Protein AF-0000000069252201 (afdb_homodimer)

Solvent-accessible surface area (backbone atoms only — not comparable to full-atom values): 45010 Å² total; per-residue (Å²): 130,64,85,84,80,60,53,30,58,42,53,48,96,88,67,46,31,59,50,56,50,21,46,72,71,64,35,52,68,57,28,49,48,43,48,70,77,14,39,67,87,47,99,46,14,28,62,64,76,52,54,41,86,80,57,35,38,39,60,61,37,42,59,51,65,39,81,77,77,43,73,64,48,50,53,48,49,53,54,51,60,71,68,33,57,72,73,65,67,64,39,52,22,66,89,60,44,33,35,63,30,46,22,29,64,68,66,37,59,64,60,56,43,50,39,23,70,76,35,23,62,58,40,48,53,45,40,46,33,95,71,32,28,44,34,49,31,47,71,74,44,80,77,65,60,80,61,80,70,64,83,59,61,48,50,35,80,58,55,37,48,46,65,42,64,46,58,45,96,87,65,36,45,66,80,39,38,26,34,38,37,25,33,50,89,90,62,57,44,52,44,73,39,42,54,62,62,52,23,28,31,10,70,50,43,43,54,53,60,72,69,46,64,80,40,76,39,72,92,70,69,38,64,24,26,75,45,77,48,64,62,80,33,49,57,70,48,49,49,40,52,52,48,25,70,44,41,36,45,89,69,64,95,49,65,87,35,63,71,54,32,48,30,45,40,46,49,26,65,76,38,45,44,41,64,55,59,42,32,47,29,37,40,41,44,64,68,43,43,84,82,44,67,65,65,58,24,51,51,47,27,55,52,37,66,73,36,60,84,68,82,56,91,44,60,43,42,29,45,41,20,37,48,53,41,33,62,40,38,37,76,66,41,62,82,43,55,39,67,58,34,19,51,52,48,37,53,38,51,50,50,49,51,50,52,50,56,52,59,68,68,50,78,77,73,71,82,71,82,69,72,83,70,80,81,73,75,79,72,81,82,75,85,76,79,78,78,79,74,83,79,84,75,73,61,81,75,81,76,81,126,130,64,82,86,79,59,52,29,59,43,54,50,96,87,67,44,31,59,50,54,51,21,46,72,71,64,34,52,68,57,26,49,47,42,46,68,76,14,37,66,86,48,99,46,13,28,62,65,77,53,55,41,87,79,58,36,38,38,60,60,35,42,59,52,65,40,81,78,78,42,72,65,47,52,52,47,48,54,55,52,60,72,68,32,57,70,73,64,68,62,40,51,22,65,89,60,45,35,36,64,30,46,21,29,66,67,64,38,60,65,59,56,42,50,39,22,71,77,36,24,62,58,38,48,54,45,41,46,32,93,73,31,28,43,36,52,29,47,72,75,46,81,77,64,59,79,60,81,69,65,83,58,60,48,50,35,79,58,54,36,47,46,65,42,64,46,58,45,98,85,65,37,45,65,79,39,38,28,33,38,37,25,33,50,90,89,61,56,44,52,45,72,39,41,54,62,61,51,23,28,31,10,70,49,43,43,54,52,59,71,68,46,65,79,41,76,39,74,93,67,70,39,63,23,26,74,43,78,47,63,61,79,31,50,58,70,48,48,50,41,51,52,48,24,71,43,39,36,46,90,68,63,94,48,64,86,35,63,70,55,33,48,29,44,40,46,48,26,65,76,39,46,44,40,64,55,59,43,31,47,27,37,40,41,44,64,69,42,41,83,81,44,65,64,66,57,25,52,50,47,26,54,53,38,66,73,35,59,84,68,82,55,90,44,60,44,42,30,46,41,19,35,48,54,41,32,62,40,38,37,76,66,40,62,83,44,55,40,68,59,34,20,51,52,48,36,53,39,51,51,51,50,51,50,50,50,55,52,58,68,68,50,77,77,72,73,82,70,82,70,72,84,70,80,80,74,76,79,73,83,81,74,82,75,83,81,78,80,74,83,80,86,76,74,62,82,79,82,77,81,126

pLDDT: mean 83.56, std 21.28, range [17.75, 97.94]

Radius of gyration: 44.45 Å; Cα contacts (8 Å, |Δi|>4): 1201; chains: 2; bounding box: 53×154×88 Å

Organism: Polarella glacialis (NCBI:txid89957)

Structure (mmCIF, N/CA/C/O backbone):
data_AF-0000000069252201-model_v1
#
loop_
_entity.id
_entity.type
_entity.pdbx_description
1 polymer 'BTB domain-containing protein'
#
loop_
_atom_site.group_PDB
_atom_site.id
_atom_site.type_symbol
_atom_site.label_atom_id
_atom_site.label_alt_id
_atom_site.label_comp_id
_atom_site.label_asym_id
_atom_site.label_entity_id
_atom_site.label_seq_id
_atom_site.pdbx_PDB_ins_code
_atom_site.Cartn_x
_atom_site.Cartn_y
_atom_site.Cartn_z
_atom_site.occupancy
_atom_site.B_iso_or_equiv
_atom_site.auth_seq_id
_atom_site.auth_comp_id
_atom_site.auth_asym_id
_atom_site.auth_atom_id
_atom_site.pdbx_PDB_model_num
ATOM 1 N N . MET A 1 1 ? -22.672 -64.25 -41 1 34.28 1 MET A N 1
ATOM 2 C CA . MET A 1 1 ? -21.609 -65.125 -40.469 1 34.28 1 MET A CA 1
ATOM 3 C C . MET A 1 1 ? -22.156 -66.5 -40.094 1 34.28 1 MET A C 1
ATOM 5 O O . MET A 1 1 ? -22.984 -66.625 -39.188 1 34.28 1 MET A O 1
ATOM 9 N N . LYS A 1 2 ? -22.391 -67.312 -40.875 1 43.56 2 LYS A N 1
ATOM 10 C CA . LYS A 1 2 ? -22.953 -68.625 -40.531 1 43.56 2 LYS A CA 1
ATOM 11 C C . LYS A 1 2 ? -22.062 -69.375 -39.531 1 43.56 2 LYS A C 1
ATOM 13 O O . LYS A 1 2 ? -20.828 -69.375 -39.656 1 43.56 2 LYS A O 1
ATOM 18 N N . MET A 1 3 ? -22.422 -69.688 -38.312 1 45.91 3 MET A N 1
ATOM 19 C CA . MET A 1 3 ? -21.812 -70.25 -37.156 1 45.91 3 MET A CA 1
ATOM 20 C C . MET A 1 3 ? -20.75 -71.312 -37.531 1 45.91 3 MET A C 1
ATOM 22 O O . MET A 1 3 ? -19.75 -71.438 -36.812 1 45.91 3 MET A O 1
ATOM 26 N N . GLY A 1 4 ? -20.969 -72.125 -38.531 1 48.31 4 GLY A N 1
ATOM 27 C CA . GLY A 1 4 ? -20.219 -73.312 -38.781 1 48.31 4 GLY A CA 1
ATOM 28 C C . GLY A 1 4 ? -19.016 -73.125 -39.688 1 48.31 4 GLY A C 1
ATOM 29 O O . GLY A 1 4 ? -18.062 -73.875 -39.656 1 48.31 4 GLY A O 1
ATOM 30 N N . ALA A 1 5 ? -18.953 -72.25 -40.656 1 52.31 5 ALA A N 1
ATOM 31 C CA . ALA A 1 5 ? -17.953 -72.25 -41.719 1 52.31 5 ALA A CA 1
ATOM 32 C C . ALA A 1 5 ? -16.844 -71.25 -41.438 1 52.31 5 ALA A C 1
ATOM 34 O O . ALA A 1 5 ? -15.781 -71.312 -42.062 1 52.31 5 ALA A O 1
ATOM 35 N N . CYS A 1 6 ? -17.094 -70.188 -40.781 1 61.78 6 CYS A N 1
ATOM 36 C CA . CYS A 1 6 ? -16 -69.25 -40.625 1 61.78 6 CYS A CA 1
ATOM 37 C C . CYS A 1 6 ? -15.523 -69.188 -39.188 1 61.78 6 CYS A C 1
ATOM 39 O O . CYS A 1 6 ? -16.344 -69 -38.281 1 61.78 6 CYS A O 1
ATOM 41 N N . ASP A 1 7 ? -14.516 -69.75 -38.844 1 68.12 7 ASP A N 1
ATOM 42 C CA . ASP A 1 7 ? -13.938 -69.562 -37.5 1 68.12 7 ASP A CA 1
ATOM 43 C C . ASP A 1 7 ? -13.047 -68.375 -37.438 1 68.12 7 ASP A C 1
ATOM 45 O O . ASP A 1 7 ? -12.93 -67.625 -38.438 1 68.12 7 ASP A O 1
ATOM 49 N N . GLY A 1 8 ? -12.695 -67.875 -36.25 1 71 8 GLY A N 1
ATOM 50 C CA . GLY A 1 8 ? -11.93 -66.688 -36 1 71 8 GLY A CA 1
ATOM 51 C C . GLY A 1 8 ? -10.539 -66.688 -36.625 1 71 8 GLY A C 1
ATOM 52 O O . GLY A 1 8 ? -9.898 -65.688 -36.75 1 71 8 GLY A O 1
ATOM 53 N N . ALA A 1 9 ? -10.188 -67.875 -37.125 1 76.75 9 ALA A N 1
ATOM 54 C CA . ALA A 1 9 ? -8.828 -68 -37.625 1 76.75 9 ALA A CA 1
ATOM 55 C C . ALA A 1 9 ? -8.812 -68.062 -39.156 1 76.75 9 ALA A C 1
ATOM 57 O O . ALA A 1 9 ? -7.746 -67.938 -39.75 1 76.75 9 ALA A O 1
ATOM 58 N N . VAL A 1 10 ? -9.969 -68.062 -39.656 1 78.5 10 VAL A N 1
ATOM 59 C CA . VAL A 1 10 ? -10.078 -68.188 -41.094 1 78.5 10 VAL A CA 1
ATOM 60 C C . VAL A 1 10 ? -9.617 -66.938 -41.75 1 78.5 10 VAL A C 1
ATOM 62 O O . VAL A 1 10 ? -9.922 -65.812 -41.281 1 78.5 10 VAL A O 1
ATOM 65 N N . ARG A 1 11 ? -8.82 -67.062 -42.906 1 81.81 11 ARG A N 1
ATOM 66 C CA . ARG A 1 11 ? -8.336 -65.938 -43.656 1 81.81 11 ARG A CA 1
ATOM 67 C C . ARG A 1 11 ? -8.836 -66 -45.094 1 81.81 11 ARG A C 1
ATOM 69 O O . ARG A 1 11 ? -9.07 -67.062 -45.656 1 81.81 11 ARG A O 1
ATOM 76 N N . ASP A 1 12 ? -9.078 -64.875 -45.594 1 80.31 12 ASP A N 1
ATOM 77 C CA . ASP A 1 12 ? -9.539 -64.812 -46.969 1 80.31 12 ASP A CA 1
ATOM 78 C C . ASP A 1 12 ? -8.367 -65 -47.938 1 80.31 12 ASP A C 1
ATOM 80 O O . ASP A 1 12 ? -7.246 -65.25 -47.531 1 80.31 12 ASP A O 1
ATOM 84 N N . ALA A 1 13 ? -8.68 -64.812 -49.188 1 77.62 13 ALA A N 1
ATOM 85 C CA . ALA A 1 13 ? -7.695 -65 -50.25 1 77.62 13 ALA A CA 1
ATOM 86 C C . ALA A 1 13 ? -6.559 -63.969 -50.125 1 77.62 13 ALA A C 1
ATOM 88 O O . ALA A 1 13 ? -5.43 -64.25 -50.562 1 77.62 13 ALA A O 1
ATOM 89 N N . SER A 1 14 ? -6.863 -62.906 -49.562 1 78.81 14 SER A N 1
ATOM 90 C CA . SER A 1 14 ? -5.859 -61.875 -49.406 1 78.81 14 SER A CA 1
ATOM 91 C C . SER A 1 14 ? -5.016 -62.094 -48.156 1 78.81 14 SER A C 1
ATOM 93 O O . SER A 1 14 ? -4.051 -61.375 -47.906 1 78.81 14 SER A O 1
ATOM 95 N N . GLY A 1 15 ? -5.391 -63.188 -47.375 1 81.5 15 GLY A N 1
ATOM 96 C CA . GLY A 1 15 ? -4.613 -63.562 -46.219 1 81.5 15 GLY A CA 1
ATOM 97 C C . GLY A 1 15 ? -5.066 -62.844 -44.938 1 81.5 15 GLY A C 1
ATOM 98 O O . GLY A 1 15 ? -4.391 -62.906 -43.906 1 81.5 15 GLY A O 1
ATOM 99 N N . HIS A 1 16 ? -6.168 -62.188 -44.969 1 88.75 16 HIS A N 1
ATOM 100 C CA . HIS A 1 16 ? -6.633 -61.438 -43.812 1 88.75 16 HIS A CA 1
ATOM 101 C C . HIS A 1 16 ? -7.789 -62.125 -43.125 1 88.75 16 HIS A C 1
ATOM 103 O O . HIS A 1 16 ? -8.602 -62.781 -43.781 1 88.75 16 HIS A O 1
ATOM 109 N N . SER A 1 17 ? -7.863 -62 -41.844 1 88.5 17 SER A N 1
ATOM 110 C CA . SER A 1 17 ? -8.914 -62.625 -41.031 1 88.5 17 SER A CA 1
ATOM 111 C C . SER A 1 17 ? -10.203 -61.812 -41.094 1 88.5 17 SER A C 1
ATOM 113 O O . SER A 1 17 ? -10.211 -60.688 -41.594 1 88.5 17 SER A O 1
ATOM 115 N N . VAL A 1 18 ? -11.234 -62.375 -40.625 1 86.75 18 VAL A N 1
ATOM 116 C CA . VAL A 1 18 ? -12.516 -61.688 -40.531 1 86.75 18 VAL A CA 1
ATOM 117 C C . VAL A 1 18 ? -12.414 -60.5 -39.594 1 86.75 18 VAL A C 1
ATOM 119 O O . VAL A 1 18 ? -12.992 -59.438 -39.875 1 86.75 18 VAL A O 1
ATOM 122 N N . LEU A 1 19 ? -11.703 -60.781 -38.562 1 89.88 19 LEU A N 1
ATOM 123 C CA . LEU A 1 19 ? -11.492 -59.688 -37.594 1 89.88 19 LEU A CA 1
ATOM 124 C C . LEU A 1 19 ? -10.797 -58.5 -38.281 1 89.88 19 LEU A C 1
ATOM 126 O O . LEU A 1 19 ? -11.219 -57.344 -38.094 1 89.88 19 LEU A O 1
ATOM 130 N N . TRP A 1 20 ? -9.758 -58.75 -38.969 1 91.88 20 TRP A N 1
ATOM 131 C CA . TRP A 1 20 ? -9.023 -57.719 -39.656 1 91.88 20 TRP A CA 1
ATOM 132 C C . TRP A 1 20 ? -9.938 -56.906 -40.594 1 91.88 20 TRP A C 1
ATOM 134 O O . TRP A 1 20 ? -9.953 -55.688 -40.562 1 91.88 20 TRP A O 1
ATOM 144 N N . HIS A 1 21 ? -10.719 -57.594 -41.406 1 90.44 21 HIS A N 1
ATOM 145 C CA . HIS A 1 21 ? -11.617 -56.969 -42.375 1 90.44 21 HIS A CA 1
ATOM 146 C C . HIS A 1 21 ? -12.688 -56.156 -41.656 1 90.44 21 HIS A C 1
ATOM 148 O O . HIS A 1 21 ? -13.047 -55.062 -42.094 1 90.44 21 HIS A O 1
ATOM 154 N N . ALA A 1 22 ? -13.164 -56.75 -40.594 1 90.25 22 ALA A N 1
ATOM 155 C CA . ALA A 1 22 ? -14.195 -56.062 -39.812 1 90.25 22 ALA A CA 1
ATOM 156 C C . ALA A 1 22 ? -13.688 -54.719 -39.344 1 90.25 22 ALA A C 1
ATOM 158 O O . ALA A 1 22 ? -14.391 -53.688 -39.438 1 90.25 22 ALA A O 1
ATOM 159 N N . ILE A 1 23 ? -12.469 -54.625 -38.844 1 90.88 23 ILE A N 1
ATOM 160 C CA . ILE A 1 23 ? -11.883 -53.406 -38.344 1 90.88 23 ILE A CA 1
ATOM 161 C C . ILE A 1 23 ? -11.531 -52.469 -39.5 1 90.88 23 ILE A C 1
ATOM 163 O O . ILE A 1 23 ? -11.836 -51.281 -39.469 1 90.88 23 ILE A O 1
ATOM 167 N N . ALA A 1 24 ? -10.938 -52.969 -40.531 1 89.38 24 ALA A N 1
ATOM 168 C CA . ALA A 1 24 ? -10.477 -52.188 -41.688 1 89.38 24 ALA A CA 1
ATOM 169 C C . ALA A 1 24 ? -11.641 -51.5 -42.344 1 89.38 24 ALA A C 1
ATOM 171 O O . ALA A 1 24 ? -11.484 -50.375 -42.875 1 89.38 24 ALA A O 1
ATOM 172 N N . PHE A 1 25 ? -12.773 -52.125 -42.344 1 88.12 25 PHE A N 1
ATOM 173 C CA . PHE A 1 25 ? -13.922 -51.562 -43.031 1 88.12 25 PHE A CA 1
ATOM 174 C C . PHE A 1 25 ? -14.867 -50.875 -42.062 1 88.12 25 PHE A C 1
ATOM 176 O O . PHE A 1 25 ? -15.984 -50.5 -42.438 1 88.12 25 PHE A O 1
ATOM 183 N N . GLY A 1 26 ? -14.492 -50.812 -40.812 1 87.38 26 GLY A N 1
ATOM 184 C CA . GLY A 1 26 ? -15.203 -50 -39.844 1 87.38 26 GLY A CA 1
ATOM 185 C C . GLY A 1 26 ? -16.391 -50.719 -39.219 1 87.38 26 GLY A C 1
ATOM 186 O O . GLY A 1 26 ? -17.297 -50.062 -38.656 1 87.38 26 GLY A O 1
ATOM 187 N N . HIS A 1 27 ? -16.469 -51.938 -39.406 1 90.44 27 HIS A N 1
ATOM 188 C CA . HIS A 1 27 ? -17.531 -52.719 -38.812 1 90.44 27 HIS A CA 1
ATOM 189 C C . HIS A 1 27 ? -17.172 -53.156 -37.375 1 90.44 27 HIS A C 1
ATOM 191 O O . HIS A 1 27 ? -16.891 -54.312 -37.125 1 90.44 27 HIS A O 1
ATOM 197 N N . VAL A 1 28 ? -17.266 -52.25 -36.469 1 89.88 28 VAL A N 1
ATOM 198 C CA . VAL A 1 28 ? -16.812 -52.406 -35.094 1 89.88 28 VAL A CA 1
ATOM 199 C C . VAL A 1 28 ? -17.688 -53.438 -34.375 1 89.88 28 VAL A C 1
ATOM 201 O O . VAL A 1 28 ? -17.188 -54.25 -33.594 1 89.88 28 VAL A O 1
ATOM 204 N N . GLY A 1 29 ? -18.969 -53.406 -34.688 1 89.56 29 GLY A N 1
ATOM 205 C CA . GLY A 1 29 ? -19.875 -54.375 -34.125 1 89.56 29 GLY A CA 1
ATOM 206 C C . GLY A 1 29 ? -19.516 -55.812 -34.469 1 89.56 29 GLY A C 1
ATOM 207 O O . GLY A 1 29 ? -19.516 -56.688 -33.625 1 89.56 29 GLY A O 1
ATOM 208 N N . LEU A 1 30 ? -19.234 -55.969 -35.75 1 89.56 30 LEU A N 1
ATOM 209 C CA . LEU A 1 30 ? -18.844 -57.281 -36.25 1 89.56 30 LEU A CA 1
ATOM 210 C C . LEU A 1 30 ? -17.516 -57.719 -35.594 1 89.56 30 LEU A C 1
ATOM 212 O O . LEU A 1 30 ? -17.359 -58.875 -35.25 1 89.56 30 LEU A O 1
ATOM 216 N N . ALA A 1 31 ? -16.625 -56.812 -35.531 1 90.44 31 ALA A N 1
ATOM 217 C CA . ALA A 1 31 ? -15.328 -57.125 -34.938 1 90.44 31 ALA A CA 1
ATOM 218 C C . ALA A 1 31 ? -15.5 -57.562 -33.469 1 90.44 31 ALA A C 1
ATOM 220 O O . ALA A 1 31 ? -14.867 -58.531 -33.031 1 90.44 31 ALA A O 1
ATOM 221 N N . SER A 1 32 ? -16.359 -56.906 -32.75 1 91.19 32 SER A N 1
ATOM 222 C CA . SER A 1 32 ? -16.625 -57.25 -31.359 1 91.19 32 SER A CA 1
ATOM 223 C C . SER A 1 32 ? -17.266 -58.625 -31.25 1 91.19 32 SER A C 1
ATOM 225 O O . SER A 1 32 ? -16.938 -59.375 -30.328 1 91.19 32 SER A O 1
ATOM 227 N N . LEU A 1 33 ? -18.125 -58.844 -32.156 1 89.06 33 LEU A N 1
ATOM 228 C CA . LEU A 1 33 ? -18.797 -60.125 -32.188 1 89.06 33 LEU A CA 1
ATOM 229 C C . LEU A 1 33 ? -17.797 -61.25 -32.438 1 89.06 33 LEU A C 1
ATOM 231 O O . LEU A 1 33 ? -17.906 -62.344 -31.844 1 89.06 33 LEU A O 1
ATOM 235 N N . VAL A 1 34 ? -16.922 -61.031 -33.375 1 88.31 34 VAL A N 1
ATOM 236 C CA . VAL A 1 34 ? -15.891 -62.031 -33.719 1 88.31 34 VAL A CA 1
ATOM 237 C C . VAL A 1 34 ? -15.062 -62.344 -32.469 1 88.31 34 VAL A C 1
ATOM 239 O O . VAL A 1 34 ? -14.773 -63.5 -32.188 1 88.31 34 VAL A O 1
ATOM 242 N N . LEU A 1 35 ? -14.742 -61.344 -31.672 1 88.62 35 LEU A N 1
ATOM 243 C CA . LEU A 1 35 ? -13.93 -61.531 -30.469 1 88.62 35 LEU A CA 1
ATOM 244 C C . LEU A 1 35 ? -14.727 -62.25 -29.391 1 88.62 35 LEU A C 1
ATOM 246 O O . LEU A 1 35 ? -14.156 -63 -28.578 1 88.62 35 LEU A O 1
ATOM 250 N N . ASP A 1 36 ? -16.016 -62.062 -29.344 1 88.56 36 ASP A N 1
ATOM 251 C CA . ASP A 1 36 ? -16.875 -62.75 -28.391 1 88.56 36 ASP A CA 1
ATOM 252 C C . ASP A 1 36 ? -17.016 -64.25 -28.719 1 88.56 36 ASP A C 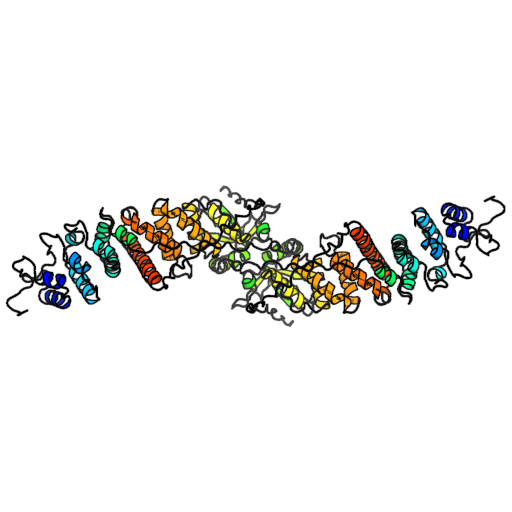1
ATOM 254 O O . ASP A 1 36 ? -16.938 -65.062 -27.828 1 88.56 36 ASP A O 1
ATOM 258 N N . GLU A 1 37 ? -17.203 -64.5 -29.969 1 87.44 37 GLU A N 1
ATOM 259 C CA . GLU A 1 37 ? -17.484 -65.812 -30.422 1 87.44 37 GLU A CA 1
ATOM 260 C C . GLU A 1 37 ? -16.203 -66.625 -30.562 1 87.44 37 GLU A C 1
ATOM 262 O O . GLU A 1 37 ? -16.219 -67.875 -30.375 1 87.44 37 GLU A O 1
ATOM 267 N N . PHE A 1 38 ? -15.188 -65.938 -30.953 1 88 38 PHE A N 1
ATOM 268 C CA . PHE A 1 38 ? -13.906 -66.625 -31.172 1 88 38 PHE A CA 1
ATOM 269 C C . PHE A 1 38 ? -12.805 -65.938 -30.359 1 88 38 PHE A C 1
ATOM 271 O O . PHE A 1 38 ? -11.922 -65.312 -30.922 1 88 38 PHE A O 1
ATOM 278 N N . PRO A 1 39 ? -12.82 -66.188 -29.078 1 85.88 39 PRO A N 1
ATOM 279 C CA . PRO A 1 39 ? -11.836 -65.5 -28.219 1 85.88 39 PRO A CA 1
ATOM 280 C C . PRO A 1 39 ? -10.398 -65.875 -28.562 1 85.88 39 PRO A C 1
ATOM 282 O O . PRO A 1 39 ? -10.125 -67 -28.922 1 85.88 39 PRO A O 1
ATOM 285 N N . ALA A 1 40 ? -9.57 -64.875 -28.406 1 83.5 40 ALA A N 1
ATOM 286 C CA . ALA A 1 40 ? -8.156 -65.125 -28.703 1 83.5 40 ALA A CA 1
ATOM 287 C C . ALA A 1 40 ? -7.566 -66.188 -27.812 1 83.5 40 ALA A C 1
ATOM 289 O O . ALA A 1 40 ? -7.898 -66.312 -26.625 1 83.5 40 ALA A O 1
ATOM 290 N N . GLY A 1 41 ? -6.684 -66.938 -28.375 1 80.88 41 GLY A N 1
ATOM 291 C CA . GLY A 1 41 ? -6.035 -68 -27.641 1 80.88 41 GLY A CA 1
ATOM 292 C C . GLY A 1 41 ? -6.703 -69.375 -27.812 1 80.88 41 GLY A C 1
ATOM 293 O O . GLY A 1 41 ? -6.102 -70.438 -27.547 1 80.88 41 GLY A O 1
ATOM 294 N N . SER A 1 42 ? -7.969 -69.375 -28.203 1 81.38 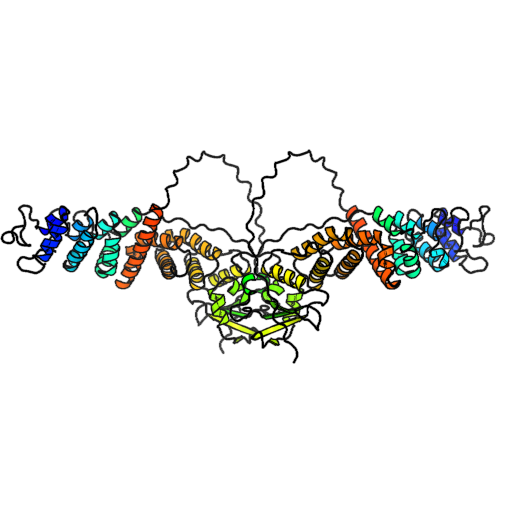42 SER A N 1
ATOM 295 C CA . SER A 1 42 ? -8.656 -70.625 -28.438 1 81.38 42 SER A CA 1
ATOM 296 C C . SER A 1 42 ? -8.219 -71.25 -29.766 1 81.38 42 SER A C 1
ATOM 298 O O . SER A 1 42 ? -7.59 -70.562 -30.594 1 81.38 42 SER A O 1
ATOM 300 N N . GLN A 1 43 ? -8.469 -72.5 -30.094 1 79.38 43 GLN A N 1
ATOM 301 C CA . GLN A 1 43 ? -8.07 -73.25 -31.281 1 79.38 43 GLN A CA 1
ATOM 302 C C . GLN A 1 43 ? -8.648 -72.625 -32.531 1 79.38 43 GLN A C 1
ATOM 304 O O . GLN A 1 43 ? -7.988 -72.562 -33.594 1 79.38 43 GLN A O 1
ATOM 309 N N . VAL A 1 44 ? -9.852 -72 -32.438 1 80.38 44 VAL A N 1
ATOM 310 C CA . VAL A 1 44 ? -10.492 -71.312 -33.594 1 80.38 44 VAL A CA 1
ATOM 311 C C . VAL A 1 44 ? -10.625 -69.812 -33.312 1 80.38 44 VAL A C 1
ATOM 313 O O . VAL A 1 44 ? -11.5 -69.188 -33.875 1 80.38 44 VAL A O 1
ATOM 316 N N . GLY A 1 45 ? -9.828 -69.438 -32.438 1 85.75 45 GLY A N 1
ATOM 317 C CA . GLY A 1 45 ? -9.969 -68.062 -32 1 85.75 45 GLY A CA 1
ATOM 318 C C . GLY A 1 45 ? -9.352 -67.062 -32.969 1 85.75 45 GLY A C 1
ATOM 319 O O . GLY A 1 45 ? -8.539 -67.375 -33.812 1 85.75 45 GLY A O 1
ATOM 320 N N . ALA A 1 46 ? -9.836 -65.75 -32.812 1 87.19 46 ALA A N 1
ATOM 321 C CA . ALA A 1 46 ? -9.266 -64.625 -33.594 1 87.19 46 ALA A CA 1
ATOM 322 C C . ALA A 1 46 ? -7.789 -64.438 -33.281 1 87.19 46 ALA A C 1
ATOM 324 O O . ALA A 1 46 ? -7.359 -64.688 -32.156 1 87.19 46 ALA A O 1
ATOM 325 N N . ASP A 1 47 ? -6.996 -64.125 -34.219 1 86.88 47 ASP A N 1
ATOM 326 C CA . ASP A 1 47 ? -5.559 -63.906 -34.031 1 86.88 47 ASP A CA 1
ATOM 327 C C . ASP A 1 47 ? -5.227 -62.438 -33.812 1 86.88 47 ASP A C 1
ATOM 329 O O . ASP A 1 47 ? -5.152 -61.656 -34.75 1 86.88 47 ASP A O 1
ATOM 333 N N . PRO A 1 48 ? -5.016 -62.125 -32.625 1 86.69 48 PRO A N 1
ATOM 334 C CA . PRO A 1 48 ? -4.699 -60.719 -32.312 1 86.69 48 PRO A CA 1
ATOM 335 C C . PRO A 1 48 ? -3.307 -60.312 -32.812 1 86.69 48 PRO A C 1
ATOM 337 O O . PRO A 1 48 ? -2.957 -59.125 -32.781 1 86.69 48 PRO A O 1
ATOM 340 N N . THR A 1 49 ? -2.504 -61.219 -33.344 1 89.44 49 THR A N 1
ATOM 341 C CA . THR A 1 49 ? -1.132 -60.969 -33.75 1 89.44 49 THR A CA 1
ATOM 342 C C . THR A 1 49 ? -1.059 -60.688 -35.25 1 89.44 49 THR A C 1
ATOM 344 O O . THR A 1 49 ? 0.03 -60.531 -35.781 1 89.44 49 THR A O 1
ATOM 347 N N . GLU A 1 50 ? -2.199 -60.656 -35.781 1 91.19 50 GLU A N 1
ATOM 348 C CA . GLU A 1 50 ? -2.227 -60.469 -37.219 1 91.19 50 GLU A CA 1
ATOM 349 C C . GLU A 1 50 ? -1.604 -59.125 -37.625 1 91.19 50 GLU A C 1
ATOM 351 O O . GLU A 1 50 ? -1.887 -58.094 -37 1 91.19 50 GLU A O 1
ATOM 356 N N . VAL A 1 51 ? -0.634 -59.156 -38.625 1 92.38 51 VAL A N 1
ATOM 357 C CA . VAL A 1 51 ? 0.021 -57.969 -39.156 1 92.38 51 VAL A CA 1
ATOM 358 C C . VAL A 1 51 ? -0.143 -57.969 -40.688 1 92.38 51 VAL A C 1
ATOM 360 O O . VAL A 1 51 ? -0.039 -59 -41.344 1 92.38 51 VAL A O 1
ATOM 363 N N . HIS A 1 52 ? -0.482 -56.844 -41.219 1 91.56 52 HIS A N 1
ATOM 364 C CA . HIS A 1 52 ? -0.577 -56.719 -42.656 1 91.56 52 HIS A CA 1
ATOM 365 C C . HIS A 1 52 ? 0.762 -57.031 -43.312 1 91.56 52 HIS A C 1
ATOM 367 O O . HIS A 1 52 ? 1.773 -56.406 -43 1 91.56 52 HIS A O 1
ATOM 373 N N . PRO A 1 53 ? 0.821 -57.938 -44.188 1 87.44 53 PRO A N 1
ATOM 374 C CA . PRO A 1 53 ? 2.1 -58.406 -44.719 1 87.44 53 PRO A CA 1
ATOM 375 C C . PRO A 1 53 ? 2.84 -57.312 -45.5 1 87.44 53 PRO A C 1
ATOM 377 O O . PRO A 1 53 ? 4.066 -57.219 -45.406 1 87.44 53 PRO A O 1
ATOM 380 N N . ARG A 1 54 ? 2.195 -56.469 -46.188 1 90.69 54 ARG A N 1
ATOM 381 C CA . ARG A 1 54 ? 2.84 -55.438 -47 1 90.69 54 ARG A CA 1
ATOM 382 C C . ARG A 1 54 ? 2.965 -54.125 -46.25 1 90.69 54 ARG A C 1
ATOM 384 O O . ARG A 1 54 ? 4.027 -53.5 -46.25 1 90.69 54 ARG A O 1
ATOM 391 N N . LYS A 1 55 ? 1.899 -53.719 -45.594 1 92.12 55 LYS A N 1
ATOM 392 C CA . LYS A 1 55 ? 1.851 -52.406 -44.969 1 92.12 55 LYS A CA 1
ATOM 393 C C . LYS A 1 55 ? 2.4 -52.438 -43.531 1 92.12 55 LYS A C 1
ATOM 395 O O . LYS A 1 55 ? 2.732 -51.406 -42.969 1 92.12 55 LYS A O 1
ATOM 400 N N . GLY A 1 56 ? 2.475 -53.625 -42.969 1 92.62 56 GLY A N 1
ATOM 401 C CA . GLY A 1 56 ? 3.033 -53.812 -41.656 1 92.62 56 GLY A CA 1
ATOM 402 C C . GLY A 1 56 ? 2.119 -53.312 -40.531 1 92.62 56 GLY A C 1
ATOM 403 O O . GLY A 1 56 ? 2.543 -53.156 -39.406 1 92.62 56 GLY A O 1
ATOM 404 N N . ASP A 1 57 ? 0.878 -52.969 -40.781 1 94.56 57 ASP A N 1
ATOM 405 C CA . ASP A 1 57 ? -0.078 -52.469 -39.812 1 94.56 57 ASP A CA 1
ATOM 406 C C . ASP A 1 57 ? -0.524 -53.594 -38.844 1 94.56 57 ASP A C 1
ATOM 408 O O . ASP A 1 57 ? -0.762 -54.719 -39.281 1 94.56 57 ASP A O 1
ATOM 412 N N . THR A 1 58 ? -0.497 -53.312 -37.594 1 95.31 58 THR A N 1
ATOM 413 C CA . THR A 1 58 ? -1.127 -54.188 -36.594 1 95.31 58 THR A CA 1
ATOM 414 C C . THR A 1 58 ? -2.605 -53.844 -36.438 1 95.31 58 THR A C 1
ATOM 416 O O . THR A 1 58 ? -3.1 -52.906 -37.062 1 95.31 58 THR A O 1
ATOM 419 N N . LEU A 1 59 ? -3.303 -54.688 -35.594 1 94.38 59 LEU A N 1
ATOM 420 C CA . LEU A 1 59 ? -4.711 -54.375 -35.344 1 94.38 59 LEU A CA 1
ATOM 421 C C . LEU A 1 59 ? -4.875 -53.031 -34.688 1 94.38 59 LEU A C 1
ATOM 423 O O . LEU A 1 59 ? -5.855 -52.312 -34.938 1 94.38 59 LEU A O 1
ATOM 427 N N . LEU A 1 60 ? -3.885 -52.625 -33.875 1 95.5 60 LEU A N 1
ATOM 428 C CA . LEU A 1 60 ? -3.943 -51.344 -33.188 1 95.5 60 LEU A CA 1
ATOM 429 C C . LEU A 1 60 ? -3.766 -50.188 -34.188 1 95.5 60 LEU A C 1
ATOM 431 O O . LEU A 1 60 ? -4.41 -49.156 -34.062 1 95.5 60 LEU A O 1
ATOM 435 N N . HIS A 1 61 ? -2.918 -50.375 -35.156 1 95.62 61 HIS A N 1
ATOM 436 C CA . HIS A 1 61 ? -2.799 -49.406 -36.219 1 95.62 61 HIS A CA 1
ATOM 437 C C . HIS A 1 61 ? -4.141 -49.156 -36.906 1 95.62 61 HIS A C 1
ATOM 439 O O . HIS A 1 61 ? -4.543 -48 -37.125 1 95.62 61 HIS A O 1
ATOM 445 N N . LEU A 1 62 ? -4.781 -50.219 -37.188 1 94 62 LEU A N 1
ATOM 446 C CA . LEU A 1 62 ? -6.062 -50.156 -37.875 1 94 62 LEU A CA 1
ATOM 447 C C . LEU A 1 62 ? -7.105 -49.438 -37.031 1 94 62 LEU A C 1
ATOM 449 O O . LEU A 1 62 ? -7.859 -48.594 -37.562 1 94 62 LEU A O 1
ATOM 453 N N . LEU A 1 63 ? -7.145 -49.812 -35.844 1 94.94 63 LEU A N 1
ATOM 454 C CA . LEU A 1 63 ? -8.125 -49.219 -34.969 1 94.94 63 LEU A CA 1
ATOM 455 C C . LEU A 1 63 ? -7.906 -47.719 -34.844 1 94.94 63 LEU A C 1
ATOM 457 O O . LEU A 1 63 ? -8.867 -46.938 -34.75 1 94.94 63 LEU A O 1
ATOM 461 N N . CYS A 1 64 ? -6.645 -47.25 -34.812 1 94.19 64 CYS A N 1
ATOM 462 C CA . CYS A 1 64 ? -6.32 -45.812 -34.688 1 94.19 64 CYS A CA 1
ATOM 463 C C . CYS A 1 64 ? -6.668 -45.094 -35.969 1 94.19 64 CYS A C 1
ATOM 465 O O . CYS A 1 64 ? -6.742 -43.844 -36 1 94.19 64 CYS A O 1
ATOM 467 N N . GLN A 1 65 ? -6.953 -45.781 -37.062 1 90.25 65 GLN A N 1
ATOM 468 C CA . GLN A 1 65 ? -7.309 -45.188 -38.344 1 90.25 65 GLN A CA 1
ATOM 469 C C . GLN A 1 65 ? -8.828 -45.125 -38.5 1 90.25 65 GLN A C 1
ATOM 471 O O . GLN A 1 65 ? -9.32 -44.5 -39.438 1 90.25 65 GLN A O 1
ATOM 476 N N . CYS A 1 66 ? -9.508 -45.719 -37.594 1 89.25 66 CYS A N 1
ATOM 477 C CA . CYS A 1 66 ? -10.961 -45.688 -37.656 1 89.25 66 CYS A CA 1
ATOM 478 C C . CYS A 1 66 ? -11.516 -44.281 -37.5 1 89.25 66 CYS A C 1
ATOM 480 O O . CYS A 1 66 ? -11.141 -43.594 -36.562 1 89.25 66 CYS A O 1
ATOM 482 N N . ARG A 1 67 ? -12.383 -43.906 -38.406 1 86.12 67 ARG A N 1
ATOM 483 C CA . ARG A 1 67 ? -13.023 -42.594 -38.344 1 86.12 67 ARG A CA 1
ATOM 484 C C . ARG A 1 67 ? -14.531 -42.719 -38.531 1 86.12 67 ARG A C 1
ATOM 486 O O . ARG A 1 67 ? -14.992 -43.281 -39.531 1 86.12 67 ARG A O 1
ATOM 493 N N . PRO A 1 68 ? -15.367 -42.406 -37.594 1 87.75 68 PRO A N 1
ATOM 494 C CA . PRO A 1 68 ? -15.039 -41.781 -36.312 1 87.75 68 PRO A CA 1
ATOM 495 C C . PRO A 1 68 ? -14.586 -42.75 -35.25 1 87.75 68 PRO A C 1
ATOM 497 O O . PRO A 1 68 ? -14.938 -43.938 -35.312 1 87.75 68 PRO A O 1
ATOM 500 N N . PHE A 1 69 ? -13.703 -42.281 -34.344 1 91.81 69 PHE A N 1
ATOM 501 C CA . PHE A 1 69 ? -13.328 -43.094 -33.219 1 91.81 69 PHE A CA 1
ATOM 502 C C . PHE A 1 69 ? -14.398 -43 -32.125 1 91.81 69 PHE A C 1
ATOM 504 O O . PHE A 1 69 ? -14.391 -42.094 -31.297 1 91.81 69 PHE A O 1
ATOM 511 N N . THR A 1 70 ? -15.25 -43.938 -32.125 1 92 70 THR A N 1
ATOM 512 C CA . THR A 1 70 ? -16.438 -43.938 -31.266 1 92 70 THR A CA 1
ATOM 513 C C . THR A 1 70 ? -16.156 -44.688 -29.969 1 92 70 THR A C 1
ATOM 515 O O . THR A 1 70 ? -15.07 -45.219 -29.766 1 92 70 THR A O 1
ATOM 518 N N . ALA A 1 71 ? -17.156 -44.656 -29.125 1 93.69 71 ALA A N 1
ATOM 519 C CA . ALA A 1 71 ? -17.062 -45.406 -27.875 1 93.69 71 ALA A CA 1
ATOM 520 C C . ALA A 1 71 ? -16.922 -46.906 -28.109 1 93.69 71 ALA A C 1
ATOM 522 O O . ALA A 1 71 ? -16.25 -47.594 -27.359 1 93.69 71 ALA A O 1
ATOM 523 N N . GLU A 1 72 ? -17.578 -47.312 -29.141 1 92.5 72 GLU A N 1
ATOM 524 C CA . GLU A 1 72 ? -17.484 -48.75 -29.484 1 92.5 72 GLU A CA 1
ATOM 525 C C . GLU A 1 72 ? -16.078 -49.094 -29.953 1 92.5 72 GLU A C 1
ATOM 527 O O . GLU A 1 72 ? -15.562 -50.156 -29.625 1 92.5 72 GLU A O 1
ATOM 532 N N . THR A 1 73 ? -15.562 -48.219 -30.75 1 94.25 73 THR A N 1
ATOM 533 C CA . THR A 1 73 ? -14.195 -48.438 -31.203 1 94.25 73 THR A CA 1
ATOM 534 C C . THR A 1 73 ? -13.227 -48.469 -30.031 1 94.25 73 THR A C 1
ATOM 536 O O . THR A 1 73 ? -12.281 -49.25 -30.016 1 94.25 73 THR A O 1
ATOM 539 N N . ALA A 1 74 ? -13.469 -47.594 -29.062 1 95.81 74 ALA A N 1
ATOM 540 C CA . ALA A 1 74 ? -12.641 -47.531 -27.859 1 95.81 74 ALA A CA 1
ATOM 541 C C . ALA A 1 74 ? -12.703 -48.844 -27.094 1 95.81 74 ALA A C 1
ATOM 543 O O . ALA A 1 74 ? -11.68 -49.344 -26.609 1 95.81 74 ALA A O 1
ATOM 544 N N . GLU A 1 75 ? -13.891 -49.375 -26.984 1 95.12 75 GLU A N 1
ATOM 545 C CA . GLU A 1 75 ? -14.055 -50.656 -26.297 1 95.12 75 GLU A CA 1
ATOM 546 C C . GLU A 1 75 ? -13.328 -51.781 -27.031 1 95.12 75 GLU A C 1
ATOM 548 O O . GLU A 1 75 ? -12.742 -52.656 -26.406 1 95.12 75 GLU A O 1
ATOM 553 N N . LEU A 1 76 ? -13.492 -51.75 -28.312 1 94.56 76 LEU A N 1
ATOM 554 C CA . LEU A 1 76 ? -12.781 -52.75 -29.125 1 94.56 76 LEU A CA 1
ATOM 555 C C . LEU A 1 76 ? -11.273 -52.594 -28.953 1 94.56 76 LEU A C 1
ATOM 557 O O . LEU A 1 76 ? -10.547 -53.594 -28.875 1 94.56 76 LEU A O 1
ATOM 561 N N . PHE A 1 77 ? -10.797 -51.375 -28.922 1 95.94 77 PHE A N 1
ATOM 562 C CA . PHE A 1 77 ? -9.383 -51.094 -28.703 1 95.94 77 PHE A CA 1
ATOM 563 C C . PHE A 1 77 ? -8.906 -51.688 -27.391 1 95.94 77 PHE A C 1
ATOM 565 O O . PHE A 1 77 ? -7.832 -52.281 -27.328 1 95.94 77 PHE A O 1
ATOM 572 N N . LYS A 1 78 ? -9.656 -51.531 -26.344 1 95.81 78 LYS A N 1
ATOM 573 C CA . LYS A 1 78 ? -9.336 -52.094 -25.047 1 95.81 78 LYS A CA 1
ATOM 574 C C . LYS A 1 78 ? -9.188 -53.594 -25.109 1 95.81 78 LYS A C 1
ATOM 576 O O . LYS A 1 78 ? -8.234 -54.156 -24.562 1 95.81 78 LYS A O 1
ATOM 581 N N . ARG A 1 79 ? -10.07 -54.188 -25.797 1 93.25 79 ARG A N 1
ATOM 582 C CA . ARG A 1 79 ? -10.094 -55.625 -25.891 1 93.25 79 ARG A CA 1
ATOM 583 C C . ARG A 1 79 ? -8.898 -56.156 -26.688 1 93.25 79 ARG A C 1
ATOM 585 O O . ARG A 1 79 ? -8.25 -57.125 -26.281 1 93.25 79 ARG A O 1
ATOM 592 N N . VAL A 1 80 ? -8.695 -55.5 -27.781 1 93.5 80 VAL A N 1
ATOM 593 C CA . VAL A 1 80 ? -7.598 -55.938 -28.656 1 93.5 80 VAL A CA 1
ATOM 594 C C . VAL A 1 80 ? -6.266 -55.719 -27.938 1 93.5 80 VAL A C 1
ATOM 596 O O . VAL A 1 80 ? -5.387 -56.594 -27.984 1 93.5 80 VAL A O 1
ATOM 599 N N . SER A 1 81 ? -6.066 -54.594 -27.25 1 94.12 81 SER A N 1
ATOM 600 C CA . SER A 1 81 ? -4.82 -54.281 -26.562 1 94.12 81 SER A CA 1
ATOM 601 C C . SER A 1 81 ? -4.559 -55.25 -25.422 1 94.12 81 SER A C 1
ATOM 603 O O . SER A 1 81 ? -3.404 -55.531 -25.078 1 94.12 81 SER A O 1
ATOM 605 N N . SER A 1 82 ? -5.582 -55.781 -24.828 1 92.19 82 SER A N 1
ATOM 606 C CA . SER A 1 82 ? -5.438 -56.656 -23.672 1 92.19 82 SER A CA 1
ATOM 607 C C . SER A 1 82 ? -4.938 -58.031 -24.094 1 92.19 82 SER A C 1
ATOM 609 O O . SER A 1 82 ? -4.328 -58.75 -23.297 1 92.19 82 SER A O 1
ATOM 611 N N . VAL A 1 83 ? -5.168 -58.375 -25.328 1 89.56 83 VAL A N 1
ATOM 612 C CA . VAL A 1 83 ? -4.824 -59.75 -25.75 1 89.56 83 VAL A CA 1
ATOM 613 C C . VAL A 1 83 ? -3.596 -59.719 -26.656 1 89.56 83 VAL A C 1
ATOM 615 O O . VAL A 1 83 ? -2.975 -60.75 -26.906 1 89.56 83 VAL A O 1
ATOM 618 N N . MET A 1 84 ? -3.297 -58.594 -27.125 1 90.75 84 MET A N 1
ATOM 619 C CA . MET A 1 84 ? -2.168 -58.438 -28.031 1 90.75 84 MET A CA 1
ATOM 620 C C . MET A 1 84 ? -0.845 -58.625 -27.297 1 90.75 84 MET A C 1
ATOM 622 O O . MET A 1 84 ? -0.669 -58.094 -26.203 1 90.75 84 MET A O 1
ATOM 626 N N . PRO A 1 85 ? 0.078 -59.406 -27.859 1 89.94 85 PRO A N 1
ATOM 627 C CA . PRO A 1 85 ? 1.41 -59.531 -27.25 1 89.94 85 PRO A CA 1
ATOM 628 C C . PRO A 1 85 ? 2.127 -58.188 -27.156 1 89.94 85 PRO A C 1
ATOM 630 O O . PRO A 1 85 ? 2.016 -57.344 -28.062 1 89.94 85 PRO A O 1
ATOM 633 N N . ARG A 1 86 ? 2.961 -58.031 -26.25 1 89.25 86 ARG A N 1
ATOM 634 C CA . ARG A 1 86 ? 3.635 -56.781 -25.922 1 89.25 86 ARG A CA 1
ATOM 635 C C . ARG A 1 86 ? 4.594 -56.375 -27.031 1 89.25 86 ARG A C 1
ATOM 637 O O . ARG A 1 86 ? 4.773 -55.188 -27.297 1 89.25 86 ARG A O 1
ATOM 644 N N . LEU A 1 87 ? 5.113 -57.344 -27.656 1 88.62 87 LEU A N 1
ATOM 645 C CA . LEU A 1 87 ? 6.074 -57.062 -28.719 1 88.62 87 LEU A CA 1
ATOM 646 C C . LEU A 1 87 ? 5.406 -56.344 -29.875 1 88.62 87 LEU A C 1
ATOM 648 O O . LEU A 1 87 ? 6.043 -55.531 -30.578 1 88.62 87 LEU A O 1
ATOM 652 N N . LEU A 1 88 ? 4.156 -56.656 -30.078 1 91.62 88 LEU A N 1
ATOM 653 C CA . LEU A 1 88 ? 3.438 -56.031 -31.188 1 91.62 88 LEU A CA 1
ATOM 654 C C . LEU A 1 88 ? 2.963 -54.625 -30.844 1 91.62 88 LEU A C 1
ATOM 656 O O . LEU A 1 88 ? 2.627 -53.844 -31.734 1 91.62 88 LEU A O 1
ATOM 660 N N . PHE A 1 89 ? 2.98 -54.375 -29.562 1 91.12 89 PHE A N 1
ATOM 661 C CA . PHE A 1 89 ? 2.549 -53.062 -29.094 1 91.12 89 PHE A CA 1
ATOM 662 C C . PHE A 1 89 ? 3.504 -51.969 -29.578 1 91.12 89 PHE A C 1
ATOM 664 O O . PHE A 1 89 ? 3.082 -50.875 -29.859 1 91.12 89 PHE A O 1
ATOM 671 N N . VAL A 1 90 ? 4.777 -52.312 -29.672 1 91.69 90 VAL A N 1
ATOM 672 C CA . VAL A 1 90 ? 5.801 -51.312 -29.969 1 91.69 90 VAL A CA 1
ATOM 673 C C . VAL A 1 90 ? 6.195 -51.438 -31.438 1 91.69 90 VAL A C 1
ATOM 675 O O . VAL A 1 90 ? 7.148 -50.781 -31.875 1 91.69 90 VAL A O 1
ATOM 678 N N . LYS A 1 91 ? 5.441 -52.156 -32.188 1 94.25 91 LYS A N 1
ATOM 679 C CA . LYS A 1 91 ? 5.781 -52.375 -33.594 1 94.25 91 LYS A CA 1
ATOM 680 C C . LYS A 1 91 ? 5.48 -51.156 -34.438 1 94.25 91 LYS A C 1
ATOM 682 O O . LYS A 1 91 ? 4.457 -50.5 -34.25 1 94.25 91 LYS A O 1
ATOM 687 N N . HIS A 1 92 ? 6.418 -50.906 -35.406 1 95 92 HIS A N 1
ATOM 688 C CA . HIS A 1 92 ? 6.215 -49.875 -36.438 1 95 92 HIS A CA 1
ATOM 689 C C . HIS A 1 92 ? 5.746 -50.5 -37.75 1 95 92 HIS A C 1
ATOM 691 O O . HIS A 1 92 ? 6.18 -51.594 -38.094 1 95 92 HIS A O 1
ATOM 697 N N . ASN A 1 93 ? 4.898 -49.844 -38.375 1 94.81 93 ASN A N 1
ATOM 698 C CA . ASN A 1 93 ? 4.484 -50.344 -39.688 1 94.81 93 ASN A CA 1
ATOM 699 C C . ASN A 1 93 ? 5.512 -50 -40.75 1 94.81 93 ASN A C 1
ATOM 701 O O . ASN A 1 93 ? 6.617 -49.562 -40.438 1 94.81 93 ASN A O 1
ATOM 705 N N . ALA A 1 94 ? 5.145 -50.25 -41.969 1 94.06 94 ALA A N 1
ATOM 706 C CA . ALA A 1 94 ? 6.098 -50.125 -43.062 1 94.06 94 ALA A CA 1
ATOM 707 C C . ALA A 1 94 ? 6.434 -48.656 -43.312 1 94.06 94 ALA A C 1
ATOM 709 O O . ALA A 1 94 ? 7.512 -48.312 -43.812 1 94.06 94 ALA A O 1
ATOM 710 N N . ALA A 1 95 ? 5.555 -47.75 -42.969 1 93.44 95 ALA A N 1
ATOM 711 C CA . ALA A 1 95 ? 5.777 -46.312 -43.094 1 93.44 95 ALA A CA 1
ATOM 712 C C . ALA A 1 95 ? 6.609 -45.75 -41.938 1 93.44 95 ALA A C 1
ATOM 714 O O . ALA A 1 95 ? 6.977 -44.594 -41.938 1 93.44 95 ALA A O 1
ATOM 715 N N . GLY A 1 96 ? 6.891 -46.656 -40.938 1 92.62 96 GLY A N 1
ATOM 716 C CA . GLY A 1 96 ? 7.707 -46.25 -39.812 1 92.62 96 GLY A CA 1
ATOM 717 C C . GLY A 1 96 ? 6.891 -45.688 -38.656 1 92.62 96 GLY A C 1
ATOM 718 O O . GLY A 1 96 ? 7.445 -45.062 -37.75 1 92.62 96 GLY A O 1
ATOM 719 N N . HIS A 1 97 ? 5.578 -45.875 -38.719 1 94.62 97 HIS A N 1
ATOM 720 C CA . HIS A 1 97 ? 4.707 -45.281 -37.688 1 94.62 97 HIS A CA 1
ATOM 721 C C . HIS A 1 97 ? 4.234 -46.312 -36.688 1 94.62 97 HIS A C 1
ATOM 723 O O . HIS A 1 97 ? 3.834 -47.438 -37.062 1 94.62 97 HIS A O 1
ATOM 729 N N . SER A 1 98 ? 4.414 -46 -35.469 1 95.88 98 SER A N 1
ATOM 730 C CA . SER A 1 98 ? 3.709 -46.781 -34.438 1 95.88 98 SER A CA 1
ATOM 731 C C . SER A 1 98 ? 2.227 -46.406 -34.406 1 95.88 98 SER A C 1
ATOM 733 O O . SER A 1 98 ? 1.812 -45.406 -34.969 1 95.88 98 SER A O 1
ATOM 735 N N . PHE A 1 99 ? 1.406 -47.281 -33.75 1 96.12 99 PHE A N 1
ATOM 736 C CA . PHE A 1 99 ? -0.005 -46.938 -33.656 1 96.12 99 PHE A CA 1
ATOM 737 C C . PHE A 1 99 ? -0.181 -45.656 -32.844 1 96.12 99 PHE A C 1
ATOM 739 O O . PHE A 1 99 ? -1.13 -44.906 -33.094 1 96.12 99 PHE A O 1
ATOM 746 N N . LEU A 1 100 ? 0.729 -45.406 -31.891 1 95.31 100 LEU A N 1
ATOM 747 C CA . LEU A 1 100 ? 0.673 -44.219 -31.078 1 95.31 100 LEU A CA 1
ATOM 748 C C . LEU A 1 100 ? 0.931 -42.969 -31.922 1 95.31 100 LEU A C 1
ATOM 750 O O . LEU A 1 100 ? 0.326 -41.906 -31.688 1 95.31 100 LEU A O 1
ATOM 754 N N . ALA A 1 101 ? 1.856 -43.062 -32.812 1 95.25 101 ALA A N 1
ATOM 755 C CA . ALA A 1 101 ? 2.111 -41.969 -33.719 1 95.25 101 ALA A CA 1
ATOM 756 C C . ALA A 1 101 ? 0.863 -41.625 -34.531 1 95.25 101 ALA A C 1
ATOM 758 O O . ALA A 1 101 ? 0.571 -40.438 -34.781 1 95.25 101 ALA A O 1
ATOM 759 N N . MET A 1 102 ? 0.2 -42.594 -34.938 1 94.69 102 MET A N 1
ATOM 760 C CA . MET A 1 102 ? -1.034 -42.406 -35.719 1 94.69 102 MET A CA 1
ATOM 761 C C . MET A 1 102 ? -2.104 -41.75 -34.844 1 94.69 102 MET A C 1
ATOM 763 O O . MET A 1 102 ? -2.824 -40.875 -35.312 1 94.69 102 MET A O 1
ATOM 767 N N . ALA A 1 103 ? -2.182 -42.219 -33.625 1 95 103 ALA A N 1
ATOM 768 C CA . ALA A 1 103 ? -3.115 -41.625 -32.688 1 95 103 ALA A CA 1
ATOM 769 C C . ALA A 1 103 ? -2.779 -40.156 -32.469 1 95 103 ALA A C 1
ATOM 771 O O . ALA A 1 103 ? -3.676 -39.312 -32.375 1 95 103 ALA A O 1
ATOM 772 N N . ALA A 1 104 ? -1.502 -39.812 -32.312 1 94.06 104 ALA A N 1
ATOM 773 C CA . ALA A 1 104 ? -1.04 -38.438 -32.125 1 94.06 104 ALA A CA 1
ATOM 774 C C . ALA A 1 104 ? -1.366 -37.562 -33.312 1 94.06 104 ALA A C 1
ATOM 776 O O . ALA A 1 104 ? -1.812 -36.438 -33.156 1 94.06 104 ALA A O 1
ATOM 777 N N . LEU A 1 105 ? -1.172 -38.094 -34.5 1 91.62 105 LEU A N 1
ATOM 778 C CA . LEU A 1 105 ? -1.423 -37.375 -35.719 1 91.62 105 LEU A CA 1
ATOM 779 C C . LEU A 1 105 ? -2.906 -37.031 -35.875 1 91.62 105 LEU A C 1
ATOM 781 O O . LEU A 1 105 ? -3.268 -35.969 -36.375 1 91.62 105 LEU A O 1
ATOM 785 N N . SER A 1 106 ? -3.699 -37.969 -35.469 1 91.31 106 SER A N 1
ATOM 786 C CA . SER A 1 106 ? -5.141 -37.812 -35.594 1 91.31 106 SER A CA 1
ATOM 787 C C . SER A 1 106 ? -5.738 -37.156 -34.375 1 91.31 106 SER A C 1
ATOM 789 O O . SER A 1 106 ? -6.961 -37.031 -34.25 1 91.31 106 SER A O 1
ATOM 791 N N . LEU A 1 107 ? -4.957 -36.719 -33.406 1 92.44 107 LEU A N 1
ATOM 792 C CA . LEU A 1 107 ? -5.352 -36.062 -32.156 1 92.44 107 LEU A CA 1
ATOM 793 C C . LEU A 1 107 ? -6.359 -36.906 -31.375 1 92.44 107 LEU A C 1
ATOM 795 O O . LEU A 1 107 ? -7.398 -36.406 -30.953 1 92.44 107 LEU A O 1
ATOM 799 N N . ASN A 1 108 ? -6.156 -38.219 -31.422 1 94.12 108 ASN A N 1
ATOM 800 C CA . ASN A 1 108 ? -6.977 -39.125 -30.625 1 94.12 108 ASN A CA 1
ATOM 801 C C . ASN A 1 108 ? -6.535 -39.156 -29.172 1 94.12 108 ASN A C 1
ATOM 803 O O . ASN A 1 108 ? -5.824 -40.062 -28.75 1 94.12 108 ASN A O 1
ATOM 807 N N . PHE A 1 109 ? -7.016 -38.25 -28.359 1 94.19 109 PHE A N 1
ATOM 808 C CA . PHE A 1 109 ? -6.59 -38.062 -26.984 1 94.19 109 PHE A CA 1
ATOM 809 C C . PHE A 1 109 ? -6.992 -39.25 -26.125 1 94.19 109 PHE A C 1
ATOM 811 O O . PHE A 1 109 ? -6.312 -39.594 -25.156 1 94.19 109 PHE A O 1
ATOM 818 N N . TRP A 1 110 ? -8.086 -39.875 -26.5 1 95.31 110 TRP A N 1
ATOM 819 C CA . TRP A 1 110 ? -8.523 -41.031 -25.719 1 95.31 110 TRP A CA 1
ATOM 820 C C . TRP A 1 110 ? -7.48 -42.156 -25.734 1 95.31 110 TRP A C 1
ATOM 822 O O . TRP A 1 110 ? -7.109 -42.688 -24.688 1 95.31 110 TRP A O 1
ATOM 832 N N . VAL A 1 111 ? -6.996 -42.5 -26.953 1 96.56 111 VAL A N 1
ATOM 833 C CA . VAL A 1 111 ? -6.004 -43.562 -27.109 1 96.56 111 VAL A CA 1
ATOM 834 C C . VAL A 1 111 ? -4.727 -43.188 -26.359 1 96.56 111 VAL A C 1
ATOM 836 O O . VAL A 1 111 ? -4.148 -44.031 -25.656 1 96.56 111 VAL A O 1
ATOM 839 N N . LEU A 1 112 ? -4.316 -41.938 -26.547 1 95.44 112 LEU A N 1
ATOM 840 C CA . LEU A 1 112 ? -3.084 -41.469 -25.922 1 95.44 112 LEU A CA 1
ATOM 841 C C . LEU A 1 112 ? -3.166 -41.594 -24.391 1 95.44 112 LEU A C 1
ATOM 843 O O . LEU A 1 112 ? -2.238 -42.094 -23.766 1 95.44 112 LEU A O 1
ATOM 847 N N . LYS A 1 113 ? -4.27 -41.188 -23.859 1 94.56 113 LYS A N 1
ATOM 848 C CA . LYS A 1 113 ? -4.465 -41.25 -22.422 1 94.56 113 LYS A CA 1
ATOM 849 C C . LYS A 1 113 ? -4.578 -42.719 -21.938 1 94.56 113 LYS A C 1
ATOM 851 O O . LYS A 1 113 ? -3.963 -43.094 -20.938 1 94.56 113 LYS A O 1
ATOM 856 N N . PHE A 1 114 ? -5.32 -43.5 -22.672 1 96.06 114 PHE A N 1
ATOM 857 C CA . PHE A 1 114 ? -5.586 -44.875 -22.281 1 96.06 114 PHE A CA 1
ATOM 858 C C . PHE A 1 114 ? -4.289 -45.688 -22.219 1 96.06 114 PHE A C 1
ATOM 860 O O . PHE A 1 114 ? -4.051 -46.406 -21.25 1 96.06 114 PHE A O 1
ATOM 867 N N . VAL A 1 115 ? -3.49 -45.5 -23.188 1 95.31 115 VAL A N 1
ATOM 868 C CA . VAL A 1 115 ? -2.291 -46.344 -23.266 1 95.31 115 VAL A CA 1
ATOM 869 C C . VAL A 1 115 ? -1.258 -45.844 -22.266 1 95.31 115 VAL A C 1
ATOM 871 O O . VAL A 1 115 ? -0.49 -46.656 -21.719 1 95.31 115 VAL A O 1
ATOM 874 N N . SER A 1 116 ? -1.226 -44.531 -22.016 1 93.06 116 SER A N 1
ATOM 875 C CA . SER A 1 116 ? -0.29 -44 -21.047 1 93.06 116 SER A CA 1
ATOM 876 C C . SER A 1 116 ? -0.566 -44.531 -19.641 1 93.06 116 SER A C 1
ATOM 878 O O . SER A 1 116 ? 0.365 -44.812 -18.875 1 93.06 116 SER A O 1
ATOM 880 N N . VAL A 1 117 ? -1.786 -44.781 -19.328 1 93.31 117 VAL A N 1
ATOM 881 C CA . VAL A 1 117 ? -2.191 -45.188 -17.984 1 93.31 117 VAL A CA 1
ATOM 882 C C . VAL A 1 117 ? -2.098 -46.719 -17.875 1 93.31 117 VAL A C 1
ATOM 884 O O . VAL A 1 117 ? -1.62 -47.219 -16.859 1 93.31 117 VAL A O 1
ATOM 887 N N . ASN A 1 118 ? -2.475 -47.438 -18.875 1 94.94 118 ASN A N 1
ATOM 888 C CA . ASN A 1 118 ? -2.664 -48.875 -18.766 1 94.94 118 ASN A CA 1
ATOM 889 C C . ASN A 1 118 ? -1.431 -49.656 -19.234 1 94.94 118 ASN A C 1
ATOM 891 O O . ASN A 1 118 ? -1.232 -50.812 -18.859 1 94.94 118 ASN A O 1
ATOM 895 N N . TYR A 1 119 ? -0.64 -49.062 -20.062 1 94.94 119 TYR A N 1
ATOM 896 C CA . TYR A 1 119 ? 0.55 -49.719 -20.594 1 94.94 119 TYR A CA 1
ATOM 897 C C . TYR A 1 119 ? 1.761 -48.781 -20.516 1 94.94 119 TYR A C 1
ATOM 899 O O . TYR A 1 119 ? 2.361 -48.438 -21.531 1 94.94 119 TYR A O 1
ATOM 907 N N . PRO A 1 120 ? 2.193 -48.469 -19.266 1 94.62 120 PRO A N 1
ATOM 908 C CA . PRO A 1 120 ? 3.236 -47.469 -19.062 1 94.62 120 PRO A CA 1
ATOM 909 C C . PRO A 1 120 ? 4.578 -47.875 -19.672 1 94.62 120 PRO A C 1
ATOM 911 O O . PRO A 1 120 ? 5.273 -47.031 -20.25 1 94.62 120 PRO A O 1
ATOM 914 N N . GLU A 1 121 ? 4.992 -49.125 -19.609 1 94.75 121 GLU A N 1
ATOM 915 C CA . GLU A 1 121 ? 6.277 -49.562 -20.141 1 94.75 121 GLU A CA 1
ATOM 916 C C . GLU A 1 121 ? 6.312 -49.469 -21.656 1 94.75 121 GLU A C 1
ATOM 918 O O . GLU A 1 121 ? 7.281 -48.969 -22.234 1 94.75 121 GLU A O 1
ATOM 923 N N . GLU A 1 122 ? 5.23 -49.969 -22.312 1 94.44 122 GLU A N 1
ATOM 924 C CA . GLU A 1 122 ? 5.156 -49.938 -23.766 1 94.44 122 GLU A CA 1
ATOM 925 C C . GLU A 1 122 ? 5.07 -48.531 -24.297 1 94.44 122 GLU A C 1
ATOM 927 O O . GLU A 1 122 ? 5.699 -48.188 -25.297 1 94.44 122 GLU A O 1
ATOM 932 N N . THR A 1 123 ? 4.27 -47.781 -23.562 1 94.12 123 THR A N 1
ATOM 933 C CA . THR A 1 123 ? 4.098 -46.406 -23.984 1 94.12 123 THR A CA 1
ATOM 934 C C . THR A 1 123 ? 5.422 -45.656 -23.922 1 94.12 123 THR A C 1
ATOM 936 O O . THR A 1 123 ? 5.762 -44.906 -24.844 1 94.12 123 THR A O 1
ATOM 939 N N . LYS A 1 124 ? 6.09 -45.75 -22.812 1 94.62 124 LYS A N 1
ATOM 940 C CA . LYS A 1 124 ? 7.391 -45.125 -22.672 1 94.62 124 LYS A CA 1
ATOM 941 C C . LYS A 1 124 ? 8.344 -45.531 -23.781 1 94.62 124 LYS A C 1
ATOM 943 O O . LYS A 1 124 ? 9.062 -44.719 -24.344 1 94.62 124 LYS A O 1
ATOM 948 N N . ALA A 1 125 ? 8.305 -46.812 -24.078 1 93.81 125 ALA A N 1
ATOM 949 C CA . ALA A 1 125 ? 9.18 -47.312 -25.125 1 93.81 125 ALA A CA 1
ATOM 950 C C . ALA A 1 125 ? 8.883 -46.656 -26.469 1 93.81 125 ALA A C 1
ATOM 952 O O . ALA A 1 125 ? 9.797 -46.344 -27.234 1 93.81 125 ALA A O 1
ATOM 953 N N . ILE A 1 126 ? 7.645 -46.469 -26.75 1 94.56 126 ILE A N 1
ATOM 954 C CA . ILE A 1 126 ? 7.254 -45.875 -28.031 1 94.56 126 ILE A CA 1
ATOM 955 C C . ILE A 1 126 ? 7.617 -44.406 -28.031 1 94.56 126 ILE A C 1
ATOM 957 O O . ILE A 1 126 ? 8.195 -43.906 -29.016 1 94.56 126 ILE A O 1
ATOM 961 N N . VAL A 1 127 ? 7.301 -43.75 -26.969 1 94.69 127 VAL A N 1
ATOM 962 C CA . VAL A 1 127 ? 7.48 -42.312 -26.875 1 94.69 127 VAL A CA 1
ATOM 963 C C . VAL A 1 127 ? 8.969 -41.969 -26.953 1 94.69 127 VAL A C 1
ATOM 965 O O . VAL A 1 127 ? 9.344 -40.938 -27.531 1 94.69 127 VAL A O 1
ATOM 968 N N . CYS A 1 128 ? 9.805 -42.781 -26.406 1 93.75 128 CYS A N 1
ATOM 969 C CA . CYS A 1 128 ? 11.234 -42.531 -26.359 1 93.75 128 CYS A CA 1
ATOM 970 C C . CYS A 1 128 ? 11.938 -43.094 -27.594 1 93.75 128 CYS A C 1
ATOM 972 O O . CYS A 1 128 ? 13.156 -43 -27.719 1 93.75 128 CYS A O 1
ATOM 974 N N . SER A 1 129 ? 11.156 -43.688 -28.484 1 91.88 129 SER A N 1
ATOM 975 C CA . SER A 1 129 ? 11.719 -44.188 -29.734 1 91.88 129 SER A CA 1
ATOM 976 C C . SER A 1 129 ? 12.117 -43.062 -30.656 1 91.88 129 SER A C 1
ATOM 978 O O . SER A 1 129 ? 11.719 -41.906 -30.453 1 91.88 129 SER A O 1
ATOM 980 N N . PRO A 1 130 ? 12.961 -43.281 -31.656 1 89.94 130 PRO A N 1
ATOM 981 C CA . PRO A 1 130 ? 13.398 -42.25 -32.594 1 89.94 130 PRO A CA 1
ATOM 982 C C . PRO A 1 130 ? 12.234 -41.625 -33.344 1 89.94 130 PRO A C 1
ATOM 984 O O . PRO A 1 130 ? 12.367 -40.5 -33.875 1 89.94 130 PRO A O 1
ATOM 987 N N . GLU A 1 131 ? 11.117 -42.312 -33.438 1 90.62 131 GLU A N 1
ATOM 988 C CA . GLU A 1 131 ? 9.945 -41.781 -34.125 1 90.62 131 GLU A CA 1
ATOM 989 C C . GLU A 1 131 ? 9.391 -40.562 -33.375 1 90.62 131 GLU A C 1
ATOM 991 O O . GLU A 1 131 ? 8.859 -39.625 -34.031 1 90.62 131 GLU A O 1
ATOM 996 N N . ALA A 1 132 ? 9.523 -40.5 -32.156 1 89.88 132 ALA A N 1
ATOM 997 C CA . ALA A 1 132 ? 9.047 -39.406 -31.297 1 89.88 132 ALA A CA 1
ATOM 998 C C . ALA A 1 132 ? 7.617 -39.031 -31.656 1 89.88 132 ALA A C 1
ATOM 1000 O O . ALA A 1 132 ? 7.371 -37.875 -32.094 1 89.88 132 ALA A O 1
ATOM 1001 N N . PRO A 1 133 ? 6.695 -39.875 -31.406 1 91.75 133 PRO A N 1
ATOM 1002 C CA . PRO A 1 133 ? 5.32 -39.656 -31.859 1 91.75 133 PRO A CA 1
ATOM 1003 C C . PRO A 1 133 ? 4.691 -38.406 -31.281 1 91.75 133 PRO A C 1
ATOM 1005 O O . PRO A 1 133 ? 3.826 -37.781 -31.922 1 91.75 133 PRO A O 1
ATOM 1008 N N . LEU A 1 134 ? 5.152 -38 -30.156 1 93.31 134 LEU A N 1
ATOM 1009 C CA . LEU A 1 134 ? 4.52 -36.875 -29.5 1 93.31 134 LEU A CA 1
ATOM 1010 C C . LEU A 1 134 ? 4.938 -35.562 -30.156 1 93.31 134 LEU A C 1
ATOM 1012 O O . LEU A 1 134 ? 4.297 -34.531 -29.953 1 93.31 134 LEU A O 1
ATOM 1016 N N . ARG A 1 135 ? 5.961 -35.531 -30.875 1 91.5 135 ARG A N 1
ATOM 1017 C CA . ARG A 1 135 ? 6.367 -34.344 -31.625 1 91.5 135 ARG A CA 1
ATOM 1018 C C . ARG A 1 135 ? 5.301 -33.938 -32.656 1 91.5 135 ARG A C 1
ATOM 1020 O O . ARG A 1 135 ? 5.059 -32.75 -32.875 1 91.5 135 ARG A O 1
ATOM 1027 N N . SER A 1 136 ? 4.773 -34.969 -33.281 1 88.5 136 SER A N 1
ATOM 1028 C CA . SER A 1 136 ? 3.715 -34.75 -34.25 1 88.5 136 SER A CA 1
ATOM 1029 C C . SER A 1 136 ? 2.473 -34.156 -33.594 1 88.5 136 SER A C 1
ATOM 1031 O O . SER A 1 136 ? 1.765 -33.344 -34.188 1 88.5 136 SER A O 1
ATOM 1033 N N . LEU A 1 137 ? 2.268 -34.625 -32.406 1 90.44 137 LEU A N 1
ATOM 1034 C CA . LEU A 1 137 ? 1.154 -34.062 -31.641 1 90.44 137 LEU A CA 1
ATOM 1035 C C . LEU A 1 137 ? 1.342 -32.562 -31.422 1 90.44 137 LEU A C 1
ATOM 1037 O O . LEU A 1 137 ? 0.405 -31.781 -31.609 1 90.44 137 LEU A O 1
ATOM 1041 N N . ALA A 1 138 ? 2.51 -32.125 -31.047 1 90.56 138 ALA A N 1
ATOM 1042 C CA . ALA A 1 138 ? 2.842 -30.719 -30.812 1 90.56 138 ALA A CA 1
ATOM 1043 C C . ALA A 1 138 ? 2.635 -29.875 -32.062 1 90.56 138 ALA A C 1
ATOM 1045 O O . ALA A 1 138 ? 2.258 -28.703 -31.984 1 90.56 138 ALA A O 1
ATOM 1046 N N . GLY A 1 139 ? 2.865 -30.469 -33.188 1 88.69 139 GLY A N 1
ATOM 1047 C CA . GLY A 1 139 ? 2.717 -29.766 -34.438 1 88.69 139 GLY A CA 1
ATOM 1048 C C . GLY A 1 139 ? 1.269 -29.547 -34.844 1 88.69 139 GLY A C 1
ATOM 1049 O O . GLY A 1 139 ? 0.967 -28.703 -35.688 1 88.69 139 GLY A O 1
ATOM 1050 N N . ASN A 1 140 ? 0.396 -30.312 -34.25 1 87.88 140 ASN A N 1
ATOM 1051 C CA . ASN A 1 140 ? -1.003 -30.281 -34.656 1 87.88 140 ASN A CA 1
ATOM 1052 C C . ASN A 1 140 ? -1.875 -29.562 -33.656 1 87.88 140 ASN A C 1
ATOM 1054 O O . ASN A 1 140 ? -3.104 -29.578 -33.75 1 87.88 140 ASN A O 1
ATOM 1058 N N . ILE A 1 141 ? -1.225 -28.969 -32.656 1 88 141 ILE A N 1
ATOM 1059 C CA . ILE A 1 141 ? -1.978 -28.219 -31.672 1 88 141 ILE A CA 1
ATOM 1060 C C . ILE A 1 141 ? -1.574 -26.75 -31.719 1 88 141 ILE A C 1
ATOM 1062 O O . ILE A 1 141 ? -0.494 -26.406 -32.219 1 88 141 ILE A O 1
ATOM 1066 N N . PRO A 1 142 ? -2.553 -25.922 -31.203 1 86.56 142 PRO A N 1
ATOM 1067 C CA . PRO A 1 142 ? -2.221 -24.5 -31.188 1 86.56 142 PRO A CA 1
ATOM 1068 C C . PRO A 1 142 ? -1.067 -24.172 -30.25 1 86.56 142 PRO A C 1
ATOM 1070 O O . PRO A 1 142 ? -0.93 -24.797 -29.188 1 86.56 142 PRO A O 1
ATOM 1073 N N . GLU A 1 143 ? -0.3 -23.219 -30.688 1 88.94 143 GLU A N 1
ATOM 1074 C CA . GLU A 1 143 ? 0.78 -22.75 -29.828 1 88.94 143 GLU A CA 1
ATOM 1075 C C . GLU A 1 143 ? 0.231 -22.062 -28.578 1 88.94 143 GLU A C 1
ATOM 1077 O O . GLU A 1 143 ? -0.812 -21.406 -28.641 1 88.94 143 GLU A O 1
ATOM 1082 N N . PRO A 1 144 ? 0.965 -22.281 -27.516 1 90.94 144 PRO A N 1
ATOM 1083 C CA . PRO A 1 144 ? 0.504 -21.625 -26.281 1 90.94 144 PRO A CA 1
ATOM 1084 C C . PRO A 1 144 ? 0.552 -20.109 -26.375 1 90.94 144 PRO A C 1
ATOM 1086 O O . PRO A 1 144 ? 1.428 -19.547 -27.047 1 90.94 144 PRO A O 1
ATOM 1089 N N . CYS A 1 145 ? -0.385 -19.5 -25.641 1 87.19 145 CYS A N 1
ATOM 1090 C CA . CYS A 1 145 ? -0.481 -18.031 -25.625 1 87.19 145 CYS A CA 1
ATOM 1091 C C . CYS A 1 145 ? 0.398 -17.438 -24.531 1 87.19 145 CYS A C 1
ATOM 1093 O O . CYS A 1 145 ? 0.439 -17.953 -23.422 1 87.19 145 CYS A O 1
ATOM 1095 N N . PRO A 1 146 ? 1.055 -16.391 -24.922 1 89.56 146 PRO A N 1
ATOM 1096 C CA . PRO A 1 146 ? 1.851 -15.719 -23.891 1 89.56 146 PRO A CA 1
ATOM 1097 C C . PRO A 1 146 ? 0.992 -15.125 -22.781 1 89.56 146 PRO A C 1
ATOM 1099 O O . PRO A 1 146 ? -0.131 -14.68 -23.031 1 89.56 146 PRO A O 1
ATOM 1102 N N . PRO A 1 147 ? 1.599 -15.203 -21.609 1 89.69 147 PRO A N 1
ATOM 1103 C CA . PRO A 1 147 ? 0.847 -14.602 -20.5 1 89.69 147 PRO A CA 1
ATOM 1104 C C . PRO A 1 147 ? 0.787 -13.078 -20.578 1 89.69 147 PRO A C 1
ATOM 1106 O O . PRO A 1 147 ? 1.685 -12.453 -21.156 1 89.69 147 PRO A O 1
ATOM 1109 N N . SER A 1 148 ? -0.33 -12.523 -20.062 1 83.81 148 SER A N 1
ATOM 1110 C CA . SER A 1 148 ? -0.445 -11.07 -19.953 1 83.81 148 SER A CA 1
ATOM 1111 C C . SER A 1 148 ? 0.151 -10.578 -18.641 1 83.81 148 SER A C 1
ATOM 1113 O O . SER A 1 148 ? -0.109 -11.148 -17.578 1 83.81 148 SER A O 1
ATOM 1115 N N . PHE A 1 149 ? 1.177 -9.766 -18.781 1 82 149 PHE A N 1
ATOM 1116 C CA . PHE A 1 149 ? 1.764 -9.211 -17.562 1 82 149 PHE A CA 1
ATOM 1117 C C . PHE A 1 149 ? 1.498 -7.711 -17.469 1 82 149 PHE A C 1
ATOM 1119 O O . PHE A 1 149 ? 1.837 -6.957 -18.375 1 82 149 PHE A O 1
ATOM 1126 N N . VAL A 1 150 ? 0.763 -7.367 -16.453 1 82.06 150 VAL A N 1
ATOM 1127 C CA . VAL A 1 150 ? 0.543 -5.961 -16.141 1 82.06 150 VAL A CA 1
ATOM 1128 C C . VAL A 1 150 ? 1.281 -5.598 -14.852 1 82.06 150 VAL A C 1
ATOM 1130 O O . VAL A 1 150 ? 1.013 -6.172 -13.789 1 82.06 150 VAL A O 1
ATOM 1133 N N . PRO A 1 151 ? 2.215 -4.676 -14.961 1 82.25 151 PRO A N 1
ATOM 1134 C CA . PRO A 1 151 ? 2.898 -4.266 -13.734 1 82.25 151 PRO A CA 1
ATOM 1135 C C . PRO A 1 151 ? 1.947 -3.678 -12.695 1 82.25 151 PRO A C 1
ATOM 1137 O O . PRO A 1 151 ? 1.03 -2.932 -13.047 1 82.25 151 PRO A O 1
ATOM 1140 N N . PRO A 1 152 ? 2.189 -4.109 -11.531 1 82.56 152 PRO A N 1
ATOM 1141 C CA . PRO A 1 152 ? 1.308 -3.574 -10.492 1 82.56 152 PRO A CA 1
ATOM 1142 C C . PRO A 1 152 ? 1.634 -2.127 -10.125 1 82.56 152 PRO A C 1
ATOM 1144 O O . PRO A 1 152 ? 2.73 -1.644 -10.422 1 82.56 152 PRO A O 1
ATOM 1147 N N . ASP A 1 153 ? 0.625 -1.452 -9.492 1 85.75 153 ASP A N 1
ATOM 1148 C CA . ASP A 1 153 ? 0.873 -0.132 -8.922 1 85.75 153 ASP A CA 1
ATOM 1149 C C . ASP A 1 153 ? 1.756 -0.228 -7.676 1 85.75 153 ASP A C 1
ATOM 1151 O O . ASP A 1 153 ? 1.611 -1.154 -6.875 1 85.75 153 ASP A O 1
ATOM 1155 N N . PRO A 1 154 ? 2.643 0.708 -7.609 1 87.31 154 PRO A N 1
ATOM 1156 C CA . PRO A 1 154 ? 3.486 0.699 -6.414 1 87.31 154 PRO A CA 1
ATOM 1157 C C . PRO A 1 154 ? 2.719 1.065 -5.148 1 87.31 154 PRO A C 1
ATOM 1159 O O . PRO A 1 154 ? 1.615 1.612 -5.227 1 87.31 154 PRO A O 1
ATOM 1162 N N . ILE A 1 155 ? 3.307 0.634 -4.055 1 90.69 155 ILE A N 1
ATOM 1163 C CA . ILE A 1 155 ? 2.783 1.1 -2.775 1 90.69 155 ILE A CA 1
ATOM 1164 C C . ILE A 1 155 ? 2.967 2.611 -2.662 1 90.69 155 ILE A C 1
ATOM 1166 O O . ILE A 1 155 ? 4.039 3.139 -2.973 1 90.69 155 ILE A O 1
ATOM 1170 N N . PRO A 1 156 ? 1.903 3.307 -2.24 1 90.62 156 PRO A N 1
ATOM 1171 C CA . PRO A 1 156 ? 1.998 4.766 -2.176 1 90.62 156 PRO A CA 1
ATOM 1172 C C . PRO A 1 156 ? 3.156 5.246 -1.306 1 90.62 156 PRO A C 1
ATOM 1174 O O . PRO A 1 156 ? 3.518 4.582 -0.331 1 90.62 156 PRO A O 1
ATOM 1177 N N . GLU A 1 157 ? 3.652 6.418 -1.585 1 87.38 157 GLU A N 1
ATOM 1178 C CA . GLU A 1 157 ? 4.832 6.973 -0.929 1 87.38 157 GLU A CA 1
ATOM 1179 C C . GLU A 1 157 ? 4.59 7.18 0.563 1 87.38 157 GLU A C 1
ATOM 1181 O O . GLU A 1 157 ? 5.496 6.996 1.378 1 87.38 157 GLU A O 1
ATOM 1186 N N . HIS A 1 158 ? 3.402 7.566 0.866 1 88.94 158 HIS A N 1
ATOM 1187 C CA . HIS A 1 158 ? 3.109 7.863 2.264 1 88.94 158 HIS A CA 1
ATOM 1188 C C . HIS A 1 158 ? 3.115 6.598 3.111 1 88.94 158 HIS A C 1
ATOM 1190 O O . HIS A 1 158 ? 3.217 6.668 4.34 1 88.94 158 HIS A O 1
ATOM 1196 N N . PHE A 1 159 ? 2.895 5.512 2.469 1 92.62 159 PHE A N 1
ATOM 1197 C CA . PHE A 1 159 ? 2.965 4.223 3.148 1 92.62 159 PHE A CA 1
ATOM 1198 C C . PHE A 1 159 ? 4.359 3.623 3.029 1 92.62 159 PHE A C 1
ATOM 1200 O O . PHE A 1 159 ? 4.578 2.695 2.248 1 92.62 159 PHE A O 1
ATOM 1207 N N . ALA A 1 160 ? 5.258 4.004 3.871 1 91.81 160 ALA A N 1
ATOM 1208 C CA . ALA A 1 160 ? 6.68 3.695 3.756 1 91.81 160 ALA A CA 1
ATOM 1209 C C . ALA A 1 160 ? 7.016 2.391 4.477 1 91.81 160 ALA A C 1
ATOM 1211 O O . ALA A 1 160 ? 7.949 2.342 5.281 1 91.81 160 ALA A O 1
ATOM 1212 N N . VAL A 1 161 ? 6.285 1.38 4.148 1 93.62 161 VAL A N 1
ATOM 1213 C CA . VAL A 1 161 ? 6.457 0.098 4.824 1 93.62 161 VAL A CA 1
ATOM 1214 C C . VAL A 1 161 ? 7.832 -0.479 4.496 1 93.62 161 VAL A C 1
ATOM 1216 O O . VAL A 1 161 ? 8.438 -1.158 5.324 1 93.62 161 VAL A O 1
ATOM 1219 N N . ALA A 1 162 ? 8.359 -0.213 3.322 1 92 162 ALA A N 1
ATOM 1220 C CA . ALA A 1 162 ? 9.664 -0.716 2.9 1 92 162 ALA A CA 1
ATOM 1221 C C . ALA A 1 162 ? 10.773 -0.209 3.82 1 92 162 ALA A C 1
ATOM 1223 O O . ALA A 1 162 ? 11.75 -0.914 4.066 1 92 162 ALA A O 1
ATOM 1224 N N . SER A 1 163 ? 10.602 0.978 4.305 1 90.94 163 SER A N 1
ATOM 1225 C CA . SER A 1 163 ? 11.602 1.57 5.184 1 90.94 163 SER A CA 1
ATOM 1226 C C . SER A 1 163 ? 11.719 0.799 6.496 1 90.94 163 SER A C 1
ATOM 1228 O O . SER A 1 163 ? 12.742 0.864 7.176 1 90.94 163 SER A O 1
ATOM 1230 N N . LEU A 1 164 ? 10.688 0.058 6.816 1 90.94 164 LEU A N 1
ATOM 1231 C CA . LEU A 1 164 ? 10.656 -0.663 8.086 1 90.94 164 LEU A CA 1
ATOM 1232 C C . LEU A 1 164 ? 11.484 -1.943 8 1 90.94 164 LEU A C 1
ATOM 1234 O O . LEU A 1 164 ? 11.789 -2.555 9.031 1 90.94 164 LEU A O 1
ATOM 1238 N N . LEU A 1 165 ? 11.789 -2.34 6.805 1 88.56 165 LEU A N 1
ATOM 1239 C CA . LEU A 1 165 ? 12.594 -3.541 6.633 1 88.56 165 LEU A CA 1
ATOM 1240 C C . LEU A 1 165 ? 14.062 -3.254 6.938 1 88.56 165 LEU A C 1
ATOM 1242 O O . LEU A 1 165 ? 14.836 -4.176 7.203 1 88.56 165 LEU A O 1
ATOM 1246 N N . ALA A 1 166 ? 14.398 -2.025 6.828 1 83.69 166 ALA A N 1
ATOM 1247 C CA . ALA A 1 166 ? 15.781 -1.631 7.074 1 83.69 166 ALA A CA 1
ATOM 1248 C C . ALA A 1 166 ? 16.109 -1.699 8.562 1 83.69 166 ALA A C 1
ATOM 1250 O O . ALA A 1 166 ? 15.289 -1.352 9.406 1 83.69 166 ALA A O 1
ATOM 1251 N N . GLN A 1 167 ? 17.281 -2.195 8.789 1 80.38 167 GLN A N 1
ATOM 1252 C CA . GLN A 1 167 ? 17.734 -2.26 10.172 1 80.38 167 GLN A CA 1
ATOM 1253 C C . GLN A 1 167 ? 18.047 -0.869 10.711 1 80.38 167 GLN A C 1
ATOM 1255 O O . GLN A 1 167 ? 18.594 -0.031 9.992 1 80.38 167 GLN A O 1
ATOM 1260 N N . ASP A 1 168 ? 17.562 -0.613 11.836 1 74.81 168 ASP A N 1
ATOM 1261 C CA . ASP A 1 168 ? 17.859 0.668 12.469 1 74.81 168 ASP A CA 1
ATOM 1262 C C . ASP A 1 168 ? 19.297 0.696 12.992 1 74.81 168 ASP A C 1
ATOM 1264 O O . ASP A 1 168 ? 20.094 -0.198 12.695 1 74.81 168 ASP A O 1
ATOM 1268 N N . GLU A 1 169 ? 19.656 1.76 13.625 1 72.25 169 GLU A N 1
ATOM 1269 C CA . GLU A 1 169 ? 21.016 1.975 14.133 1 72.25 169 GLU A CA 1
ATOM 1270 C C . GLU A 1 169 ? 21.422 0.852 15.078 1 72.25 169 GLU A C 1
ATOM 1272 O O . GLU A 1 169 ? 22.609 0.498 15.148 1 72.25 169 GLU A O 1
ATOM 1277 N N . SER A 1 170 ? 20.5 0.203 15.781 1 72.44 170 SER A N 1
ATOM 1278 C CA . SER A 1 170 ? 20.797 -0.846 16.75 1 72.44 170 SER A CA 1
ATOM 1279 C C . SER A 1 170 ? 20.781 -2.223 16.094 1 72.44 170 SER A C 1
ATOM 1281 O O . SER A 1 170 ? 21 -3.236 16.766 1 72.44 170 SER A O 1
ATOM 1283 N N . GLY A 1 171 ? 20.5 -2.195 14.781 1 75.19 171 GLY A N 1
ATOM 1284 C CA . GLY A 1 171 ? 20.484 -3.455 14.055 1 75.19 171 GLY A CA 1
ATOM 1285 C C . GLY A 1 171 ? 19.141 -4.152 14.125 1 75.19 171 GLY A C 1
ATOM 1286 O O . GLY A 1 171 ? 19 -5.305 13.695 1 75.19 171 GLY A O 1
ATOM 1287 N N . ARG A 1 172 ? 18.203 -3.414 14.703 1 83.25 172 ARG A N 1
ATOM 1288 C CA . ARG A 1 172 ? 16.891 -4.02 14.875 1 83.25 172 ARG A CA 1
ATOM 1289 C C . ARG A 1 172 ? 15.961 -3.648 13.727 1 83.25 172 ARG A C 1
ATOM 1291 O O . ARG A 1 172 ? 16.062 -2.557 13.164 1 83.25 172 ARG A O 1
ATOM 1298 N N . VAL A 1 173 ? 15.133 -4.609 13.297 1 89.94 173 VAL A N 1
ATOM 1299 C CA . VAL A 1 173 ? 14.023 -4.336 12.383 1 89.94 173 VAL A CA 1
ATOM 1300 C C . VAL A 1 173 ? 12.781 -3.971 13.188 1 89.94 173 VAL A C 1
ATOM 1302 O O . VAL A 1 173 ? 12.18 -4.828 13.844 1 89.94 173 VAL A O 1
ATOM 1305 N N . ARG A 1 174 ? 12.438 -2.695 13.117 1 90.5 174 ARG A N 1
ATOM 1306 C CA . ARG A 1 174 ? 11.352 -2.178 13.953 1 90.5 174 ARG A CA 1
ATOM 1307 C C . ARG A 1 174 ? 10.055 -2.936 13.703 1 90.5 174 ARG A C 1
ATOM 1309 O O . ARG A 1 174 ? 9.695 -3.191 12.547 1 90.5 174 ARG A O 1
ATOM 1316 N N . PHE A 1 175 ? 9.398 -3.35 14.727 1 93.12 175 PHE A N 1
ATOM 1317 C CA . PHE A 1 175 ? 8.078 -3.961 14.758 1 93.12 175 PHE A CA 1
ATOM 1318 C C . PHE A 1 175 ? 8.109 -5.352 14.133 1 93.12 175 PHE A C 1
ATOM 1320 O O . PHE A 1 175 ? 7.059 -5.957 13.898 1 93.12 175 PHE A O 1
ATOM 1327 N N . ALA A 1 176 ? 9.297 -5.855 13.742 1 93.81 176 ALA A N 1
ATOM 1328 C CA . ALA A 1 176 ? 9.375 -7.191 13.164 1 93.81 176 ALA A CA 1
ATOM 1329 C C . ALA A 1 176 ? 8.781 -8.234 14.102 1 93.81 176 ALA A C 1
ATOM 1331 O O . ALA A 1 176 ? 8.992 -8.18 15.312 1 93.81 176 ALA A O 1
ATOM 1332 N N . ASP A 1 177 ? 7.984 -9.148 13.555 1 94.56 177 ASP A N 1
ATOM 1333 C CA . ASP A 1 177 ? 7.348 -10.148 14.406 1 94.56 177 ASP A CA 1
ATOM 1334 C C . ASP A 1 177 ? 7.309 -11.508 13.711 1 94.56 177 ASP A C 1
ATOM 1336 O O . ASP A 1 177 ? 6.605 -12.422 14.156 1 94.56 177 ASP A O 1
ATOM 1340 N N . VAL A 1 178 ? 7.98 -11.672 12.602 1 96.56 178 VAL A N 1
ATOM 1341 C CA . VAL A 1 178 ? 8.141 -12.969 11.945 1 96.56 178 VAL A CA 1
ATOM 1342 C C . VAL A 1 178 ? 9.547 -13.078 11.359 1 96.56 178 VAL A C 1
ATOM 1344 O O . VAL A 1 178 ? 10.125 -12.078 10.922 1 96.56 178 VAL A O 1
ATOM 1347 N N . ALA A 1 179 ? 10.094 -14.234 11.453 1 95.81 179 ALA A N 1
ATOM 1348 C CA . ALA A 1 179 ? 11.391 -14.555 10.867 1 95.81 179 ALA A CA 1
ATOM 1349 C C . ALA A 1 179 ? 11.281 -15.695 9.859 1 95.81 179 ALA A C 1
ATOM 1351 O O . ALA A 1 179 ? 10.719 -16.75 10.172 1 95.81 179 ALA A O 1
ATOM 1352 N N . PHE A 1 180 ? 11.742 -15.484 8.602 1 96.81 180 PHE A N 1
ATOM 1353 C CA . PHE A 1 180 ? 11.781 -16.516 7.574 1 96.81 180 PHE A CA 1
ATOM 1354 C C . PHE A 1 180 ? 13.164 -17.156 7.492 1 96.81 180 PHE A C 1
ATOM 1356 O O . PHE A 1 180 ? 14.148 -16.469 7.199 1 96.81 180 PHE A O 1
ATOM 1363 N N . ASP A 1 181 ? 13.234 -18.375 7.793 1 96.56 181 ASP A N 1
ATOM 1364 C CA . ASP A 1 181 ? 14.469 -19.125 7.613 1 96.56 181 ASP A CA 1
ATOM 1365 C C . ASP A 1 181 ? 14.547 -19.734 6.211 1 96.56 181 ASP A C 1
ATOM 1367 O O . ASP A 1 181 ? 13.695 -20.547 5.832 1 96.56 181 ASP A O 1
ATOM 1371 N N . VAL A 1 182 ? 15.492 -19.359 5.453 1 97.31 182 VAL A N 1
ATOM 1372 C CA . VAL A 1 182 ? 15.609 -19.75 4.051 1 97.31 182 VAL A CA 1
ATOM 1373 C C . VAL A 1 182 ? 16.906 -20.531 3.838 1 97.31 182 VAL A C 1
ATOM 1375 O O . VAL A 1 182 ? 17.953 -20.172 4.406 1 97.31 182 VAL A O 1
ATOM 1378 N N . GLY A 1 183 ? 16.891 -21.562 3 1 92.31 183 GLY A N 1
ATOM 1379 C CA . GLY A 1 183 ? 18.062 -22.359 2.682 1 92.31 183 GLY A CA 1
ATOM 1380 C C . GLY A 1 183 ? 18.094 -23.688 3.432 1 92.31 183 GLY A C 1
ATOM 1381 O O . GLY A 1 183 ? 17.172 -24.016 4.16 1 92.31 183 GLY A O 1
ATOM 1382 N N . PRO A 1 184 ? 19.188 -24.375 3.201 1 90.5 184 PRO A N 1
ATOM 1383 C CA . PRO A 1 184 ? 19.344 -25.672 3.879 1 90.5 184 PRO A CA 1
ATOM 1384 C C . PRO A 1 184 ? 19.609 -25.516 5.375 1 90.5 184 PRO A C 1
ATOM 1386 O O . PRO A 1 184 ? 19.953 -24.438 5.836 1 90.5 184 PRO A O 1
ATOM 1389 N N . ASP A 1 185 ? 19.453 -26.516 6.109 1 86.31 185 ASP A N 1
ATOM 1390 C CA . ASP A 1 185 ? 19.547 -26.516 7.566 1 86.31 185 ASP A CA 1
ATOM 1391 C C . ASP A 1 185 ? 20.953 -26.109 8.016 1 86.31 185 ASP A C 1
ATOM 1393 O O . ASP A 1 185 ? 21.125 -25.469 9.062 1 86.31 185 ASP A O 1
ATOM 1397 N N . ASP A 1 186 ? 21.859 -26.469 7.203 1 87.38 186 ASP A N 1
ATOM 1398 C CA . ASP A 1 186 ? 23.25 -26.219 7.594 1 87.38 186 ASP A CA 1
ATOM 1399 C C . ASP A 1 186 ? 23.656 -24.781 7.297 1 87.38 186 ASP A C 1
ATOM 1401 O O . ASP A 1 186 ? 24.641 -24.281 7.855 1 87.38 186 ASP A O 1
ATOM 1405 N N . SER A 1 187 ? 23.031 -24.125 6.414 1 89.56 187 SER A N 1
ATOM 1406 C CA . SER A 1 187 ? 23.344 -22.734 6.043 1 89.56 187 SER A CA 1
ATOM 1407 C C . SER A 1 187 ? 22.078 -21.906 5.898 1 89.56 187 SER A C 1
ATOM 1409 O O . SER A 1 187 ? 21.781 -21.406 4.816 1 89.56 187 SER A O 1
ATOM 1411 N N . THR A 1 188 ? 21.469 -21.734 6.969 1 90.62 188 THR A N 1
ATOM 1412 C CA . THR A 1 188 ? 20.188 -21.047 6.957 1 90.62 188 THR A CA 1
ATOM 1413 C C . THR A 1 188 ? 20.375 -19.531 7.047 1 90.62 188 THR A C 1
ATOM 1415 O O . THR A 1 188 ? 21.234 -19.062 7.793 1 90.62 188 THR A O 1
ATOM 1418 N N . CYS A 1 189 ? 19.75 -18.797 6.145 1 93.5 189 CYS A N 1
ATOM 1419 C CA . CYS A 1 189 ? 19.688 -17.328 6.184 1 93.5 189 CYS A CA 1
ATOM 1420 C C . CYS A 1 189 ? 18.359 -16.844 6.719 1 93.5 189 CYS A C 1
ATOM 1422 O O . CYS A 1 189 ? 17.297 -17.266 6.238 1 93.5 189 CYS A O 1
ATOM 1424 N N . ARG A 1 190 ? 18.422 -15.977 7.668 1 93.62 190 ARG A N 1
ATOM 1425 C CA . ARG A 1 190 ? 17.188 -15.516 8.312 1 93.62 190 ARG A CA 1
ATOM 1426 C C . ARG A 1 190 ? 16.797 -14.141 7.805 1 93.62 190 ARG A C 1
ATOM 1428 O O . ARG A 1 190 ? 17.625 -13.227 7.746 1 93.62 190 ARG A O 1
ATOM 1435 N N . PHE A 1 191 ? 15.523 -13.938 7.414 1 94.5 191 PHE A N 1
ATOM 1436 C CA . PHE A 1 191 ? 14.938 -12.664 7.023 1 94.5 191 PHE A CA 1
ATOM 1437 C C . PHE A 1 191 ? 13.859 -12.234 8.016 1 94.5 191 PHE A C 1
ATOM 1439 O O . PHE A 1 191 ? 12.875 -12.945 8.211 1 94.5 191 PHE A O 1
ATOM 1446 N N . LEU A 1 192 ? 14.062 -11.102 8.688 1 94.69 192 LEU A N 1
ATOM 1447 C CA . LEU A 1 192 ? 13.031 -10.555 9.562 1 94.69 192 LEU A CA 1
ATOM 1448 C C . LEU A 1 192 ? 12 -9.766 8.766 1 94.69 192 LEU A C 1
ATOM 1450 O O . LEU A 1 192 ? 12.352 -9.086 7.797 1 94.69 192 LEU A O 1
ATOM 1454 N N . ALA A 1 193 ? 10.766 -9.914 9.055 1 96.38 193 ALA A N 1
ATOM 1455 C CA . ALA A 1 193 ? 9.672 -9.258 8.344 1 96.38 193 ALA A CA 1
ATOM 1456 C C . ALA A 1 193 ? 8.492 -8.984 9.281 1 96.38 193 ALA A C 1
ATOM 1458 O O . ALA A 1 193 ? 8.648 -9.016 10.5 1 96.38 193 ALA A O 1
ATOM 1459 N N . HIS A 1 194 ? 7.395 -8.562 8.812 1 97.12 194 HIS A N 1
ATOM 1460 C CA . HIS A 1 194 ? 6.188 -8.242 9.562 1 97.12 194 HIS A CA 1
ATOM 1461 C C . HIS A 1 194 ? 5.012 -9.102 9.117 1 97.12 194 HIS A C 1
ATOM 1463 O O . HIS A 1 194 ? 4.66 -9.109 7.934 1 97.12 194 HIS A O 1
ATOM 1469 N N . ARG A 1 195 ? 4.348 -9.773 10 1 96.56 195 ARG A N 1
ATOM 1470 C CA . ARG A 1 195 ? 3.262 -10.695 9.688 1 96.56 195 ARG A CA 1
ATOM 1471 C C . ARG A 1 195 ? 2.143 -9.984 8.93 1 96.56 195 ARG A C 1
ATOM 1473 O O . ARG A 1 195 ? 1.589 -10.531 7.973 1 96.56 195 ARG A O 1
ATOM 1480 N N . VAL A 1 196 ? 1.864 -8.758 9.352 1 96.19 196 VAL A N 1
ATOM 1481 C CA . VAL A 1 196 ? 0.749 -8.031 8.758 1 96.19 196 VAL A CA 1
ATOM 1482 C C . VAL A 1 196 ? 1.037 -7.75 7.285 1 96.19 196 VAL A C 1
ATOM 1484 O O . VAL A 1 196 ? 0.142 -7.848 6.441 1 96.19 196 VAL A O 1
ATOM 1487 N N . VAL A 1 197 ? 2.283 -7.43 6.969 1 96.75 197 VAL A N 1
ATOM 1488 C CA . VAL A 1 197 ? 2.664 -7.082 5.602 1 96.75 197 VAL A CA 1
ATOM 1489 C C . VAL A 1 197 ? 2.609 -8.328 4.719 1 96.75 197 VAL A C 1
ATOM 1491 O O . VAL A 1 197 ? 2.02 -8.297 3.635 1 96.75 197 VAL A O 1
ATOM 1494 N N . VAL A 1 198 ? 3.174 -9.391 5.195 1 97.25 198 VAL A N 1
ATOM 1495 C CA . VAL A 1 198 ? 3.248 -10.609 4.398 1 97.25 198 VAL A CA 1
ATOM 1496 C C . VAL A 1 198 ? 1.882 -11.297 4.375 1 97.25 198 VAL A C 1
ATOM 1498 O O . VAL A 1 198 ? 1.445 -11.781 3.332 1 97.25 198 VAL A O 1
ATOM 1501 N N . GLY A 1 199 ? 1.176 -11.312 5.48 1 96.62 199 GLY A N 1
ATOM 1502 C CA . GLY A 1 199 ? -0.125 -11.953 5.59 1 96.62 199 GLY A CA 1
ATOM 1503 C C . GLY A 1 199 ? -1.197 -11.266 4.762 1 96.62 199 GLY A C 1
ATOM 1504 O O . GLY A 1 199 ? -2.117 -11.922 4.266 1 96.62 199 GLY A O 1
ATOM 1505 N N . ALA A 1 200 ? -1.092 -9.961 4.668 1 96.56 200 ALA A N 1
ATOM 1506 C CA . ALA A 1 200 ? -2.072 -9.195 3.895 1 96.56 200 ALA A CA 1
ATOM 1507 C C . ALA A 1 200 ? -1.952 -9.5 2.404 1 96.56 200 ALA A C 1
ATOM 1509 O O . ALA A 1 200 ? -2.844 -9.164 1.622 1 96.56 200 ALA A O 1
ATOM 1510 N N . GLN A 1 201 ? -0.888 -10.18 2.031 1 96.44 201 GLN A N 1
ATOM 1511 C CA . GLN A 1 201 ? -0.62 -10.375 0.61 1 96.44 201 GLN A CA 1
ATOM 1512 C C . GLN A 1 201 ? -0.554 -11.859 0.267 1 96.44 201 GLN A C 1
ATOM 1514 O O . GLN A 1 201 ? -0.252 -12.227 -0.871 1 96.44 201 GLN A O 1
ATOM 1519 N N . SER A 1 202 ? -0.761 -12.742 1.147 1 96.56 202 SER A N 1
ATOM 1520 C CA . SER A 1 202 ? -0.758 -14.195 0.964 1 96.56 202 SER A CA 1
ATOM 1521 C C . SER A 1 202 ? -1.726 -14.875 1.927 1 96.56 202 SER A C 1
ATOM 1523 O O . SER A 1 202 ? -1.498 -14.891 3.139 1 96.56 202 SER A O 1
ATOM 1525 N N . PRO A 1 203 ? -2.793 -15.484 1.413 1 94.31 203 PRO A N 1
ATOM 1526 C CA . PRO A 1 203 ? -3.709 -16.203 2.301 1 94.31 203 PRO A CA 1
ATOM 1527 C C . PRO A 1 203 ? -3.025 -17.344 3.055 1 94.31 203 PRO A C 1
ATOM 1529 O O . PRO A 1 203 ? -3.42 -17.672 4.176 1 94.31 203 PRO A O 1
ATOM 1532 N N . VAL A 1 204 ? -2.01 -17.953 2.471 1 95.75 204 VAL A N 1
ATOM 1533 C CA . VAL A 1 204 ? -1.262 -19.031 3.117 1 95.75 204 VAL A CA 1
ATOM 1534 C C . VAL A 1 204 ? -0.518 -18.484 4.332 1 95.75 204 VAL A C 1
ATOM 1536 O O . VAL A 1 204 ? -0.602 -19.047 5.426 1 95.75 204 VAL A O 1
ATOM 1539 N N . PHE A 1 205 ? 0.158 -17.359 4.168 1 96.81 205 PHE A N 1
ATOM 1540 C CA . PHE A 1 205 ? 0.889 -16.766 5.281 1 96.81 205 PHE A CA 1
ATOM 1541 C C . PHE A 1 205 ? -0.073 -16.234 6.336 1 96.81 205 PHE A C 1
ATOM 1543 O O . PHE A 1 205 ? 0.224 -16.281 7.531 1 96.81 205 PHE A O 1
ATOM 1550 N N . LEU A 1 206 ? -1.199 -15.695 5.887 1 94.5 206 LEU A N 1
ATOM 1551 C CA . LEU A 1 206 ? -2.203 -15.203 6.824 1 94.5 206 LEU A CA 1
ATOM 1552 C C . LEU A 1 206 ? -2.627 -16.312 7.789 1 94.5 206 LEU A C 1
ATOM 1554 O O . LEU A 1 206 ? -2.766 -16.062 8.992 1 94.5 206 LEU A O 1
ATOM 1558 N N . GLU A 1 207 ? -2.752 -17.5 7.309 1 93.88 207 GLU A N 1
ATOM 1559 C CA . GLU A 1 207 ? -3.209 -18.625 8.117 1 93.88 207 GLU A CA 1
ATOM 1560 C C . GLU A 1 207 ? -2.047 -19.266 8.875 1 93.88 207 GLU A C 1
ATOM 1562 O O . GLU A 1 207 ? -2.135 -19.5 10.078 1 93.88 207 GLU A O 1
ATOM 1567 N N . GLU A 1 208 ? -0.971 -19.516 8.234 1 95.56 208 GLU A N 1
ATOM 1568 C CA . GLU A 1 208 ? 0.126 -20.297 8.805 1 95.56 208 GLU A CA 1
ATOM 1569 C C . GLU A 1 208 ? 0.86 -19.5 9.891 1 95.56 208 GLU A C 1
ATOM 1571 O O . GLU A 1 208 ? 1.267 -20.062 10.906 1 95.56 208 GLU A O 1
ATOM 1576 N N . LEU A 1 209 ? 1.042 -18.219 9.664 1 94.81 209 LEU A N 1
ATOM 1577 C CA . LEU A 1 209 ? 1.825 -17.438 10.609 1 94.81 209 LEU A CA 1
ATOM 1578 C C . LEU A 1 209 ? 1.048 -17.219 11.898 1 94.81 209 LEU A C 1
ATOM 1580 O O . LEU A 1 209 ? 1.642 -16.953 12.945 1 94.81 209 LEU A O 1
ATOM 1584 N N . ASP A 1 210 ? -0.237 -17.203 11.797 1 89 210 ASP A N 1
ATOM 1585 C CA . ASP A 1 210 ? -1.091 -17.047 12.969 1 89 210 ASP A CA 1
ATOM 1586 C C . ASP A 1 210 ? -1.013 -18.266 13.883 1 89 210 ASP A C 1
ATOM 1588 O O . ASP A 1 210 ? -1.195 -18.156 15.102 1 89 210 ASP A O 1
ATOM 1592 N N . ARG A 1 211 ? -0.696 -19.406 13.352 1 91.62 211 ARG A N 1
ATOM 1593 C CA . ARG A 1 211 ? -0.731 -20.672 14.078 1 91.62 211 ARG A CA 1
ATOM 1594 C C . ARG A 1 211 ? 0.638 -21 14.656 1 91.62 211 ARG A C 1
ATOM 1596 O O . ARG A 1 211 ? 0.748 -21.828 15.562 1 91.62 211 ARG A O 1
ATOM 1603 N N . LEU A 1 212 ? 1.646 -20.391 14.25 1 94 212 LEU A N 1
ATOM 1604 C CA . LEU A 1 212 ? 3.006 -20.688 14.68 1 94 212 LEU A CA 1
ATOM 1605 C C . LEU A 1 212 ? 3.252 -20.219 16.109 1 94 212 LEU A C 1
ATOM 1607 O O . LEU A 1 212 ? 2.709 -19.188 16.516 1 94 212 LEU A O 1
ATOM 1611 N N . PRO A 1 213 ? 4.027 -20.906 16.859 1 93.62 213 PRO A N 1
ATOM 1612 C CA . PRO A 1 213 ? 4.371 -20.469 18.219 1 93.62 213 PRO A CA 1
ATOM 1613 C C . PRO A 1 213 ? 5.312 -19.266 18.219 1 93.62 213 PRO A C 1
ATOM 1615 O O . PRO A 1 213 ? 6.016 -19.016 17.234 1 93.62 213 PRO A O 1
ATOM 1618 N N . VAL A 1 214 ? 5.297 -18.547 19.344 1 91.75 214 VAL A N 1
ATOM 1619 C CA . VAL A 1 214 ? 6.16 -17.375 19.516 1 91.75 214 VAL A CA 1
ATOM 1620 C C . VAL A 1 214 ? 7.512 -17.812 20.062 1 91.75 214 VAL A C 1
ATOM 1622 O O . VAL A 1 214 ? 7.582 -18.672 20.953 1 91.75 214 VAL A O 1
ATOM 1625 N N . HIS A 1 215 ? 8.547 -17.297 19.484 1 93.31 215 HIS A N 1
ATOM 1626 C CA . HIS A 1 215 ? 9.914 -17.547 19.906 1 93.31 215 HIS A CA 1
ATOM 1627 C C . HIS A 1 215 ? 10.617 -16.234 20.281 1 93.31 215 HIS A C 1
ATOM 1629 O O . HIS A 1 215 ? 10.328 -15.188 19.719 1 93.31 215 HIS A O 1
ATOM 1635 N N . GLU A 1 216 ? 11.461 -16.359 21.203 1 90.88 216 GLU A N 1
ATOM 1636 C CA . GLU A 1 216 ? 12.305 -15.227 21.562 1 90.88 216 GLU A CA 1
ATOM 1637 C C . GLU A 1 216 ? 13.68 -15.336 20.922 1 90.88 216 GLU A C 1
ATOM 1639 O O . GLU A 1 216 ? 14.414 -16.297 21.172 1 90.88 216 GLU A O 1
ATOM 1644 N N . LEU A 1 217 ? 13.891 -14.438 20.078 1 88.25 217 LEU A N 1
ATOM 1645 C CA . LEU A 1 217 ? 15.219 -14.367 19.484 1 88.25 217 LEU A CA 1
ATOM 1646 C C . LEU A 1 217 ? 16.125 -13.438 20.281 1 88.25 217 LEU A C 1
ATOM 1648 O O . LEU A 1 217 ? 15.984 -12.219 20.203 1 88.25 217 LEU A O 1
ATOM 1652 N N . LYS A 1 218 ? 17.047 -13.93 20.906 1 83.94 218 LYS A N 1
ATOM 1653 C CA . LYS A 1 218 ? 17.891 -13.188 21.828 1 83.94 218 LYS A CA 1
ATOM 1654 C C . LYS A 1 218 ? 18.812 -12.227 21.094 1 83.94 218 LYS A C 1
ATOM 1656 O O . LYS A 1 218 ? 19 -11.086 21.516 1 83.94 218 LYS A O 1
ATOM 1661 N N . GLN A 1 219 ? 19.375 -12.695 19.984 1 79.56 219 GLN A N 1
ATOM 1662 C CA . GLN A 1 219 ? 20.312 -11.867 19.234 1 79.56 219 GLN A CA 1
ATOM 1663 C C . GLN A 1 219 ? 19.609 -10.648 18.641 1 79.56 219 GLN A C 1
ATOM 1665 O O . GLN A 1 219 ? 20.141 -9.539 18.688 1 79.56 219 GLN A O 1
ATOM 1670 N N . GLU A 1 220 ? 18.391 -10.898 18.203 1 77.88 220 GLU A N 1
ATOM 1671 C CA . GLU A 1 220 ? 17.641 -9.828 17.562 1 77.88 220 GLU A CA 1
ATOM 1672 C C . GLU A 1 220 ? 16.797 -9.07 18.578 1 77.88 220 GLU A C 1
ATOM 1674 O O . GLU A 1 220 ? 16.297 -7.973 18.297 1 77.88 220 GLU A O 1
ATOM 1679 N N . ARG A 1 221 ? 16.641 -9.625 19.875 1 80.12 221 ARG A N 1
ATOM 1680 C CA . ARG A 1 221 ? 15.875 -9.016 20.953 1 80.12 221 ARG A CA 1
ATOM 1681 C C . ARG A 1 221 ? 14.422 -8.789 20.562 1 80.12 221 ARG A C 1
ATOM 1683 O O . ARG A 1 221 ? 13.883 -7.699 20.75 1 80.12 221 ARG A O 1
ATOM 1690 N N . ILE A 1 222 ? 13.883 -9.727 19.844 1 84.44 222 ILE A N 1
ATOM 1691 C CA . ILE A 1 222 ? 12.484 -9.625 19.438 1 84.44 222 ILE A CA 1
ATOM 1692 C C . ILE A 1 222 ? 11.766 -10.938 19.734 1 84.44 222 ILE A C 1
ATOM 1694 O O . ILE A 1 222 ? 12.391 -11.992 19.812 1 84.44 222 ILE A O 1
ATOM 1698 N N . SER A 1 223 ? 10.516 -10.867 20.031 1 87.5 223 SER A N 1
ATOM 1699 C CA . SER A 1 223 ? 9.594 -12 20.062 1 87.5 223 SER A CA 1
ATOM 1700 C C . SER A 1 223 ? 8.898 -12.18 18.719 1 87.5 223 SER A C 1
ATOM 1702 O O . SER A 1 223 ? 8.219 -11.273 18.234 1 87.5 223 SER A O 1
ATOM 1704 N N . CYS A 1 224 ? 9.156 -13.312 18.078 1 91.75 224 CYS A N 1
ATOM 1705 C CA . CYS A 1 224 ? 8.617 -13.453 16.734 1 91.75 224 CYS A CA 1
ATOM 1706 C C . CYS A 1 224 ? 8.242 -14.906 16.438 1 91.75 224 CYS A C 1
ATOM 1708 O O . CYS A 1 224 ? 8.508 -15.797 17.25 1 91.75 224 CYS A O 1
ATOM 1710 N N . ARG A 1 225 ? 7.457 -15.156 15.383 1 95.5 225 ARG A N 1
ATOM 1711 C CA . ARG A 1 225 ? 7.191 -16.469 14.797 1 95.5 225 ARG A CA 1
ATOM 1712 C C . ARG A 1 225 ? 8.266 -16.844 13.781 1 95.5 225 ARG A C 1
ATOM 1714 O O . ARG A 1 225 ? 8.758 -15.984 13.039 1 95.5 225 ARG A O 1
ATOM 1721 N N . ILE A 1 226 ? 8.656 -18.109 13.805 1 96.06 226 ILE A N 1
ATOM 1722 C CA . ILE A 1 226 ? 9.68 -18.547 12.859 1 96.06 226 ILE A CA 1
ATOM 1723 C C . ILE A 1 226 ? 9.039 -19.422 11.789 1 96.06 226 ILE A C 1
ATOM 1725 O O . ILE A 1 226 ? 8.359 -20.406 12.102 1 96.06 226 ILE A O 1
ATOM 1729 N N . PHE A 1 227 ? 9.141 -19.109 10.508 1 97.5 227 PHE A N 1
ATOM 1730 C CA . PHE A 1 227 ? 8.633 -19.859 9.375 1 97.5 227 PHE A CA 1
ATOM 1731 C C . PHE A 1 227 ? 9.773 -20.391 8.523 1 97.5 227 PHE A C 1
ATOM 1733 O O . PHE A 1 227 ? 10.617 -19.625 8.047 1 97.5 227 PHE A O 1
ATOM 1740 N N . ARG A 1 228 ? 9.766 -21.641 8.289 1 97 228 ARG A N 1
ATOM 1741 C CA . ARG A 1 228 ? 10.773 -22.281 7.441 1 97 228 ARG A CA 1
ATOM 1742 C C . ARG A 1 228 ? 10.305 -22.328 5.988 1 97 228 ARG A C 1
ATOM 1744 O O . ARG A 1 228 ? 9.367 -23.062 5.66 1 97 228 ARG A O 1
ATOM 1751 N N . VAL A 1 229 ? 10.969 -21.656 5.148 1 97.69 229 VAL A N 1
ATOM 1752 C CA . VAL A 1 229 ? 10.633 -21.609 3.73 1 97.69 229 VAL A CA 1
ATOM 1753 C C . VAL A 1 229 ? 11.07 -22.906 3.057 1 97.69 229 VAL A C 1
ATOM 1755 O O . VAL A 1 229 ? 12.062 -23.516 3.453 1 97.69 229 VAL A O 1
ATOM 1758 N N . ASP A 1 230 ? 10.32 -23.312 2.088 1 96.81 230 ASP A N 1
ATOM 1759 C CA . ASP A 1 230 ? 10.664 -24.516 1.321 1 96.81 230 ASP A CA 1
ATOM 1760 C C . ASP A 1 230 ? 12.125 -24.484 0.896 1 96.81 230 ASP A C 1
ATOM 1762 O O . ASP A 1 230 ? 12.617 -23.484 0.379 1 96.81 230 ASP A O 1
ATOM 1766 N N . GLN A 1 231 ? 12.852 -25.547 1.077 1 95.44 231 GLN A N 1
ATOM 1767 C CA . GLN A 1 231 ? 14.289 -25.641 0.86 1 95.44 231 GLN A CA 1
ATOM 1768 C C . GLN A 1 231 ? 14.641 -25.422 -0.609 1 95.44 231 GLN A C 1
ATOM 1770 O O . GLN A 1 231 ? 15.789 -25.109 -0.942 1 95.44 231 GLN A O 1
ATOM 1775 N N . ARG A 1 232 ? 13.781 -25.578 -1.461 1 95.12 232 ARG A N 1
ATOM 1776 C CA . ARG A 1 232 ? 14.016 -25.453 -2.896 1 95.12 232 ARG A CA 1
ATOM 1777 C C . ARG A 1 232 ? 13.945 -24 -3.334 1 95.12 232 ARG A C 1
ATOM 1779 O O . ARG A 1 232 ? 14.102 -23.688 -4.516 1 95.12 232 ARG A O 1
ATOM 1786 N N . ILE A 1 233 ? 13.711 -23.109 -2.475 1 96.69 233 ILE A N 1
ATOM 1787 C CA . ILE A 1 233 ? 13.703 -21.688 -2.75 1 96.69 233 ILE A CA 1
ATOM 1788 C C . ILE A 1 233 ? 14.953 -21.031 -2.156 1 96.69 233 ILE A C 1
ATOM 1790 O O . ILE A 1 233 ? 15.195 -21.125 -0.949 1 96.69 233 ILE A O 1
ATOM 1794 N N . SER A 1 234 ? 15.703 -20.406 -2.953 1 95.38 234 SER A N 1
ATOM 1795 C CA . SER A 1 234 ? 16.984 -19.828 -2.539 1 95.38 234 SER A CA 1
ATOM 1796 C C . SER A 1 234 ? 16.781 -18.469 -1.852 1 95.38 234 SER A C 1
ATOM 1798 O O . SER A 1 234 ? 15.703 -17.891 -1.936 1 95.38 234 SER A O 1
ATOM 1800 N N . LYS A 1 235 ? 17.844 -18.062 -1.196 1 94.5 235 LYS A N 1
ATOM 1801 C CA . LYS A 1 235 ? 17.828 -16.781 -0.478 1 94.5 235 LYS A CA 1
ATOM 1802 C C . LYS A 1 235 ? 17.625 -15.617 -1.438 1 94.5 235 LYS A C 1
ATOM 1804 O O . LYS A 1 235 ? 16.953 -14.641 -1.107 1 94.5 235 LYS A O 1
ATOM 1809 N N . ASP A 1 236 ? 18.219 -15.688 -2.609 1 93.62 236 ASP A N 1
ATOM 1810 C CA . ASP A 1 236 ? 18.109 -14.609 -3.586 1 93.62 236 ASP A CA 1
ATOM 1811 C C . ASP A 1 236 ? 16.656 -14.438 -4.055 1 93.62 236 ASP A C 1
ATOM 1813 O O . ASP A 1 236 ? 16.172 -13.312 -4.164 1 93.62 236 ASP A O 1
ATOM 1817 N N . VAL A 1 237 ? 15.977 -15.531 -4.344 1 96.31 237 VAL A N 1
ATOM 1818 C CA . VAL A 1 237 ? 14.586 -15.492 -4.781 1 96.31 237 VAL A CA 1
ATOM 1819 C C . VAL A 1 237 ? 13.695 -14.969 -3.652 1 96.31 237 VAL A C 1
ATOM 1821 O O . VAL A 1 237 ? 12.828 -14.125 -3.877 1 96.31 237 VAL A O 1
ATOM 1824 N N . TRP A 1 238 ? 13.969 -15.438 -2.439 1 96.75 238 TRP A N 1
ATOM 1825 C CA . TRP A 1 238 ? 13.141 -15.023 -1.316 1 96.75 238 TRP A CA 1
ATOM 1826 C C . TRP A 1 238 ? 13.32 -13.531 -1.029 1 96.75 238 TRP A C 1
ATOM 1828 O O . TRP A 1 238 ? 12.359 -12.836 -0.687 1 96.75 238 TRP A O 1
ATOM 1838 N N . ARG A 1 239 ? 14.57 -13.109 -1.135 1 93.69 239 ARG A N 1
ATOM 1839 C CA . ARG A 1 239 ? 14.828 -11.68 -1.014 1 93.69 239 ARG A CA 1
ATOM 1840 C C . ARG A 1 239 ? 13.984 -10.883 -2.008 1 93.69 239 ARG A C 1
ATOM 1842 O O . ARG A 1 239 ? 13.406 -9.859 -1.655 1 93.69 239 ARG A O 1
ATOM 1849 N N . GLY A 1 240 ? 13.961 -11.328 -3.283 1 93.62 240 GLY A N 1
ATOM 1850 C CA . GLY A 1 240 ? 13.133 -10.695 -4.297 1 93.62 240 GLY A CA 1
ATOM 1851 C C . GLY A 1 240 ? 11.656 -10.695 -3.949 1 93.62 240 GLY A C 1
ATOM 1852 O O . GLY A 1 240 ? 10.961 -9.703 -4.18 1 93.62 240 GLY A O 1
ATOM 1853 N N . VAL A 1 241 ? 11.188 -11.789 -3.379 1 96.19 241 VAL A N 1
ATOM 1854 C CA . VAL A 1 241 ? 9.789 -11.922 -2.971 1 96.19 241 VAL A CA 1
ATOM 1855 C C . VAL A 1 241 ? 9.469 -10.883 -1.894 1 96.19 241 VAL A C 1
ATOM 1857 O O . VAL A 1 241 ? 8.484 -10.148 -2.008 1 96.19 241 VAL A O 1
ATOM 1860 N N . LEU A 1 242 ? 10.32 -10.773 -0.871 1 95.25 242 LEU A N 1
ATOM 1861 C CA . LEU A 1 242 ? 10.086 -9.836 0.221 1 95.25 242 LEU A CA 1
ATOM 1862 C C . LEU A 1 242 ? 10.141 -8.398 -0.28 1 95.25 242 LEU A C 1
ATOM 1864 O O . LEU A 1 242 ? 9.336 -7.559 0.13 1 95.25 242 LEU A O 1
ATOM 1868 N N . GLN A 1 243 ? 11.094 -8.172 -1.113 1 93.19 243 GLN A N 1
ATOM 1869 C CA . GLN A 1 243 ? 11.195 -6.836 -1.681 1 93.19 243 GLN A CA 1
ATOM 1870 C C . GLN A 1 243 ? 9.914 -6.441 -2.4 1 93.19 243 GLN A C 1
ATOM 1872 O O . GLN A 1 243 ? 9.438 -5.309 -2.266 1 93.19 243 GLN A O 1
ATOM 1877 N N . PHE A 1 244 ? 9.391 -7.289 -3.158 1 93.75 244 PHE A N 1
ATOM 1878 C CA . PHE A 1 244 ? 8.141 -7.004 -3.85 1 93.75 244 PHE A CA 1
ATOM 1879 C C . PHE A 1 244 ? 7.016 -6.762 -2.852 1 93.75 244 PHE A C 1
ATOM 1881 O O . PHE A 1 244 ? 6.227 -5.824 -3.012 1 93.75 244 PHE A O 1
ATOM 1888 N N . LEU A 1 245 ? 6.914 -7.598 -1.875 1 95.56 245 LEU A N 1
ATOM 1889 C CA . LEU A 1 245 ? 5.828 -7.484 -0.907 1 95.56 245 LEU A CA 1
ATOM 1890 C C . LEU A 1 245 ? 5.879 -6.141 -0.189 1 95.56 245 LEU A C 1
ATOM 1892 O O . LEU A 1 245 ? 4.844 -5.621 0.237 1 95.56 245 LEU A O 1
ATOM 1896 N N . TYR A 1 246 ? 7.039 -5.523 -0.099 1 94.62 246 TYR A N 1
ATOM 1897 C CA . TYR A 1 246 ? 7.199 -4.297 0.674 1 94.62 246 TYR A CA 1
ATOM 1898 C C . TYR A 1 246 ? 7.207 -3.076 -0.237 1 94.62 246 TYR A C 1
ATOM 1900 O O . TYR A 1 246 ? 7.055 -1.944 0.23 1 94.62 246 TYR A O 1
ATOM 1908 N N . THR A 1 247 ? 7.355 -3.211 -1.5 1 91.62 247 THR A N 1
ATOM 1909 C CA . THR A 1 247 ? 7.48 -2.053 -2.377 1 91.62 247 THR A CA 1
ATOM 1910 C C . THR A 1 247 ? 6.387 -2.061 -3.441 1 91.62 247 THR A C 1
ATOM 1912 O O . THR A 1 247 ? 6.059 -1.016 -4.012 1 91.62 247 THR A O 1
ATOM 1915 N N . GLY A 1 248 ? 5.867 -3.266 -3.736 1 88.69 248 GLY A N 1
ATOM 1916 C CA . GLY A 1 248 ? 4.91 -3.4 -4.824 1 88.69 248 GLY A CA 1
ATOM 1917 C C . GLY A 1 248 ? 5.555 -3.328 -6.195 1 88.69 248 GLY A C 1
ATOM 1918 O O . GLY A 1 248 ? 4.859 -3.299 -7.215 1 88.69 248 GLY A O 1
ATOM 1919 N N . VAL A 1 249 ? 6.859 -3.199 -6.219 1 86 249 VAL A N 1
ATOM 1920 C CA . VAL A 1 249 ? 7.582 -3.066 -7.48 1 86 249 VAL A CA 1
ATOM 1921 C C . VAL A 1 249 ? 8.383 -4.336 -7.754 1 86 249 VAL A C 1
ATOM 1923 O O . VAL A 1 249 ? 9 -4.895 -6.848 1 86 249 VAL A O 1
ATOM 1926 N N . VAL A 1 250 ? 8.211 -4.785 -8.953 1 78.62 250 VAL A N 1
ATOM 1927 C CA . VAL A 1 250 ? 8.922 -5.996 -9.359 1 78.62 250 VAL A CA 1
ATOM 1928 C C . VAL A 1 250 ? 10.336 -5.637 -9.812 1 78.62 250 VAL A C 1
ATOM 1930 O O . VAL A 1 250 ? 10.523 -4.977 -10.836 1 78.62 250 VAL A O 1
ATOM 1933 N N . HIS A 1 251 ? 11.289 -5.832 -8.914 1 76.12 251 HIS A N 1
ATOM 1934 C CA . HIS A 1 251 ? 12.695 -5.703 -9.281 1 76.12 251 HIS A CA 1
ATOM 1935 C C . HIS A 1 251 ? 13.422 -7.039 -9.164 1 76.12 251 HIS A C 1
ATOM 1937 O O . HIS A 1 251 ? 13.672 -7.516 -8.055 1 76.12 251 HIS A O 1
ATOM 1943 N N . CYS A 1 252 ? 13.375 -7.77 -10.219 1 76.38 252 CYS A N 1
ATOM 1944 C CA . CYS A 1 252 ? 14.062 -9.055 -10.18 1 76.38 252 CYS A CA 1
ATOM 1945 C C . CYS A 1 252 ? 15.328 -9.016 -11.031 1 76.38 252 CYS A C 1
ATOM 1947 O O . CYS A 1 252 ? 15.25 -8.891 -12.258 1 76.38 252 CYS A O 1
ATOM 1949 N N . SER A 1 253 ? 16.469 -9 -10.336 1 80.62 253 SER A N 1
ATOM 1950 C CA . SER A 1 253 ? 17.75 -8.961 -11.031 1 80.62 253 SER A CA 1
ATOM 1951 C C . SER A 1 253 ? 18.031 -10.281 -11.734 1 80.62 253 SER A C 1
ATOM 1953 O O . SER A 1 253 ? 18.969 -10.375 -12.531 1 80.62 253 SER A O 1
ATOM 1955 N N . PHE A 1 254 ? 17.234 -11.258 -11.547 1 86.25 254 PHE A N 1
ATOM 1956 C CA . PHE A 1 254 ? 17.516 -12.586 -12.07 1 86.25 254 PHE A CA 1
ATOM 1957 C C . PHE A 1 254 ? 16.453 -13.023 -13.07 1 86.25 254 PHE A C 1
ATOM 1959 O O . PHE A 1 254 ? 16.188 -14.219 -13.234 1 86.25 254 PHE A O 1
ATOM 1966 N N . THR A 1 255 ? 15.812 -12.078 -13.75 1 89.25 255 THR A N 1
ATOM 1967 C CA . THR A 1 255 ? 14.703 -12.375 -14.641 1 89.25 255 THR A CA 1
ATOM 1968 C C . THR A 1 255 ? 15.172 -13.234 -15.82 1 89.25 255 THR A C 1
ATOM 1970 O O . THR A 1 255 ? 14.367 -13.906 -16.453 1 89.25 255 THR A O 1
ATOM 1973 N N . ASN A 1 256 ? 16.438 -13.242 -16.109 1 92.94 256 ASN A N 1
ATOM 1974 C CA . ASN A 1 256 ? 16.953 -13.984 -17.25 1 92.94 256 ASN A CA 1
ATOM 1975 C C . ASN A 1 256 ? 17.516 -15.344 -16.828 1 92.94 256 ASN A C 1
ATOM 1977 O O . ASN A 1 256 ? 18.031 -16.094 -17.656 1 92.94 256 ASN A O 1
ATOM 1981 N N . ASP A 1 257 ? 17.375 -15.68 -15.555 1 95.88 257 ASP A N 1
ATOM 1982 C CA . ASP A 1 257 ? 17.828 -16.969 -15.039 1 95.88 257 ASP A CA 1
ATOM 1983 C C . ASP A 1 257 ? 16.656 -17.922 -14.867 1 95.88 257 ASP A C 1
ATOM 1985 O O . ASP A 1 257 ? 15.875 -17.797 -13.914 1 95.88 257 ASP A O 1
ATOM 1989 N N . PRO A 1 258 ? 16.547 -18.922 -15.695 1 96.44 258 PRO A N 1
ATOM 1990 C CA . PRO A 1 258 ? 15.375 -19.812 -15.633 1 96.44 258 PRO A CA 1
ATOM 1991 C C . PRO A 1 258 ? 15.297 -20.594 -14.32 1 96.44 258 PRO A C 1
ATOM 1993 O O . PRO A 1 258 ? 14.203 -20.875 -13.828 1 96.44 258 PRO A O 1
ATOM 1996 N N . VAL A 1 259 ? 16.453 -20.938 -13.781 1 96.88 259 VAL A N 1
ATOM 1997 C CA . VAL A 1 259 ? 16.469 -21.703 -12.531 1 96.88 259 VAL A CA 1
ATOM 1998 C C . VAL A 1 259 ? 15.828 -20.891 -11.414 1 96.88 259 VAL A C 1
ATOM 2000 O O . VAL A 1 259 ? 14.969 -21.375 -10.688 1 96.88 259 VAL A O 1
ATOM 2003 N N . LEU A 1 260 ? 16.234 -19.625 -11.297 1 96.94 260 LEU A N 1
ATOM 2004 C CA . LEU A 1 260 ? 15.703 -18.75 -10.258 1 96.94 260 LEU A CA 1
ATOM 2005 C C . LEU A 1 260 ? 14.242 -18.422 -10.523 1 96.94 260 LEU A C 1
ATOM 2007 O O . LEU A 1 260 ? 13.453 -18.266 -9.586 1 96.94 260 LEU A O 1
ATOM 2011 N N . MET A 1 261 ? 13.875 -18.312 -11.781 1 97.19 261 MET A N 1
ATOM 2012 C CA . MET A 1 261 ? 12.484 -18.016 -12.117 1 97.19 261 MET A CA 1
ATOM 2013 C C . MET A 1 261 ? 11.586 -19.203 -11.781 1 97.19 261 MET A C 1
ATOM 2015 O O . MET A 1 261 ? 10.422 -19.016 -11.414 1 97.19 261 MET A O 1
ATOM 2019 N N . VAL A 1 262 ? 12.109 -20.453 -11.945 1 97.94 262 VAL A N 1
ATOM 2020 C CA . VAL A 1 262 ? 11.359 -21.641 -11.523 1 97.94 262 VAL A CA 1
ATOM 2021 C C . VAL A 1 262 ? 11.141 -21.594 -10.016 1 97.94 262 VAL A C 1
ATOM 2023 O O . VAL A 1 262 ? 10.055 -21.922 -9.531 1 97.94 262 VAL A O 1
ATOM 2026 N N . GLU A 1 263 ? 12.203 -21.172 -9.273 1 97.5 263 GLU A N 1
ATOM 2027 C CA . GLU A 1 263 ? 12.078 -21.031 -7.824 1 97.5 263 GLU A CA 1
ATOM 2028 C C . GLU A 1 263 ? 11 -20.016 -7.461 1 97.5 263 GLU A C 1
ATOM 2030 O O . GLU A 1 263 ? 10.234 -20.219 -6.516 1 97.5 263 GLU A O 1
ATOM 2035 N N . LEU A 1 264 ? 10.984 -18.906 -8.195 1 97.12 264 LEU A N 1
ATOM 2036 C CA . LEU A 1 264 ? 9.969 -17.891 -7.949 1 97.12 264 LEU A CA 1
ATOM 2037 C C . LEU A 1 264 ? 8.57 -18.438 -8.211 1 97.12 264 LEU A C 1
ATOM 2039 O O . LEU A 1 264 ? 7.648 -18.203 -7.426 1 97.12 264 LEU A O 1
ATOM 2043 N N . LEU A 1 265 ? 8.414 -19.156 -9.359 1 97 265 LEU A N 1
ATOM 2044 C CA . LEU A 1 265 ? 7.137 -19.797 -9.648 1 97 265 LEU A CA 1
ATOM 2045 C C . LEU A 1 265 ? 6.727 -20.734 -8.531 1 97 265 LEU A C 1
ATOM 2047 O O . LEU A 1 265 ? 5.562 -20.766 -8.133 1 97 265 LEU A O 1
ATOM 2051 N N . ARG A 1 266 ? 7.648 -21.516 -8.062 1 97 266 ARG A N 1
ATOM 2052 C CA . ARG A 1 266 ? 7.398 -22.438 -6.957 1 97 266 ARG A CA 1
ATOM 2053 C C . ARG A 1 266 ? 6.918 -21.688 -5.723 1 97 266 ARG A C 1
ATOM 2055 O O . ARG A 1 266 ? 5.953 -22.094 -5.074 1 97 266 ARG A O 1
ATOM 2062 N N . ALA A 1 267 ? 7.586 -20.609 -5.363 1 97.06 267 ALA A N 1
ATOM 2063 C CA . ALA A 1 267 ? 7.191 -19.797 -4.219 1 97.06 267 ALA A CA 1
ATOM 2064 C C . ALA A 1 267 ? 5.766 -19.266 -4.383 1 97.06 267 ALA A C 1
ATOM 2066 O O . ALA A 1 267 ? 4.969 -19.312 -3.445 1 97.06 267 ALA A O 1
ATOM 2067 N N . CYS A 1 268 ? 5.492 -18.766 -5.602 1 96.44 268 CYS A N 1
ATOM 2068 C CA . CYS A 1 268 ? 4.164 -18.234 -5.879 1 96.44 268 CYS A CA 1
ATOM 2069 C C . CYS A 1 268 ? 3.102 -19.312 -5.719 1 96.44 268 CYS A C 1
ATOM 2071 O O . CYS A 1 268 ? 2.031 -19.062 -5.164 1 96.44 268 CYS A O 1
ATOM 2073 N N . ALA A 1 269 ? 3.404 -20.484 -6.172 1 95.25 269 ALA A N 1
ATOM 2074 C CA . ALA A 1 269 ? 2.445 -21.578 -6.125 1 95.25 269 ALA A CA 1
ATOM 2075 C C . ALA A 1 269 ? 2.264 -22.094 -4.695 1 95.25 269 ALA A C 1
ATOM 2077 O O . ALA A 1 269 ? 1.138 -22.344 -4.258 1 95.25 269 ALA A O 1
ATOM 2078 N N . LEU A 1 270 ? 3.314 -22.25 -3.924 1 95.25 270 LEU A N 1
ATOM 2079 C CA . LEU A 1 270 ? 3.275 -22.812 -2.578 1 95.25 270 LEU A CA 1
ATOM 2080 C C . LEU A 1 270 ? 2.615 -21.844 -1.604 1 95.25 270 LEU A C 1
ATOM 2082 O O . LEU A 1 270 ? 1.835 -22.266 -0.743 1 95.25 270 LEU A O 1
ATOM 2086 N N . TYR A 1 271 ? 2.967 -20.594 -1.779 1 96.5 271 TYR A N 1
ATOM 2087 C CA . TYR A 1 271 ? 2.566 -19.641 -0.749 1 96.5 271 TYR A CA 1
ATOM 2088 C C . TYR A 1 271 ? 1.481 -18.703 -1.266 1 96.5 271 TYR A C 1
ATOM 2090 O O . TYR A 1 271 ? 1.091 -17.766 -0.576 1 96.5 271 TYR A O 1
ATOM 2098 N N . ARG A 1 272 ? 1.031 -18.938 -2.469 1 95.38 272 ARG A N 1
ATOM 2099 C CA . ARG A 1 272 ? -0.022 -18.125 -3.078 1 95.38 272 ARG A CA 1
ATOM 2100 C C . ARG A 1 272 ? 0.311 -16.641 -3.002 1 95.38 272 ARG A C 1
ATOM 2102 O O . ARG A 1 272 ? -0.479 -15.852 -2.484 1 95.38 272 ARG A O 1
ATOM 2109 N N . LEU A 1 273 ? 1.437 -16.359 -3.559 1 96.25 273 LEU A N 1
ATOM 2110 C CA . LEU A 1 273 ? 1.907 -14.984 -3.59 1 96.25 273 LEU A CA 1
ATOM 2111 C C . LEU A 1 273 ? 1.087 -14.148 -4.57 1 96.25 273 LEU A C 1
ATOM 2113 O O . LEU A 1 273 ? 0.272 -14.688 -5.32 1 96.25 273 LEU A O 1
ATOM 2117 N N . PRO A 1 274 ? 1.211 -12.828 -4.57 1 94.5 274 PRO A N 1
ATOM 2118 C CA . PRO A 1 274 ? 0.372 -11.93 -5.371 1 94.5 274 PRO A CA 1
ATOM 2119 C C . PRO A 1 274 ? 0.478 -12.211 -6.871 1 94.5 274 PRO A C 1
ATOM 2121 O O . PRO A 1 274 ? 1.548 -12.586 -7.359 1 94.5 274 PRO A O 1
ATOM 2124 N N . LYS A 1 275 ? -0.557 -11.883 -7.547 1 92.81 275 LYS A N 1
ATOM 2125 C CA . LYS A 1 275 ? -0.724 -12.164 -8.969 1 92.81 275 LYS A CA 1
ATOM 2126 C C . LYS A 1 275 ? 0.382 -11.516 -9.797 1 92.81 275 LYS A C 1
ATOM 2128 O O . LYS A 1 275 ? 0.916 -12.125 -10.719 1 92.81 275 LYS A O 1
ATOM 2133 N N . PRO A 1 276 ? 0.753 -10.242 -9.508 1 92.06 276 PRO A N 1
ATOM 2134 C CA . PRO A 1 276 ? 1.797 -9.641 -10.336 1 92.06 276 PRO A CA 1
ATOM 2135 C C . PRO A 1 276 ? 3.105 -10.43 -10.305 1 92.06 276 PRO A C 1
ATOM 2137 O O . PRO A 1 276 ? 3.822 -10.477 -11.312 1 92.06 276 PRO A O 1
ATOM 2140 N N . LEU A 1 277 ? 3.438 -11.016 -9.188 1 92.88 277 LEU A N 1
ATOM 2141 C CA . LEU A 1 277 ? 4.648 -11.82 -9.086 1 92.88 277 LEU A CA 1
ATOM 2142 C C . LEU A 1 277 ? 4.512 -13.109 -9.891 1 92.88 277 LEU A C 1
ATOM 2144 O O . LEU A 1 277 ? 5.453 -13.531 -10.57 1 92.88 277 LEU A O 1
ATOM 2148 N N . LEU A 1 278 ? 3.355 -13.727 -9.719 1 93.75 278 LEU A N 1
ATOM 2149 C CA . LEU A 1 278 ? 3.07 -14.93 -10.484 1 93.75 278 LEU A CA 1
ATOM 2150 C C . LEU A 1 278 ? 3.143 -14.656 -11.984 1 93.75 278 LEU A C 1
ATOM 2152 O O . LEU A 1 278 ? 3.734 -15.43 -12.734 1 93.75 278 LEU A O 1
ATOM 2156 N N . ASP A 1 279 ? 2.561 -13.562 -12.398 1 93.25 279 ASP A N 1
ATOM 2157 C CA . ASP A 1 279 ? 2.561 -13.188 -13.812 1 93.25 279 ASP A CA 1
ATOM 2158 C C . ASP A 1 279 ? 3.979 -12.914 -14.305 1 93.25 279 ASP A C 1
ATOM 2160 O O . ASP A 1 279 ? 4.312 -13.242 -15.445 1 93.25 279 ASP A O 1
ATOM 2164 N N . LEU A 1 280 ? 4.73 -12.32 -13.5 1 93 280 LEU A N 1
ATOM 2165 C CA . LEU A 1 280 ? 6.125 -12.094 -13.859 1 93 280 LEU A CA 1
ATOM 2166 C C . LEU A 1 280 ? 6.855 -13.406 -14.086 1 93 280 LEU A C 1
ATOM 2168 O O . LEU A 1 280 ? 7.562 -13.57 -15.078 1 93 280 LEU A O 1
ATOM 2172 N N . ALA A 1 281 ? 6.703 -14.312 -13.109 1 95.12 281 ALA A N 1
ATOM 2173 C CA . ALA A 1 281 ? 7.355 -15.617 -13.219 1 95.12 281 ALA A CA 1
ATOM 2174 C C . ALA A 1 281 ? 6.938 -16.344 -14.492 1 95.12 281 ALA A C 1
ATOM 2176 O O . ALA A 1 281 ? 7.781 -16.859 -15.227 1 95.12 281 ALA A O 1
ATOM 2177 N N . GLN A 1 282 ? 5.672 -16.344 -14.773 1 95.25 282 GLN A N 1
ATOM 2178 C CA . GLN A 1 282 ? 5.148 -17.031 -15.945 1 95.25 282 GLN A CA 1
ATOM 2179 C C . GLN A 1 282 ? 5.648 -16.375 -17.234 1 95.25 282 GLN A C 1
ATOM 2181 O O . GLN A 1 282 ? 6.02 -17.078 -18.188 1 95.25 282 GLN A O 1
ATOM 2186 N N . THR A 1 283 ? 5.648 -15.039 -17.297 1 94.31 283 THR A N 1
ATOM 2187 C CA . THR A 1 283 ? 6.094 -14.305 -18.484 1 94.31 283 THR A CA 1
ATOM 2188 C C . THR A 1 283 ? 7.57 -14.578 -18.75 1 94.31 283 THR A C 1
ATOM 2190 O O . THR A 1 283 ? 7.953 -14.852 -19.906 1 94.31 283 THR A O 1
ATOM 2193 N N . ALA A 1 284 ? 8.344 -14.492 -17.734 1 94.88 284 ALA A N 1
ATOM 2194 C CA . ALA A 1 284 ? 9.773 -14.742 -17.906 1 94.88 284 ALA A CA 1
ATOM 2195 C C . ALA A 1 284 ? 10.039 -16.172 -18.359 1 94.88 284 ALA A C 1
ATOM 2197 O O . ALA A 1 284 ? 10.805 -16.406 -19.297 1 94.88 284 ALA A O 1
ATOM 2198 N N . LEU A 1 285 ? 9.367 -17.141 -17.734 1 96.88 285 LEU A N 1
ATOM 2199 C CA . LEU A 1 285 ? 9.578 -18.547 -18.062 1 96.88 285 LEU A CA 1
ATOM 2200 C C . LEU A 1 285 ? 9.07 -18.875 -19.469 1 96.88 285 LEU A C 1
ATOM 2202 O O . LEU A 1 285 ? 9.648 -19.703 -20.156 1 96.88 285 LEU A O 1
ATOM 2206 N N . PHE A 1 286 ? 7.961 -18.266 -19.828 1 96.25 286 PHE A N 1
ATOM 2207 C CA . PHE A 1 286 ? 7.438 -18.453 -21.172 1 96.25 286 PHE A CA 1
ATOM 2208 C C . PHE A 1 286 ? 8.492 -18.109 -22.219 1 96.25 286 PHE A C 1
ATOM 2210 O O . PHE A 1 286 ? 8.625 -18.797 -23.234 1 96.25 286 PHE A O 1
ATOM 2217 N N . GLN A 1 287 ? 9.25 -17.094 -21.984 1 94.44 287 GLN A N 1
ATOM 2218 C CA . GLN A 1 287 ? 10.273 -16.609 -22.906 1 94.44 287 GLN A CA 1
ATOM 2219 C C . GLN A 1 287 ? 11.547 -17.438 -22.812 1 94.44 287 GLN A C 1
ATOM 2221 O O . GLN A 1 287 ? 12.227 -17.672 -23.812 1 94.44 287 GLN A O 1
ATOM 2226 N N . LEU A 1 288 ? 11.867 -17.922 -21.641 1 96.44 288 LEU A N 1
ATOM 2227 C CA . LEU A 1 288 ? 13.164 -18.547 -21.375 1 96.44 288 LEU A CA 1
ATOM 2228 C C . LEU A 1 288 ? 13.133 -20.031 -21.703 1 96.44 288 LEU A C 1
ATOM 2230 O O . LEU A 1 288 ? 14.109 -20.578 -22.203 1 96.44 288 LEU A O 1
ATOM 2234 N N . MET A 1 289 ? 12.094 -20.719 -21.531 1 96.62 289 MET A N 1
ATOM 2235 C CA . MET A 1 289 ? 12 -22.172 -21.547 1 96.62 289 MET A CA 1
ATOM 2236 C C . MET A 1 289 ? 12.461 -22.734 -22.891 1 96.62 289 MET A C 1
ATOM 2238 O O . MET A 1 289 ? 13.203 -23.719 -22.938 1 96.62 289 MET A O 1
ATOM 2242 N N . PRO A 1 290 ? 12.078 -22.078 -24.047 1 94.81 290 PRO A N 1
ATOM 2243 C CA . PRO A 1 290 ? 12.461 -22.656 -25.344 1 94.81 290 PRO A CA 1
ATOM 2244 C C . PRO A 1 290 ? 13.969 -22.672 -25.547 1 94.81 290 PRO A C 1
ATOM 2246 O O . PRO A 1 290 ? 14.477 -23.5 -26.312 1 94.81 290 PRO A O 1
ATOM 2249 N N . SER A 1 291 ? 14.719 -21.812 -24.875 1 95.5 291 SER A N 1
ATOM 2250 C CA . SER A 1 291 ? 16.156 -21.656 -25.109 1 95.5 291 SER A CA 1
ATOM 2251 C C . SER A 1 291 ? 16.969 -22.422 -24.094 1 95.5 291 SER A C 1
ATOM 2253 O O . SER A 1 291 ? 18.203 -22.375 -24.109 1 95.5 291 SER A O 1
ATOM 2255 N N . PHE A 1 292 ? 16.359 -23.141 -23.25 1 95.94 292 PHE A N 1
ATOM 2256 C CA . PHE A 1 292 ? 17.062 -23.859 -22.203 1 95.94 292 PHE A CA 1
ATOM 2257 C C . PHE A 1 292 ? 16.688 -25.344 -22.219 1 95.94 292 PHE A C 1
ATOM 2259 O O . PHE A 1 292 ? 15.75 -25.75 -22.922 1 95.94 292 PHE A O 1
ATOM 2266 N N . PRO A 1 293 ? 17.484 -26.203 -21.547 1 95.25 293 PRO A N 1
ATOM 2267 C CA . PRO A 1 293 ? 17.203 -27.641 -21.531 1 95.25 293 PRO A CA 1
ATOM 2268 C C . PRO A 1 293 ? 15.773 -27.953 -21.094 1 95.25 293 PRO A C 1
ATOM 2270 O O . PRO A 1 293 ? 15.234 -27.281 -20.219 1 95.25 293 PRO A O 1
ATOM 2273 N N . PRO A 1 294 ? 15.188 -28.922 -21.641 1 95.75 294 PRO A N 1
ATOM 2274 C CA . PRO A 1 294 ? 13.773 -29.219 -21.391 1 95.75 294 PRO A CA 1
ATOM 2275 C C . PRO A 1 294 ? 13.492 -29.594 -19.938 1 95.75 294 PRO A C 1
ATOM 2277 O O . PRO A 1 294 ? 12.336 -29.672 -19.531 1 95.75 294 PRO A O 1
ATOM 2280 N N . GLU A 1 295 ? 14.492 -29.844 -19.156 1 94.75 295 GLU A N 1
ATOM 2281 C CA . GLU A 1 295 ? 14.32 -30.125 -17.734 1 94.75 295 GLU A CA 1
ATOM 2282 C C . GLU A 1 295 ? 13.641 -28.953 -17.016 1 94.75 295 GLU A C 1
ATOM 2284 O O . GLU A 1 295 ? 12.914 -29.172 -16.047 1 94.75 295 GLU A O 1
ATOM 2289 N N . ILE A 1 296 ? 13.945 -27.734 -17.5 1 96.62 296 ILE A N 1
ATOM 2290 C CA . ILE A 1 296 ? 13.297 -26.547 -16.938 1 96.62 296 ILE A CA 1
ATOM 2291 C C . ILE A 1 296 ? 11.797 -26.625 -17.172 1 96.62 296 ILE A C 1
ATOM 2293 O O . ILE A 1 296 ? 11.008 -26.359 -16.266 1 96.62 296 ILE A O 1
ATOM 2297 N N . ALA A 1 297 ? 11.461 -26.984 -18.375 1 96.94 297 ALA A N 1
ATOM 2298 C CA . ALA A 1 297 ? 10.047 -27.141 -18.719 1 96.94 297 ALA A CA 1
ATOM 2299 C C . ALA A 1 297 ? 9.391 -28.219 -17.859 1 96.94 297 ALA A C 1
ATOM 2301 O O . ALA A 1 297 ? 8.234 -28.078 -17.453 1 96.94 297 ALA A O 1
ATOM 2302 N N . LEU A 1 298 ? 10.102 -29.281 -17.641 1 95.94 298 LEU A N 1
ATOM 2303 C CA . LEU A 1 298 ? 9.57 -30.359 -16.797 1 95.94 298 LEU A CA 1
ATOM 2304 C C . LEU A 1 298 ? 9.273 -29.844 -15.391 1 95.94 298 LEU A C 1
ATOM 2306 O O . LEU A 1 298 ? 8.242 -30.188 -14.812 1 95.94 298 LEU A O 1
ATOM 2310 N N . GLN A 1 299 ? 10.164 -29.047 -14.836 1 95.5 299 GLN A N 1
ATOM 2311 C CA . GLN A 1 299 ? 9.961 -28.484 -13.508 1 95.5 299 GLN A CA 1
ATOM 2312 C C . GLN A 1 299 ? 8.75 -27.562 -13.484 1 95.5 299 GLN A C 1
ATOM 2314 O O . GLN A 1 299 ? 7.914 -27.656 -12.578 1 95.5 299 GLN A O 1
ATOM 2319 N N . VAL A 1 300 ? 8.672 -26.656 -14.43 1 97.19 300 VAL A N 1
ATOM 2320 C CA . VAL A 1 300 ? 7.547 -25.734 -14.531 1 97.19 300 VAL A CA 1
ATOM 2321 C C . VAL A 1 300 ? 6.238 -26.516 -14.609 1 97.19 300 VAL A C 1
ATOM 2323 O O . VAL A 1 300 ? 5.273 -26.203 -13.914 1 97.19 300 VAL A O 1
ATOM 2326 N N . PHE A 1 301 ? 6.199 -27.562 -15.438 1 96 301 PHE A N 1
ATOM 2327 C CA . PHE A 1 301 ? 5.004 -28.375 -15.609 1 96 301 PHE A CA 1
ATOM 2328 C C . PHE A 1 301 ? 4.609 -29.047 -14.305 1 96 301 PHE A C 1
ATOM 2330 O O . PHE A 1 301 ? 3.43 -29.094 -13.953 1 96 301 PHE A O 1
ATOM 2337 N N . SER A 1 302 ? 5.57 -29.609 -13.609 1 93.5 302 SER A N 1
ATOM 2338 C CA . SER A 1 302 ? 5.316 -30.281 -12.336 1 93.5 302 SER A CA 1
ATOM 2339 C C . SER A 1 302 ? 4.707 -29.328 -11.312 1 93.5 302 SER A C 1
ATOM 2341 O O . SER A 1 302 ? 3.777 -29.688 -10.594 1 93.5 302 SER A O 1
ATOM 2343 N N . ILE A 1 303 ? 5.195 -28.094 -11.258 1 94.88 303 ILE A N 1
ATOM 2344 C CA . ILE A 1 303 ? 4.703 -27.094 -10.312 1 94.88 303 ILE A CA 1
ATOM 2345 C C . ILE A 1 303 ? 3.264 -26.719 -10.664 1 94.88 303 ILE A C 1
ATOM 2347 O O . ILE A 1 303 ? 2.396 -26.672 -9.789 1 94.88 303 ILE A O 1
ATOM 2351 N N . THR A 1 304 ? 3.021 -26.484 -11.93 1 93.31 304 THR A N 1
ATOM 2352 C CA . THR A 1 304 ? 1.724 -25.984 -12.375 1 93.31 304 THR A CA 1
ATOM 2353 C C . THR A 1 304 ? 0.683 -27.109 -12.359 1 93.31 304 THR A C 1
ATOM 2355 O O . THR A 1 304 ? -0.511 -26.844 -12.195 1 93.31 304 THR A O 1
ATOM 2358 N N . ALA A 1 305 ? 1.103 -28.344 -12.555 1 87.25 305 ALA A N 1
ATOM 2359 C CA . ALA A 1 305 ? 0.182 -29.469 -12.516 1 87.25 305 ALA A CA 1
ATOM 2360 C C . ALA A 1 305 ? -0.312 -29.734 -11.094 1 87.25 305 ALA A C 1
ATOM 2362 O O . ALA A 1 305 ? -1.446 -30.172 -10.898 1 87.25 305 ALA A O 1
ATOM 2363 N N . GLY A 1 306 ? 0.497 -29.469 -10.094 1 78.19 306 GLY A N 1
ATOM 2364 C CA . GLY A 1 306 ? 0.14 -29.672 -8.695 1 78.19 306 GLY A CA 1
ATOM 2365 C C . GLY A 1 306 ? -0.698 -28.531 -8.133 1 78.19 306 GLY A C 1
ATOM 2366 O O . GLY A 1 306 ? -1.309 -28.688 -7.066 1 78.19 306 GLY A O 1
ATOM 2367 N N . SER A 1 307 ? -0.737 -27.406 -8.812 1 68.56 307 SER A N 1
ATOM 2368 C CA . SER A 1 307 ? -1.373 -26.219 -8.273 1 68.56 307 SER A CA 1
ATOM 2369 C C . SER A 1 307 ? -2.789 -26.047 -8.812 1 68.56 307 SER A C 1
ATOM 2371 O O . SER A 1 307 ? -3.498 -25.109 -8.438 1 68.56 307 SER A O 1
ATOM 2373 N N . GLY A 1 308 ? -3.225 -26.766 -9.734 1 57.47 308 GLY A N 1
ATOM 2374 C CA . GLY A 1 308 ? -4.5 -26.625 -10.414 1 57.47 308 GLY A CA 1
ATOM 2375 C C . GLY A 1 308 ? -5.672 -26.469 -9.461 1 57.47 308 GLY A C 1
ATOM 2376 O O . GLY A 1 308 ? -6.637 -25.766 -9.758 1 57.47 308 GLY A O 1
ATOM 2377 N N . GLY A 1 309 ? -5.625 -27.062 -8.375 1 53.94 309 GLY A N 1
ATOM 2378 C CA . GLY A 1 309 ? -6.781 -27 -7.5 1 53.94 309 GLY A CA 1
ATOM 2379 C C . GLY A 1 309 ? -6.848 -25.703 -6.699 1 53.94 309 GLY A C 1
ATOM 2380 O O . GLY A 1 309 ? -7.867 -25.406 -6.07 1 53.94 309 GLY A O 1
ATOM 2381 N N . GLN A 1 310 ? -5.863 -24.969 -6.781 1 60.47 310 GLN A N 1
ATOM 2382 C CA . GLN A 1 310 ? -5.754 -23.938 -5.754 1 60.47 310 GLN A CA 1
ATOM 2383 C C . GLN A 1 310 ? -6.113 -22.562 -6.312 1 60.47 310 GLN A C 1
ATOM 2385 O O . GLN A 1 310 ? -5.738 -21.531 -5.738 1 60.47 310 GLN A O 1
ATOM 2390 N N . ASP A 1 311 ? -6.922 -22.438 -7.367 1 73.81 311 ASP A N 1
ATOM 2391 C CA . ASP A 1 311 ? -7.398 -21.172 -7.902 1 73.81 311 ASP A CA 1
ATOM 2392 C C . ASP A 1 311 ? -6.238 -20.328 -8.414 1 73.81 311 ASP A C 1
ATOM 2394 O O . ASP A 1 311 ? -6.305 -19.094 -8.391 1 73.81 311 ASP A O 1
ATOM 2398 N N . LEU A 1 312 ? -5.078 -20.906 -8.633 1 86.81 312 LEU A N 1
ATOM 2399 C CA . LEU A 1 312 ? -3.965 -20.172 -9.219 1 86.81 312 LEU A CA 1
ATOM 2400 C C . LEU A 1 312 ? -4.043 -20.203 -10.742 1 86.81 312 LEU A C 1
ATOM 2402 O O . LEU A 1 312 ? -4.238 -21.266 -11.336 1 86.81 312 LEU A O 1
ATOM 2406 N N . ASP A 1 313 ? -3.98 -19.109 -11.375 1 89.44 313 ASP A N 1
ATOM 2407 C CA . ASP A 1 313 ? -3.988 -19.031 -12.828 1 89.44 313 ASP A CA 1
ATOM 2408 C C . ASP A 1 313 ? -2.598 -19.297 -13.406 1 89.44 313 ASP A C 1
ATOM 2410 O O . ASP A 1 313 ? -1.828 -18.359 -13.641 1 89.44 313 ASP A O 1
ATOM 2414 N N . VAL A 1 314 ? -2.305 -20.547 -13.617 1 92.88 314 VAL A N 1
ATOM 2415 C CA . VAL A 1 314 ? -1.001 -20.938 -14.141 1 92.88 314 VAL A CA 1
ATOM 2416 C C . VAL A 1 314 ? -1.17 -21.594 -15.508 1 92.88 314 VAL A C 1
ATOM 2418 O O . VAL A 1 314 ? -0.35 -22.422 -15.914 1 92.88 314 VAL A O 1
ATOM 2421 N N . ARG A 1 315 ? -2.18 -21.312 -16.234 1 89.69 315 ARG A N 1
ATOM 2422 C CA . ARG A 1 315 ? -2.518 -21.969 -17.484 1 89.69 315 ARG A CA 1
ATOM 2423 C C . ARG A 1 315 ? -1.438 -21.719 -18.531 1 89.69 315 ARG A C 1
ATOM 2425 O O . ARG A 1 315 ? -1.017 -22.656 -19.234 1 89.69 315 ARG A O 1
ATOM 2432 N N . SER A 1 316 ? -1.014 -20.531 -18.656 1 91.38 316 SER A N 1
ATOM 2433 C CA . SER A 1 316 ? -0.035 -20.172 -19.688 1 91.38 316 SER A CA 1
ATOM 2434 C C . SER A 1 316 ? 1.263 -20.953 -19.5 1 91.38 316 SER A C 1
ATOM 2436 O O . SER A 1 316 ? 1.796 -21.516 -20.453 1 91.38 316 SER A O 1
ATOM 2438 N N . ALA A 1 317 ? 1.73 -20.953 -18.266 1 93.88 317 ALA A N 1
ATOM 2439 C CA . ALA A 1 317 ? 2.973 -21.656 -17.969 1 93.88 317 ALA A CA 1
ATOM 2440 C C . ALA A 1 317 ? 2.793 -23.172 -18.141 1 93.88 317 ALA A C 1
ATOM 2442 O O . ALA A 1 317 ? 3.695 -23.859 -18.625 1 93.88 317 ALA A O 1
ATOM 2443 N N . ARG A 1 318 ? 1.666 -23.672 -17.766 1 94.12 318 ARG A N 1
ATOM 2444 C CA . ARG A 1 318 ? 1.375 -25.094 -17.875 1 94.12 318 ARG A CA 1
ATOM 2445 C C . ARG A 1 318 ? 1.329 -25.531 -19.344 1 94.12 318 ARG A C 1
ATOM 2447 O O . ARG A 1 318 ? 1.97 -26.516 -19.719 1 94.12 318 ARG A O 1
ATOM 2454 N N . GLU A 1 319 ? 0.638 -24.812 -20.109 1 93.94 319 GLU A N 1
ATOM 2455 C CA . GLU A 1 319 ? 0.505 -25.141 -21.516 1 93.94 319 GLU A CA 1
ATOM 2456 C C . GLU A 1 319 ? 1.835 -24.969 -22.25 1 93.94 319 GLU A C 1
ATOM 2458 O O . GLU A 1 319 ? 2.191 -25.797 -23.094 1 93.94 319 GLU A O 1
ATOM 2463 N N . ALA A 1 320 ? 2.486 -23.906 -21.969 1 95.56 320 ALA A N 1
ATOM 2464 C CA . ALA A 1 320 ? 3.779 -23.672 -22.609 1 95.56 320 ALA A CA 1
ATOM 2465 C C . ALA A 1 320 ? 4.77 -24.781 -22.266 1 95.56 320 ALA A C 1
ATOM 2467 O O . ALA A 1 320 ? 5.508 -25.25 -23.141 1 95.56 320 ALA A O 1
ATOM 2468 N N . SER A 1 321 ? 4.824 -25.125 -21 1 96.75 321 SER A N 1
ATOM 2469 C CA . SER A 1 321 ? 5.738 -26.172 -20.578 1 96.75 321 SER A CA 1
ATOM 2470 C C . SER A 1 321 ? 5.344 -27.516 -21.188 1 96.75 321 SER A C 1
ATOM 2472 O O . SER A 1 321 ? 6.203 -28.281 -21.641 1 96.75 321 SER A O 1
ATOM 2474 N N . ALA A 1 322 ? 4.066 -27.812 -21.25 1 95.25 322 ALA A N 1
ATOM 2475 C CA . ALA A 1 322 ? 3.584 -29.031 -21.891 1 95.25 322 ALA A CA 1
ATOM 2476 C C . ALA A 1 322 ? 3.984 -29.078 -23.359 1 95.25 322 ALA A C 1
ATOM 2478 O O . ALA A 1 322 ? 4.402 -30.125 -23.859 1 95.25 322 ALA A O 1
ATOM 2479 N N . TYR A 1 323 ? 3.854 -28.016 -24.031 1 94.5 323 TYR A N 1
ATOM 2480 C CA . TYR A 1 323 ? 4.188 -27.906 -25.453 1 94.5 323 TYR A CA 1
ATOM 2481 C C . TYR A 1 323 ? 5.652 -28.25 -25.688 1 94.5 323 TYR A C 1
ATOM 2483 O O . TYR A 1 323 ? 5.977 -29 -26.609 1 94.5 323 TYR A O 1
ATOM 2491 N N . ILE A 1 324 ? 6.484 -27.734 -24.906 1 95.56 324 ILE A N 1
ATOM 2492 C CA . ILE A 1 324 ? 7.918 -27.984 -25.031 1 95.56 324 ILE A CA 1
ATOM 2493 C C . ILE A 1 324 ? 8.211 -29.438 -24.688 1 95.56 324 ILE A C 1
ATOM 2495 O O . ILE A 1 324 ? 9.039 -30.078 -25.344 1 95.56 324 ILE A O 1
ATOM 2499 N N . LEU A 1 325 ? 7.531 -29.969 -23.688 1 95.31 325 LEU A N 1
ATOM 2500 C CA . LEU A 1 325 ? 7.758 -31.344 -23.25 1 95.31 325 LEU A CA 1
ATOM 2501 C C . LEU A 1 325 ? 7.32 -32.344 -24.328 1 95.31 325 LEU A C 1
ATOM 2503 O O . LEU A 1 325 ? 7.945 -33.375 -24.516 1 95.31 325 LEU A O 1
ATOM 2507 N N . LEU A 1 326 ? 6.277 -32 -25.031 1 93.94 326 LEU A N 1
ATOM 2508 C CA . LEU A 1 326 ? 5.844 -32.844 -26.141 1 93.94 326 LEU A CA 1
ATOM 2509 C C . LEU A 1 326 ? 6.941 -32.969 -27.188 1 93.94 326 LEU A C 1
ATOM 2511 O O . LEU A 1 326 ? 7.184 -34.062 -27.703 1 93.94 326 LEU A O 1
ATOM 2515 N N . ARG A 1 327 ? 7.574 -31.953 -27.438 1 92.88 327 ARG A N 1
ATOM 2516 C CA . ARG A 1 327 ? 8.594 -31.906 -28.484 1 92.88 327 ARG A CA 1
ATOM 2517 C C . ARG A 1 327 ? 9.891 -32.562 -28.016 1 92.88 327 ARG A C 1
ATOM 2519 O O . ARG A 1 327 ? 10.68 -33.031 -28.828 1 92.88 327 ARG A O 1
ATOM 2526 N N . SER A 1 328 ? 10.047 -32.625 -26.703 1 93.94 328 SER A N 1
ATOM 2527 C CA . SER A 1 328 ? 11.297 -33.125 -26.141 1 93.94 328 SER A CA 1
ATOM 2528 C C . SER A 1 328 ? 11.055 -34.375 -25.281 1 93.94 328 SER A C 1
ATOM 2530 O O . SER A 1 328 ? 11.867 -34.688 -24.422 1 93.94 328 SER A O 1
ATOM 2532 N N . ALA A 1 329 ? 9.984 -35.062 -25.438 1 93.12 329 ALA A N 1
ATOM 2533 C CA . ALA A 1 329 ? 9.523 -36.156 -24.578 1 93.12 329 ALA A CA 1
ATOM 2534 C C . ALA A 1 329 ? 10.594 -37.25 -24.453 1 93.12 329 ALA A C 1
ATOM 2536 O O . ALA A 1 329 ? 10.883 -37.719 -23.344 1 93.12 329 ALA A O 1
ATOM 2537 N N . PRO A 1 330 ? 11.266 -37.625 -25.578 1 93.06 330 PRO A N 1
ATOM 2538 C CA . PRO A 1 330 ? 12.266 -38.688 -25.438 1 93.06 330 PRO A CA 1
ATOM 2539 C C . PRO A 1 330 ? 13.414 -38.312 -24.516 1 93.06 330 PRO A C 1
ATOM 2541 O O . PRO A 1 330 ? 13.891 -39.125 -23.734 1 93.06 330 PRO A O 1
ATOM 2544 N N . MET A 1 331 ? 13.805 -37.094 -24.547 1 92.12 331 MET A N 1
ATOM 2545 C CA . MET A 1 331 ? 14.93 -36.594 -23.75 1 92.12 331 MET A CA 1
ATOM 2546 C C . MET A 1 331 ? 14.57 -36.562 -22.266 1 92.12 331 MET A C 1
ATOM 2548 O O . MET A 1 331 ? 15.406 -36.844 -21.406 1 92.12 331 MET A O 1
ATOM 2552 N N . VAL A 1 332 ? 13.383 -36.219 -21.953 1 93.12 332 VAL A N 1
ATOM 2553 C CA . VAL A 1 332 ? 12.984 -35.938 -20.594 1 93.12 332 VAL A CA 1
ATOM 2554 C C . VAL A 1 332 ? 12.477 -37.219 -19.922 1 93.12 332 VAL A C 1
ATOM 2556 O O . VAL A 1 332 ? 12.734 -37.438 -18.734 1 93.12 332 VAL A O 1
ATOM 2559 N N . LEU A 1 333 ? 11.812 -38.125 -20.656 1 92.81 333 LEU A N 1
ATOM 2560 C CA . LEU A 1 333 ? 11.109 -39.25 -20.047 1 92.81 333 LEU A CA 1
ATOM 2561 C C . LEU A 1 333 ? 12.008 -40.469 -20.016 1 92.81 333 LEU A C 1
ATOM 2563 O O . LEU A 1 333 ? 11.727 -41.438 -19.297 1 92.81 333 LEU A O 1
ATOM 2567 N N . GLN A 1 334 ? 13.047 -40.469 -20.844 1 91.56 334 GLN A N 1
ATOM 2568 C CA . GLN A 1 334 ? 13.906 -41.625 -20.984 1 91.56 334 GLN A CA 1
ATOM 2569 C C . GLN A 1 334 ? 14.516 -42.031 -19.641 1 91.56 334 GLN A C 1
ATOM 2571 O O . GLN A 1 334 ? 14.594 -43.219 -19.312 1 91.56 334 GLN A O 1
ATOM 2576 N N . ALA A 1 335 ? 14.867 -41.031 -18.859 1 89.31 335 ALA A N 1
ATOM 2577 C CA . ALA A 1 335 ? 15.578 -41.281 -17.609 1 89.31 335 ALA A CA 1
ATOM 2578 C C . ALA A 1 335 ? 14.602 -41.594 -16.484 1 89.31 335 ALA A C 1
ATOM 2580 O O . ALA A 1 335 ? 15.008 -42.062 -15.406 1 89.31 335 ALA A O 1
ATOM 2581 N N . LEU A 1 336 ? 13.336 -41.531 -16.688 1 92.5 336 LEU A N 1
ATOM 2582 C CA . LEU A 1 336 ? 12.336 -41.719 -15.648 1 92.5 336 LEU A CA 1
ATOM 2583 C C . LEU A 1 336 ? 11.859 -43.188 -15.617 1 92.5 336 LEU A C 1
ATOM 2585 O O . LEU A 1 336 ? 11.961 -43.875 -16.625 1 92.5 336 LEU A O 1
ATOM 2589 N N . GLU A 1 337 ? 11.391 -43.594 -14.414 1 94.38 337 GLU A N 1
ATOM 2590 C CA . GLU A 1 337 ? 10.688 -44.844 -14.328 1 94.38 337 GLU A CA 1
ATOM 2591 C C . GLU A 1 337 ? 9.383 -44.812 -15.109 1 94.38 337 GLU A C 1
ATOM 2593 O O . GLU A 1 337 ? 8.758 -43.781 -15.25 1 94.38 337 GLU A O 1
ATOM 2598 N N . ALA A 1 338 ? 8.992 -45.938 -15.602 1 93.69 338 ALA A N 1
ATOM 2599 C CA . ALA A 1 338 ? 7.824 -46.031 -16.469 1 93.69 338 ALA A CA 1
ATOM 2600 C C . ALA A 1 338 ? 6.586 -45.469 -15.781 1 93.69 338 ALA A C 1
ATOM 2602 O O . ALA A 1 338 ? 5.77 -44.781 -16.422 1 93.69 338 ALA A O 1
ATOM 2603 N N . SER A 1 339 ? 6.473 -45.75 -14.555 1 93.5 339 SER A N 1
ATOM 2604 C CA . SER A 1 339 ? 5.305 -45.25 -13.828 1 93.5 339 SER A CA 1
ATOM 2605 C C . SER A 1 339 ? 5.293 -43.719 -13.758 1 93.5 339 SER A C 1
ATOM 2607 O O . SER A 1 339 ? 4.254 -43.094 -13.969 1 93.5 339 SER A O 1
ATOM 2609 N N . ASP A 1 340 ? 6.426 -43.156 -13.438 1 92.94 340 ASP A N 1
ATOM 2610 C CA . ASP A 1 340 ? 6.551 -41.688 -13.359 1 92.94 340 ASP A CA 1
ATOM 2611 C C . ASP A 1 340 ? 6.336 -41.031 -14.727 1 92.94 340 ASP A C 1
ATOM 2613 O O . ASP A 1 340 ? 5.668 -40.031 -14.828 1 92.94 340 ASP A O 1
ATOM 2617 N N . ALA A 1 341 ? 6.961 -41.656 -15.68 1 93.38 341 ALA A N 1
ATOM 2618 C CA . ALA A 1 341 ? 6.809 -41.156 -17.047 1 93.38 341 ALA A CA 1
ATOM 2619 C C . ALA A 1 341 ? 5.344 -41.156 -17.469 1 93.38 341 ALA A C 1
ATOM 2621 O O . ALA A 1 341 ? 4.867 -40.219 -18.109 1 93.38 341 ALA A O 1
ATOM 2622 N N . ALA A 1 342 ? 4.676 -42.25 -17.078 1 92.81 342 ALA A N 1
ATOM 2623 C CA . ALA A 1 342 ? 3.268 -42.375 -17.453 1 92.81 342 ALA A CA 1
ATOM 2624 C C . ALA A 1 342 ? 2.424 -41.281 -16.812 1 92.81 342 ALA A C 1
ATOM 2626 O O . ALA A 1 342 ? 1.497 -40.75 -17.438 1 92.81 342 ALA A O 1
ATOM 2627 N N . GLN A 1 343 ? 2.727 -41 -15.625 1 91.94 343 GLN A N 1
ATOM 2628 C CA . GLN A 1 343 ? 1.98 -39.969 -14.914 1 91.94 343 GLN A CA 1
ATOM 2629 C C . GLN A 1 343 ? 2.172 -38.594 -15.562 1 91.94 343 GLN A C 1
ATOM 2631 O O . GLN A 1 343 ? 1.214 -37.844 -15.719 1 91.94 343 GLN A O 1
ATOM 2636 N N . ILE A 1 344 ? 3.369 -38.281 -15.844 1 92.38 344 ILE A N 1
ATOM 2637 C CA . ILE A 1 344 ? 3.688 -37 -16.5 1 92.38 344 ILE A CA 1
ATOM 2638 C C . ILE A 1 344 ? 3 -36.938 -17.859 1 92.38 344 ILE A C 1
ATOM 2640 O O . ILE A 1 344 ? 2.395 -35.938 -18.203 1 92.38 344 ILE A O 1
ATOM 2644 N N . LEU A 1 345 ? 3.119 -38.062 -18.578 1 93.5 345 LEU A N 1
ATOM 2645 C CA . LEU A 1 345 ? 2.521 -38.125 -19.906 1 93.5 345 LEU A CA 1
ATOM 2646 C C . LEU A 1 345 ? 1.011 -37.938 -19.844 1 93.5 345 LEU A C 1
ATOM 2648 O O . LEU A 1 345 ? 0.441 -37.188 -20.641 1 93.5 345 LEU A O 1
ATOM 2652 N N . ASP A 1 346 ? 0.43 -38.625 -18.969 1 93.69 346 ASP A N 1
ATOM 2653 C CA . ASP A 1 346 ? -1.014 -38.5 -18.812 1 93.69 346 ASP A CA 1
ATOM 2654 C C . ASP A 1 346 ? -1.407 -37.062 -18.516 1 93.69 346 ASP A C 1
ATOM 2656 O O . ASP A 1 346 ? -2.348 -36.531 -19.109 1 93.69 346 ASP A O 1
ATOM 2660 N N . SER A 1 347 ? -0.682 -36.469 -17.578 1 93.06 347 SER A N 1
ATOM 2661 C CA . SER A 1 347 ? -0.957 -35.062 -17.203 1 93.06 347 SER A CA 1
ATOM 2662 C C . SER A 1 347 ? -0.728 -34.125 -18.375 1 93.06 347 SER A C 1
ATOM 2664 O O . SER A 1 347 ? -1.483 -33.156 -18.562 1 93.06 347 SER A O 1
ATOM 2666 N N . MET A 1 348 ? 0.267 -34.344 -19.109 1 93.06 348 MET A N 1
ATOM 2667 C CA . MET A 1 348 ? 0.585 -33.531 -20.266 1 93.06 348 MET A CA 1
ATOM 2668 C C . MET A 1 348 ? -0.521 -33.594 -21.312 1 93.06 348 MET A C 1
ATOM 2670 O O . MET A 1 348 ? -0.97 -32.594 -21.844 1 93.06 348 MET A O 1
ATOM 2674 N N . ILE A 1 349 ? -0.902 -34.812 -21.625 1 92.94 349 ILE A N 1
ATOM 2675 C CA . ILE A 1 349 ? -1.925 -35.062 -22.641 1 92.94 349 ILE A CA 1
ATOM 2676 C C . ILE A 1 349 ? -3.234 -34.406 -22.203 1 92.94 349 ILE A C 1
ATOM 2678 O O . ILE A 1 349 ? -3.918 -33.781 -23.016 1 92.94 349 ILE A O 1
ATOM 2682 N N . GLN A 1 350 ? -3.529 -34.531 -20.969 1 92.25 350 GLN A N 1
ATOM 2683 C CA . GLN A 1 350 ? -4.727 -33.875 -20.453 1 92.25 350 GLN A CA 1
ATOM 2684 C C . GLN A 1 350 ? -4.652 -32.375 -20.641 1 92.25 350 GLN A C 1
ATOM 2686 O O . GLN A 1 350 ? -5.648 -31.734 -20.984 1 92.25 350 GLN A O 1
ATOM 2691 N N . THR A 1 351 ? -3.549 -31.812 -20.344 1 92.25 351 THR A N 1
ATOM 2692 C CA . THR A 1 351 ? -3.336 -30.359 -20.469 1 92.25 351 THR A CA 1
ATOM 2693 C C . THR A 1 351 ? -3.531 -29.906 -21.906 1 92.25 351 THR A C 1
ATOM 2695 O O . THR A 1 351 ? -4.211 -28.922 -22.156 1 92.25 351 THR A O 1
ATOM 2698 N N . VAL A 1 352 ? -2.975 -30.641 -22.797 1 91.12 352 VAL A N 1
ATOM 2699 C CA . VAL A 1 352 ? -3.037 -30.281 -24.203 1 91.12 352 VAL A CA 1
ATOM 2700 C C . VAL A 1 352 ? -4.457 -30.484 -24.734 1 91.12 352 VAL A C 1
ATOM 2702 O O . VAL A 1 352 ? -4.941 -29.703 -25.562 1 91.12 352 VAL A O 1
ATOM 2705 N N . GLU A 1 353 ? -5.051 -31.578 -24.297 1 92.25 353 GLU A N 1
ATOM 2706 C CA . GLU A 1 353 ? -6.441 -31.828 -24.688 1 92.25 353 GLU A CA 1
ATOM 2707 C C . GLU A 1 353 ? -7.332 -30.656 -24.297 1 92.25 353 GLU A C 1
ATOM 2709 O O . GLU A 1 353 ? -8.125 -30.172 -25.109 1 92.25 353 GLU A O 1
ATOM 2714 N N . LYS A 1 354 ? -7.168 -30.188 -23.094 1 89.25 354 LYS A N 1
ATOM 2715 C CA . LYS A 1 354 ? -7.957 -29.062 -22.609 1 89.25 354 LYS A CA 1
ATOM 2716 C C . LYS A 1 354 ? -7.664 -27.797 -23.406 1 89.25 354 LYS A C 1
ATOM 2718 O O . LYS A 1 354 ? -8.578 -27.031 -23.734 1 89.25 354 LYS A O 1
ATOM 2723 N N . ALA A 1 355 ? -6.426 -27.578 -23.641 1 86.38 355 ALA A N 1
ATOM 2724 C CA . ALA A 1 355 ? -6.023 -26.406 -24.406 1 86.38 355 ALA A CA 1
ATOM 2725 C C . ALA A 1 355 ? -6.625 -26.422 -25.812 1 86.38 355 ALA A C 1
ATOM 2727 O O . ALA A 1 355 ? -7.062 -25.391 -26.328 1 86.38 355 ALA A O 1
ATOM 2728 N N . PHE A 1 356 ? -6.613 -27.609 -26.391 1 87.5 356 PHE A N 1
ATOM 2729 C CA . PHE A 1 356 ? -7.129 -27.797 -27.734 1 87.5 356 PHE A CA 1
ATOM 2730 C C . PHE A 1 356 ? -8.625 -27.5 -27.797 1 87.5 356 PHE A C 1
ATOM 2732 O O . PHE A 1 356 ? -9.094 -26.797 -28.688 1 87.5 356 PHE A O 1
ATOM 2739 N N . PHE A 1 357 ? -9.398 -27.969 -26.891 1 84.62 357 PHE A N 1
ATOM 2740 C CA . PHE A 1 357 ? -10.852 -27.797 -26.922 1 84.62 357 PHE A CA 1
ATOM 2741 C C . PHE A 1 357 ? -11.234 -26.406 -26.438 1 84.62 357 PHE A C 1
ATOM 2743 O O . PHE A 1 357 ? -12.273 -25.875 -26.828 1 84.62 357 PHE A O 1
ATOM 2750 N N . HIS A 1 358 ? -10.477 -25.797 -25.594 1 75.88 358 HIS A N 1
ATOM 2751 C CA . HIS A 1 358 ? -10.711 -24.406 -25.203 1 75.88 358 HIS A CA 1
ATOM 2752 C C . HIS A 1 358 ? -10.516 -23.469 -26.391 1 75.88 358 HIS A C 1
ATOM 2754 O O . HIS A 1 358 ? -11.273 -22.516 -26.562 1 75.88 358 HIS A O 1
ATOM 2760 N N . ALA A 1 359 ? -9.453 -23.547 -27.078 1 69.12 359 ALA A N 1
ATOM 2761 C CA . ALA A 1 359 ? -9.156 -22.734 -28.25 1 69.12 359 ALA A CA 1
ATOM 2762 C C . ALA A 1 359 ? -10.227 -22.906 -29.328 1 69.12 359 ALA A C 1
ATOM 2764 O O . ALA A 1 359 ? -10.555 -21.938 -30.031 1 69.12 359 ALA A O 1
ATOM 2765 N N . SER A 1 360 ? -10.758 -24.078 -29.391 1 64.44 360 SER A N 1
ATOM 2766 C CA . SER A 1 360 ? -11.766 -24.359 -30.406 1 64.44 360 SER A CA 1
ATOM 2767 C C . SER A 1 360 ? -13.102 -23.719 -30.062 1 64.44 360 SER A C 1
ATOM 2769 O O . SER A 1 360 ? -13.906 -23.438 -30.953 1 64.44 360 SER A O 1
ATOM 2771 N N . THR A 1 361 ? -13.383 -23.391 -28.844 1 60.03 361 THR A N 1
ATOM 2772 C CA . THR A 1 361 ? -14.633 -22.766 -28.422 1 60.03 361 THR A CA 1
ATOM 2773 C C . THR A 1 361 ? -14.523 -21.25 -28.484 1 60.03 361 THR A C 1
ATOM 2775 O O . THR A 1 361 ? -15.531 -20.547 -28.438 1 60.03 361 THR A O 1
ATOM 2778 N N . GLN A 1 362 ? -13.375 -20.625 -28.484 1 56.47 362 GLN A N 1
ATOM 2779 C CA . GLN A 1 362 ? -13.266 -19.172 -28.594 1 56.47 362 GLN A CA 1
ATOM 2780 C C . GLN A 1 362 ? -13.453 -18.719 -30.047 1 56.47 362 GLN A C 1
ATOM 2782 O O . GLN A 1 362 ? -12.914 -19.328 -30.969 1 56.47 362 GLN A O 1
ATOM 2787 N N . PRO A 1 363 ? -14.539 -18.016 -30.484 1 44.09 363 PRO A N 1
ATOM 2788 C CA . PRO A 1 363 ? -14.758 -17.531 -31.844 1 44.09 363 PRO A CA 1
ATOM 2789 C C . PRO A 1 363 ? -13.5 -16.922 -32.469 1 44.09 363 PRO A C 1
ATOM 2791 O O . PRO A 1 363 ? -12.734 -16.25 -31.766 1 44.09 363 PRO A O 1
ATOM 2794 N N . GLN A 1 364 ? -12.961 -17.531 -33.5 1 35.84 364 GLN A N 1
ATOM 2795 C CA . GLN A 1 364 ? -11.883 -16.906 -34.25 1 35.84 364 GLN A CA 1
ATOM 2796 C C . GLN A 1 364 ? -12.195 -15.445 -34.562 1 35.84 364 GLN A C 1
ATOM 2798 O O . GLN A 1 364 ? -13.172 -15.141 -35.25 1 35.84 364 GLN A O 1
ATOM 2803 N N . ALA A 1 365 ? -11.914 -14.578 -33.812 1 36.97 365 ALA A N 1
ATOM 2804 C CA . ALA A 1 365 ? -12 -13.203 -34.281 1 36.97 365 ALA A CA 1
ATOM 2805 C C . ALA A 1 365 ? -11.445 -13.078 -35.688 1 36.97 365 ALA A C 1
ATOM 2807 O O . ALA A 1 365 ? -10.336 -13.539 -35.969 1 36.97 365 ALA A O 1
ATOM 2808 N N . ALA A 1 366 ? -12.273 -12.906 -36.719 1 31.8 366 ALA A N 1
ATOM 2809 C CA . ALA A 1 366 ? -11.891 -12.555 -38.094 1 31.8 366 ALA A CA 1
ATOM 2810 C C . ALA A 1 366 ? -10.711 -11.586 -38.094 1 31.8 366 ALA A C 1
ATOM 2812 O O . ALA A 1 366 ? -10.664 -10.656 -37.281 1 31.8 366 ALA A O 1
ATOM 2813 N N . PRO A 1 367 ? -9.562 -11.867 -38.719 1 32.78 367 PRO A N 1
ATOM 2814 C CA . PRO A 1 367 ? -8.453 -10.93 -38.844 1 32.78 367 PRO A CA 1
ATOM 2815 C C . PRO A 1 367 ? -8.898 -9.539 -39.281 1 32.78 367 PRO A C 1
ATOM 2817 O O . PRO A 1 367 ? -9.5 -9.398 -40.344 1 32.78 367 PRO A O 1
ATOM 2820 N N . GLY A 1 368 ? -9.562 -8.773 -38.438 1 26.66 368 GLY A N 1
ATOM 2821 C CA . GLY A 1 368 ? -9.812 -7.426 -38.906 1 26.66 368 GLY A CA 1
ATOM 2822 C C . GLY A 1 368 ? -8.641 -6.828 -39.656 1 26.66 368 GLY A C 1
ATOM 2823 O O . GLY A 1 368 ? -7.484 -7.039 -39.312 1 26.66 368 GLY A O 1
ATOM 2824 N N . VAL A 1 369 ? -8.812 -6.586 -40.938 1 29 369 VAL A N 1
ATOM 2825 C CA . VAL A 1 369 ? -7.977 -5.828 -41.875 1 29 369 VAL A CA 1
ATOM 2826 C C . VAL A 1 369 ? -7.57 -4.5 -41.219 1 29 369 VAL A C 1
ATOM 2828 O O . VAL A 1 369 ? -8.406 -3.611 -41.062 1 29 369 VAL A O 1
ATOM 2831 N N . GLY A 1 370 ? -6.977 -4.535 -40.094 1 23.75 370 GLY A N 1
ATOM 2832 C CA . GLY A 1 370 ? -6.469 -3.303 -39.531 1 23.75 370 GLY A CA 1
ATOM 2833 C C . GLY A 1 370 ? -5.613 -2.5 -40.5 1 23.75 370 GLY A C 1
ATOM 2834 O O . GLY A 1 370 ? -4.719 -3.049 -41.156 1 23.75 370 GLY A O 1
ATOM 2835 N N . LEU A 1 371 ? -6.281 -1.518 -41.062 1 24.11 371 LEU A N 1
ATOM 2836 C CA . LEU A 1 371 ? -5.59 -0.507 -41.844 1 24.11 371 LEU A CA 1
ATOM 2837 C C . LEU A 1 371 ? -4.328 -0.03 -41.125 1 24.11 371 LEU A C 1
ATOM 2839 O O . LEU A 1 371 ? -4.285 0.01 -39.906 1 24.11 371 LEU A O 1
ATOM 2843 N N . PRO A 1 372 ? -3.203 0.125 -41.875 1 22.61 372 PRO A N 1
ATOM 2844 C CA . PRO A 1 372 ? -1.843 0.482 -41.469 1 22.61 372 PRO A CA 1
ATOM 2845 C C . PRO A 1 372 ? -1.782 1.801 -40.688 1 22.61 372 PRO A C 1
ATOM 2847 O O . PRO A 1 372 ? -2.154 2.848 -41.219 1 22.61 372 PRO A O 1
ATOM 2850 N N . THR A 1 373 ? -2.486 1.89 -39.594 1 20.39 373 THR A N 1
ATOM 2851 C CA . THR A 1 373 ? -2.396 3.215 -38.969 1 20.39 373 THR A CA 1
ATOM 2852 C C . THR A 1 373 ? -0.941 3.666 -38.875 1 20.39 373 THR A C 1
ATOM 2854 O O . THR A 1 373 ? -0.032 2.836 -38.812 1 20.39 373 THR A O 1
ATOM 2857 N N . ALA A 1 374 ? -0.794 5.012 -39.062 1 23.3 374 ALA A N 1
ATOM 2858 C CA . ALA A 1 374 ? 0.371 5.879 -39.219 1 23.3 374 ALA A CA 1
ATOM 2859 C C . ALA A 1 374 ? 1.338 5.699 -38.062 1 23.3 374 ALA A C 1
ATOM 2861 O O . ALA A 1 374 ? 0.921 5.395 -36.938 1 23.3 374 ALA A O 1
ATOM 2862 N N . HIS A 1 375 ? 2.551 5.438 -38.312 1 19.78 375 HIS A N 1
ATOM 2863 C CA . HIS A 1 375 ? 3.82 5.273 -37.625 1 19.78 375 HIS A CA 1
ATOM 2864 C C . HIS A 1 375 ? 4.059 6.414 -36.625 1 19.78 375 HIS A C 1
ATOM 2866 O O . HIS A 1 375 ? 4.367 7.535 -37.031 1 19.78 375 HIS A O 1
ATOM 2872 N N . SER A 1 376 ? 3.021 6.633 -35.719 1 20.16 376 SER A N 1
ATOM 2873 C CA . SER A 1 376 ? 3.393 7.75 -34.844 1 20.16 376 SER A CA 1
ATOM 2874 C C . SER A 1 376 ? 4.758 7.527 -34.219 1 20.16 376 SER A C 1
ATOM 2876 O O . SER A 1 376 ? 5.113 6.395 -33.875 1 20.16 376 SER A O 1
ATOM 2878 N N . SER A 1 377 ? 5.598 8.445 -34.5 1 20.48 377 SER A N 1
ATOM 2879 C CA . SER A 1 377 ? 6.996 8.648 -34.125 1 20.48 377 SER A CA 1
ATOM 2880 C C . SER A 1 377 ? 7.184 8.586 -32.625 1 20.48 377 SER A C 1
ATOM 2882 O O . SER A 1 377 ? 6.418 9.195 -31.859 1 20.48 377 SER A O 1
ATOM 2884 N N . PRO A 1 378 ? 7.777 7.504 -32.156 1 19.36 378 PRO A N 1
ATOM 2885 C CA . PRO A 1 378 ? 8.039 7.152 -30.766 1 19.36 378 PRO A CA 1
ATOM 2886 C C . PRO A 1 378 ? 8.711 8.273 -30 1 19.36 378 PRO A C 1
ATOM 2888 O O . PRO A 1 378 ? 9.68 8.867 -30.469 1 19.36 378 PRO A O 1
ATOM 2891 N N . ARG A 1 379 ? 7.871 9.164 -29.359 1 21.62 379 ARG A N 1
ATOM 2892 C CA . ARG A 1 379 ? 8.469 10.18 -28.5 1 21.62 379 ARG A CA 1
ATOM 2893 C C . ARG A 1 379 ? 9.539 9.578 -27.594 1 21.62 379 ARG A C 1
ATOM 2895 O O . ARG A 1 379 ? 9.422 8.422 -27.172 1 21.62 379 ARG A O 1
ATOM 2902 N N . PRO A 1 380 ? 10.648 10.227 -27.531 1 19.92 380 PRO A N 1
ATOM 2903 C CA . PRO A 1 380 ? 11.891 9.859 -26.844 1 19.92 380 PRO A CA 1
ATOM 2904 C C . PRO A 1 380 ? 11.695 9.656 -25.344 1 19.92 380 PRO A C 1
ATOM 2906 O O . PRO A 1 380 ? 10.852 10.312 -24.734 1 19.92 380 PRO A O 1
ATOM 2909 N N . HIS A 1 381 ? 11.789 8.352 -24.891 1 19.48 381 HIS A N 1
ATOM 2910 C CA . HIS A 1 381 ? 11.734 7.77 -23.562 1 19.48 381 HIS A CA 1
ATOM 2911 C C . HIS A 1 381 ? 12.625 8.531 -22.578 1 19.48 381 HIS A C 1
ATOM 2913 O O . HIS A 1 381 ? 13.805 8.766 -22.875 1 19.48 381 HIS A O 1
ATOM 2919 N N . GLY A 1 382 ? 11.961 9.492 -21.969 1 17.91 382 GLY A N 1
ATOM 2920 C CA . GLY A 1 382 ? 12.586 10.25 -20.891 1 17.91 382 GLY A CA 1
ATOM 2921 C C . GLY A 1 382 ? 13.289 9.367 -19.875 1 17.91 382 GLY A C 1
ATOM 2922 O O . GLY A 1 382 ? 13.07 8.156 -19.844 1 17.91 382 GLY A O 1
ATOM 2923 N N . ALA A 1 383 ? 14.188 10 -18.984 1 18.86 383 ALA A N 1
ATOM 2924 C CA . ALA A 1 383 ? 15.312 9.766 -18.094 1 18.86 383 ALA A CA 1
ATOM 2925 C C . ALA A 1 383 ? 14.867 9.016 -16.844 1 18.86 383 ALA A C 1
ATOM 2927 O O . ALA A 1 383 ? 13.805 9.312 -16.281 1 18.86 383 ALA A O 1
ATOM 2928 N N . ALA A 1 384 ? 15.312 7.793 -16.703 1 19.19 384 ALA A N 1
ATOM 2929 C CA . ALA A 1 384 ? 15.219 6.707 -15.727 1 19.19 384 ALA A CA 1
ATOM 2930 C C . ALA A 1 384 ? 15.664 7.172 -14.344 1 19.19 384 ALA A C 1
ATOM 2932 O O . ALA A 1 384 ? 16.828 7.551 -14.148 1 19.19 384 ALA A O 1
ATOM 2933 N N . PRO A 1 385 ? 14.82 7.969 -13.633 1 19.58 385 PRO A N 1
ATOM 2934 C CA . PRO A 1 385 ? 15.484 8.305 -12.375 1 19.58 385 PRO A CA 1
ATOM 2935 C C . PRO A 1 385 ? 15.789 7.074 -11.523 1 19.58 385 PRO A C 1
ATOM 2937 O O . PRO A 1 385 ? 15.031 6.102 -11.547 1 19.58 385 PRO A O 1
ATOM 2940 N N . SER A 1 386 ? 17.031 6.723 -11.266 1 19.17 386 SER A N 1
ATOM 2941 C CA . SER A 1 386 ? 17.797 5.668 -10.609 1 19.17 386 SER A CA 1
ATOM 2942 C C . SER A 1 386 ? 17.422 5.555 -9.133 1 19.17 386 SER A C 1
ATOM 2944 O O . SER A 1 386 ? 18.094 6.129 -8.273 1 19.17 386 SER A O 1
ATOM 2946 N N . GLY A 1 387 ? 16.203 5.527 -8.703 1 19.72 387 GLY A N 1
ATOM 2947 C CA . GLY A 1 387 ? 16.078 5.465 -7.254 1 19.72 387 GLY A CA 1
ATOM 2948 C C . GLY A 1 387 ? 16.625 4.176 -6.664 1 19.72 387 GLY A C 1
ATOM 2949 O O . GLY A 1 387 ? 16.203 3.084 -7.051 1 19.72 387 GLY A O 1
ATOM 2950 N N . GLN A 1 388 ? 17.828 4.059 -6.102 1 20.77 388 GLN A N 1
ATOM 2951 C CA . GLN A 1 388 ? 18.609 2.988 -5.484 1 20.77 388 GLN A CA 1
ATOM 2952 C C . GLN A 1 388 ? 17.875 2.389 -4.289 1 20.77 388 GLN A C 1
ATOM 2954 O O . GLN A 1 388 ? 17.5 3.109 -3.363 1 20.77 388 GLN A O 1
ATOM 2959 N N . VAL A 1 389 ? 17.172 1.364 -4.441 1 24.67 389 VAL A N 1
ATOM 2960 C CA . VAL A 1 389 ? 16.516 0.595 -3.389 1 24.67 389 VAL A CA 1
ATOM 2961 C C . VAL A 1 389 ? 17.562 0.077 -2.402 1 24.67 389 VAL A C 1
ATOM 2963 O O . VAL A 1 389 ? 18.578 -0.484 -2.807 1 24.67 389 VAL A O 1
ATOM 2966 N N . PRO A 1 390 ? 17.516 0.342 -1.071 1 23.88 390 PRO A N 1
ATOM 2967 C CA . PRO A 1 390 ? 18.531 -0.115 -0.12 1 23.88 390 PRO A CA 1
ATOM 2968 C C . PRO A 1 390 ? 18.594 -1.636 -0.004 1 23.88 390 PRO A C 1
ATOM 2970 O O . PRO A 1 390 ? 17.594 -2.316 -0.251 1 23.88 390 PRO A O 1
ATOM 2973 N N . TYR A 1 391 ? 19.703 -2.275 -0.05 1 25.38 391 TYR A N 1
ATOM 2974 C CA . TYR A 1 391 ? 20.125 -3.668 0.055 1 25.38 391 TYR A CA 1
ATOM 2975 C C . TYR A 1 391 ? 19.672 -4.277 1.377 1 25.38 391 TYR A C 1
ATOM 2977 O O . TYR A 1 391 ? 19.891 -3.695 2.441 1 25.38 391 TYR A O 1
ATOM 2985 N N . VAL A 1 392 ? 18.719 -5.145 1.375 1 29.23 392 VAL A N 1
ATOM 2986 C CA . VAL A 1 392 ? 18.281 -5.914 2.541 1 29.23 392 VAL A CA 1
ATOM 2987 C C . VAL A 1 392 ? 19.406 -6.852 2.979 1 29.23 392 VAL A C 1
ATOM 2989 O O . VAL A 1 392 ? 19.766 -7.777 2.25 1 29.23 392 VAL A O 1
ATOM 2992 N N . ALA A 1 393 ? 20.359 -6.547 3.938 1 27.89 393 ALA A N 1
ATOM 2993 C CA . ALA A 1 393 ? 21.516 -7.316 4.406 1 27.89 393 ALA A CA 1
ATOM 2994 C C . ALA A 1 393 ? 21.062 -8.562 5.168 1 27.89 393 ALA A C 1
ATOM 2996 O O . ALA A 1 393 ? 20.094 -8.516 5.93 1 27.89 393 ALA A O 1
ATOM 2997 N N . PRO A 1 394 ? 21.609 -9.742 4.852 1 30.47 394 PRO A N 1
ATOM 2998 C CA . PRO A 1 394 ? 21.359 -10.992 5.574 1 30.47 394 PRO A CA 1
ATOM 2999 C C . PRO A 1 394 ? 21.891 -10.961 7.004 1 30.47 394 PRO A C 1
ATOM 3001 O O . PRO A 1 394 ? 22.859 -10.25 7.293 1 30.47 394 PRO A O 1
ATOM 3004 N N . GLY A 1 395 ? 21.141 -11.086 7.996 1 26.58 395 GLY A N 1
ATOM 3005 C CA . GLY A 1 395 ? 21.609 -11.195 9.367 1 26.58 395 GLY A CA 1
ATOM 3006 C C . GLY A 1 395 ? 22.672 -12.258 9.555 1 26.58 395 GLY A C 1
ATOM 3007 O O . GLY A 1 395 ? 22.812 -13.164 8.734 1 26.58 395 GLY A O 1
ATOM 3008 N N . GLN A 1 396 ? 23.812 -12.016 10.297 1 24.91 396 GLN A N 1
ATOM 3009 C CA . GLN A 1 396 ? 25.031 -12.758 10.633 1 24.91 396 GLN A CA 1
ATOM 3010 C C . GLN A 1 396 ? 24.688 -14.125 11.219 1 24.91 396 GLN A C 1
ATOM 3012 O O . GLN A 1 396 ? 23.75 -14.25 12.008 1 24.91 396 GLN A O 1
ATOM 3017 N N . ALA A 1 397 ? 25.219 -15.211 10.656 1 26.14 397 ALA A N 1
ATOM 3018 C CA . ALA A 1 397 ? 25.266 -16.609 11.086 1 26.14 397 ALA A CA 1
ATOM 3019 C C . ALA A 1 397 ? 25.828 -16.734 12.5 1 26.14 397 ALA A C 1
ATOM 3021 O O . ALA A 1 397 ? 26.875 -16.156 12.82 1 26.14 397 ALA A O 1
ATOM 3022 N N . ALA A 1 398 ? 25.078 -17.062 13.523 1 22.61 398 ALA A N 1
ATOM 3023 C CA . ALA A 1 398 ? 25.594 -17.469 14.828 1 22.61 398 ALA A CA 1
ATOM 3024 C C . ALA A 1 398 ? 26.547 -18.672 14.688 1 22.61 398 ALA A C 1
ATOM 3026 O O . ALA A 1 398 ? 26.188 -19.672 14.07 1 22.61 398 ALA A O 1
ATOM 3027 N N . ALA A 1 399 ? 27.906 -18.531 14.656 1 18.56 399 ALA A N 1
ATOM 3028 C CA . ALA A 1 399 ? 28.938 -19.531 14.859 1 18.56 399 ALA A CA 1
ATOM 3029 C C . ALA A 1 399 ? 28.594 -20.453 16.031 1 18.56 399 ALA A C 1
ATOM 3031 O O . ALA A 1 399 ? 28.125 -19.984 17.078 1 18.56 399 ALA A O 1
ATOM 3032 N N . GLY A 1 400 ? 28.172 -21.703 15.828 1 20.28 400 GLY A N 1
ATOM 3033 C CA . GLY A 1 400 ? 28.266 -22.828 16.734 1 20.28 400 GLY A CA 1
ATOM 3034 C C . GLY A 1 400 ? 29.578 -22.875 17.5 1 20.28 400 GLY A C 1
ATOM 3035 O O . GLY A 1 400 ? 30.656 -22.891 16.891 1 20.28 400 GLY A O 1
ATOM 3036 N N . TYR A 1 401 ? 29.734 -22.172 18.703 1 20.34 401 TYR A N 1
ATOM 3037 C CA . TYR A 1 401 ? 30.484 -22.969 19.656 1 20.34 401 TYR A CA 1
ATOM 3038 C C . TYR A 1 401 ? 29.719 -24.234 20.047 1 20.34 401 TYR A C 1
ATOM 3040 O O . TYR A 1 401 ? 28.5 -24.219 20.109 1 20.34 401 TYR A O 1
ATOM 3048 N N . MET B 1 1 ? 18.906 75.5 16.859 1 33.97 1 MET B N 1
ATOM 3049 C CA . MET B 1 1 ? 18.172 75.5 18.125 1 33.97 1 MET B CA 1
ATOM 3050 C C . MET B 1 1 ? 18.969 76.188 19.234 1 33.97 1 MET B C 1
ATOM 3052 O O . MET B 1 1 ? 20.031 75.688 19.609 1 33.97 1 MET B O 1
ATOM 3056 N N . LYS B 1 2 ? 19.094 77.312 19.359 1 43.16 2 LYS B N 1
ATOM 3057 C CA . LYS B 1 2 ? 19.891 77.938 20.391 1 43.16 2 LYS B CA 1
ATOM 3058 C C . LYS B 1 2 ? 19.422 77.5 21.781 1 43.16 2 LYS B C 1
ATOM 3060 O O . LYS B 1 2 ? 18.219 77.438 22.047 1 43.16 2 LYS B O 1
ATOM 3065 N N . MET B 1 3 ? 20.172 76.812 22.625 1 45.28 3 MET B N 1
ATOM 3066 C CA . MET B 1 3 ? 19.969 76.25 23.922 1 45.28 3 MET B CA 1
ATOM 3067 C C . MET B 1 3 ? 19 77.062 24.766 1 45.28 3 MET B C 1
ATOM 3069 O O . MET B 1 3 ? 18.234 76.5 25.562 1 45.28 3 MET B O 1
ATOM 3073 N N . GLY B 1 4 ? 19.109 78.312 24.812 1 47.75 4 GLY B N 1
ATOM 3074 C CA . GLY B 1 4 ? 18.484 79.188 25.812 1 47.75 4 GLY B CA 1
ATOM 3075 C C . GLY B 1 4 ? 17.047 79.5 25.5 1 47.75 4 GLY B C 1
ATOM 3076 O O . GLY B 1 4 ? 16.266 79.875 26.391 1 47.75 4 GLY B O 1
ATOM 3077 N N . ALA B 1 5 ? 16.562 79.688 24.281 1 52.22 5 ALA B N 1
ATOM 3078 C CA . ALA B 1 5 ? 15.305 80.375 23.969 1 52.22 5 ALA B CA 1
ATOM 3079 C C . ALA B 1 5 ? 14.195 79.375 23.703 1 52.22 5 ALA B C 1
ATOM 3081 O O . ALA B 1 5 ? 13.008 79.688 23.688 1 52.22 5 ALA B O 1
ATOM 3082 N N . CYS B 1 6 ? 14.469 78.188 23.25 1 61.25 6 CYS B N 1
ATOM 3083 C CA . CYS B 1 6 ? 13.344 77.312 22.922 1 61.25 6 CYS B CA 1
ATOM 3084 C C . CYS B 1 6 ? 13.297 76.125 23.859 1 61.25 6 CYS B C 1
ATOM 3086 O O . CYS B 1 6 ? 14.305 75.438 24.047 1 61.25 6 CYS B O 1
ATOM 3088 N N . ASP B 1 7 ? 12.516 76.125 24.797 1 67.81 7 ASP B N 1
ATOM 3089 C CA . ASP B 1 7 ? 12.32 74.938 25.641 1 67.81 7 ASP B CA 1
ATOM 3090 C C . ASP B 1 7 ? 11.336 74 25 1 67.81 7 ASP B C 1
ATOM 3092 O O . ASP B 1 7 ? 10.844 74.25 23.891 1 67.81 7 ASP B O 1
ATOM 3096 N N . GLY B 1 8 ? 11.281 72.688 25.438 1 70.75 8 GLY B N 1
ATOM 3097 C CA . GLY B 1 8 ? 10.469 71.625 24.906 1 70.75 8 GLY B CA 1
ATOM 3098 C C . GLY B 1 8 ? 8.984 71.938 24.969 1 70.75 8 GLY B C 1
ATOM 3099 O O . GLY B 1 8 ? 8.188 71.25 24.281 1 70.75 8 GLY B O 1
ATOM 3100 N N . ALA B 1 9 ? 8.672 73 25.656 1 76.5 9 ALA B N 1
ATOM 3101 C CA . ALA B 1 9 ? 7.262 73.312 25.875 1 76.5 9 ALA B CA 1
ATOM 3102 C C . ALA B 1 9 ? 6.793 74.438 24.984 1 76.5 9 ALA B C 1
ATOM 3104 O O . ALA B 1 9 ? 5.59 74.688 24.875 1 76.5 9 ALA B O 1
ATOM 3105 N N . VAL B 1 10 ? 7.738 75 24.391 1 78.38 10 VAL B N 1
ATOM 3106 C CA . VAL B 1 10 ? 7.434 76.188 23.594 1 78.38 10 VAL B CA 1
ATOM 3107 C C . VAL B 1 10 ? 6.633 75.812 22.359 1 78.38 10 VAL B C 1
ATOM 3109 O O . VAL B 1 10 ? 6.922 74.75 21.734 1 78.38 10 VAL B O 1
ATOM 3112 N N . ARG B 1 11 ? 5.559 76.625 22.047 1 81.69 11 ARG B N 1
ATOM 3113 C CA . ARG B 1 11 ? 4.723 76.375 20.859 1 81.69 11 ARG B CA 1
ATOM 3114 C C . ARG B 1 11 ? 4.781 77.562 19.922 1 81.69 11 ARG B C 1
ATOM 3116 O O . ARG B 1 11 ? 4.977 78.75 20.344 1 81.69 11 ARG B O 1
ATOM 3123 N N . ASP B 1 12 ? 4.738 77.312 18.719 1 80.38 12 ASP B N 1
ATOM 3124 C CA . ASP B 1 12 ? 4.762 78.375 17.75 1 80.38 12 ASP B CA 1
ATOM 3125 C C . ASP B 1 12 ? 3.387 79 17.609 1 80.38 12 ASP B C 1
ATOM 3127 O O . ASP B 1 12 ? 2.488 78.75 18.422 1 80.38 12 ASP B O 1
ATOM 3131 N N . ALA B 1 13 ? 3.285 79.875 16.656 1 77.5 13 ALA B N 1
ATOM 3132 C CA . ALA B 1 13 ? 2.07 80.625 16.469 1 77.5 13 ALA B CA 1
ATOM 3133 C C . ALA B 1 13 ? 0.89 79.75 16.094 1 77.5 13 ALA B C 1
ATOM 3135 O O . ALA B 1 13 ? -0.262 80.062 16.391 1 77.5 13 ALA B O 1
ATOM 3136 N N . SER B 1 14 ? 1.206 78.688 15.539 1 78.88 14 SER B N 1
ATOM 3137 C CA . SER B 1 14 ? 0.159 77.75 15.133 1 78.88 14 SER B CA 1
ATOM 3138 C C . SER B 1 14 ? -0.24 76.812 16.281 1 78.88 14 SER B C 1
ATOM 3140 O O . SER B 1 14 ? -1.177 76.062 16.156 1 78.88 14 SER B O 1
ATOM 3142 N N . GLY B 1 15 ? 0.476 77 17.438 1 81.19 15 GLY B N 1
ATOM 3143 C CA . GLY B 1 15 ? 0.132 76.25 18.625 1 81.19 15 GLY B CA 1
ATOM 3144 C C . GLY B 1 15 ? 0.848 74.938 18.719 1 81.19 15 GLY B C 1
ATOM 3145 O O . GLY B 1 15 ? 0.521 74.062 19.562 1 81.19 15 GLY B O 1
ATOM 3146 N N . HIS B 1 16 ? 1.797 74.688 17.875 1 88.38 16 HIS B N 1
ATOM 3147 C CA . HIS B 1 16 ? 2.479 73.375 17.859 1 88.38 16 HIS B CA 1
ATOM 3148 C C . HIS B 1 16 ? 3.875 73.5 18.469 1 88.38 16 HIS B C 1
ATOM 3150 O O . HIS B 1 16 ? 4.535 74.5 18.328 1 88.38 16 HIS B O 1
ATOM 3156 N N . SER B 1 17 ? 4.301 72.438 19.109 1 88.44 17 SER B N 1
ATOM 3157 C CA . SER B 1 17 ? 5.617 72.375 19.734 1 88.44 17 SER B CA 1
ATOM 3158 C C . SER B 1 17 ? 6.707 72.125 18.703 1 88.44 17 SER B C 1
ATOM 3160 O O . SER B 1 17 ? 6.414 71.75 17.562 1 88.44 17 SER B O 1
ATOM 3162 N N . VAL B 1 18 ? 7.879 72.25 19.141 1 86.56 18 VAL B N 1
ATOM 3163 C CA . VAL B 1 18 ? 9.023 71.938 18.297 1 86.56 18 VAL B CA 1
ATOM 3164 C C . VAL B 1 18 ? 9.047 70.438 17.984 1 86.56 18 VAL B C 1
ATOM 3166 O O . VAL B 1 18 ? 9.359 70.062 16.859 1 86.56 18 VAL B O 1
ATOM 3169 N N . LEU B 1 19 ? 8.719 69.688 19.016 1 89.81 19 LEU B N 1
ATOM 3170 C CA . LEU B 1 19 ? 8.656 68.25 18.812 1 89.81 19 LEU B CA 1
ATOM 3171 C C . LEU B 1 19 ? 7.637 67.938 17.734 1 89.81 19 LEU B C 1
ATOM 3173 O O . LEU B 1 19 ? 7.922 67.125 16.859 1 89.81 19 LEU B O 1
ATOM 3177 N N . TRP B 1 20 ? 6.484 68.438 17.812 1 91.75 20 TRP B N 1
ATOM 3178 C CA . TRP B 1 20 ? 5.434 68.188 16.828 1 91.75 20 TRP B CA 1
ATOM 3179 C C . TRP B 1 20 ? 5.922 68.5 15.422 1 91.75 20 TRP B C 1
ATOM 3181 O O . TRP B 1 20 ? 5.77 67.688 14.5 1 91.75 20 TRP B O 1
ATOM 3191 N N . HIS B 1 21 ? 6.512 69.688 15.219 1 90.31 21 HIS B N 1
ATOM 3192 C CA . HIS B 1 21 ? 7 70.125 13.914 1 90.31 21 HIS B CA 1
ATOM 3193 C C . HIS B 1 21 ? 8.117 69.188 13.414 1 90.31 21 HIS B C 1
ATOM 3195 O O . HIS B 1 21 ? 8.172 68.875 12.227 1 90.31 21 HIS B O 1
ATOM 3201 N N . ALA B 1 22 ? 8.938 68.875 14.367 1 90.06 22 ALA B N 1
ATOM 3202 C CA . ALA B 1 22 ? 10.039 68 13.984 1 90.06 22 ALA B CA 1
ATOM 3203 C C . ALA B 1 22 ? 9.523 66.688 13.406 1 90.06 22 ALA B C 1
ATOM 3205 O O . ALA B 1 22 ? 10.016 66.188 12.383 1 90.06 22 ALA B O 1
ATOM 3206 N N . ILE B 1 23 ? 8.508 66.062 13.992 1 90.62 23 ILE B N 1
ATOM 3207 C CA . ILE B 1 23 ? 7.934 64.812 13.539 1 90.62 23 ILE B CA 1
ATOM 3208 C C . ILE B 1 23 ? 7.133 65 12.266 1 90.62 23 ILE B C 1
ATOM 3210 O O . ILE B 1 23 ? 7.27 64.25 11.297 1 90.62 23 ILE B O 1
ATOM 3214 N N . ALA B 1 24 ? 6.344 66.062 12.211 1 89.12 24 ALA B N 1
ATOM 3215 C CA . ALA B 1 24 ? 5.465 66.312 11.078 1 89.12 24 ALA B CA 1
ATOM 3216 C C . ALA B 1 24 ? 6.27 66.562 9.797 1 89.12 24 ALA B C 1
ATOM 3218 O O . ALA B 1 24 ? 5.816 66.188 8.711 1 89.12 24 ALA B O 1
ATOM 3219 N N . PHE B 1 25 ? 7.434 67.125 9.961 1 88 25 PHE B N 1
ATOM 3220 C CA . PHE B 1 25 ? 8.234 67.438 8.781 1 88 25 PHE B CA 1
ATOM 3221 C C . PHE B 1 25 ? 9.32 66.375 8.57 1 88 25 PHE B C 1
ATOM 3223 O O . PHE B 1 25 ? 10.211 66.562 7.734 1 88 25 PHE B O 1
ATOM 3230 N N . GLY B 1 26 ? 9.328 65.312 9.367 1 87.12 26 GLY B N 1
ATOM 3231 C CA . GLY B 1 26 ? 10.172 64.188 9.133 1 87.12 26 GLY B CA 1
ATOM 3232 C C . GLY B 1 26 ? 11.578 64.312 9.688 1 87.12 26 GLY B C 1
ATOM 3233 O O . GLY B 1 26 ? 12.5 63.656 9.273 1 87.12 26 GLY B O 1
ATOM 3234 N N . HIS B 1 27 ? 11.75 65.312 10.484 1 90.38 27 HIS B N 1
ATOM 3235 C CA . HIS B 1 27 ? 13.055 65.5 11.117 1 90.38 27 HIS B CA 1
ATOM 3236 C C . HIS B 1 27 ? 13.188 64.688 12.375 1 90.38 27 HIS B C 1
ATOM 3238 O O . HIS B 1 27 ? 13.156 65.188 13.492 1 90.38 27 HIS B O 1
ATOM 3244 N N . VAL B 1 28 ? 13.406 63.438 12.203 1 89.69 28 VAL B N 1
ATOM 3245 C CA . VAL B 1 28 ? 13.398 62.438 13.273 1 89.69 28 VAL B CA 1
ATOM 3246 C C . VAL B 1 28 ? 14.578 62.688 14.211 1 89.69 28 VAL B C 1
ATOM 3248 O O . VAL B 1 28 ? 14.445 62.531 15.43 1 89.69 28 VAL B O 1
ATOM 3251 N N . GLY B 1 29 ? 15.711 63.062 13.625 1 89.5 29 GLY B N 1
ATOM 3252 C CA . GLY B 1 29 ? 16.859 63.375 14.445 1 89.5 29 GLY B CA 1
ATOM 3253 C C . GLY B 1 29 ? 16.625 64.5 15.398 1 89.5 29 GLY B C 1
ATOM 3254 O O . GLY B 1 29 ? 17 64.438 16.578 1 89.5 29 GLY B O 1
ATOM 3255 N N . LEU B 1 30 ? 16 65.562 14.852 1 89.44 30 LEU B N 1
ATOM 3256 C CA . LEU B 1 30 ? 15.672 66.688 15.68 1 89.44 30 LEU B CA 1
ATOM 3257 C C . LEU B 1 30 ? 14.672 66.312 16.766 1 89.44 30 LEU B C 1
ATOM 3259 O O . LEU B 1 30 ? 14.789 66.812 17.906 1 89.44 30 LEU B O 1
ATOM 3263 N N . ALA B 1 31 ? 13.703 65.562 16.375 1 90.25 31 ALA B N 1
ATOM 3264 C CA . ALA B 1 31 ? 12.711 65.125 17.359 1 90.25 31 ALA B CA 1
ATOM 3265 C C . ALA B 1 31 ? 13.359 64.375 18.484 1 90.25 31 ALA B C 1
ATOM 3267 O O . ALA B 1 31 ? 13.023 64.562 19.656 1 90.25 31 ALA B O 1
ATOM 3268 N N . SER B 1 32 ? 14.289 63.531 18.172 1 91.06 32 SER B N 1
ATOM 3269 C CA . SER B 1 32 ? 15.008 62.75 19.188 1 91.06 32 SER B CA 1
ATOM 3270 C C . SER B 1 32 ? 15.836 63.625 20.094 1 91.06 32 SER B C 1
ATOM 3272 O O . SER B 1 32 ? 15.898 63.406 21.312 1 91.06 32 SER B O 1
ATOM 3274 N N . LEU B 1 33 ? 16.406 64.562 19.469 1 88.69 33 LEU B N 1
ATOM 3275 C CA . LEU B 1 33 ? 17.219 65.5 20.234 1 88.69 33 LEU B CA 1
ATOM 3276 C C . LEU B 1 33 ? 16.344 66.312 21.219 1 88.69 33 LEU B C 1
ATOM 3278 O O . LEU B 1 33 ? 16.766 66.562 22.344 1 88.69 33 LEU B O 1
ATOM 3282 N N . VAL B 1 34 ? 15.195 66.75 20.75 1 88 34 VAL B N 1
ATOM 3283 C CA . VAL B 1 34 ? 14.273 67.5 21.609 1 88 34 VAL B CA 1
ATOM 3284 C C . VAL B 1 34 ? 13.898 66.625 22.812 1 88 34 VAL B C 1
ATOM 3286 O O . VAL B 1 34 ? 13.859 67.125 23.938 1 88 34 VAL B O 1
ATOM 3289 N N . LEU B 1 35 ? 13.688 65.375 22.625 1 88.5 35 LEU B N 1
ATOM 3290 C CA . LEU B 1 35 ? 13.297 64.438 23.719 1 88.5 35 LEU B CA 1
ATOM 3291 C C . LEU B 1 35 ? 14.469 64.25 24.656 1 88.5 35 LEU B C 1
ATOM 3293 O O . LEU B 1 35 ? 14.273 64 25.859 1 88.5 35 LEU B O 1
ATOM 3297 N N . ASP B 1 36 ? 15.68 64.25 24.172 1 88.19 36 ASP B N 1
ATOM 3298 C CA . ASP B 1 36 ? 16.875 64.125 25 1 88.19 36 ASP B CA 1
ATOM 3299 C C . ASP B 1 36 ? 17.094 65.312 25.875 1 88.19 36 ASP B C 1
ATOM 3301 O O . ASP B 1 36 ? 17.406 65.188 27.062 1 88.19 36 ASP B O 1
ATOM 3305 N N . GLU B 1 37 ? 16.953 66.438 25.266 1 87 37 GLU B N 1
ATOM 3306 C CA . GLU B 1 37 ? 17.281 67.688 25.938 1 87 37 GLU B CA 1
ATOM 3307 C C . GLU B 1 37 ? 16.141 68.188 26.828 1 87 37 GLU B C 1
ATOM 3309 O O . GLU B 1 37 ? 16.375 68.812 27.859 1 87 37 GLU B O 1
ATOM 3314 N N . PHE B 1 38 ? 14.961 67.875 26.359 1 87.81 38 PHE B N 1
ATOM 3315 C CA . PHE B 1 38 ? 13.781 68.25 27.109 1 87.81 38 PHE B CA 1
ATOM 3316 C C . PHE B 1 38 ? 12.883 67.062 27.406 1 87.81 38 PHE B C 1
ATOM 3318 O O . PHE B 1 38 ? 11.789 66.938 26.844 1 87.81 38 PHE B O 1
ATOM 3325 N N . PRO B 1 39 ? 13.297 66.25 28.344 1 85.56 39 PRO B N 1
ATOM 3326 C CA . PRO B 1 39 ? 12.531 65.062 28.641 1 85.56 39 PRO B CA 1
ATOM 3327 C C . PRO B 1 39 ? 11.117 65.375 29.125 1 85.56 39 PRO B C 1
ATOM 3329 O O . PRO B 1 39 ? 10.906 66.312 29.859 1 85.56 39 PRO B O 1
ATOM 3332 N N . ALA B 1 40 ? 10.273 64.5 28.734 1 82.81 40 ALA B N 1
ATOM 3333 C CA . ALA B 1 40 ? 8.875 64.625 29.141 1 82.81 40 ALA B CA 1
ATOM 3334 C C . ALA B 1 40 ? 8.734 64.625 30.656 1 82.81 40 ALA B C 1
ATOM 3336 O O . ALA B 1 40 ? 9.406 63.844 31.328 1 82.81 40 ALA B O 1
ATOM 3337 N N . GLY B 1 41 ? 7.824 65.375 31.141 1 80.75 41 GLY B N 1
ATOM 3338 C CA . GLY B 1 41 ? 7.574 65.438 32.594 1 80.75 41 GLY B CA 1
ATOM 3339 C C . GLY B 1 41 ? 8.336 66.562 33.281 1 80.75 41 GLY B C 1
ATOM 3340 O O . GLY B 1 41 ? 7.992 66.938 34.406 1 80.75 41 GLY B O 1
ATOM 3341 N N . SER B 1 42 ? 9.43 67 32.688 1 81 42 SER B N 1
ATOM 3342 C CA . SER B 1 42 ? 10.18 68.062 33.281 1 81 42 SER B CA 1
ATOM 3343 C C . SER B 1 42 ? 9.469 69.438 33.094 1 81 42 SER B C 1
ATOM 3345 O O . SER B 1 42 ? 8.539 69.5 32.281 1 81 42 SER B O 1
ATOM 3347 N N . GLN B 1 43 ? 9.781 70.5 33.781 1 79.19 43 GLN B N 1
ATOM 3348 C CA . GLN B 1 43 ? 9.148 71.812 33.75 1 79.19 43 GLN B CA 1
ATOM 3349 C C . GLN B 1 43 ? 9.242 72.438 32.344 1 79.19 43 GLN B C 1
ATOM 3351 O O . GLN B 1 43 ? 8.305 73.125 31.891 1 79.19 43 GLN B O 1
ATOM 3356 N N . VAL B 1 44 ? 10.312 72.125 31.594 1 80.12 44 VAL B N 1
ATOM 3357 C CA . VAL B 1 44 ? 10.5 72.625 30.25 1 80.12 44 VAL B CA 1
ATOM 3358 C C . VAL B 1 44 ? 10.5 71.5 29.234 1 80.12 44 VAL B C 1
ATOM 3360 O O . VAL B 1 44 ? 11.078 71.625 28.156 1 80.12 44 VAL B O 1
ATOM 3363 N N . GLY B 1 45 ? 9.938 70.5 29.656 1 85.56 45 GLY B N 1
ATOM 3364 C CA . GLY B 1 45 ? 10.016 69.25 28.859 1 85.56 45 GLY B CA 1
ATOM 3365 C C . GLY B 1 45 ? 9.016 69.25 27.719 1 85.56 45 GLY B C 1
ATOM 3366 O O . GLY B 1 45 ? 8.047 70 27.719 1 85.56 45 GLY B O 1
ATOM 3367 N N . ALA B 1 46 ? 9.32 68.375 26.672 1 86.88 46 ALA B N 1
ATOM 3368 C CA . ALA B 1 46 ? 8.406 68.188 25.562 1 86.88 46 ALA B CA 1
ATOM 3369 C C . ALA B 1 46 ? 7.07 67.625 26.047 1 86.88 46 ALA B C 1
ATOM 3371 O O . ALA B 1 46 ? 7.027 66.875 27.016 1 86.88 46 ALA B O 1
ATOM 3372 N N . ASP B 1 47 ? 5.996 67.938 25.453 1 86.62 47 ASP B N 1
ATOM 3373 C CA . ASP B 1 47 ? 4.656 67.5 25.828 1 86.62 47 ASP B CA 1
ATOM 3374 C C . ASP B 1 47 ? 4.211 66.375 24.953 1 86.62 47 ASP B C 1
ATOM 3376 O O . ASP B 1 47 ? 3.746 66.562 23.828 1 86.62 47 ASP B O 1
ATOM 3380 N N . PRO B 1 48 ? 4.324 65.25 25.469 1 86.25 48 PRO B N 1
ATOM 3381 C CA . PRO B 1 48 ? 3.92 64.062 24.688 1 86.25 48 PRO B CA 1
ATOM 3382 C C . PRO B 1 48 ? 2.406 63.969 24.516 1 86.25 48 PRO B C 1
ATOM 3384 O O . PRO B 1 48 ? 1.923 63.125 23.734 1 86.25 48 PRO B O 1
ATOM 3387 N N . THR B 1 49 ? 1.622 64.812 25.125 1 89 49 THR B N 1
ATOM 3388 C CA . THR B 1 49 ? 0.165 64.75 25.078 1 89 49 THR B CA 1
ATOM 3389 C C . THR B 1 49 ? -0.383 65.75 24.016 1 89 49 THR B C 1
ATOM 3391 O O . THR B 1 49 ? -1.598 65.875 23.906 1 89 49 THR B O 1
ATOM 3394 N N . GLU B 1 50 ? 0.53 66.25 23.344 1 91.06 50 GLU B N 1
ATOM 3395 C CA . GLU B 1 50 ? 0.101 67.25 22.344 1 91.06 50 GLU B CA 1
ATOM 3396 C C . GLU B 1 50 ? -0.788 66.562 21.297 1 91.06 50 GLU B C 1
ATOM 3398 O O . GLU B 1 50 ? -0.478 65.5 20.797 1 91.06 50 GLU B O 1
ATOM 3403 N N . VAL B 1 51 ? -1.997 67.188 21 1 92.25 51 VAL B N 1
ATOM 3404 C CA . VAL B 1 51 ? -2.941 66.75 19.969 1 92.25 51 VAL B CA 1
ATOM 3405 C C . VAL B 1 51 ? -3.23 67.875 19.016 1 92.25 51 VAL B C 1
ATOM 3407 O O . VAL B 1 51 ? -3.375 69.062 19.438 1 92.25 51 VAL B O 1
ATOM 3410 N N . HIS B 1 52 ? -3.225 67.625 17.781 1 91.38 52 HIS B N 1
ATOM 3411 C CA . HIS B 1 52 ? -3.576 68.625 16.797 1 91.38 52 HIS B CA 1
ATOM 3412 C C . HIS B 1 52 ? -4.996 69.125 17.031 1 91.38 52 HIS B C 1
ATOM 3414 O O . HIS B 1 52 ? -5.945 68.375 17.047 1 91.38 52 HIS B O 1
ATOM 3420 N N . PRO B 1 53 ? -5.168 70.375 17.203 1 87.25 53 PRO B N 1
ATOM 3421 C CA . PRO B 1 53 ? -6.473 70.875 17.609 1 87.25 53 PRO B CA 1
ATOM 3422 C C . PRO B 1 53 ? -7.551 70.688 16.547 1 87.25 53 PRO B C 1
ATOM 3424 O O . PRO B 1 53 ? -8.703 70.375 16.891 1 87.25 53 PRO B O 1
ATOM 3427 N N . ARG B 1 54 ? -7.273 70.688 15.328 1 90.31 54 ARG B N 1
ATOM 3428 C CA . ARG B 1 54 ? -8.266 70.562 14.273 1 90.31 54 ARG B CA 1
ATOM 3429 C C . ARG B 1 54 ? -8.344 69.125 13.766 1 90.31 54 ARG B C 1
ATOM 3431 O O . ARG B 1 54 ? -9.438 68.562 13.617 1 90.31 54 ARG B O 1
ATOM 3438 N N . LYS B 1 55 ? -7.203 68.562 13.531 1 91.88 55 LYS B N 1
ATOM 3439 C CA . LYS B 1 55 ? -7.152 67.25 12.906 1 91.88 55 LYS B CA 1
ATOM 3440 C C . LYS B 1 55 ? -7.246 66.125 13.945 1 91.88 55 LYS B C 1
ATOM 3442 O O . LYS B 1 55 ? -7.543 65 13.617 1 91.88 55 LYS B O 1
ATOM 3447 N N . GLY B 1 56 ? -6.977 66.438 15.203 1 92.44 56 GLY B N 1
ATOM 3448 C CA . GLY B 1 56 ? -7.09 65.5 16.281 1 92.44 56 GLY B CA 1
ATOM 3449 C C . GLY B 1 56 ? -5.973 64.438 16.297 1 92.44 56 GLY B C 1
ATOM 3450 O O . GLY B 1 56 ? -6.055 63.469 16.984 1 92.44 56 GLY B O 1
ATOM 3451 N N . ASP B 1 57 ? -4.922 64.625 15.516 1 94.44 57 ASP B N 1
ATOM 3452 C CA . ASP B 1 57 ? -3.797 63.688 15.445 1 94.44 57 ASP B CA 1
ATOM 3453 C C . ASP B 1 57 ? -2.941 63.75 16.703 1 94.44 57 ASP B C 1
ATOM 3455 O O . ASP B 1 57 ? -2.68 64.875 17.219 1 94.44 57 ASP B O 1
ATOM 3459 N N . THR B 1 58 ? -2.633 62.625 17.266 1 95.25 58 THR B N 1
ATOM 3460 C CA . THR B 1 58 ? -1.625 62.531 18.312 1 95.25 58 THR B CA 1
ATOM 3461 C C . THR B 1 58 ? -0.228 62.406 17.719 1 95.25 58 THR B C 1
ATOM 3463 O O . THR B 1 58 ? -0.077 62.344 16.5 1 95.25 58 THR B O 1
ATOM 3466 N N . LEU B 1 59 ? 0.781 62.406 18.641 1 94.25 59 LEU B N 1
ATOM 3467 C CA . LEU B 1 59 ? 2.148 62.25 18.156 1 94.25 59 LEU B CA 1
ATOM 3468 C C . LEU B 1 59 ? 2.311 60.875 17.484 1 94.25 59 LEU B C 1
ATOM 3470 O O . LEU B 1 59 ? 3.07 60.75 16.531 1 94.25 59 LEU B O 1
ATOM 3474 N N . LEU B 1 60 ? 1.561 59.875 17.953 1 95.38 60 LEU B N 1
ATOM 3475 C CA . LEU B 1 60 ? 1.635 58.531 17.375 1 95.38 60 LEU B CA 1
ATOM 3476 C C . LEU B 1 60 ? 1.017 58.531 15.984 1 95.38 60 LEU B C 1
ATOM 3478 O O . LEU B 1 60 ? 1.519 57.844 15.086 1 95.38 60 LEU B O 1
ATOM 3482 N N . HIS B 1 61 ? -0.047 59.25 15.789 1 95.56 61 HIS B N 1
ATOM 3483 C CA . HIS B 1 61 ? -0.61 59.406 14.453 1 95.56 61 HIS B CA 1
ATOM 3484 C C . HIS B 1 61 ? 0.428 59.938 13.477 1 95.56 61 HIS B C 1
ATOM 3486 O O . HIS B 1 61 ? 0.582 59.406 12.367 1 95.56 61 HIS B O 1
ATOM 3492 N N . LEU B 1 62 ? 1.101 60.938 13.914 1 93.94 62 LEU B N 1
ATOM 3493 C CA . LEU B 1 62 ? 2.1 61.594 13.078 1 93.94 62 LEU B CA 1
ATOM 3494 C C . LEU B 1 62 ? 3.229 60.625 12.727 1 93.94 62 LEU B C 1
ATOM 3496 O O . LEU B 1 62 ? 3.676 60.594 11.578 1 93.94 62 LEU B O 1
ATOM 3500 N N . LEU B 1 63 ? 3.662 60 13.711 1 94.94 63 LEU B N 1
ATOM 3501 C CA . LEU B 1 63 ? 4.773 59.062 13.508 1 94.94 63 LEU B CA 1
ATOM 3502 C C . LEU B 1 63 ? 4.391 57.969 12.523 1 94.94 63 LEU B C 1
ATOM 3504 O O . LEU B 1 63 ? 5.215 57.531 11.711 1 94.94 63 LEU B O 1
ATOM 3508 N N . CYS B 1 64 ? 3.15 57.469 12.555 1 94.25 64 CYS B N 1
ATOM 3509 C CA . CYS B 1 64 ? 2.678 56.406 11.648 1 94.25 64 CYS B CA 1
ATOM 3510 C C . CYS B 1 64 ? 2.525 56.938 10.234 1 94.25 64 CYS B C 1
ATOM 3512 O O . CYS B 1 64 ? 2.422 56.188 9.281 1 94.25 64 CYS B O 1
ATOM 3514 N N . GLN B 1 65 ? 2.57 58.25 10.047 1 90.38 65 GLN B N 1
ATOM 3515 C CA . GLN B 1 65 ? 2.447 58.875 8.734 1 90.38 65 GLN B CA 1
ATOM 3516 C C . GLN B 1 65 ? 3.818 59.156 8.125 1 90.38 65 GLN B C 1
ATOM 3518 O O . GLN B 1 65 ? 3.92 59.531 6.953 1 90.38 65 GLN B O 1
ATOM 3523 N N . CYS B 1 66 ? 4.805 58.938 8.906 1 89.12 66 CYS B N 1
ATOM 3524 C CA . CYS B 1 66 ? 6.16 59.188 8.43 1 89.12 66 CYS B CA 1
ATOM 3525 C C . CYS B 1 66 ? 6.535 58.219 7.312 1 89.12 66 CYS B C 1
ATOM 3527 O O . CYS B 1 66 ? 6.352 57.031 7.449 1 89.12 66 CYS B O 1
ATOM 3529 N N . ARG B 1 67 ? 7.035 58.781 6.223 1 85.94 67 ARG B N 1
ATOM 3530 C CA . ARG B 1 67 ? 7.48 57.969 5.09 1 85.94 67 ARG B CA 1
ATOM 3531 C C . ARG B 1 67 ? 8.867 58.406 4.617 1 85.94 67 ARG B C 1
ATOM 3533 O O . ARG B 1 67 ? 9.078 59.562 4.305 1 85.94 67 ARG B O 1
ATOM 3540 N N . PRO B 1 68 ? 9.875 57.594 4.703 1 87.5 68 PRO B N 1
ATOM 3541 C CA . PRO B 1 68 ? 9.859 56.156 5.078 1 87.5 68 PRO B CA 1
ATOM 3542 C C . PRO B 1 68 ? 9.883 55.938 6.59 1 87.5 68 PRO B C 1
ATOM 3544 O O . PRO B 1 68 ? 10.352 56.812 7.328 1 87.5 68 PRO B O 1
ATOM 3547 N N . PHE B 1 69 ? 9.242 54.875 7.02 1 91.75 69 PHE B N 1
ATOM 3548 C CA . PHE B 1 69 ? 9.344 54.5 8.422 1 91.75 69 PHE B CA 1
ATOM 3549 C C . PHE B 1 69 ? 10.664 53.781 8.695 1 91.75 69 PHE B C 1
ATOM 3551 O O . PHE B 1 69 ? 10.773 52.562 8.484 1 91.75 69 PHE B O 1
ATOM 3558 N N . THR B 1 70 ? 11.602 54.5 9.141 1 91.94 70 THR B N 1
ATOM 3559 C CA . THR B 1 70 ? 12.969 54.031 9.297 1 91.94 70 THR B CA 1
ATOM 3560 C C . THR B 1 70 ? 13.203 53.5 10.711 1 91.94 70 THR B C 1
ATOM 3562 O O . THR B 1 70 ? 12.305 53.531 11.547 1 91.94 70 THR B O 1
ATOM 3565 N N . ALA B 1 71 ? 14.391 53 10.906 1 93.75 71 ALA B N 1
ATOM 3566 C CA . ALA B 1 71 ? 14.781 52.5 12.227 1 93.75 71 ALA B CA 1
ATOM 3567 C C . ALA B 1 71 ? 14.781 53.656 13.242 1 93.75 71 ALA B C 1
ATOM 3569 O O . ALA B 1 71 ? 14.453 53.438 14.414 1 93.75 71 ALA B O 1
ATOM 3570 N N . GLU B 1 72 ? 15.148 54.781 12.758 1 92.5 72 GLU B N 1
ATOM 3571 C CA . GLU B 1 72 ? 15.148 55.938 13.625 1 92.5 72 GLU B CA 1
ATOM 3572 C C . GLU B 1 72 ? 13.734 56.312 14.039 1 92.5 72 GLU B C 1
ATOM 3574 O O . GLU B 1 72 ? 13.5 56.688 15.188 1 92.5 72 GLU B O 1
ATOM 3579 N N . THR B 1 73 ? 12.891 56.281 13.047 1 94.12 73 THR B N 1
ATOM 3580 C CA . THR B 1 73 ? 11.492 56.562 13.352 1 94.12 73 THR B CA 1
ATOM 3581 C C . THR B 1 73 ? 10.93 55.562 14.359 1 94.12 73 THR B C 1
ATOM 3583 O O . THR B 1 73 ? 10.148 55.938 15.234 1 94.12 73 THR B O 1
ATOM 3586 N N . ALA B 1 74 ? 11.32 54.344 14.203 1 95.81 74 ALA B N 1
ATOM 3587 C CA . ALA B 1 74 ? 10.875 53.281 15.117 1 95.81 74 ALA B CA 1
ATOM 3588 C C . ALA B 1 74 ? 11.344 53.562 16.547 1 95.81 74 ALA B C 1
ATOM 3590 O O . ALA B 1 74 ? 10.594 53.375 17.5 1 95.81 74 ALA B O 1
ATOM 3591 N N . GLU B 1 75 ? 12.586 54 16.656 1 95.12 75 GLU B N 1
ATOM 3592 C CA . GLU B 1 75 ? 13.117 54.312 17.969 1 95.12 75 GLU B CA 1
ATOM 3593 C C . GLU B 1 75 ? 12.367 55.5 18.594 1 95.12 75 GLU B C 1
ATOM 3595 O O . GLU B 1 75 ? 12.125 55.531 19.797 1 95.12 75 GLU B O 1
ATOM 3600 N N . LEU B 1 76 ? 12.156 56.469 17.766 1 94.38 76 LEU B N 1
ATOM 3601 C CA . LEU B 1 76 ? 11.375 57.594 18.234 1 94.38 76 LEU B CA 1
ATOM 3602 C C . LEU B 1 76 ? 9.977 57.156 18.672 1 94.38 76 LEU B C 1
ATOM 3604 O O . LEU B 1 76 ? 9.453 57.656 19.672 1 94.38 76 LEU B O 1
ATOM 3608 N N . PHE B 1 77 ? 9.359 56.312 17.922 1 95.88 77 PHE B N 1
ATOM 3609 C CA . PHE B 1 77 ? 8.047 55.75 18.25 1 95.88 77 PHE B CA 1
ATOM 3610 C C . PHE B 1 77 ? 8.062 55.094 19.625 1 95.88 77 PHE B C 1
ATOM 3612 O O . PHE B 1 77 ? 7.152 55.312 20.422 1 95.88 77 PHE B O 1
ATOM 3619 N N . LYS B 1 78 ? 9.055 54.312 19.891 1 95.75 78 LYS B N 1
ATOM 3620 C CA . LYS B 1 78 ? 9.211 53.656 21.188 1 95.75 78 LYS B CA 1
ATOM 3621 C C . LYS B 1 78 ? 9.258 54.688 22.312 1 95.75 78 LYS B C 1
ATOM 3623 O O . LYS B 1 78 ? 8.609 54.5 23.344 1 95.75 78 LYS B O 1
ATOM 3628 N N . ARG B 1 79 ? 9.984 55.688 22.094 1 93.25 79 ARG B N 1
ATOM 3629 C CA . ARG B 1 79 ? 10.18 56.719 23.125 1 93.25 79 ARG B CA 1
ATOM 3630 C C . ARG B 1 79 ? 8.891 57.469 23.391 1 93.25 79 ARG B C 1
ATOM 3632 O O . ARG B 1 79 ? 8.531 57.688 24.547 1 93.25 79 ARG B O 1
ATOM 3639 N N . VAL B 1 80 ? 8.273 57.844 22.297 1 93.38 80 VAL B N 1
ATOM 3640 C CA . VAL B 1 80 ? 7.039 58.594 22.422 1 93.38 80 VAL B CA 1
ATOM 3641 C C . VAL B 1 80 ? 5.961 57.75 23.094 1 93.38 80 VAL B C 1
ATOM 3643 O O . VAL B 1 80 ? 5.234 58.219 23.969 1 93.38 80 VAL B O 1
ATOM 3646 N N . SER B 1 81 ? 5.82 56.469 22.719 1 94 81 SER B N 1
ATOM 3647 C CA . SER B 1 81 ? 4.805 55.594 23.25 1 94 81 SER B CA 1
ATOM 3648 C C . SER B 1 81 ? 5.027 55.312 24.734 1 94 81 SER B C 1
ATOM 3650 O O . SER B 1 81 ? 4.07 55.094 25.484 1 94 81 SER B O 1
ATOM 3652 N N . SER B 1 82 ? 6.25 55.344 25.188 1 92.12 82 SER B N 1
ATOM 3653 C CA . SER B 1 82 ? 6.574 55.062 26.578 1 92.12 82 SER B CA 1
ATOM 3654 C C . SER B 1 82 ? 6.168 56.188 27.5 1 92.12 82 SER B C 1
ATOM 3656 O O . SER B 1 82 ? 5.922 55.969 28.688 1 92.12 82 SER B O 1
ATOM 3658 N N . VAL B 1 83 ? 6.086 57.375 26.953 1 89.31 83 VAL B N 1
ATOM 3659 C CA . VAL B 1 83 ? 5.828 58.531 27.828 1 89.31 83 VAL B CA 1
ATOM 3660 C C . VAL B 1 83 ? 4.391 59 27.625 1 89.31 83 VAL B C 1
ATOM 3662 O O . VAL B 1 83 ? 3.869 59.781 28.438 1 89.31 83 VAL B O 1
ATOM 3665 N N . MET B 1 84 ? 3.811 58.562 26.594 1 90.56 84 MET B N 1
ATOM 3666 C CA . MET B 1 84 ? 2.453 59.031 26.281 1 90.56 84 MET B CA 1
ATOM 3667 C C . MET B 1 84 ? 1.445 58.375 27.25 1 90.56 84 MET B C 1
ATOM 3669 O O . MET B 1 84 ? 1.533 57.188 27.562 1 90.56 84 MET B O 1
ATOM 3673 N N . PRO B 1 85 ? 0.525 59.188 27.766 1 89.75 85 PRO B N 1
ATOM 3674 C CA . PRO B 1 85 ? -0.541 58.625 28.609 1 89.75 85 PRO B CA 1
ATOM 3675 C C . PRO B 1 85 ? -1.382 57.594 27.875 1 89.75 85 PRO B C 1
ATOM 3677 O O . PRO B 1 85 ? -1.662 57.75 26.688 1 89.75 85 PRO B O 1
ATOM 3680 N N . ARG B 1 86 ? -1.928 56.719 28.531 1 89.12 86 ARG B N 1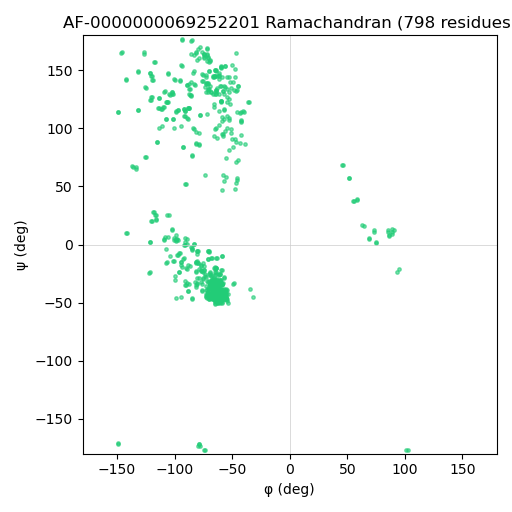
ATOM 3681 C CA . ARG B 1 86 ? -2.648 55.562 27.984 1 89.12 86 ARG B CA 1
ATOM 3682 C C . ARG B 1 86 ? -3.938 56 27.297 1 89.12 86 ARG B C 1
ATOM 3684 O O . ARG B 1 86 ? -4.355 55.406 26.312 1 89.12 86 ARG B O 1
ATOM 3691 N N . LEU B 1 87 ? -4.465 57.031 27.812 1 88.31 87 LEU B N 1
ATOM 3692 C CA . LEU B 1 87 ? -5.727 57.5 27.266 1 88.31 87 LEU B CA 1
ATOM 3693 C C . LEU B 1 87 ? -5.539 58 25.844 1 88.31 87 LEU B C 1
ATOM 3695 O O . LEU B 1 87 ? -6.457 57.906 25.031 1 88.31 87 LEU B O 1
ATOM 3699 N N . LEU B 1 88 ? -4.367 58.5 25.578 1 91.38 88 LEU B N 1
ATOM 3700 C CA . LEU B 1 88 ? -4.105 59.031 24.25 1 91.38 88 LEU B CA 1
ATOM 3701 C C . LEU B 1 88 ? -3.75 57.938 23.266 1 91.38 88 LEU B C 1
ATOM 3703 O O . LEU B 1 88 ? -3.799 58.156 22.062 1 91.38 88 LEU B O 1
ATOM 3707 N N . PHE B 1 89 ? -3.451 56.812 23.844 1 90.88 89 PHE B N 1
ATOM 3708 C CA . PHE B 1 89 ? -3.088 55.688 23.016 1 90.88 89 PHE B CA 1
ATOM 3709 C C . PHE B 1 89 ? -4.281 55.219 22.188 1 90.88 89 PHE B C 1
ATOM 3711 O O . PHE B 1 89 ? -4.117 54.75 21.047 1 90.88 89 PHE B O 1
ATOM 3718 N N . VAL B 1 90 ? -5.465 55.344 22.75 1 91.44 90 VAL B N 1
ATOM 3719 C CA . VAL B 1 90 ? -6.664 54.781 22.109 1 91.44 90 VAL B CA 1
ATOM 3720 C C . VAL B 1 90 ? -7.449 55.906 21.438 1 91.44 90 VAL B C 1
ATOM 3722 O O . VAL B 1 90 ? -8.562 55.688 20.953 1 91.44 90 VAL B O 1
ATOM 3725 N N . LYS B 1 91 ? -6.84 57.031 21.312 1 94 91 LYS B N 1
ATOM 3726 C CA . LYS B 1 91 ? -7.535 58.188 20.75 1 94 91 LYS B CA 1
ATOM 3727 C C . LYS B 1 91 ? -7.676 58.062 19.234 1 94 91 LYS B C 1
ATOM 3729 O O . LYS B 1 91 ? -6.746 57.625 18.562 1 94 91 LYS B O 1
ATOM 3734 N N . HIS B 1 92 ? -8.867 58.5 18.75 1 94.88 92 HIS B N 1
ATOM 3735 C CA . HIS B 1 92 ? -9.117 58.625 17.328 1 94.88 92 HIS B CA 1
ATOM 3736 C C . HIS B 1 92 ? -8.984 60.094 16.875 1 94.88 92 HIS B C 1
ATOM 3738 O O . HIS B 1 92 ? -9.344 61 17.609 1 94.88 92 HIS B O 1
ATOM 3744 N N . ASN B 1 93 ? -8.461 60.219 15.766 1 94.69 93 ASN B N 1
ATOM 3745 C CA . ASN B 1 93 ? -8.383 61.594 15.234 1 94.69 93 ASN B CA 1
ATOM 3746 C C . ASN B 1 93 ? -9.727 62.031 14.656 1 94.69 93 ASN B C 1
ATOM 3748 O O . ASN B 1 93 ? -10.742 61.375 14.836 1 94.69 93 ASN B O 1
ATOM 3752 N N . ALA B 1 94 ? -9.695 63.188 14.008 1 93.94 94 ALA B N 1
ATOM 3753 C CA . ALA B 1 94 ? -10.938 63.781 13.523 1 93.94 94 ALA B CA 1
ATOM 3754 C C . ALA B 1 94 ? -11.531 62.938 12.383 1 93.94 94 ALA B C 1
ATOM 3756 O O . ALA B 1 94 ? -12.742 62.969 12.164 1 93.94 94 ALA B O 1
ATOM 3757 N N . ALA B 1 95 ? -10.727 62.219 11.648 1 93.25 95 ALA B N 1
ATOM 3758 C CA . ALA B 1 95 ? -11.18 61.344 10.555 1 93.25 95 ALA B CA 1
ATOM 3759 C C . ALA B 1 95 ? -11.695 60.031 11.086 1 93.25 95 ALA B C 1
ATOM 3761 O O . ALA B 1 95 ? -12.203 59.188 10.32 1 93.25 95 ALA B O 1
ATOM 3762 N N . GLY B 1 96 ? -11.547 59.844 12.43 1 92.38 96 GLY B N 1
ATOM 3763 C CA . GLY B 1 96 ? -12.039 58.625 13.047 1 92.38 96 GLY B CA 1
ATOM 3764 C C . GLY B 1 96 ? -11.016 57.5 13.062 1 92.38 96 GLY B C 1
ATOM 3765 O O . GLY B 1 96 ? -11.352 56.344 13.312 1 92.38 96 GLY B O 1
ATOM 3766 N N . HIS B 1 97 ? -9.758 57.812 12.789 1 94.5 97 HIS B N 1
ATOM 3767 C CA . HIS B 1 97 ? -8.727 56.781 12.688 1 94.5 97 HIS B CA 1
ATOM 3768 C C . HIS B 1 97 ? -7.836 56.781 13.93 1 94.5 97 HIS B C 1
ATOM 3770 O O . HIS B 1 97 ? -7.414 57.844 14.398 1 94.5 97 HIS B O 1
ATOM 3776 N N . SER B 1 98 ? -7.676 55.625 14.477 1 95.75 98 SER B N 1
ATOM 3777 C CA . SER B 1 98 ? -6.602 55.469 15.445 1 95.75 98 SER B CA 1
ATOM 3778 C C . SER B 1 98 ? -5.242 55.406 14.766 1 95.75 98 SER B C 1
ATOM 3780 O O . SER B 1 98 ? -5.16 55.25 13.547 1 95.75 98 SER B O 1
ATOM 3782 N N . PHE B 1 99 ? -4.168 55.625 15.57 1 96.06 99 PHE B N 1
ATOM 3783 C CA . PHE B 1 99 ? -2.846 55.5 14.961 1 96.06 99 PHE B CA 1
ATOM 3784 C C . PHE B 1 99 ? -2.625 54.094 14.414 1 96.06 99 PHE B C 1
ATOM 3786 O O . PHE B 1 99 ? -1.899 53.906 13.438 1 96.06 99 PHE B O 1
ATOM 3793 N N . LEU B 1 100 ? -3.23 53.094 15.062 1 95.25 100 LEU B N 1
ATOM 3794 C CA . LEU B 1 100 ? -3.105 51.719 14.633 1 95.25 100 LEU B CA 1
ATOM 3795 C C . LEU B 1 100 ? -3.768 51.5 13.281 1 95.25 100 LEU B C 1
ATOM 3797 O O . LEU B 1 100 ? -3.271 50.719 12.453 1 95.25 100 LEU B O 1
ATOM 3801 N N . ALA B 1 101 ? -4.898 52.094 13.094 1 95.19 101 ALA B N 1
ATOM 3802 C CA . ALA B 1 101 ? -5.562 52.062 11.797 1 95.19 101 ALA B CA 1
ATOM 3803 C C . ALA B 1 101 ? -4.668 52.625 10.695 1 95.19 101 ALA B C 1
ATOM 3805 O O . ALA B 1 101 ? -4.629 52.094 9.586 1 95.19 101 ALA B O 1
ATOM 3806 N N . MET B 1 102 ? -4.016 53.625 11 1 94.69 102 MET B N 1
ATOM 3807 C CA . MET B 1 102 ? -3.096 54.25 10.047 1 94.69 102 MET B CA 1
ATOM 3808 C C . MET B 1 102 ? -1.924 53.312 9.75 1 94.69 102 MET B C 1
ATOM 3810 O O . MET B 1 102 ? -1.499 53.188 8.602 1 94.69 102 MET B O 1
ATOM 3814 N N . ALA B 1 103 ? -1.439 52.719 10.812 1 94.88 103 ALA B N 1
ATOM 3815 C CA . ALA B 1 103 ? -0.365 51.75 10.633 1 94.88 103 ALA B CA 1
ATOM 3816 C C . ALA B 1 103 ? -0.821 50.594 9.758 1 94.88 103 ALA B C 1
ATOM 3818 O O . ALA B 1 103 ? -0.064 50.094 8.914 1 94.88 103 ALA B O 1
ATOM 3819 N N . ALA B 1 104 ? -2.02 50.094 9.969 1 94.06 104 ALA B N 1
ATOM 3820 C CA . ALA B 1 104 ? -2.586 48.969 9.195 1 94.06 104 ALA B CA 1
ATOM 3821 C C . ALA B 1 104 ? -2.75 49.375 7.727 1 94.06 104 ALA B C 1
ATOM 3823 O O . ALA B 1 104 ? -2.439 48.562 6.832 1 94.06 104 ALA B O 1
ATOM 3824 N N . LEU B 1 105 ? -3.215 50.562 7.488 1 91.62 105 LEU B N 1
ATOM 3825 C CA . LEU B 1 105 ? -3.439 51.062 6.133 1 91.62 105 LEU B CA 1
ATOM 3826 C C . LEU B 1 105 ? -2.123 51.156 5.371 1 91.62 105 LEU B C 1
ATOM 3828 O O . LEU B 1 105 ? -2.074 50.906 4.168 1 91.62 105 LEU B O 1
ATOM 3832 N N . SER B 1 106 ? -1.127 51.562 6.078 1 91.44 106 SER B N 1
ATOM 3833 C CA . SER B 1 106 ? 0.173 51.75 5.445 1 91.44 106 SER B CA 1
ATOM 3834 C C . SER B 1 106 ? 1.015 50.469 5.52 1 91.44 106 SER B C 1
ATOM 3836 O O . SER B 1 106 ? 2.193 50.5 5.156 1 91.44 106 SER B O 1
ATOM 3838 N N . LEU B 1 107 ? 0.502 49.375 6.004 1 92.44 107 LEU B N 1
ATOM 3839 C CA . LEU B 1 107 ? 1.148 48.062 6.137 1 92.44 107 LEU B CA 1
ATOM 3840 C C . LEU B 1 107 ? 2.439 48.188 6.938 1 92.44 107 LEU B C 1
ATOM 3842 O O . LEU B 1 107 ? 3.482 47.656 6.52 1 92.44 107 LEU B O 1
ATOM 3846 N N . ASN B 1 108 ? 2.418 49.031 7.945 1 94.19 108 ASN B N 1
ATOM 3847 C CA . ASN B 1 108 ? 3.551 49.125 8.859 1 94.19 108 ASN B CA 1
ATOM 3848 C C . ASN B 1 108 ? 3.562 48 9.875 1 94.19 108 ASN B C 1
ATOM 3850 O O . ASN B 1 108 ? 3.154 48.188 11.023 1 94.19 108 ASN B O 1
ATOM 3854 N N . PHE B 1 109 ? 4.129 46.875 9.547 1 94.19 109 PHE B N 1
ATOM 3855 C CA . PHE B 1 109 ? 4.105 45.656 10.352 1 94.19 109 PHE B CA 1
ATOM 3856 C C . PHE B 1 109 ? 4.906 45.844 11.633 1 94.19 109 PHE B C 1
ATOM 3858 O O . PHE B 1 109 ? 4.594 45.25 12.664 1 94.19 109 PHE B O 1
ATOM 3865 N N . TRP B 1 110 ? 5.91 46.688 11.562 1 95.31 110 TRP B N 1
ATOM 3866 C CA . TRP B 1 110 ? 6.719 46.906 12.758 1 95.31 110 TRP B CA 1
ATOM 3867 C C . TRP B 1 110 ? 5.875 47.5 13.883 1 95.31 110 TRP B C 1
ATOM 3869 O O . TRP B 1 110 ? 5.906 47.031 15.016 1 95.31 110 TRP B O 1
ATOM 3879 N N . VAL B 1 111 ? 5.102 48.562 13.562 1 96.56 111 VAL B N 1
ATOM 3880 C CA . VAL B 1 111 ? 4.266 49.219 14.562 1 96.56 111 VAL B CA 1
ATOM 3881 C C . VAL B 1 111 ? 3.227 48.25 15.102 1 96.56 111 VAL B C 1
ATOM 3883 O O . VAL B 1 111 ? 2.998 48.188 16.312 1 96.56 111 VAL B O 1
ATOM 3886 N N . LEU B 1 112 ? 2.617 47.531 14.188 1 95.44 112 LEU B N 1
ATOM 3887 C CA . LEU B 1 112 ? 1.57 46.594 14.562 1 95.44 112 LEU B CA 1
ATOM 3888 C C . LEU B 1 112 ? 2.109 45.531 15.531 1 95.44 112 LEU B C 1
ATOM 3890 O O . LEU B 1 112 ? 1.487 45.25 16.562 1 95.44 112 LEU B O 1
ATOM 3894 N N . LYS B 1 113 ? 3.264 45.031 15.227 1 94.62 113 LYS B N 1
ATOM 3895 C CA . LYS B 1 113 ? 3.881 44.031 16.078 1 94.62 113 LYS B CA 1
ATOM 3896 C C . LYS B 1 113 ? 4.328 44.625 17.406 1 94.62 113 LYS B C 1
ATOM 3898 O O . LYS B 1 113 ? 4.094 44.031 18.469 1 94.62 113 LYS B O 1
ATOM 3903 N N . PHE B 1 114 ? 4.926 45.781 17.359 1 96.12 114 PHE B N 1
ATOM 3904 C CA . PHE B 1 114 ? 5.477 46.438 18.531 1 96.12 114 PHE B CA 1
ATOM 3905 C C . PHE B 1 114 ? 4.379 46.719 19.562 1 96.12 114 PHE B C 1
ATOM 3907 O O . PHE B 1 114 ? 4.535 46.438 20.75 1 96.12 114 PHE B O 1
ATOM 3914 N N . VAL B 1 115 ? 3.312 47.219 19.078 1 95.38 115 VAL B N 1
ATOM 3915 C CA . VAL B 1 115 ? 2.268 47.656 20 1 95.38 115 VAL B CA 1
ATOM 3916 C C . VAL B 1 115 ? 1.522 46.438 20.547 1 95.38 115 VAL B C 1
ATOM 3918 O O . VAL B 1 115 ? 1.07 46.438 21.688 1 95.38 115 VAL B O 1
ATOM 3921 N N . SER B 1 116 ? 1.383 45.406 19.703 1 93.06 116 SER B N 1
ATOM 3922 C CA . SER B 1 116 ? 0.71 44.188 20.156 1 93.06 116 SER B CA 1
ATOM 3923 C C . SER B 1 116 ? 1.456 43.531 21.312 1 93.06 116 SER B C 1
ATOM 3925 O O . SER B 1 116 ? 0.837 43 22.234 1 93.06 116 SER B O 1
ATOM 3927 N N . VAL B 1 117 ? 2.738 43.625 21.328 1 93.38 117 VAL B N 1
ATOM 3928 C CA . VAL B 1 117 ? 3.572 42.938 22.312 1 93.38 117 VAL B CA 1
ATOM 3929 C C . VAL B 1 117 ? 3.729 43.844 23.547 1 93.38 117 VAL B C 1
ATOM 3931 O O . VAL B 1 117 ? 3.643 43.344 24.688 1 93.38 117 VAL B O 1
ATOM 3934 N N . ASN B 1 118 ? 3.895 45.094 23.391 1 94.88 118 ASN B N 1
ATOM 3935 C CA . ASN B 1 118 ? 4.305 45.969 24.484 1 94.88 118 ASN B CA 1
ATOM 3936 C C . ASN B 1 118 ? 3.105 46.656 25.141 1 94.88 118 ASN B C 1
ATOM 3938 O O . ASN B 1 118 ? 3.186 47.094 26.281 1 94.88 118 ASN B O 1
ATOM 3942 N N . TYR B 1 119 ? 2.031 46.781 24.438 1 94.94 119 TYR B N 1
ATOM 3943 C CA . TYR B 1 119 ? 0.839 47.438 24.953 1 94.94 119 TYR B CA 1
ATOM 3944 C C . TYR B 1 119 ? -0.41 46.625 24.672 1 94.94 119 TYR B C 1
ATOM 3946 O O . TYR B 1 119 ? -1.329 47.094 23.984 1 94.94 119 TYR B O 1
ATOM 3954 N N . PRO B 1 120 ? -0.504 45.406 25.297 1 94.75 120 PRO B N 1
ATOM 3955 C CA . PRO B 1 120 ? -1.571 44.469 24.969 1 94.75 120 PRO B CA 1
ATOM 3956 C C . PRO B 1 120 ? -2.961 45 25.297 1 94.75 120 PRO B C 1
ATOM 3958 O O . PRO B 1 120 ? -3.906 44.812 24.531 1 94.75 120 PRO B O 1
ATOM 3961 N N . GLU B 1 121 ? -3.168 45.719 26.391 1 94.88 121 GLU B N 1
ATOM 3962 C CA . GLU B 1 121 ? -4.477 46.219 26.797 1 94.88 121 GLU B CA 1
ATOM 3963 C C . GLU B 1 121 ? -4.969 47.312 25.844 1 94.88 121 GLU B C 1
ATOM 3965 O O . GLU B 1 121 ? -6.125 47.281 25.422 1 94.88 121 GLU B O 1
ATOM 3970 N N . GLU B 1 122 ? -4.066 48.25 25.5 1 94.5 122 GLU B N 1
ATOM 3971 C CA . GLU B 1 122 ? -4.43 49.344 24.594 1 94.5 122 GLU B CA 1
ATOM 3972 C C . GLU B 1 122 ? -4.695 48.812 23.188 1 94.5 122 GLU B C 1
ATOM 3974 O O . GLU B 1 122 ? -5.633 49.281 22.516 1 94.5 122 GLU B O 1
ATOM 3979 N N . THR B 1 123 ? -3.826 47.906 22.828 1 94.19 123 THR B N 1
ATOM 3980 C CA . THR B 1 123 ? -3.977 47.344 21.484 1 94.19 123 THR B CA 1
ATOM 3981 C C . THR B 1 123 ? -5.312 46.625 21.359 1 94.19 123 THR B C 1
ATOM 3983 O O . THR B 1 123 ? -6.008 46.781 20.344 1 94.19 123 THR B O 1
ATOM 3986 N N . LYS B 1 124 ? -5.602 45.781 22.297 1 94.62 124 LYS B N 1
ATOM 3987 C CA . LYS B 1 124 ? -6.879 45.062 22.281 1 94.62 124 LYS B CA 1
ATOM 3988 C C . LYS B 1 124 ? -8.047 46.062 22.219 1 94.62 124 LYS B C 1
ATOM 3990 O O . LYS B 1 124 ? -9.016 45.844 21.484 1 94.62 124 LYS B O 1
ATOM 3995 N N . ALA B 1 125 ? -7.93 47.094 22.984 1 93.81 125 ALA B N 1
ATOM 3996 C CA . ALA B 1 125 ? -8.992 48.094 23.016 1 93.81 125 ALA B CA 1
ATOM 3997 C C . ALA B 1 125 ? -9.195 48.719 21.641 1 93.81 125 ALA B C 1
ATOM 3999 O O . ALA B 1 125 ? -10.328 48.969 21.219 1 93.81 125 ALA B O 1
ATOM 4000 N N . ILE B 1 126 ? -8.141 48.969 20.953 1 94.62 126 ILE B N 1
ATOM 4001 C CA . ILE B 1 126 ? -8.227 49.594 19.641 1 94.62 126 ILE B CA 1
ATOM 4002 C C . ILE B 1 126 ? -8.773 48.594 18.625 1 94.62 126 ILE B C 1
ATOM 4004 O O . ILE B 1 126 ? -9.672 48.938 17.844 1 94.62 126 ILE B O 1
ATOM 4008 N N . VAL B 1 127 ? -8.258 47.406 18.688 1 94.69 127 VAL B N 1
ATOM 4009 C CA . VAL B 1 127 ? -8.594 46.375 17.703 1 94.69 127 VAL B CA 1
ATOM 4010 C C . VAL B 1 127 ? -10.07 46 17.844 1 94.69 127 VAL B C 1
ATOM 4012 O O . VAL B 1 127 ? -10.734 45.719 16.844 1 94.69 127 VAL B O 1
ATOM 4015 N N . CYS B 1 128 ? -10.578 46.031 19.031 1 93.69 128 CYS B N 1
ATOM 4016 C CA . CYS B 1 128 ? -11.961 45.625 19.281 1 93.69 128 CYS B CA 1
ATOM 4017 C C . CYS B 1 128 ? -12.898 46.812 19.188 1 93.69 128 CYS B C 1
ATOM 4019 O O . CYS B 1 128 ? -14.109 46.688 19.406 1 93.69 128 CYS B O 1
ATOM 4021 N N . SER B 1 129 ? -12.352 47.969 18.859 1 91.81 129 SER B N 1
ATOM 4022 C CA . SER B 1 129 ? -13.18 49.156 18.656 1 91.81 129 SER B CA 1
ATOM 4023 C C . SER B 1 129 ? -13.992 49.062 17.375 1 91.81 129 SER B C 1
ATOM 4025 O O . SER B 1 129 ? -13.703 48.219 16.516 1 91.81 129 SER B O 1
ATOM 4027 N N . PRO B 1 130 ? -15.039 49.812 17.203 1 89.81 130 PRO B N 1
ATOM 4028 C CA . PRO B 1 130 ? -15.867 49.781 15.992 1 89.81 130 PRO B CA 1
ATOM 4029 C C . PRO B 1 130 ? -15.086 50.125 14.727 1 89.81 130 PRO B C 1
ATOM 4031 O O . PRO B 1 130 ? -15.516 49.781 13.617 1 89.81 130 PRO B O 1
ATOM 4034 N N . GLU B 1 131 ? -13.961 50.812 14.875 1 90.38 131 GLU B N 1
ATOM 4035 C CA . GLU B 1 131 ? -13.125 51.125 13.727 1 90.38 131 GLU B CA 1
ATOM 4036 C C . GLU B 1 131 ? -12.555 49.875 13.078 1 90.38 131 GLU B C 1
ATOM 4038 O O . GLU B 1 131 ? -12.359 49.812 11.867 1 90.38 131 GLU B O 1
ATOM 4043 N N . ALA B 1 132 ? -12.312 48.875 13.812 1 89.69 132 ALA B N 1
ATOM 4044 C CA . ALA B 1 132 ? -11.758 47.594 13.375 1 89.69 132 ALA B CA 1
ATOM 4045 C C . ALA B 1 132 ? -10.57 47.812 12.438 1 89.69 132 ALA B C 1
ATOM 4047 O O . ALA B 1 132 ? -10.625 47.438 11.266 1 89.69 132 ALA B O 1
ATOM 4048 N N . PRO B 1 133 ? -9.508 48.312 12.961 1 91.62 133 PRO B N 1
ATOM 4049 C CA . PRO B 1 133 ? -8.375 48.719 12.125 1 91.62 133 PRO B CA 1
ATOM 4050 C C . PRO B 1 133 ? -7.777 47.562 11.336 1 91.62 133 PRO B C 1
ATOM 4052 O O . PRO B 1 133 ? -7.227 47.75 10.25 1 91.62 133 PRO B O 1
ATOM 4055 N N . LEU B 1 134 ? -7.945 46.375 11.844 1 93.19 134 LEU B N 1
ATOM 4056 C CA . LEU B 1 134 ? -7.305 45.219 11.195 1 93.19 134 LEU B CA 1
ATOM 4057 C C . LEU B 1 134 ? -8.07 44.812 9.945 1 93.19 134 LEU B C 1
ATOM 4059 O O . LEU B 1 134 ? -7.547 44.094 9.102 1 93.19 134 LEU B O 1
ATOM 4063 N N . ARG B 1 135 ? -9.258 45.219 9.797 1 91.56 135 ARG B N 1
ATOM 4064 C CA . ARG B 1 135 ? -10.016 44.938 8.578 1 91.56 135 ARG B CA 1
ATOM 4065 C C . ARG B 1 135 ? -9.359 45.594 7.371 1 91.56 135 ARG B C 1
ATOM 4067 O O . ARG B 1 135 ? -9.359 45.031 6.273 1 91.56 135 ARG B O 1
ATOM 4074 N N . SER B 1 136 ? -8.891 46.812 7.617 1 88.44 136 SER B N 1
ATOM 4075 C CA . SER B 1 136 ? -8.211 47.531 6.547 1 88.44 136 SER B CA 1
ATOM 4076 C C . SER B 1 136 ? -6.926 46.812 6.133 1 88.44 136 SER B C 1
ATOM 4078 O O . SER B 1 136 ? -6.539 46.875 4.965 1 88.44 136 SER B O 1
ATOM 4080 N N . LEU B 1 137 ? -6.336 46.25 7.129 1 90.38 137 LEU B N 1
ATOM 4081 C CA . LEU B 1 137 ? -5.137 45.469 6.828 1 90.38 137 LEU B CA 1
ATOM 4082 C C . LEU B 1 137 ? -5.461 44.312 5.887 1 90.38 137 LEU B C 1
ATOM 4084 O O . LEU B 1 137 ? -4.734 44.094 4.918 1 90.38 137 LEU B O 1
ATOM 4088 N N . ALA B 1 138 ? -6.512 43.594 6.113 1 90.5 138 ALA B N 1
ATOM 4089 C CA . ALA B 1 138 ? -6.949 42.469 5.309 1 90.5 138 ALA B CA 1
ATOM 4090 C C . ALA B 1 138 ? -7.234 42.906 3.871 1 90.5 138 ALA B C 1
ATOM 4092 O O . ALA B 1 138 ? -7.02 42.125 2.934 1 90.5 138 ALA B O 1
ATOM 4093 N N . GLY B 1 139 ? -7.703 44.094 3.725 1 88.5 139 GLY B N 1
ATOM 4094 C CA . GLY B 1 139 ? -8.023 44.594 2.404 1 88.5 139 GLY B CA 1
ATOM 4095 C C . GLY B 1 139 ? -6.801 44.969 1.583 1 88.5 139 GLY B C 1
ATOM 4096 O O . GLY B 1 139 ? -6.879 45.062 0.358 1 88.5 139 GLY B O 1
ATOM 4097 N N . ASN B 1 140 ? -5.695 45.094 2.254 1 87.88 140 ASN B N 1
ATOM 4098 C CA . ASN B 1 140 ? -4.496 45.594 1.575 1 87.88 140 ASN B CA 1
ATOM 4099 C C . ASN B 1 140 ? -3.477 44.469 1.375 1 87.88 140 ASN B C 1
ATOM 4101 O O . ASN B 1 140 ? -2.346 44.719 0.958 1 87.88 140 ASN B O 1
ATOM 4105 N N . ILE B 1 141 ? -3.891 43.281 1.701 1 87.94 141 ILE B N 1
ATOM 4106 C CA . ILE B 1 141 ? -2.99 42.156 1.515 1 87.94 141 ILE B CA 1
ATOM 4107 C C . ILE B 1 141 ? -3.594 41.156 0.507 1 87.94 141 ILE B C 1
ATOM 4109 O O . ILE B 1 141 ? -4.809 41.156 0.283 1 87.94 141 ILE B O 1
ATOM 4113 N N . PRO B 1 142 ? -2.646 40.375 -0.094 1 86.5 142 PRO B N 1
ATOM 4114 C CA . PRO B 1 142 ? -3.158 39.406 -1.056 1 86.5 142 PRO B CA 1
ATOM 4115 C C . PRO B 1 142 ? -4.012 38.312 -0.399 1 86.5 142 PRO B C 1
ATOM 4117 O O . PRO B 1 142 ? -3.746 37.938 0.738 1 86.5 142 PRO B O 1
ATOM 4120 N N . GLU B 1 143 ? -4.988 37.938 -1.157 1 88.94 143 GLU B N 1
ATOM 4121 C CA . GLU B 1 143 ? -5.824 36.844 -0.687 1 88.94 143 GLU B CA 1
ATOM 4122 C C . GLU B 1 143 ? -5.035 35.531 -0.614 1 88.94 143 GLU B C 1
ATOM 4124 O O . GLU B 1 143 ? -4.152 35.281 -1.44 1 88.94 143 GLU B O 1
ATOM 4129 N N . PRO B 1 144 ? -5.395 34.781 0.402 1 90.94 144 PRO B N 1
ATOM 4130 C CA . PRO B 1 144 ? -4.688 33.5 0.509 1 90.94 144 PRO B CA 1
ATOM 4131 C C . PRO B 1 144 ? -4.969 32.562 -0.671 1 90.94 144 PRO B C 1
ATOM 4133 O O . PRO B 1 144 ? -6.07 32.594 -1.231 1 90.94 144 PRO B O 1
ATOM 4136 N N . CYS B 1 145 ? -3.959 31.75 -0.958 1 87.31 145 CYS B N 1
ATOM 4137 C CA . CYS B 1 145 ? -4.062 30.812 -2.07 1 87.31 145 CYS B CA 1
ATOM 4138 C C . CYS B 1 145 ? -4.656 29.484 -1.61 1 87.31 145 CYS B C 1
ATOM 4140 O O . CYS B 1 145 ? -4.297 28.969 -0.548 1 87.31 145 CYS B O 1
ATOM 4142 N N . PRO B 1 146 ? -5.539 29 -2.443 1 89.5 146 PRO B N 1
ATOM 4143 C CA . PRO B 1 146 ? -6.078 27.688 -2.098 1 89.5 146 PRO B CA 1
ATOM 4144 C C . PRO B 1 146 ? -5.02 26.578 -2.129 1 89.5 146 PRO B C 1
ATOM 4146 O O . PRO B 1 146 ? -4.094 26.641 -2.939 1 89.5 146 PRO B O 1
ATOM 4149 N N . PRO B 1 147 ? -5.242 25.672 -1.18 1 89.94 147 PRO B N 1
ATOM 4150 C CA . PRO B 1 147 ? -4.289 24.562 -1.191 1 89.94 147 PRO B CA 1
ATOM 4151 C C . PRO B 1 147 ? -4.469 23.641 -2.398 1 89.94 147 PRO B C 1
ATOM 4153 O O . PRO B 1 147 ? -5.57 23.547 -2.947 1 89.94 147 PRO B O 1
ATOM 4156 N N . SER B 1 148 ? -3.334 23.047 -2.838 1 84.06 148 SER B N 1
ATOM 4157 C CA . SER B 1 148 ? -3.389 22.031 -3.887 1 84.06 148 SER B CA 1
ATOM 4158 C C . SER B 1 148 ? -3.627 20.641 -3.301 1 84.06 148 SER B C 1
ATOM 4160 O O . SER B 1 148 ? -2.98 20.25 -2.324 1 84.06 148 SER B O 1
ATOM 4162 N N . PHE B 1 149 ? -4.762 20.078 -3.705 1 82.12 149 PHE B N 1
ATOM 4163 C CA . PHE B 1 149 ? -5.031 18.719 -3.223 1 82.12 149 PHE B CA 1
ATOM 4164 C C . PHE B 1 149 ? -4.965 17.719 -4.363 1 82.12 149 PHE B C 1
ATOM 4166 O O . PHE B 1 149 ? -5.664 17.859 -5.371 1 82.12 149 PHE B O 1
ATOM 4173 N N . VAL B 1 150 ? -4.016 16.844 -4.242 1 82.31 150 VAL B N 1
ATOM 4174 C CA . VAL B 1 150 ? -3.912 15.719 -5.168 1 82.31 150 VAL B CA 1
ATOM 4175 C C . VAL B 1 150 ? -4.285 14.422 -4.457 1 82.31 150 VAL B C 1
ATOM 4177 O O . VAL B 1 150 ? -3.646 14.039 -3.473 1 82.31 150 VAL B O 1
ATOM 4180 N N . PRO B 1 151 ? -5.332 13.797 -4.949 1 82.12 151 PRO B N 1
ATOM 4181 C CA . PRO B 1 151 ? -5.676 12.516 -4.32 1 82.12 151 PRO B CA 1
ATOM 4182 C C . PRO B 1 151 ? -4.555 11.484 -4.418 1 82.12 151 PRO B C 1
ATOM 4184 O O . PRO B 1 151 ? -3.898 11.383 -5.461 1 82.12 151 PRO B O 1
ATOM 4187 N N . PRO B 1 152 ? -4.379 10.867 -3.324 1 82.38 152 PRO B N 1
ATOM 4188 C CA . PRO B 1 152 ? -3.309 9.867 -3.361 1 82.38 152 PRO B CA 1
ATOM 4189 C C . PRO B 1 152 ? -3.711 8.602 -4.117 1 82.38 152 PRO B C 1
ATOM 4191 O O . PRO B 1 152 ? -4.902 8.359 -4.328 1 82.38 152 PRO B O 1
ATOM 4194 N N . ASP B 1 153 ? -2.67 7.824 -4.535 1 85.81 153 ASP B N 1
ATOM 4195 C CA . ASP B 1 153 ? -2.918 6.504 -5.105 1 85.81 153 ASP B CA 1
ATOM 4196 C C . ASP B 1 153 ? -3.371 5.52 -4.027 1 85.81 153 ASP B C 1
ATOM 4198 O O . ASP B 1 153 ? -2.869 5.547 -2.902 1 85.81 153 ASP B O 1
ATOM 4202 N N . PRO B 1 154 ? -4.328 4.734 -4.43 1 87.62 154 PRO B N 1
ATOM 4203 C CA . PRO B 1 154 ? -4.766 3.725 -3.463 1 87.62 154 PRO B CA 1
ATOM 4204 C C . PRO B 1 154 ? -3.713 2.648 -3.213 1 87.62 154 PRO B C 1
ATOM 4206 O O . PRO B 1 154 ? -2.768 2.512 -3.992 1 87.62 154 PRO B O 1
ATOM 4209 N N . ILE B 1 155 ? -3.891 2.027 -2.064 1 90.75 155 ILE B N 1
ATOM 4210 C CA . ILE B 1 155 ? -3.076 0.844 -1.808 1 90.75 155 ILE B CA 1
ATOM 4211 C C . ILE B 1 155 ? -3.42 -0.249 -2.816 1 90.75 155 ILE B C 1
ATOM 4213 O O . ILE B 1 155 ? -4.598 -0.513 -3.078 1 90.75 155 ILE B O 1
ATOM 4217 N N . PRO B 1 156 ? -2.379 -0.85 -3.404 1 90.56 156 PRO B N 1
ATOM 4218 C CA . PRO B 1 156 ? -2.646 -1.859 -4.43 1 90.56 156 PRO B CA 1
ATOM 4219 C C . PRO B 1 156 ? -3.543 -2.988 -3.93 1 90.56 156 PRO B C 1
ATOM 4221 O O . PRO B 1 156 ? -3.502 -3.334 -2.746 1 90.56 156 PRO B O 1
ATOM 4224 N N . GLU B 1 157 ? -4.25 -3.619 -4.828 1 87.38 157 GLU B N 1
ATOM 4225 C CA . GLU B 1 157 ? -5.242 -4.641 -4.504 1 87.38 157 GLU B CA 1
ATOM 4226 C C . GLU B 1 157 ? -4.594 -5.852 -3.842 1 87.38 157 GLU B C 1
ATOM 4228 O O . GLU B 1 157 ? -5.18 -6.469 -2.953 1 87.38 157 GLU B O 1
ATOM 4233 N N . HIS B 1 158 ? -3.432 -6.148 -4.293 1 89 158 HIS B N 1
ATOM 4234 C CA . HIS B 1 158 ? -2.777 -7.344 -3.771 1 89 158 HIS B CA 1
ATOM 4235 C C . HIS B 1 158 ? -2.363 -7.156 -2.314 1 89 158 HIS B C 1
ATOM 4237 O O . HIS B 1 158 ? -2.1 -8.133 -1.609 1 89 158 HIS B O 1
AT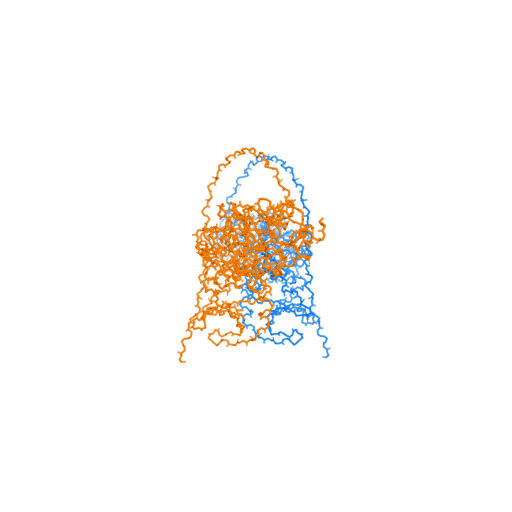OM 4243 N N . PHE B 1 159 ? -2.191 -5.938 -1.94 1 92.69 159 PHE B N 1
ATOM 4244 C CA . PHE B 1 159 ? -1.885 -5.621 -0.551 1 92.69 159 PHE B CA 1
ATOM 4245 C C . PHE B 1 159 ? -3.16 -5.336 0.234 1 92.69 159 PHE B C 1
ATOM 4247 O O . PHE B 1 159 ? -3.465 -4.18 0.533 1 92.69 159 PHE B O 1
ATOM 4254 N N . ALA B 1 160 ? -3.812 -6.344 0.718 1 91.88 160 ALA B N 1
ATOM 4255 C CA . ALA B 1 160 ? -5.152 -6.254 1.298 1 91.88 160 ALA B CA 1
ATOM 4256 C C . ALA B 1 160 ? -5.082 -5.996 2.801 1 91.88 160 ALA B C 1
ATOM 4258 O O . ALA B 1 160 ? -5.723 -6.695 3.588 1 91.88 160 ALA B O 1
ATOM 4259 N N . VAL B 1 161 ? -4.348 -4.988 3.141 1 93.81 161 VAL B N 1
ATOM 4260 C CA . VAL B 1 161 ? -4.137 -4.688 4.555 1 93.81 161 VAL B CA 1
ATOM 4261 C C . VAL B 1 161 ? -5.453 -4.254 5.191 1 93.81 161 VAL B C 1
ATOM 4263 O O . VAL B 1 161 ? -5.695 -4.516 6.375 1 93.81 161 VAL B O 1
ATOM 4266 N N . ALA B 1 162 ? -6.332 -3.623 4.453 1 92.19 162 ALA B N 1
ATOM 4267 C CA . ALA B 1 162 ? -7.621 -3.16 4.961 1 92.19 162 ALA B CA 1
ATOM 4268 C C . ALA B 1 162 ? -8.469 -4.328 5.461 1 92.19 162 ALA B C 1
ATOM 4270 O O . ALA B 1 162 ? -9.227 -4.188 6.422 1 92.19 162 ALA B O 1
ATOM 4271 N N . SER B 1 163 ? -8.328 -5.445 4.82 1 91.06 163 SER B N 1
ATOM 4272 C CA . SER B 1 163 ? -9.102 -6.625 5.199 1 91.06 163 SER B CA 1
ATOM 4273 C C . SER B 1 163 ? -8.711 -7.113 6.59 1 91.06 163 SER B C 1
ATOM 4275 O O . SER B 1 163 ? -9.484 -7.812 7.25 1 91.06 163 SER B O 1
ATOM 4277 N N . LEU B 1 164 ? -7.543 -6.723 7.023 1 91.19 164 LEU B N 1
ATOM 4278 C CA . LEU B 1 164 ? -7.035 -7.199 8.305 1 91.19 164 LEU B CA 1
ATOM 4279 C C . LEU B 1 164 ? -7.652 -6.414 9.461 1 91.19 164 LEU B C 1
ATOM 4281 O O . LEU B 1 164 ? -7.543 -6.82 10.617 1 91.19 164 LEU B O 1
ATOM 4285 N N . LEU B 1 165 ? -8.266 -5.312 9.141 1 88.88 165 LEU B N 1
ATOM 4286 C CA . LEU B 1 165 ? -8.922 -4.52 10.172 1 88.88 165 LEU B CA 1
ATOM 4287 C C . LEU B 1 165 ? -10.25 -5.145 10.578 1 88.88 165 LEU B C 1
ATOM 4289 O O . LEU B 1 165 ? -10.773 -4.855 11.656 1 88.88 165 LEU B O 1
ATOM 4293 N N . ALA B 1 166 ? -10.742 -5.918 9.688 1 84.19 166 ALA B N 1
ATOM 4294 C CA . ALA B 1 166 ? -12.031 -6.555 9.945 1 84.19 166 ALA B CA 1
ATOM 4295 C C . ALA B 1 166 ? -11.891 -7.664 10.984 1 84.19 166 ALA B C 1
ATOM 4297 O O . ALA B 1 166 ? -10.898 -8.398 10.984 1 84.19 166 ALA B O 1
ATOM 4298 N N . GLN B 1 167 ? -12.859 -7.668 11.828 1 81 167 GLN B N 1
ATOM 4299 C CA . GLN B 1 167 ? -12.867 -8.719 12.836 1 81 167 GLN B CA 1
ATOM 4300 C C . GLN B 1 167 ? -13.203 -10.07 12.219 1 81 167 GLN B C 1
ATOM 4302 O O . GLN B 1 167 ? -14.055 -10.156 11.328 1 81 167 GLN B O 1
ATOM 4307 N N . ASP B 1 168 ? -12.461 -11.031 12.562 1 75.5 168 ASP B N 1
ATOM 4308 C CA . ASP B 1 168 ? -12.742 -12.375 12.07 1 75.5 168 ASP B CA 1
ATOM 4309 C C . ASP B 1 168 ? -13.945 -12.984 12.781 1 75.5 168 ASP B C 1
ATOM 4311 O O . ASP B 1 168 ? -14.664 -12.289 13.508 1 75.5 168 ASP B O 1
ATOM 4315 N N . GLU B 1 169 ? -14.25 -14.203 12.477 1 73.19 169 GLU B N 1
ATOM 4316 C CA . GLU B 1 169 ? -15.414 -14.906 13.016 1 73.19 169 GLU B CA 1
ATOM 4317 C C . GLU B 1 169 ? -15.375 -14.945 14.547 1 73.19 169 GLU B C 1
ATOM 4319 O O . GLU B 1 169 ? -16.422 -14.938 15.195 1 73.19 169 GLU B O 1
ATOM 4324 N N . SER B 1 170 ? -14.195 -14.906 15.172 1 73.12 170 SER B N 1
ATOM 4325 C CA . SER B 1 170 ? -14.039 -14.992 16.625 1 73.12 170 SER B CA 1
ATOM 4326 C C . SER B 1 170 ? -14.023 -13.609 17.25 1 73.12 170 SER B C 1
ATOM 4328 O O . SER B 1 170 ? -13.883 -13.477 18.469 1 73.12 170 SER B O 1
ATOM 4330 N N . GLY B 1 171 ? -14.148 -12.602 16.375 1 76.06 171 GLY B N 1
ATOM 4331 C CA . GLY B 1 171 ? -14.164 -11.234 16.875 1 76.06 171 GLY B CA 1
ATOM 4332 C C . GLY B 1 171 ? -12.773 -10.648 17.047 1 76.06 171 GLY B C 1
ATOM 4333 O O . GLY B 1 171 ? -12.609 -9.57 17.625 1 76.06 171 GLY B O 1
ATOM 4334 N N . ARG B 1 172 ? -11.836 -11.43 16.547 1 83.5 172 ARG B N 1
ATOM 4335 C CA . ARG B 1 172 ? -10.453 -10.992 16.703 1 83.5 172 ARG B CA 1
ATOM 4336 C C . ARG B 1 172 ? -9.969 -10.242 15.469 1 83.5 172 ARG B C 1
ATOM 4338 O O . ARG B 1 172 ? -10.383 -10.547 14.344 1 83.5 172 ARG B O 1
ATOM 4345 N N . VAL B 1 173 ? -9.195 -9.172 15.68 1 90.19 173 VAL B N 1
ATOM 4346 C CA . VAL B 1 173 ? -8.453 -8.516 14.609 1 90.19 173 VAL B CA 1
ATOM 4347 C C . VAL B 1 173 ? -7.09 -9.172 14.445 1 90.19 173 VAL B C 1
ATOM 4349 O O . VAL B 1 173 ? -6.207 -9.016 15.297 1 90.19 173 VAL B O 1
ATOM 4352 N N . ARG B 1 174 ? -6.957 -9.898 13.352 1 90.62 174 ARG B N 1
ATOM 4353 C CA . ARG B 1 174 ? -5.762 -10.711 13.141 1 90.62 174 ARG B CA 1
ATOM 4354 C C . ARG B 1 174 ? -4.504 -9.844 13.172 1 90.62 174 ARG B C 1
ATOM 4356 O O . ARG B 1 174 ? -4.473 -8.773 12.562 1 90.62 174 ARG B O 1
ATOM 4363 N N . PHE B 1 175 ? -3.518 -10.25 13.898 1 93.19 175 PHE B N 1
ATOM 4364 C CA . PHE B 1 175 ? -2.174 -9.688 13.977 1 93.19 175 PHE B CA 1
ATOM 4365 C C . PHE B 1 175 ? -2.197 -8.32 14.641 1 93.19 175 PHE B C 1
ATOM 4367 O O . PHE B 1 175 ? -1.19 -7.605 14.648 1 93.19 175 PHE B O 1
ATOM 4374 N N . ALA B 1 176 ? -3.369 -7.875 15.148 1 93.94 176 ALA B N 1
ATOM 4375 C CA . ALA B 1 176 ? -3.428 -6.578 15.82 1 93.94 176 ALA B CA 1
ATOM 4376 C C . ALA B 1 176 ? -2.443 -6.523 16.984 1 93.94 176 ALA B C 1
ATOM 4378 O O . ALA B 1 176 ? -2.295 -7.496 17.734 1 93.94 176 ALA B O 1
ATOM 4379 N N . ASP B 1 177 ? -1.725 -5.402 17.109 1 94.56 177 ASP B N 1
ATOM 4380 C CA . ASP B 1 177 ? -0.734 -5.301 18.172 1 94.56 177 ASP B CA 1
ATOM 4381 C C . ASP B 1 177 ? -0.715 -3.895 18.766 1 94.56 177 ASP B C 1
ATOM 4383 O O . ASP B 1 177 ? 0.209 -3.539 19.5 1 94.56 177 ASP B O 1
ATOM 4387 N N . VAL B 1 178 ? -1.662 -3.051 18.422 1 96.62 178 VAL B N 1
ATOM 4388 C CA . VAL B 1 178 ? -1.83 -1.742 19.047 1 96.62 178 VAL B CA 1
ATOM 4389 C C . VAL B 1 178 ? -3.316 -1.43 19.203 1 96.62 178 VAL B C 1
ATOM 4391 O O . VAL B 1 178 ? -4.133 -1.834 18.359 1 96.62 178 VAL B O 1
ATOM 4394 N N . ALA B 1 179 ? -3.633 -0.818 20.281 1 95.81 179 ALA B N 1
ATOM 4395 C CA . ALA B 1 179 ? -4.992 -0.358 20.562 1 95.81 179 ALA B CA 1
ATOM 4396 C C . ALA B 1 179 ? -5.023 1.152 20.781 1 95.81 179 ALA B C 1
ATOM 4398 O O . ALA B 1 179 ? -4.266 1.686 21.594 1 95.81 179 ALA B O 1
ATOM 4399 N N . PHE B 1 180 ? -5.859 1.892 20 1 96.75 180 PHE B N 1
ATOM 4400 C CA . PHE B 1 180 ? -6.055 3.326 20.172 1 96.75 180 PHE B CA 1
ATOM 4401 C C . PHE B 1 180 ? -7.301 3.604 21 1 96.75 180 PHE B C 1
ATOM 4403 O O . PHE B 1 180 ? -8.414 3.244 20.609 1 96.75 180 PHE B O 1
ATOM 4410 N N . ASP B 1 181 ? -7.102 4.16 22.109 1 96.56 181 ASP B N 1
ATOM 4411 C CA . ASP B 1 181 ? -8.211 4.617 22.938 1 96.56 181 ASP B CA 1
ATOM 4412 C C . ASP B 1 181 ? -8.617 6.043 22.578 1 96.56 181 ASP B C 1
ATOM 4414 O O . ASP B 1 181 ? -7.816 6.973 22.719 1 96.56 181 ASP B O 1
ATOM 4418 N N . VAL B 1 182 ? -9.805 6.234 22.125 1 97.31 182 VAL B N 1
ATOM 4419 C CA . VAL B 1 182 ? -10.273 7.52 21.625 1 97.31 182 VAL B CA 1
ATOM 4420 C C . VAL B 1 182 ? -11.453 8 22.453 1 97.31 182 VAL B C 1
ATOM 4422 O O . VAL B 1 182 ? -12.312 7.211 22.844 1 97.31 182 VAL B O 1
ATOM 4425 N N . GLY B 1 183 ? -11.523 9.32 22.734 1 92.31 183 GLY B N 1
ATOM 4426 C CA . GLY B 1 183 ? -12.609 9.914 23.484 1 92.31 183 GLY B CA 1
ATOM 4427 C C . GLY B 1 183 ? -12.242 10.219 24.922 1 92.31 183 GLY B C 1
ATOM 4428 O O . GLY B 1 183 ? -11.094 10.023 25.328 1 92.31 183 GLY B O 1
ATOM 4429 N N . PRO B 1 184 ? -13.242 10.688 25.625 1 90.44 184 PRO B N 1
ATOM 4430 C CA . PRO B 1 184 ? -13.008 11.008 27.031 1 90.44 184 PRO B CA 1
ATOM 4431 C C . PRO B 1 184 ? -12.844 9.766 27.906 1 90.44 184 PRO B C 1
ATOM 4433 O O . PRO B 1 184 ? -13.188 8.656 27.484 1 90.44 184 PRO B O 1
ATOM 4436 N N . ASP B 1 185 ? -12.328 9.898 29.031 1 86.38 185 ASP B N 1
ATOM 4437 C CA . ASP B 1 185 ? -11.992 8.797 29.922 1 86.38 185 ASP B CA 1
ATOM 4438 C C . ASP B 1 185 ? -13.242 8.008 30.312 1 86.38 185 ASP B C 1
ATOM 4440 O O . ASP B 1 185 ? -13.172 6.789 30.516 1 86.38 185 ASP B O 1
ATOM 4444 N N . ASP B 1 186 ? -14.289 8.719 30.375 1 87.38 186 ASP B N 1
ATOM 4445 C CA . ASP B 1 186 ? -15.516 8.086 30.828 1 87.38 186 ASP B CA 1
ATOM 4446 C C . ASP B 1 186 ? -16.188 7.312 29.703 1 87.38 186 ASP B C 1
ATOM 4448 O O . ASP B 1 186 ? -17.031 6.438 29.953 1 87.38 186 ASP B O 1
ATOM 4452 N N . SER B 1 187 ? -15.953 7.609 28.5 1 89.56 187 SER B N 1
ATOM 4453 C CA . SER B 1 187 ? -16.547 6.949 27.344 1 89.56 187 SER B CA 1
ATOM 4454 C C . SER B 1 187 ? -15.516 6.688 26.266 1 89.56 187 SER B C 1
ATOM 4456 O O . SER B 1 187 ? -15.617 7.219 25.156 1 89.56 187 SER B O 1
ATOM 4458 N N . THR B 1 188 ? -14.656 5.844 26.562 1 90.56 188 THR B N 1
ATOM 4459 C CA . THR B 1 188 ? -13.539 5.574 25.672 1 90.56 188 THR B CA 1
ATOM 4460 C C . THR B 1 188 ? -13.914 4.5 24.656 1 90.56 188 THR B C 1
ATOM 4462 O O . THR B 1 188 ? -14.586 3.521 24.984 1 90.56 188 THR B O 1
ATOM 4465 N N . CYS B 1 189 ? -13.68 4.77 23.375 1 93.62 189 CYS B N 1
ATOM 4466 C CA . CYS B 1 189 ? -13.82 3.797 22.297 1 93.62 189 CYS B CA 1
ATOM 4467 C C . CYS B 1 189 ? -12.461 3.266 21.859 1 93.62 189 CYS B C 1
ATOM 4469 O O . CYS B 1 189 ? -11.555 4.043 21.562 1 93.62 189 CYS B O 1
ATOM 4471 N N . ARG B 1 190 ? -12.367 1.985 21.797 1 93.69 190 ARG B N 1
ATOM 4472 C CA . ARG B 1 190 ? -11.086 1.372 21.469 1 93.69 190 ARG B CA 1
ATOM 4473 C C . ARG B 1 190 ? -11.047 0.911 20.016 1 93.69 190 ARG B C 1
ATOM 4475 O O . ARG B 1 190 ? -11.977 0.251 19.547 1 93.69 190 ARG B O 1
ATOM 4482 N N . PHE B 1 191 ? -10 1.252 19.266 1 94.56 191 PHE B N 1
ATOM 4483 C CA . PHE B 1 191 ? -9.734 0.801 17.906 1 94.56 191 PHE B CA 1
ATOM 4484 C C . PHE B 1 191 ? -8.484 -0.07 17.859 1 94.56 191 PHE B C 1
ATOM 4486 O O . PHE B 1 191 ? -7.395 0.379 18.203 1 94.56 191 PHE B O 1
ATOM 4493 N N . LEU B 1 192 ? -8.633 -1.34 17.469 1 94.81 192 LEU B N 1
ATOM 4494 C CA . LEU B 1 192 ? -7.477 -2.209 17.281 1 94.81 192 LEU B CA 1
ATOM 4495 C C . LEU B 1 192 ? -6.855 -1.991 15.898 1 94.81 192 LEU B C 1
ATOM 4497 O O . LEU B 1 192 ? -7.566 -1.771 14.922 1 94.81 192 LEU B O 1
ATOM 4501 N N . ALA B 1 193 ? -5.578 -1.947 15.82 1 96.44 193 ALA B N 1
ATOM 4502 C CA . ALA B 1 193 ? -4.848 -1.693 14.578 1 96.44 193 ALA B CA 1
ATOM 4503 C C . ALA B 1 193 ? -3.494 -2.4 14.586 1 96.44 193 ALA B C 1
ATOM 4505 O O . ALA B 1 193 ? -3.271 -3.32 15.383 1 96.44 193 ALA B O 1
ATOM 4506 N N . HIS B 1 194 ? -2.652 -2.158 13.664 1 97.12 194 HIS B N 1
ATOM 4507 C CA . HIS B 1 194 ? -1.335 -2.766 13.508 1 97.12 194 HIS B CA 1
ATOM 4508 C C . HIS B 1 194 ? -0.236 -1.708 13.539 1 97.12 194 HIS B C 1
ATOM 4510 O O . HIS B 1 194 ? -0.255 -0.768 12.734 1 97.12 194 HIS B O 1
ATOM 4516 N N . ARG B 1 195 ? 0.754 -1.843 14.367 1 96.56 195 ARG B N 1
ATOM 4517 C CA . ARG B 1 195 ? 1.815 -0.857 14.539 1 96.56 195 ARG B CA 1
ATOM 4518 C C . ARG B 1 195 ? 2.549 -0.6 13.227 1 96.56 195 ARG B C 1
ATOM 4520 O O . ARG B 1 195 ? 2.869 0.546 12.906 1 96.56 195 ARG B O 1
ATOM 4527 N N . VAL B 1 196 ? 2.754 -1.678 12.484 1 96.19 196 VAL B N 1
ATOM 4528 C CA . VAL B 1 196 ? 3.531 -1.557 11.258 1 96.19 196 VAL B CA 1
ATOM 4529 C C . VAL B 1 196 ? 2.785 -0.675 10.258 1 96.19 196 VAL B C 1
ATOM 4531 O O . VAL B 1 196 ? 3.396 0.138 9.555 1 96.19 196 VAL B O 1
ATOM 4534 N N . VAL B 1 197 ? 1.475 -0.82 10.203 1 96.75 197 VAL B N 1
ATOM 4535 C CA . VAL B 1 197 ? 0.663 -0.082 9.242 1 96.75 197 VAL B CA 1
ATOM 4536 C C . VAL B 1 197 ? 0.626 1.396 9.625 1 96.75 197 VAL B C 1
ATOM 4538 O O . VAL B 1 197 ? 0.864 2.268 8.781 1 96.75 197 VAL B O 1
ATOM 4541 N N . VAL B 1 198 ? 0.381 1.671 10.875 1 97.31 198 VAL B N 1
ATOM 4542 C CA . VAL B 1 198 ? 0.245 3.051 11.328 1 97.31 198 VAL B CA 1
ATOM 4543 C C . VAL B 1 198 ? 1.622 3.701 11.43 1 97.31 198 VAL B C 1
ATOM 4545 O O . VAL B 1 198 ? 1.797 4.859 11.047 1 97.31 198 VAL B O 1
ATOM 4548 N N . GLY B 1 199 ? 2.611 2.973 11.891 1 96.56 199 GLY B N 1
ATOM 4549 C CA . GLY B 1 199 ? 3.963 3.488 12.055 1 96.56 199 GLY B CA 1
ATOM 4550 C C . GLY B 1 199 ? 4.641 3.811 10.734 1 96.56 199 GLY B C 1
ATOM 4551 O O . GLY B 1 199 ? 5.445 4.738 10.656 1 96.56 199 GLY B O 1
ATOM 4552 N N . ALA B 1 200 ? 4.332 3.018 9.727 1 96.5 200 ALA B N 1
ATOM 4553 C CA . ALA B 1 200 ? 4.926 3.234 8.406 1 96.5 200 ALA B CA 1
ATOM 4554 C C . ALA B 1 200 ? 4.414 4.527 7.785 1 96.5 200 ALA B C 1
ATOM 4556 O O . ALA B 1 200 ? 4.98 5.02 6.805 1 96.5 200 ALA B O 1
ATOM 4557 N N . GLN B 1 201 ? 3.395 5.098 8.383 1 96.44 201 GLN B N 1
ATOM 4558 C CA . GLN B 1 201 ? 2.75 6.254 7.762 1 96.44 201 GLN B CA 1
ATOM 4559 C C . GLN B 1 201 ? 2.793 7.469 8.688 1 96.44 201 GLN B C 1
ATOM 4561 O O . GLN B 1 201 ? 2.227 8.516 8.367 1 96.44 201 GLN B O 1
ATOM 4566 N N . SER B 1 202 ? 3.379 7.406 9.812 1 96.5 202 SER B N 1
ATOM 4567 C CA . SER B 1 202 ? 3.52 8.484 10.781 1 96.5 202 SER B CA 1
ATOM 4568 C C . SER B 1 202 ? 4.812 8.344 11.578 1 96.5 202 SER B C 1
ATOM 4570 O O . SER B 1 202 ? 4.961 7.418 12.375 1 96.5 202 SER B O 1
ATOM 4572 N N . PRO B 1 203 ? 5.766 9.281 11.414 1 94.25 203 PRO B N 1
ATOM 4573 C CA . PRO B 1 203 ? 6.992 9.219 12.219 1 94.25 203 PRO B CA 1
ATOM 4574 C C . PRO B 1 203 ? 6.719 9.297 13.719 1 94.25 203 PRO B C 1
ATOM 4576 O O . PRO B 1 203 ? 7.473 8.734 14.516 1 94.25 203 PRO B O 1
ATOM 4579 N N . VAL B 1 204 ? 5.664 9.984 14.117 1 95.69 204 VAL B N 1
ATOM 4580 C CA . VAL B 1 204 ? 5.293 10.094 15.523 1 95.69 204 VAL B CA 1
ATOM 4581 C C . VAL B 1 204 ? 4.871 8.727 16.062 1 95.69 204 VAL B C 1
ATOM 4583 O O . VAL B 1 204 ? 5.348 8.289 17.109 1 95.69 204 VAL B O 1
ATOM 4586 N N . PHE B 1 205 ? 4.027 8.023 15.328 1 96.81 205 PHE B N 1
ATOM 4587 C CA . PHE B 1 205 ? 3.59 6.703 15.758 1 96.81 205 PHE B CA 1
ATOM 4588 C C . PHE B 1 205 ? 4.738 5.703 15.703 1 96.81 205 PHE B C 1
ATOM 4590 O O . PHE B 1 205 ? 4.82 4.797 16.531 1 96.81 205 PHE B O 1
ATOM 4597 N N . LEU B 1 206 ? 5.594 5.848 14.695 1 94.5 206 LEU B N 1
ATOM 4598 C CA . LEU B 1 206 ? 6.758 4.973 14.594 1 94.5 206 LEU B CA 1
ATOM 4599 C C . LEU B 1 206 ? 7.594 5.023 15.867 1 94.5 206 LEU B C 1
ATOM 4601 O O . LEU B 1 206 ? 8.047 3.99 16.359 1 94.5 206 LEU B O 1
ATOM 4605 N N . GLU B 1 207 ? 7.738 6.18 16.422 1 93.88 207 GLU B N 1
ATOM 4606 C CA . GLU B 1 207 ? 8.562 6.367 17.625 1 93.88 207 GLU B CA 1
ATOM 4607 C C . GLU B 1 207 ? 7.773 6.066 18.891 1 93.88 207 GLU B C 1
ATOM 4609 O O . GLU B 1 207 ? 8.242 5.32 19.75 1 93.88 207 GLU B O 1
ATOM 4614 N N . GLU B 1 208 ? 6.598 6.543 19.016 1 95.56 208 GLU B N 1
ATOM 4615 C CA . GLU B 1 208 ? 5.84 6.477 20.266 1 95.56 208 GLU B CA 1
ATOM 4616 C C . GLU B 1 208 ? 5.352 5.055 20.531 1 95.56 208 GLU B C 1
ATOM 4618 O O . GLU B 1 208 ? 5.344 4.605 21.688 1 95.56 208 GLU B O 1
ATOM 4623 N N . LEU B 1 209 ? 4.938 4.367 19.5 1 94.81 209 LEU B N 1
ATOM 4624 C CA . LEU B 1 209 ? 4.367 3.041 19.719 1 94.81 209 LEU B CA 1
ATOM 4625 C C . LEU B 1 209 ? 5.449 2.033 20.078 1 94.81 209 LEU B C 1
ATOM 4627 O O . LEU B 1 209 ? 5.16 0.994 20.688 1 94.81 209 LEU B O 1
ATOM 4631 N N . ASP B 1 210 ? 6.633 2.281 19.641 1 89.06 210 ASP B N 1
ATOM 4632 C CA . ASP B 1 210 ? 7.762 1.414 19.969 1 89.06 210 ASP B CA 1
ATOM 4633 C C . ASP B 1 210 ? 8.125 1.52 21.438 1 89.06 210 ASP B C 1
ATOM 4635 O O . ASP B 1 210 ? 8.633 0.563 22.031 1 89.06 210 ASP B O 1
ATOM 4639 N N . ARG B 1 211 ? 7.832 2.617 22.062 1 91.56 211 ARG B N 1
ATOM 4640 C CA . ARG B 1 211 ? 8.258 2.906 23.422 1 91.56 211 ARG B CA 1
ATOM 4641 C C . ARG B 1 211 ? 7.18 2.504 24.422 1 91.56 211 ARG B C 1
ATOM 4643 O O . ARG B 1 211 ? 7.461 2.342 25.625 1 91.56 211 ARG B O 1
ATOM 4650 N N . LEU B 1 212 ? 6.023 2.268 24.031 1 94.06 212 LEU B N 1
ATOM 4651 C CA . LEU B 1 212 ? 4.906 1.963 24.906 1 94.06 212 LEU B CA 1
ATOM 4652 C C . LEU B 1 212 ? 5.031 0.554 25.484 1 94.06 212 LEU B C 1
ATOM 4654 O O . LEU B 1 212 ? 5.527 -0.351 24.812 1 94.06 212 LEU B O 1
ATOM 4658 N N . PRO B 1 213 ? 4.637 0.332 26.688 1 93.69 213 PRO B N 1
ATOM 4659 C CA . PRO B 1 213 ? 4.648 -1.013 27.266 1 93.69 213 PRO B CA 1
ATOM 4660 C C . PRO B 1 213 ? 3.6 -1.934 26.656 1 93.69 213 PRO B C 1
ATOM 4662 O O . PRO B 1 213 ? 2.604 -1.458 26.094 1 93.69 213 PRO B O 1
ATOM 4665 N N . VAL B 1 214 ? 3.834 -3.23 26.766 1 91.75 214 VAL B N 1
ATOM 4666 C CA . VAL B 1 214 ? 2.912 -4.242 26.266 1 91.75 214 VAL B CA 1
ATOM 4667 C C . VAL B 1 214 ? 1.854 -4.555 27.312 1 91.75 214 VAL B C 1
ATOM 4669 O O . VAL B 1 214 ? 2.168 -4.676 28.5 1 91.75 214 VAL B O 1
ATOM 4672 N N . HIS B 1 215 ? 0.638 -4.605 26.875 1 93.31 215 HIS B N 1
ATOM 4673 C CA . HIS B 1 215 ? -0.496 -4.953 27.734 1 93.31 215 HIS B CA 1
ATOM 4674 C C . HIS B 1 215 ? -1.23 -6.18 27.188 1 93.31 215 HIS B C 1
ATOM 4676 O O . HIS B 1 215 ? -1.264 -6.402 25.969 1 93.31 215 HIS B O 1
ATOM 4682 N N . GLU B 1 216 ? -1.735 -6.906 28.078 1 91 216 GLU B N 1
ATOM 4683 C CA . GLU B 1 216 ? -2.584 -8.031 27.688 1 91 216 GLU B CA 1
ATOM 4684 C C . GLU B 1 216 ? -4.062 -7.668 27.797 1 91 216 GLU B C 1
ATOM 4686 O O . GLU B 1 216 ? -4.551 -7.332 28.875 1 91 216 GLU B O 1
ATOM 4691 N N . LEU B 1 217 ? -4.633 -7.664 26.688 1 88.44 217 LEU B N 1
ATOM 4692 C CA . LEU B 1 217 ? -6.078 -7.441 26.672 1 88.44 217 LEU B CA 1
ATOM 4693 C C . LEU B 1 217 ? -6.832 -8.766 26.719 1 88.44 217 LEU B C 1
ATOM 4695 O O . LEU B 1 217 ? -6.875 -9.492 25.719 1 88.44 217 LEU B O 1
ATOM 4699 N N . LYS B 1 218 ? -7.449 -9.031 27.734 1 83.88 218 LYS B N 1
ATOM 4700 C CA . LYS B 1 218 ? -8.07 -10.328 27.984 1 83.88 218 LYS B CA 1
ATOM 4701 C C . LYS B 1 218 ? -9.297 -10.531 27.094 1 83.88 218 LYS B C 1
ATOM 4703 O O . LYS B 1 218 ? -9.5 -11.617 26.547 1 83.88 218 LYS B O 1
ATOM 4708 N N . GLN B 1 219 ? -10.102 -9.484 26.938 1 79.75 219 GLN B N 1
ATOM 4709 C CA . GLN B 1 219 ? -11.32 -9.594 26.141 1 79.75 219 GLN B CA 1
ATOM 4710 C C . GLN B 1 219 ? -11 -9.844 24.672 1 79.75 219 GLN B C 1
ATOM 4712 O O . GLN B 1 219 ? -11.625 -10.688 24.031 1 79.75 219 GLN B O 1
ATOM 4717 N N . GLU B 1 220 ? -9.945 -9.195 24.25 1 78 220 GLU B N 1
ATOM 4718 C CA . GLU B 1 220 ? -9.562 -9.305 22.844 1 78 220 GLU B CA 1
ATOM 4719 C C . GLU B 1 220 ? -8.562 -10.43 22.641 1 78 220 GLU B C 1
ATOM 4721 O O . GLU B 1 220 ? -8.328 -10.859 21.5 1 78 220 GLU B O 1
ATOM 4726 N N . ARG B 1 221 ? -7.949 -11.008 23.781 1 80.25 221 ARG B N 1
ATOM 4727 C CA . ARG B 1 221 ? -6.992 -12.109 23.75 1 80.25 221 ARG B CA 1
ATOM 4728 C C . ARG B 1 221 ? -5.77 -11.75 22.906 1 80.25 221 ARG B C 1
ATOM 4730 O O . ARG B 1 221 ? -5.348 -12.531 22.047 1 80.25 221 ARG B O 1
ATOM 4737 N N . ILE B 1 222 ? -5.348 -10.531 23.031 1 84.56 222 ILE B N 1
ATOM 4738 C CA . ILE B 1 222 ? -4.156 -10.102 22.297 1 84.56 222 ILE B CA 1
ATOM 4739 C C . ILE B 1 222 ? -3.205 -9.375 23.25 1 84.56 222 ILE B C 1
ATOM 4741 O O . ILE B 1 222 ? -3.631 -8.82 24.266 1 84.56 222 ILE B O 1
ATOM 4745 N N . SER B 1 223 ? -1.947 -9.469 23 1 87.62 223 SER B N 1
ATOM 4746 C CA . SER B 1 223 ? -0.914 -8.625 23.594 1 87.62 223 SER B CA 1
ATOM 4747 C C . SER B 1 223 ? -0.633 -7.402 22.719 1 87.62 223 SER B C 1
ATOM 4749 O O . SER B 1 223 ? -0.257 -7.539 21.547 1 87.62 223 SER B O 1
ATOM 4751 N N . CYS B 1 224 ? -0.905 -6.234 23.25 1 91.88 224 CYS B N 1
ATOM 4752 C CA . CYS B 1 224 ? -0.775 -5.062 22.406 1 91.88 224 CYS B CA 1
ATOM 4753 C C . CYS B 1 224 ? -0.299 -3.854 23.203 1 91.88 224 CYS B C 1
ATOM 4755 O O . CYS B 1 224 ? -0.17 -3.924 24.422 1 91.88 224 CYS B O 1
ATOM 4757 N N . ARG B 1 225 ? 0.139 -2.783 22.516 1 95.5 225 ARG B N 1
ATOM 4758 C CA . ARG B 1 225 ? 0.4 -1.457 23.062 1 95.5 225 ARG B CA 1
ATOM 4759 C C . ARG B 1 225 ? -0.863 -0.603 23.062 1 95.5 225 ARG B C 1
ATOM 4761 O O . ARG B 1 225 ? -1.662 -0.674 22.125 1 95.5 225 ARG B O 1
ATOM 4768 N N . ILE B 1 226 ? -1.056 0.128 24.141 1 96.12 226 ILE B N 1
ATOM 4769 C CA . ILE B 1 226 ? -2.234 0.985 24.219 1 96.12 226 ILE B CA 1
ATOM 4770 C C . ILE B 1 226 ? -1.822 2.445 24.031 1 96.12 226 ILE B C 1
ATOM 4772 O O . ILE B 1 226 ? -0.953 2.943 24.75 1 96.12 226 ILE B O 1
ATOM 4776 N N . PHE B 1 227 ? -2.344 3.178 23.062 1 97.5 227 PHE B N 1
ATOM 4777 C CA . PHE B 1 227 ? -2.09 4.586 22.797 1 97.5 227 PHE B CA 1
ATOM 4778 C C . PHE B 1 227 ? -3.348 5.418 23.031 1 97.5 227 PHE B C 1
ATOM 4780 O O . PHE B 1 227 ? -4.391 5.16 22.422 1 97.5 227 PHE B O 1
ATOM 4787 N N . ARG B 1 228 ? -3.232 6.402 23.828 1 97 228 ARG B N 1
ATOM 4788 C CA . ARG B 1 228 ? -4.344 7.312 24.094 1 97 228 ARG B CA 1
ATOM 4789 C C . ARG B 1 228 ? -4.324 8.492 23.125 1 97 228 ARG B C 1
ATOM 4791 O O . ARG B 1 228 ? -3.434 9.344 23.188 1 97 228 ARG B O 1
ATOM 4798 N N . VAL B 1 229 ? -5.297 8.586 22.312 1 97.69 229 VAL B N 1
ATOM 4799 C CA . VAL B 1 229 ? -5.41 9.664 21.344 1 97.69 229 VAL B CA 1
ATOM 4800 C C . VAL B 1 229 ? -5.84 10.945 22.031 1 97.69 229 VAL B C 1
ATOM 4802 O O . VAL B 1 229 ? -6.578 10.906 23.031 1 97.69 229 VAL B O 1
ATOM 4805 N N . ASP B 1 230 ? -5.355 12.047 21.547 1 96.81 230 ASP B N 1
ATOM 4806 C CA . ASP B 1 230 ? -5.742 13.352 22.078 1 96.81 230 ASP B CA 1
ATOM 4807 C C . ASP B 1 230 ? -7.258 13.453 22.25 1 96.81 230 ASP B C 1
ATOM 4809 O O . ASP B 1 230 ? -8.008 13.117 21.328 1 96.81 230 ASP B O 1
ATOM 4813 N N . GLN B 1 231 ? -7.746 13.898 23.359 1 95.44 231 GLN B N 1
ATOM 4814 C CA . GLN B 1 231 ? -9.156 13.922 23.719 1 95.44 231 GLN B CA 1
ATOM 4815 C C . GLN B 1 231 ? -9.953 14.836 22.797 1 95.44 231 GLN B C 1
ATOM 4817 O O . GLN B 1 231 ? -11.18 14.727 22.719 1 95.44 231 GLN B O 1
ATOM 4822 N N . ARG B 1 232 ? -9.375 15.695 22.156 1 95.12 232 ARG B N 1
ATOM 4823 C CA . ARG B 1 232 ? -10.039 16.656 21.281 1 95.12 232 ARG B CA 1
ATOM 4824 C C . ARG B 1 232 ? -10.305 16.047 19.906 1 95.12 232 ARG B C 1
ATOM 4826 O O . ARG B 1 232 ? -10.852 16.703 19.016 1 95.12 232 ARG B O 1
ATOM 4833 N N . ILE B 1 233 ? -9.945 14.852 19.688 1 96.62 233 ILE B N 1
ATOM 4834 C CA . ILE B 1 233 ? -10.219 14.133 18.453 1 96.62 233 ILE B CA 1
ATOM 4835 C C . ILE B 1 233 ? -11.312 13.094 18.688 1 96.62 233 ILE B C 1
ATOM 4837 O O . ILE B 1 233 ? -11.172 12.211 19.531 1 96.62 233 ILE B O 1
ATOM 4841 N N . SER B 1 234 ? -12.352 13.188 17.953 1 95.38 234 SER B N 1
ATOM 4842 C CA . SER B 1 234 ? -13.516 12.328 18.141 1 95.38 234 SER B CA 1
ATOM 4843 C C . SER B 1 234 ? -13.305 10.961 17.484 1 95.38 234 SER B C 1
ATOM 4845 O O . SER B 1 234 ? -12.398 10.789 16.688 1 95.38 234 SER B O 1
ATOM 4847 N N . LYS B 1 235 ? -14.18 10.047 17.875 1 94.5 235 LYS B N 1
ATOM 4848 C CA . LYS B 1 235 ? -14.117 8.688 17.359 1 94.5 235 LYS B CA 1
ATOM 4849 C C . LYS B 1 235 ? -14.383 8.672 15.852 1 94.5 235 LYS B C 1
ATOM 4851 O O . LYS B 1 235 ? -13.773 7.883 15.117 1 94.5 235 LYS B O 1
ATOM 4856 N N . ASP B 1 236 ? -15.266 9.508 15.391 1 93.62 236 ASP B N 1
ATOM 4857 C CA . ASP B 1 236 ? -15.602 9.547 13.969 1 93.62 236 ASP B CA 1
ATOM 4858 C C . ASP B 1 236 ? -14.398 9.984 13.133 1 93.62 236 ASP B C 1
ATOM 4860 O O . ASP B 1 236 ? -14.125 9.406 12.086 1 93.62 236 ASP B O 1
ATOM 4864 N N . VAL B 1 237 ? -13.688 11.008 13.57 1 96.38 237 VAL B N 1
ATOM 4865 C CA . VAL B 1 237 ? -12.508 11.5 12.867 1 96.38 237 VAL B CA 1
ATOM 4866 C C . VAL B 1 237 ? -11.414 10.438 12.891 1 96.38 237 VAL B C 1
ATOM 4868 O O . VAL B 1 237 ? -10.773 10.18 11.867 1 96.38 237 VAL B O 1
ATOM 4871 N N . TRP B 1 238 ? -11.234 9.797 14.039 1 96.75 238 TRP B N 1
ATOM 4872 C CA . TRP B 1 238 ? -10.18 8.805 14.148 1 96.75 238 TRP B CA 1
ATOM 4873 C C . TRP B 1 238 ? -10.469 7.598 13.266 1 96.75 238 TRP B C 1
ATOM 4875 O O . TRP B 1 238 ? -9.562 7.023 12.664 1 96.75 238 TRP B O 1
ATOM 4885 N N . ARG B 1 239 ? -11.742 7.238 13.258 1 93.62 239 ARG B N 1
ATOM 4886 C CA . ARG B 1 239 ? -12.156 6.18 12.336 1 93.62 239 ARG B CA 1
ATOM 4887 C C . ARG B 1 239 ? -11.766 6.523 10.906 1 93.62 239 ARG B C 1
ATOM 4889 O O . ARG B 1 239 ? -11.25 5.672 10.172 1 93.62 239 ARG B O 1
ATOM 4896 N N . GLY B 1 240 ? -12.047 7.77 10.469 1 93.69 240 GLY B N 1
ATOM 4897 C CA . GLY B 1 240 ? -11.656 8.227 9.148 1 93.69 240 GLY B CA 1
ATOM 4898 C C . GLY B 1 240 ? -10.156 8.172 8.914 1 93.69 240 GLY B C 1
ATOM 4899 O O . GLY B 1 240 ? -9.703 7.797 7.832 1 93.69 240 GLY B O 1
ATOM 4900 N N . VAL B 1 241 ? -9.398 8.523 9.938 1 96.19 241 VAL B N 1
ATOM 4901 C CA . VAL B 1 241 ? -7.941 8.492 9.859 1 96.19 241 VAL B CA 1
ATOM 4902 C C . VAL B 1 241 ? -7.461 7.059 9.641 1 96.19 241 VAL B C 1
ATOM 4904 O O . VAL B 1 241 ? -6.668 6.801 8.734 1 96.19 241 VAL B O 1
ATOM 4907 N N . LEU B 1 242 ? -7.973 6.102 10.422 1 95.25 242 LEU B N 1
ATOM 4908 C CA . LEU B 1 242 ? -7.559 4.711 10.297 1 95.25 242 LEU B CA 1
ATOM 4909 C C . LEU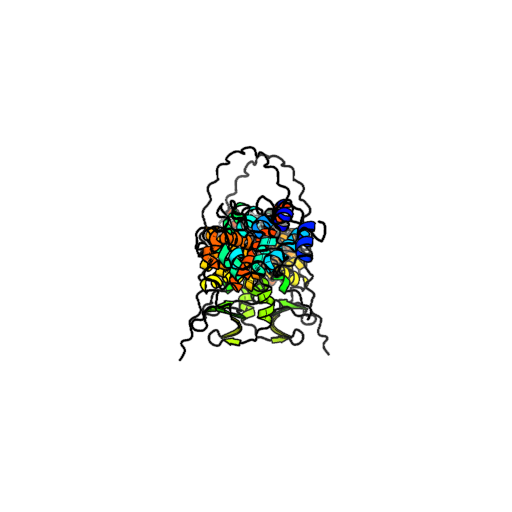 B 1 242 ? -7.961 4.141 8.945 1 95.25 242 LEU B C 1
ATOM 4911 O O . LEU B 1 242 ? -7.188 3.406 8.32 1 95.25 242 LEU B O 1
ATOM 4915 N N . GLN B 1 243 ? -9.141 4.492 8.57 1 93.25 243 GLN B N 1
ATOM 4916 C CA . GLN B 1 243 ? -9.594 4.031 7.258 1 93.25 243 GLN B CA 1
ATOM 4917 C C . GLN B 1 243 ? -8.641 4.492 6.156 1 93.25 243 GLN B C 1
ATOM 4919 O O . GLN B 1 243 ? -8.312 3.723 5.25 1 93.25 243 GLN B O 1
ATOM 4924 N N . PHE B 1 244 ? -8.266 5.68 6.18 1 93.81 244 PHE B N 1
ATOM 4925 C CA . PHE B 1 244 ? -7.324 6.188 5.184 1 93.81 244 PHE B CA 1
ATOM 4926 C C . PHE B 1 244 ? -5.996 5.441 5.266 1 93.81 244 PHE B C 1
ATOM 4928 O O . PHE B 1 244 ? -5.434 5.059 4.238 1 93.81 244 PHE B O 1
ATOM 4935 N N . LEU B 1 245 ? -5.492 5.266 6.438 1 95.62 245 LEU B N 1
ATOM 4936 C CA . LEU B 1 245 ? -4.195 4.621 6.605 1 95.62 245 LEU B CA 1
ATOM 4937 C C . LEU B 1 245 ? -4.215 3.205 6.043 1 95.62 245 LEU B C 1
ATOM 4939 O O . LEU B 1 245 ? -3.186 2.693 5.598 1 95.62 245 LEU B O 1
ATOM 4943 N N . TYR B 1 246 ? -5.371 2.58 5.98 1 94.62 246 TYR B N 1
ATOM 4944 C CA . TYR B 1 246 ? -5.461 1.182 5.57 1 94.62 246 TYR B CA 1
ATOM 4945 C C . TYR B 1 246 ? -5.906 1.064 4.121 1 94.62 246 TYR B C 1
ATOM 4947 O O . TYR B 1 246 ? -5.781 0 3.51 1 94.62 246 TYR B O 1
ATOM 4955 N N . THR B 1 247 ? -6.402 2.078 3.514 1 91.81 247 THR B N 1
ATOM 4956 C CA . THR B 1 247 ? -6.934 1.964 2.16 1 91.81 247 THR B CA 1
ATOM 4957 C C . THR B 1 247 ? -6.211 2.916 1.212 1 91.81 247 THR B C 1
ATOM 4959 O O . THR B 1 247 ? -6.215 2.711 -0.004 1 91.81 247 THR B O 1
ATOM 4962 N N . GLY B 1 248 ? -5.637 3.984 1.788 1 88.75 248 GLY B N 1
ATOM 4963 C CA . GLY B 1 248 ? -5.035 5.02 0.964 1 88.75 248 GLY B CA 1
ATOM 4964 C C . GLY B 1 248 ? -6.059 5.914 0.286 1 88.75 248 GLY B C 1
ATOM 4965 O O . GLY B 1 248 ? -5.707 6.762 -0.533 1 88.75 248 GLY B O 1
ATOM 4966 N N . VAL B 1 249 ? -7.32 5.648 0.553 1 86.38 249 VAL B N 1
ATOM 4967 C CA . VAL B 1 249 ? -8.391 6.406 -0.084 1 86.38 249 VAL B CA 1
ATOM 4968 C C . VAL B 1 249 ? -9.055 7.324 0.941 1 86.38 249 VAL B C 1
ATOM 4970 O O . VAL B 1 249 ? -9.297 6.918 2.08 1 86.38 249 VAL B O 1
ATOM 4973 N N . VAL B 1 250 ? -9.203 8.531 0.514 1 78.56 250 VAL B N 1
ATOM 4974 C CA . VAL B 1 250 ? -9.828 9.516 1.389 1 78.56 250 VAL B CA 1
ATOM 4975 C C . VAL B 1 250 ? -11.352 9.422 1.272 1 78.56 250 VAL B C 1
ATOM 4977 O O . VAL B 1 250 ? -11.922 9.727 0.222 1 78.56 250 VAL B O 1
ATOM 4980 N N . HIS B 1 251 ? -11.953 8.75 2.246 1 76.25 251 HIS B N 1
ATOM 4981 C CA . HIS B 1 251 ? -13.406 8.75 2.342 1 76.25 251 HIS B CA 1
ATOM 4982 C C . HIS B 1 251 ? -13.875 9.438 3.621 1 76.25 251 HIS B C 1
ATOM 4984 O O . HIS B 1 251 ? -13.719 8.898 4.715 1 76.25 251 HIS B O 1
ATOM 4990 N N . CYS B 1 252 ? -14.039 10.711 3.51 1 76.5 252 CYS B N 1
ATOM 4991 C CA . CYS B 1 252 ? -14.508 11.43 4.691 1 76.5 252 CYS B CA 1
ATOM 4992 C C . CYS B 1 252 ? -15.961 11.859 4.527 1 76.5 252 CYS B C 1
ATOM 4994 O O . CYS B 1 252 ? -16.266 12.703 3.678 1 76.5 252 CYS B O 1
ATOM 4996 N N . SE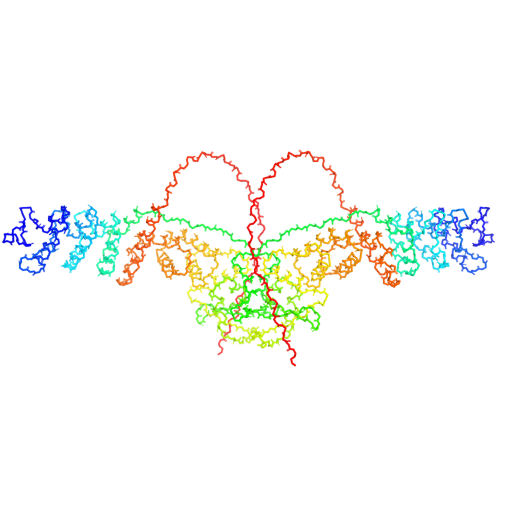R B 1 253 ? -16.828 11.18 5.262 1 80.75 253 SER B N 1
ATOM 4997 C CA . SER B 1 253 ? -18.25 11.5 5.195 1 80.75 253 SER B CA 1
ATOM 4998 C C . SER B 1 253 ? -18.547 12.844 5.852 1 80.75 253 SER B C 1
ATOM 5000 O O . SER B 1 253 ? -19.656 13.375 5.727 1 80.75 253 SER B O 1
ATOM 5002 N N . PHE B 1 254 ? -17.594 13.445 6.445 1 86.38 254 PHE B N 1
ATOM 5003 C CA . PHE B 1 254 ? -17.828 14.664 7.219 1 86.38 254 PHE B CA 1
ATOM 5004 C C . PHE B 1 254 ? -17.047 15.836 6.633 1 86.38 254 PHE B C 1
ATOM 5006 O O . PHE B 1 254 ? -16.688 16.766 7.355 1 86.38 254 PHE B O 1
ATOM 5013 N N . THR B 1 255 ? -16.781 15.812 5.336 1 89.38 255 THR B N 1
ATOM 5014 C CA . THR B 1 255 ? -15.953 16.828 4.703 1 89.38 255 THR B CA 1
ATOM 5015 C C . THR B 1 255 ? -16.625 18.203 4.773 1 89.38 255 THR B C 1
ATOM 5017 O O . THR B 1 255 ? -15.953 19.234 4.664 1 89.38 255 THR B O 1
ATOM 5020 N N . ASN B 1 256 ? -17.906 18.25 4.992 1 92.94 256 ASN B N 1
ATOM 5021 C CA . ASN B 1 256 ? -18.625 19.516 5.023 1 92.94 256 ASN B CA 1
ATOM 5022 C C . ASN B 1 256 ? -18.844 20 6.453 1 92.94 256 ASN B C 1
ATOM 5024 O O . ASN B 1 256 ? -19.469 21.031 6.668 1 92.94 256 ASN B O 1
ATOM 5028 N N . ASP B 1 257 ? -18.297 19.297 7.43 1 95.94 257 ASP B N 1
ATOM 5029 C CA . ASP B 1 257 ? -18.391 19.688 8.828 1 95.94 257 ASP B CA 1
ATOM 5030 C C . ASP B 1 257 ? -17.094 20.344 9.305 1 95.94 257 ASP B C 1
ATOM 5032 O O . ASP B 1 257 ? -16.094 19.656 9.539 1 95.94 257 ASP B O 1
ATOM 5036 N N . PRO B 1 258 ? -17.094 21.641 9.516 1 96.5 258 PRO B N 1
ATOM 5037 C CA . PRO B 1 258 ? -15.852 22.312 9.867 1 96.5 258 PRO B CA 1
ATOM 5038 C C . PRO B 1 258 ? -15.289 21.859 11.203 1 96.5 258 PRO B C 1
ATOM 5040 O O . PRO B 1 258 ? -14.062 21.828 11.383 1 96.5 258 PRO B O 1
ATOM 5043 N N . VAL B 1 259 ? -16.156 21.516 12.133 1 96.94 259 VAL B N 1
ATOM 5044 C CA . VAL B 1 259 ? -15.711 21.078 13.445 1 96.94 259 VAL B CA 1
ATOM 5045 C C . VAL B 1 259 ? -14.891 19.797 13.312 1 96.94 259 VAL B C 1
ATOM 5047 O O . VAL B 1 259 ? -13.789 19.688 13.867 1 96.94 259 VAL B O 1
ATOM 5050 N N . LEU B 1 260 ? -15.414 18.828 12.562 1 97 260 LEU B N 1
ATOM 5051 C CA . LEU B 1 260 ? -14.734 17.562 12.375 1 97 260 LEU B CA 1
ATOM 5052 C C . LEU B 1 260 ? -13.469 17.75 11.531 1 97 260 LEU B C 1
ATOM 5054 O O . LEU B 1 260 ? -12.469 17.047 11.742 1 97 260 LEU B O 1
ATOM 5058 N N . MET B 1 261 ? -13.516 18.672 10.602 1 97.19 261 MET B N 1
ATOM 5059 C CA . MET B 1 261 ? -12.336 18.922 9.773 1 97.19 261 MET B CA 1
ATOM 5060 C C . MET B 1 261 ? -11.227 19.562 10.586 1 97.19 261 MET B C 1
ATOM 5062 O O . MET B 1 261 ? -10.047 19.328 10.328 1 97.19 261 MET B O 1
ATOM 5066 N N . VAL B 1 262 ? -11.594 20.422 11.578 1 97.94 262 VAL B N 1
ATOM 5067 C CA . VAL B 1 262 ? -10.594 20.984 12.492 1 97.94 262 VAL B CA 1
ATOM 5068 C C . VAL B 1 262 ? -9.945 19.859 13.297 1 97.94 262 VAL B C 1
ATOM 5070 O O . VAL B 1 262 ? -8.734 19.859 13.516 1 97.94 262 VAL B O 1
ATOM 5073 N N . GLU B 1 263 ? -10.797 18.891 13.734 1 97.5 263 GLU B N 1
ATOM 5074 C CA . GLU B 1 263 ? -10.273 17.734 14.453 1 97.5 263 GLU B CA 1
ATOM 5075 C C . GLU B 1 263 ? -9.289 16.938 13.594 1 97.5 263 GLU B C 1
ATOM 5077 O O . GLU B 1 263 ? -8.258 16.469 14.086 1 97.5 263 GLU B O 1
ATOM 5082 N N . LEU B 1 264 ? -9.633 16.766 12.328 1 97.12 264 LEU B N 1
ATOM 5083 C CA . LEU B 1 264 ? -8.742 16.062 11.406 1 97.12 264 LEU B CA 1
ATOM 5084 C C . LEU B 1 264 ? -7.426 16.797 11.25 1 97.12 264 LEU B C 1
ATOM 5086 O O . LEU B 1 264 ? -6.355 16.188 11.266 1 97.12 264 LEU B O 1
ATOM 5090 N N . LEU B 1 265 ? -7.52 18.156 11.062 1 97 265 LEU B N 1
ATOM 5091 C CA . LEU B 1 265 ? -6.309 18.969 10.984 1 97 265 LEU B CA 1
ATOM 5092 C C . LEU B 1 265 ? -5.457 18.812 12.234 1 97 265 LEU B C 1
ATOM 5094 O O . LEU B 1 265 ? -4.234 18.688 12.156 1 97 265 LEU B O 1
ATOM 5098 N N . ARG B 1 266 ? -6.082 18.828 13.359 1 97 266 ARG B N 1
ATOM 5099 C CA . ARG B 1 266 ? -5.391 18.625 14.633 1 97 266 ARG B CA 1
ATOM 5100 C C . ARG B 1 266 ? -4.676 17.281 14.664 1 97 266 ARG B C 1
ATOM 5102 O O . ARG B 1 266 ? -3.516 17.203 15.07 1 97 266 ARG B O 1
ATOM 5109 N N . ALA B 1 267 ? -5.352 16.234 14.273 1 97.06 267 ALA B N 1
ATOM 5110 C CA . ALA B 1 267 ? -4.758 14.898 14.227 1 97.06 267 ALA B CA 1
ATOM 5111 C C . ALA B 1 267 ? -3.531 14.875 13.32 1 97.06 267 ALA B C 1
ATOM 5113 O O . ALA B 1 267 ? -2.494 14.312 13.672 1 97.06 267 ALA B O 1
ATOM 5114 N N . CYS B 1 268 ? -3.701 15.492 12.133 1 96.38 268 CYS B N 1
ATOM 5115 C CA . CYS B 1 268 ? -2.6 15.539 11.172 1 96.38 268 CYS B CA 1
ATOM 5116 C C . CYS B 1 268 ? -1.397 16.266 11.766 1 96.38 268 CYS B C 1
ATOM 5118 O O . CYS B 1 268 ? -0.257 15.836 11.586 1 96.38 268 CYS B O 1
ATOM 5120 N N . ALA B 1 269 ? -1.662 17.328 12.461 1 95.25 269 ALA B N 1
ATOM 5121 C CA . ALA B 1 269 ? -0.587 18.141 13.031 1 95.25 269 ALA B CA 1
ATOM 5122 C C . ALA B 1 269 ? 0.078 17.422 14.203 1 95.25 269 ALA B C 1
ATOM 5124 O O . ALA B 1 269 ? 1.306 17.422 14.312 1 95.25 269 ALA B O 1
ATOM 5125 N N . LEU B 1 270 ? -0.664 16.812 15.094 1 95.25 270 LEU B N 1
ATOM 5126 C CA . LEU B 1 270 ? -0.151 16.188 16.312 1 95.25 270 LEU B CA 1
ATOM 5127 C C . LEU B 1 270 ? 0.626 14.914 15.969 1 95.25 270 LEU B C 1
ATOM 5129 O O . LEU B 1 270 ? 1.675 14.648 16.562 1 95.25 270 LEU B O 1
ATOM 5133 N N . TYR B 1 271 ? 0.062 14.188 15.031 1 96.44 271 TYR B N 1
ATOM 5134 C CA . TYR B 1 271 ? 0.612 12.852 14.812 1 96.44 271 TYR B CA 1
ATOM 5135 C C . TYR B 1 271 ? 1.355 12.773 13.484 1 96.44 271 TYR B C 1
ATOM 5137 O O . TYR B 1 271 ? 1.805 11.703 13.078 1 96.44 271 TYR B O 1
ATOM 5145 N N . ARG B 1 272 ? 1.46 13.898 12.812 1 95.31 272 ARG B N 1
ATOM 5146 C CA . ARG B 1 272 ? 2.166 13.977 11.539 1 95.31 272 ARG B CA 1
ATOM 5147 C C . ARG B 1 272 ? 1.671 12.906 10.57 1 95.31 272 ARG B C 1
ATOM 5149 O O . ARG B 1 272 ? 2.463 12.117 10.047 1 95.31 272 ARG B O 1
ATOM 5156 N N . LEU B 1 273 ? 0.405 12.984 10.359 1 96.25 273 LEU B N 1
ATOM 5157 C CA . LEU B 1 273 ? -0.24 12.039 9.445 1 96.25 273 LEU B CA 1
ATOM 5158 C C . LEU B 1 273 ? 0.13 12.344 8 1 96.25 273 LEU B C 1
ATOM 5160 O O . LEU B 1 273 ? 0.753 13.367 7.715 1 96.25 273 LEU B O 1
ATOM 5164 N N . PRO B 1 274 ? -0.173 11.469 7.043 1 94.5 274 PRO B N 1
ATOM 5165 C CA . PRO B 1 274 ? 0.261 11.602 5.648 1 94.5 274 PRO B CA 1
ATOM 5166 C C . PRO B 1 274 ? -0.241 12.891 5 1 94.5 274 PRO B C 1
ATOM 5168 O O . PRO B 1 274 ? -1.345 13.352 5.301 1 94.5 274 PRO B O 1
ATOM 5171 N N . LYS B 1 275 ? 0.487 13.328 4.043 1 92.88 275 LYS B N 1
ATOM 5172 C CA . LYS B 1 275 ? 0.262 14.594 3.359 1 92.88 275 LYS B CA 1
ATOM 5173 C C . LYS B 1 275 ? -1.116 14.633 2.707 1 92.88 275 LYS B C 1
ATOM 5175 O O . LYS B 1 275 ? -1.812 15.648 2.77 1 92.88 275 LYS B O 1
ATOM 5180 N N . PRO B 1 276 ? -1.561 13.539 2.039 1 92 276 PRO B N 1
ATOM 5181 C CA . PRO B 1 276 ? -2.877 13.617 1.401 1 92 276 PRO B CA 1
ATOM 5182 C C . PRO B 1 276 ? -3.996 13.922 2.395 1 92 276 PRO B C 1
ATOM 5184 O O . PRO B 1 276 ? -4.965 14.609 2.047 1 92 276 PRO B O 1
ATOM 5187 N N . LEU B 1 277 ? -3.891 13.43 3.602 1 92.94 277 LEU B N 1
ATOM 5188 C CA . LEU B 1 277 ? -4.895 13.711 4.621 1 92.94 277 LEU B CA 1
ATOM 5189 C C . LEU B 1 277 ? -4.824 15.164 5.07 1 92.94 277 LEU B C 1
ATOM 5191 O O . LEU B 1 277 ? -5.855 15.812 5.262 1 92.94 277 LEU B O 1
ATOM 5195 N N . LEU B 1 278 ? -3.6 15.594 5.289 1 93.75 278 LEU B N 1
ATOM 5196 C CA . LEU B 1 278 ? -3.387 16.984 5.652 1 93.75 278 LEU B CA 1
ATOM 5197 C C . LEU B 1 278 ? -3.936 17.922 4.574 1 93.75 278 LEU B C 1
ATOM 5199 O O . LEU B 1 278 ? -4.609 18.906 4.887 1 93.75 278 LEU B O 1
ATOM 5203 N N . ASP B 1 279 ? -3.666 17.609 3.34 1 93.31 279 ASP B N 1
ATOM 5204 C CA . ASP B 1 279 ? -4.133 18.406 2.217 1 93.31 279 ASP B CA 1
ATOM 5205 C C . ASP B 1 279 ? -5.656 18.422 2.139 1 93.31 279 ASP B C 1
ATOM 5207 O O . ASP B 1 279 ? -6.266 19.438 1.807 1 93.31 279 ASP B O 1
ATOM 5211 N N . LEU B 1 280 ? -6.207 17.328 2.4 1 93.12 280 LEU B N 1
ATOM 5212 C CA . LEU B 1 280 ? -7.664 17.25 2.424 1 93.12 280 LEU B CA 1
ATOM 5213 C C . LEU B 1 280 ? -8.234 18.172 3.494 1 93.12 280 LEU B C 1
ATOM 5215 O O . LEU B 1 280 ? -9.172 18.922 3.232 1 93.12 280 LEU B O 1
ATOM 5219 N N . ALA B 1 281 ? -7.676 18.062 4.691 1 95.12 281 ALA B N 1
ATOM 5220 C CA . ALA B 1 281 ? -8.141 18.891 5.797 1 95.12 281 ALA B CA 1
ATOM 5221 C C . ALA B 1 281 ? -8.023 20.375 5.453 1 95.12 281 ALA B C 1
ATOM 5223 O O . ALA B 1 281 ? -8.969 21.141 5.652 1 95.12 281 ALA B O 1
ATOM 5224 N N . GLN B 1 282 ? -6.914 20.766 4.918 1 95.25 282 GLN B N 1
ATOM 5225 C CA . GLN B 1 282 ? -6.668 22.156 4.574 1 95.25 282 GLN B CA 1
ATOM 5226 C C . GLN B 1 282 ? -7.613 22.625 3.473 1 95.25 282 GLN B C 1
ATOM 5228 O O . GLN B 1 282 ? -8.141 23.734 3.533 1 95.25 282 GLN B O 1
ATOM 5233 N N . THR B 1 283 ? -7.816 21.781 2.438 1 94.31 283 THR B N 1
ATOM 5234 C CA . THR B 1 283 ? -8.688 22.125 1.32 1 94.31 283 THR B CA 1
ATOM 5235 C C . THR B 1 283 ? -10.125 22.312 1.795 1 94.31 283 THR B C 1
ATOM 5237 O O . THR B 1 283 ? -10.789 23.281 1.427 1 94.31 283 THR B O 1
ATOM 5240 N N . ALA B 1 284 ? -10.57 21.406 2.574 1 94.88 284 ALA B N 1
ATOM 5241 C CA . ALA B 1 284 ? -11.938 21.484 3.086 1 94.88 284 ALA B CA 1
ATOM 5242 C C . ALA B 1 284 ? -12.117 22.719 3.961 1 94.88 284 ALA B C 1
ATOM 5244 O O . ALA B 1 284 ? -13.094 23.469 3.803 1 94.88 284 ALA B O 1
ATOM 5245 N N . LEU B 1 285 ? -11.172 22.969 4.852 1 96.94 285 LEU B N 1
ATOM 5246 C CA . LEU B 1 285 ? -11.281 24.094 5.773 1 96.94 285 LEU B CA 1
ATOM 5247 C C . LEU B 1 285 ? -11.164 25.422 5.027 1 96.94 285 LEU B C 1
ATOM 5249 O O . LEU B 1 285 ? -11.797 26.406 5.402 1 96.94 285 LEU B O 1
ATOM 5253 N N . PHE B 1 286 ? -10.312 25.453 4.031 1 96.31 286 PHE B N 1
ATOM 5254 C CA . PHE B 1 286 ? -10.188 26.656 3.211 1 96.31 286 PHE B CA 1
ATOM 5255 C C . PHE B 1 286 ? -11.539 27.062 2.643 1 96.31 286 PHE B C 1
ATOM 5257 O O . PHE B 1 286 ? -11.859 28.25 2.592 1 96.31 286 PHE B O 1
ATOM 5264 N N . GLN B 1 287 ? -12.336 26.125 2.256 1 94.44 287 GLN B N 1
ATOM 5265 C CA . GLN B 1 287 ? -13.633 26.359 1.646 1 94.44 287 GLN B CA 1
ATOM 5266 C C . GLN B 1 287 ? -14.695 26.656 2.707 1 94.44 287 GLN B C 1
ATOM 5268 O O . GLN B 1 287 ? -15.602 27.453 2.482 1 94.44 287 GLN B O 1
ATOM 5273 N N . LEU B 1 288 ? -14.578 26.062 3.859 1 96.5 288 LEU B N 1
ATOM 5274 C CA . LEU B 1 288 ? -15.633 26.094 4.859 1 96.5 288 LEU B CA 1
ATOM 5275 C C . LEU B 1 288 ? -15.492 27.297 5.77 1 96.5 288 LEU B C 1
ATOM 5277 O O . LEU B 1 288 ? -16.484 27.891 6.184 1 96.5 288 LEU B O 1
ATOM 5281 N N . MET B 1 289 ? -14.359 27.766 6.07 1 96.62 289 MET B N 1
ATOM 5282 C CA . MET B 1 289 ? -14.078 28.734 7.117 1 96.62 289 MET B CA 1
ATOM 5283 C C . MET B 1 289 ? -14.828 30.047 6.867 1 96.62 289 MET B C 1
ATOM 5285 O O . MET B 1 289 ? -15.406 30.609 7.793 1 96.62 289 MET B O 1
ATOM 5289 N N . PRO B 1 290 ? -14.906 30.531 5.582 1 94.81 290 PRO B N 1
ATOM 5290 C CA . PRO B 1 290 ? -15.57 31.812 5.352 1 94.81 290 PRO B CA 1
ATOM 5291 C C . PRO B 1 290 ? -17.062 31.781 5.684 1 94.81 290 PRO B C 1
ATOM 5293 O O . PRO B 1 290 ? -17.656 32.812 5.996 1 94.81 290 PRO B O 1
ATOM 5296 N N . SER B 1 291 ? -17.688 30.594 5.668 1 95.5 291 SER B N 1
ATOM 5297 C CA . SER B 1 291 ? -19.125 30.469 5.824 1 95.5 291 SER B CA 1
ATOM 5298 C C . SER B 1 291 ? -19.5 30.109 7.254 1 95.5 291 SER B C 1
ATOM 5300 O O . SER B 1 291 ? -20.688 29.906 7.562 1 95.5 291 SER B O 1
ATOM 5302 N N . PHE B 1 292 ? -18.578 30.031 8.109 1 96 292 PHE B N 1
ATOM 5303 C CA . PHE B 1 292 ? -18.844 29.625 9.484 1 96 292 PHE B CA 1
ATOM 5304 C C . PHE B 1 292 ? -18.297 30.656 10.469 1 96 292 PHE B C 1
ATOM 5306 O O . PHE B 1 292 ? -17.547 31.562 10.086 1 96 292 PHE B O 1
ATOM 5313 N N . PRO B 1 293 ? -18.719 30.578 11.758 1 95.25 293 PRO B N 1
ATOM 5314 C CA . PRO B 1 293 ? -18.234 31.547 12.75 1 95.25 293 PRO B CA 1
ATOM 5315 C C . PRO B 1 293 ? -16.719 31.625 12.828 1 95.25 293 PRO B C 1
ATOM 5317 O O . PRO B 1 293 ? -16.031 30.609 12.68 1 95.25 293 PRO B O 1
ATOM 5320 N N . PRO B 1 294 ? -16.188 32.75 13.055 1 95.75 294 PRO B N 1
ATOM 5321 C CA . PRO B 1 294 ? -14.734 32.938 13.008 1 95.75 294 PRO B CA 1
ATOM 5322 C C . PRO B 1 294 ? -13.984 32.125 14.07 1 95.75 294 PRO B C 1
ATOM 5324 O O . PRO B 1 294 ? -12.758 32.062 14.023 1 95.75 294 PRO B O 1
ATOM 5327 N N . GLU B 1 295 ? -14.672 31.578 15 1 94.88 295 GLU B N 1
ATOM 5328 C CA . GLU B 1 295 ? -14.047 30.719 16 1 94.88 295 GLU B CA 1
ATOM 5329 C C . GLU B 1 295 ? -13.352 29.531 15.359 1 94.88 295 GLU B C 1
ATOM 5331 O O . GLU B 1 295 ? -12.352 2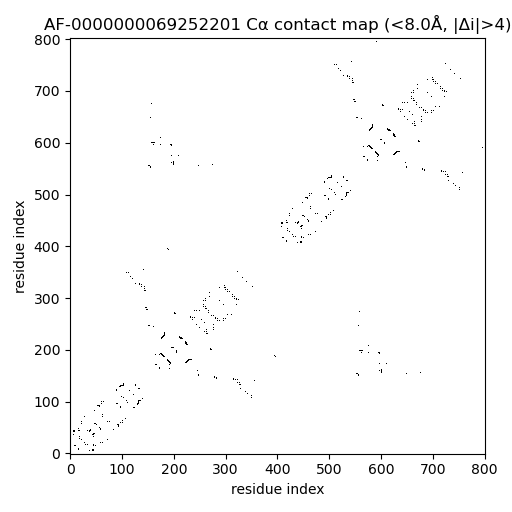9.031 15.875 1 94.88 295 GLU B O 1
ATOM 5336 N N . ILE B 1 296 ? -13.953 29.047 14.25 1 96.75 296 ILE B N 1
ATOM 5337 C CA . ILE B 1 296 ? -13.344 27.938 13.5 1 96.75 296 ILE B CA 1
ATOM 5338 C C . ILE B 1 296 ? -11.977 28.375 12.977 1 96.75 296 ILE B C 1
ATOM 5340 O O . ILE B 1 296 ? -11 27.625 13.086 1 96.75 296 ILE B O 1
ATOM 5344 N N . ALA B 1 297 ? -11.969 29.578 12.445 1 97 297 ALA B N 1
ATOM 5345 C CA . ALA B 1 297 ? -10.703 30.109 11.945 1 97 297 ALA B CA 1
ATOM 5346 C C . ALA B 1 297 ? -9.688 30.25 13.07 1 97 297 ALA B C 1
ATOM 5348 O O . ALA B 1 297 ? -8.492 30.031 12.859 1 97 297 ALA B O 1
ATOM 5349 N N . LEU B 1 298 ? -10.141 30.688 14.195 1 95.94 298 LEU B N 1
ATOM 5350 C CA . LEU B 1 298 ? -9.242 30.828 15.336 1 95.94 298 LEU B CA 1
ATOM 5351 C C . LEU B 1 298 ? -8.625 29.484 15.711 1 95.94 298 LEU B C 1
ATOM 5353 O O . LEU B 1 298 ? -7.43 29.406 16 1 95.94 298 LEU B O 1
ATOM 5357 N N . GLN B 1 299 ? -9.414 28.438 15.695 1 95.56 299 GLN B N 1
ATOM 5358 C CA . GLN B 1 299 ? -8.906 27.109 16.016 1 95.56 299 GLN B CA 1
ATOM 5359 C C . GLN B 1 299 ? -7.883 26.656 14.977 1 95.56 299 GLN B C 1
ATOM 5361 O O . GLN B 1 299 ? -6.816 26.141 15.336 1 95.56 299 GLN B O 1
ATOM 5366 N N . VAL B 1 300 ? -8.219 26.781 13.727 1 97.25 300 VAL B N 1
ATOM 5367 C CA . VAL B 1 300 ? -7.312 26.406 12.641 1 97.25 300 VAL B CA 1
ATOM 5368 C C . VAL B 1 300 ? -5.988 27.156 12.797 1 97.25 300 VAL B C 1
ATOM 5370 O O . VAL B 1 300 ? -4.914 26.562 12.688 1 97.25 300 VAL B O 1
ATOM 5373 N N . PHE B 1 301 ? -6.047 28.484 13.078 1 96 301 PHE B N 1
ATOM 5374 C CA . PHE B 1 301 ? -4.852 29.297 13.234 1 96 301 PHE B CA 1
ATOM 5375 C C . PHE B 1 301 ? -4.004 28.812 14.398 1 96 301 PHE B C 1
ATOM 5377 O O . PHE B 1 301 ? -2.777 28.734 14.297 1 96 301 PHE B O 1
ATOM 5384 N N . SER B 1 302 ? -4.633 28.5 15.5 1 93.5 302 SER B N 1
ATOM 5385 C CA . SER B 1 302 ? -3.924 28.031 16.688 1 93.5 302 SER B CA 1
ATOM 5386 C C . SER B 1 302 ? -3.184 26.734 16.406 1 93.5 302 SER B C 1
ATOM 5388 O O . SER B 1 302 ? -2.041 26.547 16.828 1 93.5 302 SER B O 1
ATOM 5390 N N . ILE B 1 303 ? -3.797 25.812 15.664 1 94.88 303 ILE B N 1
ATOM 5391 C CA . ILE B 1 303 ? -3.189 24.531 15.328 1 94.88 303 ILE B CA 1
ATOM 5392 C C . ILE B 1 303 ? -1.985 24.75 1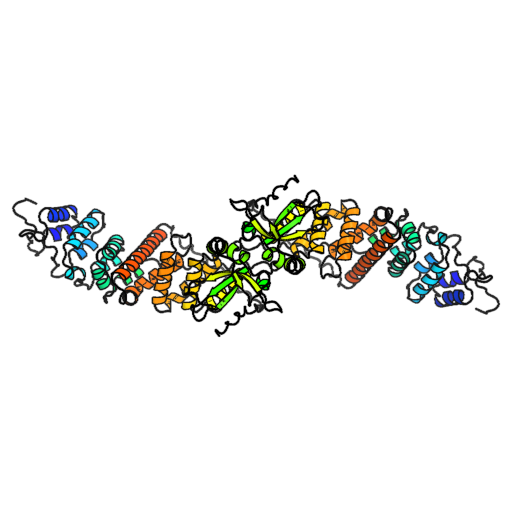4.422 1 94.88 303 ILE B C 1
ATOM 5394 O O . ILE B 1 303 ? -0.915 24.188 14.648 1 94.88 303 ILE B O 1
ATOM 5398 N N . THR B 1 304 ? -2.162 25.562 13.422 1 93.38 304 THR B N 1
ATOM 5399 C CA . THR B 1 304 ? -1.138 25.75 12.398 1 93.38 304 THR B CA 1
ATOM 5400 C C . THR B 1 304 ? 0.004 26.609 12.93 1 93.38 304 THR B C 1
ATOM 5402 O O . THR B 1 304 ? 1.145 26.484 12.477 1 93.38 304 THR B O 1
ATOM 5405 N N . ALA B 1 305 ? -0.276 27.5 13.867 1 87.25 305 ALA B N 1
ATOM 5406 C CA . ALA B 1 305 ? 0.763 28.344 14.461 1 87.25 305 ALA B CA 1
ATOM 5407 C C . ALA B 1 305 ? 1.685 27.516 15.359 1 87.25 305 ALA B C 1
ATOM 5409 O O . ALA B 1 305 ? 2.877 27.812 15.469 1 87.25 305 ALA B O 1
ATOM 5410 N N . GLY B 1 306 ? 1.182 26.484 16 1 78 306 GLY B N 1
ATOM 5411 C CA . GLY B 1 306 ? 1.958 25.625 16.875 1 78 306 GLY B CA 1
ATOM 5412 C C . GLY B 1 306 ? 2.758 24.578 16.125 1 78 306 GLY B C 1
ATOM 5413 O O . GLY B 1 306 ? 3.668 23.969 16.688 1 78 306 GLY B O 1
ATOM 5414 N N . SER B 1 307 ? 2.428 24.344 14.867 1 68 307 SER B N 1
ATOM 5415 C CA . SER B 1 307 ? 3.021 23.25 14.109 1 68 307 SER B CA 1
ATOM 5416 C C . SER B 1 307 ? 4.191 23.75 13.258 1 68 307 SER B C 1
ATOM 5418 O O . SER B 1 307 ? 4.824 22.953 12.555 1 68 307 SER B O 1
ATOM 5420 N N . GLY B 1 308 ? 4.438 24.953 13.125 1 56.94 308 GLY B N 1
ATOM 5421 C CA . GLY B 1 308 ? 5.426 25.547 12.234 1 56.94 308 GLY B CA 1
ATOM 5422 C C . GLY B 1 308 ? 6.793 24.891 12.344 1 56.94 308 GLY B C 1
ATOM 5423 O O . GLY B 1 308 ? 7.516 24.781 11.352 1 56.94 308 GLY B O 1
ATOM 5424 N N . GLY B 1 309 ? 7.148 24.469 13.461 1 53.5 309 GLY B N 1
ATOM 5425 C CA . GLY B 1 309 ? 8.492 23.922 13.578 1 53.5 309 GLY B CA 1
ATOM 5426 C C . GLY B 1 309 ? 8.609 22.5 13.07 1 53.5 309 GLY B C 1
ATOM 5427 O O . GLY B 1 309 ? 9.711 21.984 12.906 1 53.5 309 GLY B O 1
ATOM 5428 N N . GLN B 1 310 ? 7.535 21.953 12.734 1 60.44 310 GLN B N 1
ATOM 5429 C CA . GLN B 1 310 ? 7.598 20.5 12.602 1 60.44 310 GLN B CA 1
ATOM 5430 C C . GLN B 1 310 ? 7.578 20.094 11.141 1 60.44 310 GLN B C 1
ATOM 5432 O O . GLN B 1 310 ? 7.258 18.938 10.82 1 60.44 310 GLN B O 1
ATOM 5437 N N . ASP B 1 311 ? 8.008 20.922 10.195 1 73.81 311 ASP B N 1
ATOM 5438 C CA . ASP B 1 311 ? 8.133 20.562 8.781 1 73.81 311 ASP B CA 1
ATOM 5439 C C . ASP B 1 311 ? 6.77 20.25 8.18 1 73.81 311 ASP B C 1
ATOM 5441 O O . ASP B 1 311 ? 6.672 19.438 7.25 1 73.81 311 ASP B O 1
ATOM 5445 N N . LEU B 1 312 ? 5.68 20.625 8.812 1 87 312 LEU B N 1
ATOM 5446 C CA . LEU B 1 312 ? 4.355 20.438 8.234 1 87 312 LEU B CA 1
ATOM 5447 C C . LEU B 1 312 ? 3.986 21.609 7.328 1 87 312 LEU B C 1
ATOM 5449 O O . LEU B 1 312 ? 4.152 22.766 7.711 1 87 312 LEU B O 1
ATOM 5453 N N . ASP B 1 313 ? 3.588 21.344 6.156 1 89.5 313 ASP B N 1
ATOM 5454 C CA . ASP B 1 313 ? 3.154 22.391 5.227 1 89.5 313 ASP B CA 1
ATOM 5455 C C . ASP B 1 313 ? 1.709 22.797 5.5 1 89.5 313 ASP B C 1
ATOM 5457 O O . ASP B 1 313 ? 0.781 22.266 4.887 1 89.5 313 ASP B O 1
ATOM 5461 N N . VAL B 1 314 ? 1.56 23.734 6.391 1 92.94 314 VAL B N 1
ATOM 5462 C CA . VAL B 1 314 ? 0.226 24.188 6.758 1 92.94 314 VAL B CA 1
ATOM 5463 C C . VAL B 1 314 ? 0.071 25.672 6.387 1 92.94 314 VAL B C 1
ATOM 5465 O O . VAL B 1 314 ? -0.709 26.391 7.008 1 92.94 314 VAL B O 1
ATOM 5468 N N . ARG B 1 315 ? 0.767 26.172 5.457 1 89.56 315 ARG B N 1
ATOM 5469 C CA . ARG B 1 315 ? 0.806 27.578 5.098 1 89.56 315 ARG B CA 1
ATOM 5470 C C . ARG B 1 315 ? -0.557 28.062 4.609 1 89.56 315 ARG B C 1
ATOM 5472 O O . ARG B 1 315 ? -1.029 29.125 5.016 1 89.56 315 ARG B O 1
ATOM 5479 N N . SER B 1 316 ? -1.163 27.297 3.766 1 91.31 316 SER B N 1
ATOM 5480 C CA . SER B 1 316 ? -2.439 27.703 3.182 1 91.31 316 SER B CA 1
ATOM 5481 C C . SER B 1 316 ? -3.504 27.891 4.258 1 91.31 316 SER B C 1
ATOM 5483 O O . SER B 1 316 ? -4.215 28.891 4.262 1 91.31 316 SER B O 1
ATOM 5485 N N . ALA B 1 317 ? -3.576 26.906 5.129 1 93.88 317 ALA B N 1
ATOM 5486 C CA . ALA B 1 317 ? -4.57 26.984 6.195 1 93.88 317 ALA B CA 1
ATOM 5487 C C . ALA B 1 317 ? -4.238 28.109 7.172 1 93.88 317 ALA B C 1
ATOM 5489 O O . ALA B 1 317 ? -5.141 28.797 7.668 1 93.88 317 ALA B O 1
ATOM 5490 N N . ARG B 1 318 ? -2.99 28.297 7.434 1 94.12 318 ARG B N 1
ATOM 5491 C CA . ARG B 1 318 ? -2.551 29.344 8.344 1 94.12 318 ARG B CA 1
ATOM 5492 C C . ARG B 1 318 ? -2.877 30.734 7.789 1 94.12 318 ARG B C 1
ATOM 5494 O O . ARG B 1 318 ? -3.451 31.562 8.484 1 94.12 318 ARG B O 1
ATOM 5501 N N . GLU B 1 319 ? -2.553 30.938 6.594 1 93.94 319 GLU B N 1
ATOM 5502 C CA . GLU B 1 319 ? -2.801 32.219 5.953 1 93.94 319 GLU B CA 1
ATOM 5503 C C . GLU B 1 319 ? -4.297 32.469 5.789 1 93.94 319 GLU B C 1
ATOM 5505 O O . GLU B 1 319 ? -4.77 33.594 6.012 1 93.94 319 GLU B O 1
ATOM 5510 N N . ALA B 1 320 ? -4.98 31.484 5.367 1 95.56 320 ALA B N 1
ATOM 5511 C CA . ALA B 1 320 ? -6.422 31.625 5.195 1 95.56 320 ALA B CA 1
ATOM 5512 C C . ALA B 1 320 ? -7.102 31.969 6.52 1 95.56 320 ALA B C 1
ATOM 5514 O O . ALA B 1 320 ? -7.996 32.812 6.57 1 95.56 320 ALA B O 1
ATOM 5515 N N . SER B 1 321 ? -6.719 31.219 7.543 1 96.75 321 SER B N 1
ATOM 5516 C CA . SER B 1 321 ? -7.316 31.469 8.852 1 96.75 321 SER B CA 1
ATOM 5517 C C . SER B 1 321 ? -6.938 32.844 9.375 1 96.75 321 SER B C 1
ATOM 5519 O O . SER B 1 321 ? -7.773 33.562 9.93 1 96.75 321 SER B O 1
ATOM 5521 N N . ALA B 1 322 ? -5.715 33.281 9.18 1 95.25 322 ALA B N 1
ATOM 5522 C CA . ALA B 1 322 ? -5.277 34.625 9.57 1 95.25 322 ALA B CA 1
ATOM 5523 C C . ALA B 1 322 ? -6.082 35.688 8.852 1 95.25 322 ALA B C 1
ATOM 5525 O O . ALA B 1 322 ? -6.48 36.688 9.453 1 95.25 322 ALA B O 1
ATOM 5526 N N . TYR B 1 323 ? -6.305 35.5 7.609 1 94.44 323 TYR B N 1
ATOM 5527 C CA . TYR B 1 323 ? -7.055 36.469 6.789 1 94.44 323 TYR B CA 1
ATOM 5528 C C . TYR B 1 323 ? -8.461 36.656 7.332 1 94.44 323 TYR B C 1
ATOM 5530 O O . TYR B 1 323 ? -8.938 37.781 7.441 1 94.44 323 TYR B O 1
ATOM 5538 N N . ILE B 1 324 ? -9.094 35.625 7.664 1 95.56 324 ILE B N 1
ATOM 5539 C CA . ILE B 1 324 ? -10.445 35.688 8.203 1 95.56 324 ILE B CA 1
ATOM 5540 C C . ILE B 1 324 ? -10.422 36.312 9.586 1 95.56 324 ILE B C 1
ATOM 5542 O O . ILE B 1 324 ? -11.312 37.125 9.914 1 95.56 324 ILE B O 1
ATOM 5546 N N . LEU B 1 325 ? -9.406 36.031 10.367 1 95.25 325 LEU B N 1
ATOM 5547 C CA . LEU B 1 325 ? -9.305 36.562 11.719 1 95.25 325 LEU B CA 1
ATOM 5548 C C . LEU B 1 325 ? -9.07 38.062 11.688 1 95.25 325 LEU B C 1
ATOM 5550 O O . LEU B 1 325 ? -9.562 38.781 12.547 1 95.25 325 LEU B O 1
ATOM 5554 N N . LEU B 1 326 ? -8.336 38.5 10.711 1 93.88 326 LEU B N 1
ATOM 5555 C CA . LEU B 1 326 ? -8.133 39.938 10.562 1 93.88 326 LEU B CA 1
ATOM 5556 C C . LEU B 1 326 ? -9.461 40.656 10.352 1 93.88 326 LEU B C 1
ATOM 5558 O O . LEU B 1 326 ? -9.688 41.719 10.938 1 93.88 326 LEU B O 1
ATOM 5562 N N . ARG B 1 327 ? -10.281 40.094 9.641 1 92.81 327 ARG B N 1
ATOM 5563 C CA . ARG B 1 327 ? -11.562 40.719 9.289 1 92.81 327 ARG B CA 1
ATOM 5564 C C . ARG B 1 327 ? -12.555 40.594 10.445 1 92.81 327 ARG B C 1
ATOM 5566 O O . ARG B 1 327 ? -13.477 41.406 10.555 1 92.81 327 ARG B O 1
ATOM 5573 N N . SER B 1 328 ? -12.305 39.656 11.312 1 93.88 328 SER B N 1
ATOM 5574 C CA . SER B 1 328 ? -13.25 39.375 12.383 1 93.88 328 SER B CA 1
ATOM 5575 C C . SER B 1 328 ? -12.609 39.562 13.75 1 93.88 328 SER B C 1
ATOM 5577 O O . SER B 1 328 ? -13.078 39.031 14.75 1 93.88 328 SER B O 1
ATOM 5579 N N . ALA B 1 329 ? -11.531 40.281 13.875 1 93.06 329 ALA B N 1
ATOM 5580 C CA . ALA B 1 329 ? -10.695 40.406 15.062 1 93.06 329 ALA B CA 1
ATOM 5581 C C . ALA B 1 329 ? -11.523 40.875 16.266 1 93.06 329 ALA B C 1
ATOM 5583 O O . ALA B 1 329 ? -11.406 40.312 17.359 1 93.06 329 ALA B O 1
ATOM 5584 N N . PRO B 1 330 ? -12.43 41.875 16.094 1 93 330 PRO B N 1
ATOM 5585 C CA . PRO B 1 330 ? -13.188 42.344 17.25 1 93 330 PRO B CA 1
ATOM 5586 C C . PRO B 1 330 ? -14.062 41.25 17.859 1 93 330 PRO B C 1
ATOM 5588 O O . PRO B 1 330 ? -14.164 41.125 19.078 1 93 330 PRO B O 1
ATOM 5591 N N . MET B 1 331 ? -14.594 40.406 17.047 1 92.12 331 MET B N 1
ATOM 5592 C CA . MET B 1 331 ? -15.492 39.344 17.484 1 92.12 331 MET B CA 1
ATOM 5593 C C . MET B 1 331 ? -14.727 38.25 18.219 1 92.12 331 MET B C 1
ATOM 5595 O O . MET B 1 331 ? -15.227 37.688 19.188 1 92.12 331 MET B O 1
ATOM 5599 N N . VAL B 1 332 ? -13.562 37.969 17.812 1 93.19 332 VAL B N 1
ATOM 5600 C CA . VAL B 1 332 ? -12.812 36.812 18.281 1 93.19 332 VAL B CA 1
ATOM 5601 C C . VAL B 1 332 ? -11.961 37.188 19.484 1 93.19 332 VAL B C 1
ATOM 5603 O O . VAL B 1 332 ? -11.828 36.438 20.438 1 93.19 332 VAL B O 1
ATOM 5606 N N . LEU B 1 333 ? -11.414 38.438 19.531 1 92.88 333 LEU B N 1
ATOM 5607 C CA . LEU B 1 333 ? -10.422 38.812 20.531 1 92.88 333 LEU B CA 1
ATOM 5608 C C . LEU B 1 333 ? -11.094 39.469 21.734 1 92.88 333 LEU B C 1
ATOM 5610 O O . LEU B 1 333 ? -10.484 39.562 22.812 1 92.88 333 LEU B O 1
ATOM 5614 N N . GLN B 1 334 ? -12.336 39.906 21.531 1 91.5 334 GLN B N 1
ATOM 5615 C CA . GLN B 1 334 ? -13.039 40.656 22.594 1 91.5 334 GLN B CA 1
ATOM 5616 C C . GLN B 1 334 ? -13.156 39.812 23.859 1 91.5 334 GLN B C 1
ATOM 5618 O O . GLN B 1 334 ? -12.984 40.312 24.969 1 91.5 334 GLN B O 1
ATOM 5623 N N . ALA B 1 335 ? -13.391 38.531 23.672 1 89.31 335 ALA B N 1
ATOM 5624 C CA . ALA B 1 335 ? -13.664 37.656 24.812 1 89.31 335 ALA B CA 1
ATOM 5625 C C . ALA B 1 335 ? -12.359 37.156 25.438 1 89.31 335 ALA B C 1
ATOM 5627 O O . ALA B 1 335 ? -12.375 36.562 26.531 1 89.31 335 ALA B O 1
ATOM 5628 N N . LEU B 1 336 ? -11.242 37.438 24.891 1 92.56 336 LEU B N 1
ATOM 5629 C CA . LEU B 1 336 ? -9.961 36.938 25.359 1 92.56 336 LEU B CA 1
ATOM 5630 C C . LEU B 1 336 ? -9.297 37.906 26.328 1 92.56 336 LEU B C 1
ATOM 5632 O O . LEU B 1 336 ? -9.586 39.094 26.297 1 92.56 336 LEU B O 1
ATOM 5636 N N . GLU B 1 337 ? -8.453 37.344 27.203 1 94.5 337 GLU B N 1
ATOM 5637 C CA . GLU B 1 337 ? -7.586 38.188 28 1 94.5 337 GLU B CA 1
ATOM 5638 C C . GLU B 1 337 ? -6.586 38.938 27.125 1 94.5 337 GLU B C 1
ATOM 5640 O O . GLU B 1 337 ? -6.188 38.469 26.078 1 94.5 337 GLU B O 1
ATOM 5645 N N . ALA B 1 338 ? -6.203 40.094 27.578 1 93.81 338 ALA B N 1
ATOM 5646 C CA . ALA B 1 338 ? -5.336 40.969 26.781 1 93.81 338 ALA B CA 1
ATOM 5647 C C . ALA B 1 338 ? -4.047 40.25 26.391 1 93.81 338 ALA B C 1
ATOM 5649 O O . ALA B 1 338 ? -3.555 40.406 25.281 1 93.81 338 ALA B O 1
ATOM 5650 N N . SER B 1 339 ? -3.549 39.5 27.297 1 93.56 339 SER B N 1
ATOM 5651 C CA . SER B 1 339 ? -2.299 38.812 27.016 1 93.56 339 SER B CA 1
ATOM 5652 C C . SER B 1 339 ? -2.48 37.781 25.906 1 93.56 339 SER B C 1
ATOM 5654 O O . SER B 1 339 ? -1.644 37.656 25 1 93.56 339 SER B O 1
ATOM 5656 N N . ASP B 1 340 ? -3.525 37 26 1 93 340 ASP B N 1
ATOM 5657 C CA . ASP B 1 340 ? -3.822 36 24.984 1 93 340 ASP B CA 1
ATOM 5658 C C . ASP B 1 340 ? -4.105 36.625 23.625 1 93 340 ASP B C 1
ATOM 5660 O O . ASP B 1 340 ? -3.645 36.125 22.594 1 93 340 ASP B O 1
ATOM 5664 N N . ALA B 1 341 ? -4.895 37.656 23.703 1 93.5 341 ALA B N 1
ATOM 5665 C CA . ALA B 1 341 ? -5.219 38.375 22.469 1 93.5 341 ALA B CA 1
ATOM 5666 C C . ALA B 1 341 ? -3.957 38.906 21.797 1 93.5 341 ALA B C 1
ATOM 5668 O O . ALA B 1 341 ? -3.822 38.844 20.578 1 93.5 341 ALA B O 1
ATOM 5669 N N . ALA B 1 342 ? -3.066 39.406 22.641 1 92.94 342 ALA B N 1
ATOM 5670 C CA . ALA B 1 342 ? -1.82 39.969 22.125 1 92.94 342 ALA B CA 1
ATOM 5671 C C . ALA B 1 342 ? -0.987 38.875 21.438 1 92.94 342 ALA B C 1
ATOM 5673 O O . ALA B 1 342 ? -0.364 39.156 20.406 1 92.94 342 ALA B O 1
ATOM 5674 N N . GLN B 1 343 ? -0.974 37.75 22 1 92 343 GLN B N 1
ATOM 5675 C CA . GLN B 1 343 ? -0.204 36.656 21.422 1 92 343 GLN B CA 1
ATOM 5676 C C . GLN B 1 343 ? -0.768 36.25 20.062 1 92 343 GLN B C 1
ATOM 5678 O O . GLN B 1 343 ? -0.013 36 19.125 1 92 343 GLN B O 1
ATOM 5683 N N . ILE B 1 344 ? -2.025 36.094 20.016 1 92.44 344 ILE B N 1
ATOM 5684 C CA . ILE B 1 344 ? -2.695 35.719 18.766 1 92.44 344 ILE B CA 1
ATOM 5685 C C . ILE B 1 344 ? -2.449 36.781 17.719 1 92.44 344 ILE B C 1
ATOM 5687 O O . ILE B 1 344 ? -2.125 36.469 16.562 1 92.44 344 ILE B O 1
ATOM 5691 N N . LEU B 1 345 ? -2.613 38.031 18.141 1 93.56 345 LEU B N 1
ATOM 5692 C CA . LEU B 1 345 ? -2.422 39.156 17.234 1 93.56 345 LEU B CA 1
ATOM 5693 C C . LEU B 1 345 ? -0.998 39.188 16.688 1 93.56 345 LEU B C 1
ATOM 5695 O O . LEU B 1 345 ? -0.792 39.375 15.492 1 93.56 345 LEU B O 1
ATOM 5699 N N . ASP B 1 346 ? -0.099 39.062 17.562 1 93.75 346 ASP B N 1
ATOM 5700 C CA . ASP B 1 346 ? 1.3 39.062 17.156 1 93.75 346 ASP B CA 1
ATOM 5701 C C . ASP B 1 346 ? 1.557 37.938 16.125 1 93.75 346 ASP B C 1
ATOM 5703 O O . ASP B 1 346 ? 2.199 38.188 15.102 1 93.75 346 ASP B O 1
ATOM 5707 N N . SER B 1 347 ? 1.06 36.781 16.438 1 93.06 347 SER B N 1
ATOM 5708 C CA . SER B 1 347 ? 1.239 35.625 15.547 1 93.06 347 SER B CA 1
ATOM 5709 C C . SER B 1 347 ? 0.548 35.875 14.203 1 93.06 347 SER B C 1
ATOM 5711 O O . SER B 1 347 ? 1.071 35.469 13.156 1 93.06 347 SER B O 1
ATOM 5713 N N . MET B 1 348 ? -0.582 36.406 14.242 1 93 348 MET B N 1
ATOM 5714 C CA . MET B 1 348 ? -1.341 36.719 13.031 1 93 348 MET B CA 1
ATOM 5715 C C . MET B 1 348 ? -0.592 37.688 12.148 1 93 348 MET B C 1
ATOM 5717 O O . MET B 1 348 ? -0.47 37.5 10.938 1 93 348 MET B O 1
ATOM 5721 N N . ILE B 1 349 ? -0.145 38.781 12.758 1 92.88 349 ILE B N 1
ATOM 5722 C CA . ILE B 1 349 ? 0.557 39.812 12.023 1 92.88 349 ILE B CA 1
ATOM 5723 C C . ILE B 1 349 ? 1.829 39.25 11.398 1 92.88 349 ILE B C 1
ATOM 5725 O O . ILE B 1 349 ? 2.154 39.562 10.25 1 92.88 349 ILE B O 1
ATOM 5729 N N . GLN B 1 350 ? 2.486 38.469 12.156 1 92.12 350 GLN B N 1
ATOM 5730 C CA . GLN B 1 350 ? 3.678 37.812 11.625 1 92.12 350 GLN B CA 1
ATOM 5731 C C . GLN B 1 350 ? 3.342 36.969 10.398 1 92.12 350 GLN B C 1
ATOM 5733 O O . GLN B 1 350 ? 4.094 36.938 9.422 1 92.12 350 GLN B O 1
ATOM 5738 N N . THR B 1 351 ? 2.309 36.219 10.477 1 92.25 351 THR B N 1
ATOM 5739 C CA . THR B 1 351 ? 1.871 35.344 9.391 1 92.25 351 THR B CA 1
ATOM 5740 C C . THR B 1 351 ? 1.566 36.156 8.133 1 92.25 351 THR B C 1
ATOM 5742 O O . THR B 1 351 ? 1.992 35.781 7.035 1 92.25 351 THR B O 1
ATOM 5745 N N . VAL B 1 352 ? 0.874 37.219 8.32 1 91.06 352 VAL B N 1
ATOM 5746 C CA . VAL B 1 352 ? 0.466 38.062 7.199 1 91.06 352 VAL B CA 1
ATOM 5747 C C . VAL B 1 352 ? 1.684 38.781 6.617 1 91.06 352 VAL B C 1
ATOM 5749 O O . VAL B 1 352 ? 1.787 38.938 5.402 1 91.06 352 VAL B O 1
ATOM 5752 N N . GLU B 1 353 ? 2.533 39.25 7.527 1 92.19 353 GLU B N 1
ATOM 5753 C CA . GLU B 1 353 ? 3.768 39.875 7.074 1 92.19 353 GLU B CA 1
ATOM 5754 C C . GLU B 1 353 ? 4.562 38.938 6.164 1 92.19 353 GLU B C 1
ATOM 5756 O O . GLU B 1 353 ? 5.012 39.344 5.09 1 92.19 353 GLU B O 1
ATOM 5761 N N . LYS B 1 354 ? 4.691 37.719 6.562 1 89.19 354 LYS B N 1
ATOM 5762 C CA . LYS B 1 354 ? 5.422 36.75 5.777 1 89.19 354 LYS B CA 1
ATOM 5763 C C . LYS B 1 354 ? 4.73 36.469 4.441 1 89.19 354 LYS B C 1
ATOM 5765 O O . LYS B 1 354 ? 5.391 36.344 3.408 1 89.19 354 LYS B O 1
ATOM 5770 N N . ALA B 1 355 ? 3.473 36.344 4.508 1 86.31 355 ALA B N 1
ATOM 5771 C CA . ALA B 1 355 ? 2.701 36.094 3.291 1 86.31 355 ALA B CA 1
ATOM 5772 C C . ALA B 1 355 ? 2.861 37.25 2.305 1 86.31 355 ALA B C 1
ATOM 5774 O O . ALA B 1 355 ? 2.977 37.031 1.097 1 86.31 355 ALA B O 1
ATOM 5775 N N . PHE B 1 356 ? 2.852 38.438 2.854 1 87.25 356 PHE B N 1
ATOM 5776 C CA . PHE B 1 356 ? 2.967 39.656 2.035 1 87.25 356 PHE B CA 1
ATOM 5777 C C . PHE B 1 356 ? 4.328 39.719 1.349 1 87.25 356 PHE B C 1
ATOM 5779 O O . PHE B 1 356 ? 4.414 40 0.152 1 87.25 356 PHE B O 1
ATOM 5786 N N . PHE B 1 357 ? 5.383 39.438 1.997 1 84.69 357 PHE B N 1
ATOM 5787 C CA . PHE B 1 357 ? 6.719 39.562 1.423 1 84.69 357 PHE B CA 1
ATOM 5788 C C . PHE B 1 357 ? 7.027 38.344 0.551 1 84.69 357 PHE B C 1
ATOM 5790 O O . PHE B 1 357 ? 7.82 38.438 -0.389 1 84.69 357 PHE B O 1
ATOM 5797 N N . HIS B 1 358 ? 6.484 37.219 0.826 1 75.81 358 HIS B N 1
ATOM 5798 C CA . HIS B 1 358 ? 6.629 36.031 -0.047 1 75.81 358 HIS B CA 1
ATOM 5799 C C . HIS B 1 358 ? 5.965 36.281 -1.398 1 75.81 358 HIS B C 1
ATOM 5801 O O . HIS B 1 358 ? 6.5 35.906 -2.438 1 75.81 358 HIS B O 1
ATOM 5807 N N . ALA B 1 359 ? 4.777 36.719 -1.433 1 69 359 ALA B N 1
ATOM 5808 C CA . ALA B 1 359 ? 4.035 37.031 -2.652 1 69 359 ALA B CA 1
ATOM 5809 C C . ALA B 1 359 ? 4.766 38.094 -3.48 1 69 359 ALA B C 1
ATOM 5811 O O . ALA B 1 359 ? 4.738 38.062 -4.711 1 69 359 ALA B O 1
ATOM 5812 N N . SER B 1 360 ? 5.41 38.969 -2.795 1 64.06 360 SER B N 1
ATOM 5813 C CA . SER B 1 360 ? 6.105 40.062 -3.475 1 64.06 360 SER B CA 1
ATOM 5814 C C . SER B 1 360 ? 7.387 39.562 -4.141 1 64.06 360 SER B C 1
ATOM 5816 O O . SER B 1 360 ? 7.852 40.156 -5.121 1 64.06 360 SER B O 1
ATOM 5818 N N . THR B 1 361 ? 7.949 38.469 -3.73 1 59.59 361 THR B N 1
ATOM 5819 C CA . THR B 1 361 ? 9.172 37.906 -4.316 1 59.59 361 THR B CA 1
ATOM 5820 C C . THR B 1 361 ? 8.836 36.969 -5.461 1 59.59 361 THR B C 1
ATOM 5822 O O . THR B 1 361 ? 9.719 36.594 -6.242 1 59.59 361 THR B O 1
ATOM 5825 N N . GLN B 1 362 ? 7.664 36.406 -5.594 1 56.28 362 GLN B N 1
ATOM 5826 C CA . GLN B 1 362 ? 7.336 35.531 -6.723 1 56.28 362 GLN B CA 1
ATOM 5827 C C . GLN B 1 362 ? 7.031 36.344 -7.973 1 56.28 362 GLN B C 1
ATOM 5829 O O . GLN B 1 362 ? 6.324 37.375 -7.906 1 56.28 362 GLN B O 1
ATOM 5834 N N . PRO B 1 363 ? 7.82 36.375 -9.07 1 43.56 363 PRO B N 1
ATOM 5835 C CA . PRO B 1 363 ? 7.562 37.125 -10.297 1 43.56 363 PRO B CA 1
ATOM 5836 C C . PRO B 1 363 ? 6.109 37.031 -10.75 1 43.56 363 PRO B C 1
ATOM 5838 O O . PRO B 1 363 ? 5.488 35.969 -10.633 1 43.56 363 PRO B O 1
ATOM 5841 N N . GLN B 1 364 ? 5.363 38.125 -10.719 1 35.78 364 GLN B N 1
ATOM 5842 C CA . GLN B 1 364 ? 4.039 38.156 -11.336 1 35.78 364 GLN B CA 1
ATOM 5843 C C . GLN B 1 364 ? 4.039 37.469 -12.695 1 35.78 364 GLN B C 1
ATOM 5845 O O . GLN B 1 364 ? 4.703 37.938 -13.625 1 35.78 364 GLN B O 1
ATOM 5850 N N . ALA B 1 365 ? 3.869 36.344 -12.82 1 36.84 365 ALA B N 1
ATOM 5851 C CA . ALA B 1 365 ? 3.605 35.844 -14.164 1 36.84 365 ALA B CA 1
ATOM 5852 C C . ALA B 1 365 ? 2.648 36.75 -14.914 1 36.84 365 ALA B C 1
ATOM 5854 O O . ALA B 1 365 ? 1.59 37.125 -14.398 1 36.84 365 ALA B O 1
ATOM 5855 N N . ALA B 1 366 ? 3.1 37.531 -15.898 1 31.27 366 ALA B N 1
ATOM 5856 C CA . ALA B 1 366 ? 2.285 38.281 -16.844 1 31.27 366 ALA B CA 1
ATOM 5857 C C . ALA B 1 366 ? 1.015 37.5 -17.203 1 31.27 366 ALA B C 1
ATOM 5859 O O . ALA B 1 366 ? 1.046 36.281 -17.391 1 31.27 366 ALA B O 1
ATOM 5860 N N . PRO B 1 367 ? -0.193 38.031 -17 1 33.22 367 PRO B N 1
ATOM 5861 C CA . PRO B 1 367 ? -1.436 37.406 -17.438 1 33.22 367 PRO B CA 1
ATOM 5862 C C . PRO B 1 367 ? -1.36 36.875 -18.875 1 33.22 367 PRO B C 1
ATOM 5864 O O . PRO B 1 367 ? -1.101 37.656 -19.797 1 33.22 367 PRO B O 1
ATOM 5867 N N . GLY B 1 368 ? -0.642 35.781 -19.125 1 26.78 368 GLY B N 1
ATOM 5868 C CA . GLY B 1 368 ? -0.75 35.281 -20.484 1 26.78 368 GLY B CA 1
ATOM 5869 C C . GLY B 1 368 ? -2.164 35.344 -21.031 1 26.78 368 GLY B C 1
ATOM 5870 O O . GLY B 1 368 ? -3.127 35.125 -20.312 1 26.78 368 GLY B O 1
ATOM 5871 N N . VAL B 1 369 ? -2.383 36.156 -22.062 1 29.19 369 VAL B N 1
ATOM 5872 C CA . VAL B 1 369 ? -3.537 36.25 -22.953 1 29.19 369 VAL B CA 1
ATOM 5873 C C . VAL B 1 369 ? -3.955 34.844 -23.406 1 29.19 369 VAL B C 1
ATOM 5875 O O . VAL B 1 369 ? -3.24 34.188 -24.172 1 29.19 369 VAL B O 1
ATOM 5878 N N . GLY B 1 370 ? -4.242 34 -22.516 1 23.89 370 GLY B N 1
ATOM 5879 C CA . GLY B 1 370 ? -4.773 32.719 -22.906 1 23.89 370 GLY B CA 1
ATOM 5880 C C . GLY B 1 370 ? -5.953 32.812 -23.844 1 23.89 370 GLY B C 1
ATOM 5881 O O . GLY B 1 370 ? -6.91 33.531 -23.594 1 23.89 370 GLY B O 1
ATOM 5882 N N . LEU B 1 371 ? -5.617 32.688 -25.141 1 23.62 371 LEU B N 1
ATOM 5883 C CA . LEU B 1 371 ? -6.633 32.5 -26.172 1 23.62 371 LEU B CA 1
ATOM 5884 C C . LEU B 1 371 ? -7.668 31.469 -25.734 1 23.62 371 LEU B C 1
ATOM 5886 O O . LEU B 1 371 ? -7.344 30.516 -25.031 1 23.62 371 LEU B O 1
ATOM 5890 N N . PRO B 1 372 ? -8.953 31.75 -25.969 1 23.03 372 PRO B N 1
ATOM 5891 C CA . PRO B 1 372 ? -10.172 31.031 -25.594 1 23.03 372 PRO B CA 1
ATOM 5892 C C . PRO B 1 372 ? -10.18 29.594 -26.109 1 23.03 372 PRO B C 1
ATOM 5894 O O . PRO B 1 372 ? -10.133 29.359 -27.328 1 23.03 372 PRO B O 1
ATOM 5897 N N . THR B 1 373 ? -9.156 28.844 -25.781 1 20.42 373 THR B N 1
ATOM 5898 C CA . THR B 1 373 ? -9.234 27.531 -26.438 1 20.42 373 THR B CA 1
ATOM 5899 C C . THR B 1 373 ? -10.625 26.938 -26.266 1 20.42 373 THR B C 1
ATOM 5901 O O . THR B 1 373 ? -11.352 27.281 -25.328 1 20.42 373 THR B O 1
ATOM 5904 N N . ALA B 1 374 ? -10.969 26.125 -27.297 1 23.56 374 ALA B N 1
ATOM 5905 C CA . ALA B 1 374 ? -12.211 25.484 -27.719 1 23.56 374 ALA B CA 1
ATOM 5906 C C . ALA B 1 374 ? -12.781 24.609 -26.609 1 23.56 374 ALA B C 1
ATOM 5908 O O . ALA B 1 374 ? -12.039 24.062 -25.781 1 23.56 374 ALA B O 1
ATOM 5909 N N . HIS B 1 375 ? -14 24.734 -26.266 1 19.55 375 HIS B N 1
ATOM 5910 C CA . HIS B 1 375 ? -15.031 24.156 -25.406 1 19.55 375 HIS B CA 1
ATOM 5911 C C . HIS B 1 375 ? -15.078 22.641 -25.547 1 19.55 375 HIS B C 1
ATOM 5913 O O . HIS B 1 375 ? -15.594 22.125 -26.547 1 19.55 375 HIS B O 1
ATOM 5919 N N . SER B 1 376 ? -13.836 22 -25.469 1 20.34 376 SER B N 1
ATOM 5920 C CA . SER B 1 376 ? -14.109 20.594 -25.688 1 20.34 376 SER B CA 1
ATOM 5921 C C . SER B 1 376 ? -15.172 20.078 -24.719 1 20.34 376 SER B C 1
ATOM 5923 O O . SER B 1 376 ? -15.211 20.5 -23.562 1 20.34 376 SER B O 1
ATOM 5925 N N . SER B 1 377 ? -16.203 19.562 -25.297 1 20.31 377 SER B N 1
ATOM 5926 C CA . SER B 1 377 ? -17.438 18.984 -24.812 1 20.31 377 SER B CA 1
ATOM 5927 C C . SER B 1 377 ? -17.156 17.859 -23.812 1 20.31 377 SER B C 1
ATOM 5929 O O . SER B 1 377 ? -16.312 17 -24.047 1 20.31 377 SER B O 1
ATOM 5931 N N . PRO B 1 378 ? -17.484 18.141 -22.547 1 19.86 378 PRO B N 1
ATOM 5932 C CA . PRO B 1 378 ? -17.297 17.328 -21.344 1 19.86 378 PRO B CA 1
ATOM 5933 C C . PRO B 1 378 ? -17.875 15.93 -21.484 1 19.86 378 PRO B C 1
ATOM 5935 O O . PRO B 1 378 ? -19.062 15.766 -21.797 1 19.86 378 PRO B O 1
ATOM 5938 N N . ARG B 1 379 ? -17.078 15.039 -22.156 1 22.28 379 ARG B N 1
ATOM 5939 C CA . ARG B 1 379 ? -17.672 13.711 -22.266 1 22.28 379 ARG B CA 1
ATOM 5940 C C . ARG B 1 379 ? -18.172 13.219 -20.922 1 22.28 379 ARG B C 1
ATOM 5942 O O . ARG B 1 379 ? -17.609 13.547 -19.875 1 22.28 379 ARG B O 1
ATOM 5949 N N . PRO B 1 380 ? -19.312 12.586 -20.891 1 20.16 380 PRO B N 1
ATOM 5950 C CA . PRO B 1 380 ? -20.156 12.125 -19.781 1 20.16 380 PRO B CA 1
ATOM 5951 C C . PRO B 1 380 ? -19.469 11.055 -18.938 1 20.16 380 PRO B C 1
ATOM 5953 O O . PRO B 1 380 ? -18.766 10.195 -19.469 1 20.16 380 PRO B O 1
ATOM 5956 N N . HIS B 1 381 ? -18.891 11.484 -17.75 1 19.62 381 HIS B N 1
ATOM 5957 C CA . HIS B 1 381 ? -18.234 10.75 -16.688 1 19.62 381 HIS B CA 1
ATOM 5958 C C . HIS B 1 381 ? -19.062 9.555 -16.234 1 19.62 381 HIS B C 1
ATOM 5960 O O . HIS B 1 381 ? -20.219 9.703 -15.859 1 19.62 381 HIS B O 1
ATOM 5966 N N . GLY B 1 382 ? -18.891 8.477 -16.969 1 17.75 382 GLY B N 1
ATOM 5967 C CA . GLY B 1 382 ? -19.578 7.262 -16.578 1 17.75 382 GLY B CA 1
ATOM 5968 C C . GLY B 1 382 ? -19.391 6.902 -15.117 1 17.75 382 GLY B C 1
ATOM 5969 O O . GLY B 1 382 ? -18.453 7.391 -14.469 1 17.75 382 GLY B O 1
ATOM 5970 N N . ALA B 1 383 ? -20.359 6.129 -14.484 1 18.08 383 ALA B N 1
ATOM 5971 C CA . ALA B 1 383 ? -20.922 5.707 -13.203 1 18.08 383 ALA B CA 1
ATOM 5972 C C . ALA B 1 383 ? -20 4.723 -12.492 1 18.08 383 ALA B C 1
ATOM 5974 O O . ALA B 1 383 ? -19.766 3.611 -12.977 1 18.08 383 ALA B O 1
ATOM 5975 N N . ALA B 1 384 ? -18.766 5.125 -12.18 1 20.58 384 ALA B N 1
ATOM 5976 C CA . ALA B 1 384 ? -18 4.059 -11.547 1 20.58 384 ALA B CA 1
ATOM 5977 C C . ALA B 1 384 ? -18.734 3.49 -10.344 1 20.58 384 ALA B C 1
ATOM 5979 O O . ALA B 1 384 ? -19.391 4.227 -9.602 1 20.58 384 ALA B O 1
ATOM 5980 N N . PRO B 1 385 ? -18.797 2.17 -10.227 1 19.25 385 PRO B N 1
ATOM 5981 C CA . PRO B 1 385 ? -19.516 1.354 -9.258 1 19.25 385 PRO B CA 1
ATOM 5982 C C . PRO B 1 385 ? -19 1.525 -7.828 1 19.25 385 PRO B C 1
ATOM 5984 O O . PRO B 1 385 ? -17.844 1.891 -7.633 1 19.25 385 PRO B O 1
ATOM 5987 N N . SER B 1 386 ? -19.844 1.778 -6.832 1 18.89 386 SER B N 1
ATOM 5988 C CA . SER B 1 386 ? -19.938 2.076 -5.406 1 18.89 386 SER B CA 1
ATOM 5989 C C . SER B 1 386 ? -19.297 0.975 -4.57 1 18.89 386 SER B C 1
ATOM 5991 O O . SER B 1 386 ? -19.828 -0.126 -4.461 1 18.89 386 SER B O 1
ATOM 5993 N N . GLY B 1 387 ? -18.016 0.646 -4.688 1 19.67 387 GLY B N 1
ATOM 5994 C CA . GLY B 1 387 ? -17.547 -0.415 -3.816 1 19.67 387 GLY B CA 1
ATOM 5995 C C . GLY B 1 387 ? -17.672 -0.082 -2.342 1 19.67 387 GLY B C 1
ATOM 5996 O O . GLY B 1 387 ? -17.188 0.964 -1.894 1 19.67 387 GLY B O 1
ATOM 5997 N N . GLN B 1 388 ? -18.625 -0.56 -1.552 1 20.77 388 GLN B N 1
ATOM 5998 C CA . GLN B 1 388 ? -19.031 -0.43 -0.158 1 20.77 388 GLN B CA 1
ATOM 5999 C C . GLN B 1 388 ? -17.906 -0.836 0.789 1 20.77 388 GLN B C 1
ATOM 6001 O O . GLN B 1 388 ? -17.391 -1.948 0.698 1 20.77 388 GLN B O 1
ATOM 6006 N N . VAL B 1 389 ? -17.141 0.052 1.262 1 24.86 389 VAL B N 1
ATOM 6007 C CA . VAL B 1 389 ? -16.109 -0.154 2.275 1 24.86 389 VAL B CA 1
ATOM 6008 C C . VAL B 1 389 ? -16.734 -0.693 3.555 1 24.86 389 VAL B C 1
ATOM 6010 O O . VAL B 1 389 ? -17.734 -0.152 4.035 1 24.86 389 VAL B O 1
ATOM 6013 N N . PRO B 1 390 ? -16.359 -1.865 4.121 1 23.97 390 PRO B N 1
ATOM 6014 C CA . PRO B 1 390 ? -16.984 -2.424 5.32 1 23.97 390 PRO B CA 1
ATOM 6015 C C . PRO B 1 390 ? -16.797 -1.542 6.551 1 23.97 390 PRO B C 1
ATOM 6017 O O . PRO B 1 390 ? -15.82 -0.782 6.625 1 23.97 390 PRO B O 1
ATOM 6020 N N . TYR B 1 391 ? -17.766 -1.274 7.348 1 25.8 391 TYR B N 1
ATOM 6021 C CA . TYR B 1 391 ? -17.953 -0.51 8.57 1 25.8 391 TYR B CA 1
ATOM 6022 C C . TYR B 1 391 ? -17.047 -1.023 9.68 1 25.8 391 TYR B C 1
ATOM 6024 O O . TYR B 1 391 ? -17 -2.227 9.953 1 25.8 391 TYR B O 1
ATOM 6032 N N . VAL B 1 392 ? -16 -0.294 10.016 1 29.38 392 VAL B N 1
ATOM 6033 C CA . VAL B 1 392 ? -15.141 -0.578 11.156 1 29.38 392 VAL B CA 1
ATOM 6034 C C . VAL B 1 392 ? -15.945 -0.462 12.453 1 29.38 392 VAL B C 1
ATOM 6036 O O . VAL B 1 392 ? -16.391 0.628 12.82 1 29.38 392 VAL B O 1
ATOM 6039 N N . ALA B 1 393 ? -16.609 -1.518 13.07 1 27.89 393 ALA B N 1
ATOM 6040 C CA . ALA B 1 393 ? -17.469 -1.521 14.258 1 27.89 393 ALA B CA 1
ATOM 6041 C C . ALA B 1 393 ? -16.656 -1.216 15.508 1 27.89 393 ALA B C 1
ATOM 6043 O O . ALA B 1 393 ? -15.523 -1.688 15.656 1 27.89 393 ALA B O 1
ATOM 6044 N N . PRO B 1 394 ? -17.094 -0.285 16.359 1 30.98 394 PRO B N 1
ATOM 6045 C CA . PRO B 1 394 ? -16.484 0.018 17.656 1 30.98 394 PRO B CA 1
ATOM 6046 C C . PRO B 1 394 ? -16.594 -1.144 18.656 1 30.98 394 PRO B C 1
ATOM 6048 O O . PRO B 1 394 ? -17.516 -1.955 18.562 1 30.98 394 PRO B O 1
ATOM 6051 N N . GLY B 1 395 ? -15.594 -1.692 19.172 1 26.38 395 GLY B N 1
ATOM 6052 C CA . GLY B 1 395 ? -15.641 -2.715 20.203 1 26.38 395 GLY B CA 1
ATOM 6053 C C . GLY B 1 395 ? -16.5 -2.32 21.391 1 26.38 395 GLY B C 1
ATOM 6054 O O . GLY B 1 395 ? -16.766 -1.138 21.594 1 26.38 395 GLY B O 1
ATOM 6055 N N . GLN B 1 396 ? -17.328 -3.23 22 1 23.7 396 GLN B N 1
ATOM 6056 C CA . GLN B 1 396 ? -18.297 -3.189 23.094 1 23.7 396 GLN B CA 1
ATOM 6057 C C . GLN B 1 396 ? -17.672 -2.596 24.359 1 23.7 396 GLN B C 1
ATOM 6059 O O . GLN B 1 396 ? -16.484 -2.807 24.625 1 23.7 396 GLN B O 1
ATOM 6064 N N . ALA B 1 397 ? -18.344 -1.641 25 1 22.94 397 ALA B N 1
ATOM 6065 C CA . ALA B 1 397 ? -18.156 -0.966 26.281 1 22.94 397 ALA B CA 1
ATOM 6066 C C . ALA B 1 397 ? -18.062 -1.975 27.422 1 22.94 397 ALA B C 1
ATOM 6068 O O . ALA B 1 397 ? -18.938 -2.83 27.578 1 22.94 397 ALA B O 1
ATOM 6069 N N . ALA B 1 398 ? -16.875 -2.367 27.969 1 23 398 ALA B N 1
ATOM 6070 C CA . ALA B 1 398 ? -16.828 -3.08 29.234 1 23 398 ALA B CA 1
ATOM 6071 C C . ALA B 1 398 ? -17.5 -2.268 30.344 1 23 398 ALA B C 1
ATOM 6073 O O . ALA B 1 398 ? -17.109 -1.125 30.609 1 23 398 ALA B O 1
ATOM 6074 N N . ALA B 1 399 ? -18.844 -2.449 30.672 1 21.17 399 ALA B N 1
ATOM 6075 C CA . ALA B 1 399 ? -19.531 -1.986 31.875 1 21.17 399 ALA B CA 1
ATOM 6076 C C . ALA B 1 399 ? -18.719 -2.287 33.125 1 21.17 399 ALA B C 1
ATOM 6078 O O . ALA B 1 399 ? -18.125 -3.357 33.25 1 21.17 399 ALA B O 1
ATOM 6079 N N . GLY B 1 400 ? -18.219 -1.288 33.844 1 20.8 400 GLY B N 1
ATOM 6080 C CA . GLY B 1 400 ? -17.875 -1.279 35.25 1 20.8 400 GLY B CA 1
ATOM 6081 C C . GLY B 1 400 ? -18.906 -1.98 36.125 1 20.8 400 GLY B C 1
ATOM 6082 O O . GLY B 1 400 ? -20.094 -1.665 36.062 1 20.8 400 GLY B O 1
ATOM 6083 N N . TYR B 1 401 ? -18.75 -3.297 36.469 1 20.61 401 TYR B N 1
ATOM 6084 C CA . TYR B 1 401 ? -19.141 -3.582 37.844 1 20.61 401 TYR B CA 1
ATOM 6085 C C . TYR B 1 401 ? -18.25 -2.832 38.844 1 20.61 401 TYR B C 1
ATOM 6087 O O . TYR B 1 401 ? -17.062 -2.607 38.562 1 20.61 401 TYR B O 1
#

Nearest PDB structures (foldseek):
  6pw5-assembly1_C  TM=3.666E-01  e=3.011E+00  Chlamydomonas reinhardtii
  8fo2-assembly1_E  TM=2.225E-01  e=2.730E+00  Homo sapiens
  6pw5-assembly1_C  TM=6.149E-01  e=4.047E+00  Chlamydomonas reinhardtii

Foldseek 3Di:
DPLPDAFQCDADPQRHGPLQVCLQVQVLVSNVVLCVSAPPPDPRHHDLADARPQFRDGSLLSLLPHPPNDPSSVVSNVRSVVRYDLVLQQDATPVRDHSLLSNLLVLVLSVLLVCLQPPLVSNLVNCLDPVNSLQNNLVPFDAFDAFDADQWDWDDPVQQQLVLQDQDPVRARPPFAEWEWEADPVDTFIGTDHLCLQCVFFVQSVPVQVPADWDQDPVNRDIHGYHYDDNLQHPLLVVQLVNCSRIVGRDRPCLQPLSNLLSQCLCCQVGVGHPNSNSSSQNSCLVRCVVDPLVSLVSLLVSVLVRVVPPDPNLRSNLSSLSSCSNVVSVPLVPDDSNVSSVSSSSSSVSRVVSRVVVVPPPPPDPPPPDPPDPPDPPDDDDDPPPDSDDSDTDDDDDDD/DPLPPAFLDDADPQRHGPLLVCLQVQVLVVNVVLCVSAPPPDPRHHDQADARPQFRDGSLLSLLVHPPNDPSSVVSNVRSVVRYDLVSQQDATPVRDHSLLSNLLVLVLSVLLVCLQPPLVSNLVNCLDPVNSLQNNLVPFDAFDAFDADQWDWDDPVQQQLVLQDQDPVRARPPFAEWEWEADPVDTFIGTDHLCLQCVFFVQSVPPQVPADWDQDPVNRDIHGYHYDDNLQHPLLVVQLVNCSRIVGRDRPCLQPLSNLLSQCLCCQVGVGHPNSNSSSRNSCLVRCVVDPLVSLVSLLVSVLVRVVPPDPNLRSNLSSLSSCSNVVSVNLVVDDSNVSSVSSSSSSVSRVVSRVVVVPPPPPDPPPPDPPDPPDDPDPDDPDDPDSDDSDTDDDPDDD

Secondary structure (DSSP, 8-state):
--TTT--TT-B-TTS-BHHHHHHHTT-HHHHHHHHHHS-TTSTT---TT---TTT---HHHHHHH-SS--HHHHHHHHHHHHHS-HHHHT---TTS--HHHHHHHTT-HHHHHHHHHH-HHHHHHHHTSTT-HHHHHHHTSPPPPPPP--PPPPPPTT--GGGGGS--TTS--TT--EEEEES-GGGPEEEEE-HHHHHTT-HHHHHHHHHSPEEEETTTTEEEEEEE--TTS-HHHHHHHHHHHHHS----TTTT-HHHHHHHHHHHHHHT--HHHHHHHHHHHHHHGGGS-HHHHHHHHHHHHHSGGGT---HHHHHHHHHHHHHTHHHHHTTS-HHHHHHHHHHHHHHHHHHHHHHHHS------------------------------PPPP-----/--TTT--TT-B-TTS-BHHHHHHHTT-HHHHHHHHHHS-TTSTT---TT---TTT---HHHHHHT-SS--HHHHHHHHHHHHHS-HHHHT-B-TTS-BHHHHHHHTT-HHHHHHHHHH-HHHHHHHHTSTT-HHHHHHHTSPPPPPPP--PPPPPPTT--GGGGGSB-TTS-BTT--EEEEES-GGGPEEEEE-HHHHHTT-HHHHHHHHHSPEEEETTTTEEEEEEE--TTS-HHHHHHHHHHHHHS----TTTT-HHHHHHHHHHHHHHT--HHHHHHHHHHHHHHGGGS-HHHHHHHHHHHHHSGGGT---HHHHHHHHHHHHHTHHHHHTTS-HHHHHHHHHHHHHHHHHHHHHHHHS------------------------------PPPP-----

Sequence (802 aa):
MKMGACDGAVRDASGHSVLWHAIAFGHVGLASLVLDEFPAGSQVGADPTEVHPRKGDTLLHLLCQCRPFTAETAELFKRVSSVMPRLLFVKHNAAGHSFLAMAALSLNFWVLKFVSVNYPEETKAIVCSPEAPLRSLAGNIPEPCPPSFVPPDPIPEHFAVASLLAQDESGRVRFADVAFDVGPDDSTCRFLAHRVVVGAQSPVFLEELDRLPVHELKQERISCRIFRVDQRISKDVWRGVLQFLYTGVVHCSFTNDPVLMVELLRACALYRLPKPLLDLAQTALFQLMPSFPPEIALQVFSITAGSGGQDLDVRSAREASAYILLRSAPMVLQALEASDAAQILDSMIQTVEKAFFHASTQPQAAPGVGLPTAHSSPRPHGAAPSGQVPYVAPGQAAAGYMKMGACDGAVRDASGHSVLWHAIAFGHVGLASLVLDEFPAGSQVGADPTEVHPRKGDTLLHLLCQCRPFTAETAELFKRVSSVMPRLLFVKHNAAGHSFLAMAALSLNFWVLKFVSVNYPEETKAIVCSPEAPLRSLAGNIPEPCPPSFVPPDPIPEHFAVASLLAQDESGRVRFADVAFDVGPDDSTCRFLAHRVVVGAQSPVFLEELDRLPVHELKQERISCRIFRVDQRISKDVWRGVLQFLYTGVVHCSFTNDPVLMVELLRACALYRLPKPLLDLAQTALFQLMPSFPPEIALQVFSITAGSGGQDLDVRSAREASAYILLRSAPMVLQALEASDAAQILDSMIQTVEKAFFHASTQPQAAPGVGLPTAHSSPRPHGAAPSGQVPYVAPGQAAAGY

InterPro domains:
  IPR000210 BTB/POZ domain [PF00651] (174-274)
  IPR000210 BTB/POZ domain [PS50097] (176-254)
  IPR011333 SKP1/BTB/POZ domain superfamily [G3DSA:3.30.710.10] (169-312)
  IPR011333 SKP1/BTB/POZ domain superfamily [SSF54695] (174-275)

=== Feature glossary ===
Reading guide. The protein is described through the following features:

Foldseek 3Di. A 3Di character summarizes, for each residue, the relative orientation of the Cα frame of its nearest spatial neighbor. Because it encodes fold topology rather than chemistry, 3Di alignments detect remote structural similarity that sequence alignment misses.

Contact-map, Ramachandran, and PAE plots. Plot images: a contact map (which residues are close in 3D, as an N×N binary image), a Ramachandran scatter (backbone torsion angles, revealing secondary-structure composition at a glance), and — for AlphaFold structures — a PAE heatmap (pairwise prediction confidence).

Radius of gyration, Cα contacts, bounding box. Radius of gyration (Rg) is the root-mean-square distance of Cα atoms from their centroid — a single number for overall size and compactness. A globular domain of N residues has Rg ≈ 2.2·N^0.38 Å; an extended or disordered chain has a much larger Rg. The Cα contact count is the number of residue pairs whose Cα atoms are within 8 Å and are more than four positions apart in sequence — a standard proxy for tertiary packing density. The bounding box is the smallest axis-aligned box enclosing all Cα atoms.

Secondary structure (8-state, DSSP). Eight-state secondary structure (DSSP): H is the canonical α-helix, G the tighter 3₁₀-helix, I the wider π-helix; E/B are β-structure, T and S are turns and bends, and '-' is everything else. DSSP derives these from the pattern of main-chain N–H···O=C hydrogen bonds, not from the sequence.

B-factor. B-factor (Debye–Waller factor) reflects atomic displacement in the crystal lattice. It is an experimental observable (units Å²), not a prediction; low values mean the atom is pinned down, high values mean it moves or is heterogeneous across the crystal.

pLDDT. pLDDT is the predicted lDDT-Cα score: AlphaFold's confidence that the local environment of each residue (all inter-atomic distances within 15 Å) is correctly placed. It is a per-residue number between 0 and 100, with higher meaning more reliable.

Nearest PDB structures. Nearest PDB neighbors are the top structural matches found by Foldseek when searching this structure against the entire Protein Data Bank. Each hit reports a TM-score (0 to 1; >0.5 almost always implies the same fold) and an E-value. These are *structural* homologs — they may share no detectable sequence similarity.

Solvent-accessible surface area. Accessible surface area quantifies burial. A residue with SASA near zero is packed into the hydrophobic core; one with SASA >100 Å² sits on the surface. Computed here via the Shrake–Rupley numerical algorithm with a 1.4 Å probe.

Rendered structure images. Structure images are PyMOL renders from six orthogonal camera directions. Cartoon representation draws helices as coils and strands as arrows; sticks shows the backbone as bonds; surface shows the solvent-excluded envelope. Rainbow coloring maps sequence position to hue (blue→red, N→C); chain coloring assigns a distinct color per polypeptide.

Backbone torsions (φ/ψ). φ (phi) and ψ (psi) are the two rotatable backbone dihedrals per residue: φ is the C(i-1)–N–Cα–C torsion, ψ is the N–Cα–C–N(i+1) torsion, both in degrees on (−180°, 180°]. α-helical residues cluster near (−60°, −45°); β-strand residues near (−120°, +130°). A Ramachandran plot is simply a scatter of (φ, ψ) for every residue.

Predicted aligned error. Predicted Aligned Error (PAE) is an AlphaFold confidence matrix: entry (i, j) is the expected error in the position of residue j, in ångströms, when the prediction is superimposed on the true structure at residue i. Low PAE within a block of residues means that block is internally rigid and well-predicted; high PAE between two blocks means their relative placement is uncertain even if each block individually is confident.

mmCIF coordinates. Structure coordinates are given as an mmCIF _atom_site loop: one row per atom with element, residue name, chain id, sequence number, and x/y/z position in Å. Only the four main-chain atoms per residue are included here; side chains are omitted to keep the record compact.

InterPro / GO / CATH / organism. Database cross-references. InterPro integrates a dozen domain/family signature databases into unified entries with residue-range hits. GO terms attach function/process/location labels with evidence codes. CATH codes position the fold in a four-level structural taxonomy. Organism is the NCBI-taxonomy species name.

Secondary structure (3-state, P-SEA). SS3 is a coarse helix/strand/coil call (letters a/b/c) made by the P-SEA algorithm from inter-Cα distances and dihedrals. It is less detailed than DSSP but needs only Cα positions.

Sequence. Sequence gives the chain of amino acids in standard one-letter code (A=alanine, C=cysteine, …, Y=tyrosine), read N→C. It is the only feature that is directly encoded by the gene; all structural features are derived from the folded form of this sequence.